Protein AF-A0A8H5F341-F1 (afdb_monomer)

Mean predicted aligned error: 20.74 Å

Sequence (769 aa):
MNVVKEINKINQAELDLGLSGASWHDEYKDSAYIFIGGLHFDLTEGDVITIFSQYGEVLDLNMPRHKDTGARKGFAFLMYEDQRSTILAVDNLNGAKVLEKTLRVDHVKNYTQPKVKTEDGELVDPEEQSFNAKPLMIDDEGADSDTSASTGASIDPEDPMRDYLIAQRREKKASEKGKKKSKSKGKHKDETPEERKARKARRKEKKEKKAKSSALKDVEDLLNSLGRPPSPPPFDDARRSEGFHSTNCTLSLPTFVLYLHDVSAGHTLNYRNTIQHYHYSMKDEAAIRRAHKRMAARDSSSCEPPDPANTVTNRLNQLLQNGGDGYVLNLCANARYLIQAPILFAHNNQEISTVGYPTDDSRATLVVSGPVNNGQGHTTAVDGTCANCSGIKLRHIQIDGTRNGAPSTKGGGNIEFGNANTNQLIEYVKSFDPRGWTCLHVAEGPLKCQTVTIQNNDIGPCGSDAFQEWADGISISCRNSIVRNNMIQGATDGGIVIFGSPGTQVFNNTIWVLNQTLLGGINMVDYDPWSGDYTGVVVRDNAIMGGFATDNDNATMSKGSNFENAIIKIGIAVGPRTWFGDKFGNNVNTNGVIQNNVFSGAFSYGIAATSSRNFTISGNVMQGNTSFIGARGSLCKDTDVVPSPAPFIVDPATTKSMVLQSDFQSIQDGDSLTCVLPPNGGDFWPYGLNPSNTSAPFVTQTSGPNATNKSSAASSSSNIGGAVAGVIVGILAAAVLTYLVRRWHLSRKEKTLLYNSTKQGHYTQKLSQ

pLDDT: mean 75.98, std 24.58, range [22.72, 98.94]

Foldseek 3Di:
DLVLVVLQVLVVVCVVVVDDPDHPLVLQQVFQKKKKAFADQPDDQVNVLVVLCVLAQWQAKAFDADPPPRGTPRMIMTGHPDSSSLVVCQNPQRQDADPNTGMHMGGDRDDADFFDQDPVRDTHGDPDDHGPRDDDDPDPDDDDDDDDDDDDDDDDPPPPCVVVVVVVVVVVVVVVVVVVPPPDDDDDPPQDPVNVVVVVVVVVVVVVVVVVVVVVVVVVVVVVVPDDDDDDDDDDDDDDDDDDDDDDDDDDDDDDDDDDDDDDDDDDDDDDVVVVVVVVVVVVVVVVLVVVVVVLVPDDDDADALPPLVCQQVVQQVCQQVVEALAEREHEFPAERAHQAAREHHAEQYEYFYRSQDLDNRAYEYEDNHDADPLEIHFEHYAQQDPHNANYEYGRHEYHQPLVPPAARPDDHNEEAFALYENYEYESYEFEDTSHAESEEHDCHVVNGEEYEYEHYEFYLAFAQPPNGFHERYEDQGELYEAEHYEQENGAEEPYEYQQHHQYEHEHYEHFYAAAEHAEDYELEHCPDVNQHHHNAEHAHYEQEFYAFPDDDDPVDQWGFGRLHGAYLEHYEAYNLLPANCPVPLRAHEEYEYAHYEYEWHYQEDHEYFRYEHYEYYHYDYDDFYAHEWDQAPPDDLPDDEDGRDYAEYAPVNYYHYHYDPRYDYDPGNNCSSRTGRDPDRIRTGNHYYDDDPDPDDDDDDDDDDDDDDDDDDDDDDDDDDDDPPVVVVVVVVVVVVVVVVVVVVVVVVVVVVVVVVVVVPPPPPDDD

Solvent-accessible surface area (backbone atoms only — not comparable to full-atom values): 42219 Å² total; per-residue (Å²): 132,65,62,51,64,51,52,54,48,50,54,50,51,48,63,76,66,65,65,89,86,76,57,84,66,61,80,34,69,89,28,35,33,29,39,40,35,42,47,45,74,83,63,46,72,67,55,52,48,62,66,54,45,81,44,39,57,50,29,27,69,49,65,55,54,41,90,90,75,65,45,62,69,27,40,37,39,39,25,36,77,46,46,67,24,42,53,52,39,31,71,70,41,35,58,37,74,48,90,91,27,53,26,38,37,42,84,35,68,82,81,77,82,78,61,42,70,46,98,88,69,50,76,39,76,64,96,62,90,79,53,84,47,48,78,80,79,85,70,94,64,85,85,86,82,88,84,86,84,86,84,82,82,79,78,64,90,83,47,94,55,46,69,57,55,51,48,52,53,51,51,50,57,54,55,53,64,61,64,68,73,80,79,78,86,91,83,77,92,81,69,51,74,66,56,55,49,51,54,52,48,54,55,49,53,53,52,53,54,53,54,53,55,51,57,54,49,58,53,54,56,54,60,66,70,76,69,84,84,87,80,84,82,84,88,83,88,84,79,85,88,81,86,91,80,90,81,89,82,81,92,77,86,83,88,86,84,91,80,92,78,92,79,93,78,93,75,93,80,73,99,63,62,76,64,53,60,58,57,60,55,49,56,57,49,54,52,50,51,54,54,49,54,61,57,59,72,74,63,90,88,76,50,58,68,42,69,64,50,94,49,31,41,62,50,56,31,48,48,37,59,70,50,39,66,54,30,69,51,37,28,34,56,69,37,66,32,55,21,58,51,59,42,45,54,58,23,31,40,20,32,43,33,15,58,86,59,40,82,59,88,50,19,16,29,44,31,45,60,24,67,70,56,96,51,36,48,57,19,34,43,36,35,36,48,37,89,43,22,30,42,22,34,45,31,14,31,29,37,40,20,66,27,84,88,52,78,54,27,56,63,47,17,24,28,36,31,32,14,70,16,37,51,30,37,41,30,39,31,36,25,22,35,17,19,12,51,16,24,27,35,28,39,24,61,87,75,50,13,33,35,39,38,41,33,50,26,43,29,38,45,8,47,41,73,54,89,90,27,40,4,20,22,34,36,38,27,28,23,51,16,38,40,29,49,28,40,30,38,35,23,17,33,20,35,33,31,36,30,17,20,36,42,18,39,38,32,50,27,39,34,37,32,71,65,38,35,18,52,19,38,34,29,45,30,42,36,58,87,45,75,7,34,18,48,65,20,35,43,29,50,27,41,40,31,22,13,55,42,78,52,80,96,45,99,87,48,54,47,26,50,40,52,52,44,14,29,20,37,21,37,32,31,30,8,28,20,34,70,58,19,67,79,64,70,84,55,48,23,32,38,30,36,39,33,45,30,39,36,30,20,23,22,21,21,42,34,37,39,18,19,26,30,48,32,39,38,40,73,60,43,82,45,84,59,51,27,40,45,57,30,86,31,93,85,50,58,92,85,61,57,68,70,80,46,38,62,31,38,31,20,68,90,49,36,42,73,65,45,71,47,90,75,56,40,80,47,94,54,43,46,35,56,66,36,51,31,64,48,90,80,33,64,59,27,40,60,40,78,63,82,74,89,76,82,77,82,83,87,79,87,83,87,84,79,90,82,88,84,81,89,81,89,82,88,86,89,81,89,81,90,91,74,74,72,64,56,59,55,51,53,54,52,50,52,52,50,52,51,52,53,51,54,54,52,51,55,50,51,53,53,50,51,53,57,54,62,64,61,68,76,74,78,85,81,83,89,87,128

Nearest PDB structures (foldseek):
  7dvq-assembly1_Y  TM=9.626E-01  e=1.235E-11  Homo sapiens
  8i0r-assembly1_Y  TM=9.726E-01  e=4.240E-11  Homo sapiens
  4ed5-assembly1_A  TM=9.197E-01  e=7.597E-06  Homo sapiens
  7q8a-assembly1_A  TM=9.128E-01  e=1.010E-05  Homo sapiens
  4qqb-assembly2_B  TM=8.665E-01  e=1.280E-05  Drosophila melanogaster

Radius of gyration: 34.74 Å; Cα contacts (8 Å, |Δi|>4): 1534; chains: 1; bounding box: 88×108×95 Å

Secondary structure (DSSP, 8-state):
--HHHHHHHHHHHHHHHT-SS--GGGGGTT--EEEEE---TT--HHHHHHHHGGGS-EEEEE--B-TTT--B-SEEEEEESSHHHHHHHHHHHTT-EETTEEPEEEE-SS--PPPEEPTTS-EE--SS---TTPPP-----------S---PPPPPTT-TTHHHHHHHHHHHHHHHHHHTTSS---S-SS--HHHHHHHHHHHHHHHHHHHHHHHHHHHHHHHHTTS-PPPPPPP-----------------------------------TTTHHHHHHHHHHHHHHHHHHHHHHHTTS-S-PBP--STTTHHHHHHHHHHHH-TT-EEEEPTT-EEEESSPEEP-STT-EEEETT--SSTTSEEEEE-S-EETTEE---SEE--STT-TT-EEESEEEE---TTPPPPBS--SEEEETT-BS-EEES-EEE--SSSEEEEEE-TTTT-B--EEES-EE--BB-SSTT-B-EEEEE--BT-EEES-EEE-BSSEEEEESS-TT-EEES-EEE-SSS-EEEEEEE---TTTTTB-TT-EEES-EEE----SSPP-TT-S-B---TT--EEEEEEESTHHHHGGGGTT--EE--EEES-EEEEEEEEEEEE-SEES-EEES-EEEEEEEE--EEPTTS-TT---PPPEEEEE-TTTEES-EE-TTPEE-S--TTGGGEEPPTTS--BSSS-------PPP-----------------------S-SHHHHHHHHHHHHHHHHHHHHHHHHHHHHHHHHHHHGGGSSSSS--

Structure (mmCIF, N/CA/C/O backbone):
data_AF-A0A8H5F341-F1
#
_entry.id   AF-A0A8H5F341-F1
#
loop_
_atom_site.group_PDB
_atom_site.id
_atom_site.type_symbol
_atom_site.label_atom_id
_atom_site.label_alt_id
_atom_site.label_comp_id
_atom_site.label_asym_id
_atom_site.label_entity_id
_atom_site.label_seq_id
_atom_site.pdbx_PDB_ins_code
_atom_site.Cartn_x
_atom_site.Cartn_y
_atom_site.Cartn_z
_atom_site.occupancy
_atom_site.B_iso_or_equiv
_atom_site.auth_seq_id
_atom_site.auth_comp_id
_atom_site.auth_asym_id
_atom_site.auth_atom_id
_atom_site.pdbx_PDB_model_num
ATOM 1 N N . MET A 1 1 ? 39.158 -29.317 13.646 1.00 48.75 1 MET A N 1
ATOM 2 C CA . MET A 1 1 ? 37.858 -29.062 12.988 1.00 48.75 1 MET A CA 1
ATOM 3 C C . MET A 1 1 ? 37.585 -27.568 13.023 1.00 48.75 1 MET A C 1
ATOM 5 O O . MET A 1 1 ? 37.909 -26.937 14.021 1.00 48.75 1 MET A O 1
ATOM 9 N N . ASN A 1 2 ? 37.111 -26.979 11.924 1.00 78.50 2 ASN A N 1
ATOM 10 C CA . ASN A 1 2 ? 36.804 -25.548 11.869 1.00 78.50 2 ASN A CA 1
ATOM 11 C C . ASN A 1 2 ? 35.373 -25.346 12.384 1.00 78.50 2 ASN A C 1
ATOM 13 O O . ASN A 1 2 ? 34.436 -25.495 11.609 1.00 78.50 2 ASN A O 1
ATOM 17 N N . VAL A 1 3 ? 35.236 -25.047 13.678 1.00 79.00 3 VAL A N 1
ATOM 18 C CA . VAL A 1 3 ? 33.947 -24.928 14.388 1.00 79.00 3 VAL A CA 1
ATOM 19 C C . VAL A 1 3 ? 32.982 -23.963 13.686 1.00 79.00 3 VAL A C 1
ATOM 21 O O . VAL A 1 3 ? 31.795 -24.238 13.597 1.00 79.00 3 VAL A O 1
ATOM 24 N N . VAL A 1 4 ? 33.499 -22.890 13.078 1.00 83.38 4 VAL A N 1
ATOM 25 C CA . VAL A 1 4 ? 32.695 -21.937 12.292 1.00 83.38 4 VAL A CA 1
ATOM 26 C C . VAL A 1 4 ? 32.021 -22.619 11.097 1.00 83.38 4 VAL A C 1
ATOM 28 O O . VAL A 1 4 ? 30.841 -22.421 10.843 1.00 83.38 4 VAL A O 1
ATOM 31 N N . LYS A 1 5 ? 32.757 -23.467 10.367 1.00 83.25 5 LYS A N 1
ATOM 32 C CA . LYS A 1 5 ? 32.203 -24.201 9.216 1.00 83.25 5 LYS A CA 1
ATOM 33 C C . LYS A 1 5 ? 31.173 -25.246 9.632 1.00 83.25 5 LYS A C 1
ATOM 35 O O . LYS A 1 5 ? 30.323 -25.593 8.824 1.00 83.25 5 LYS A O 1
ATOM 40 N N . GLU A 1 6 ? 31.299 -25.785 10.837 1.00 84.69 6 GLU A N 1
ATOM 41 C CA . GLU A 1 6 ? 30.402 -26.811 11.361 1.00 84.69 6 GLU A CA 1
ATOM 42 C C . GLU A 1 6 ? 29.071 -26.201 11.798 1.00 84.69 6 GLU A C 1
ATOM 44 O O . GLU A 1 6 ? 28.037 -26.645 11.314 1.00 84.69 6 GLU A O 1
ATOM 49 N N . ILE A 1 7 ? 29.106 -25.109 12.569 1.00 84.44 7 ILE A N 1
ATOM 50 C CA . ILE A 1 7 ? 27.912 -24.334 12.937 1.00 84.44 7 ILE A CA 1
ATOM 51 C C . ILE A 1 7 ? 27.176 -23.851 11.680 1.00 84.44 7 ILE A C 1
ATOM 53 O O . ILE A 1 7 ? 25.993 -24.120 11.520 1.00 84.44 7 ILE A O 1
ATOM 57 N N . ASN A 1 8 ? 27.886 -23.264 10.709 1.00 84.00 8 ASN A N 1
ATOM 58 C CA . ASN A 1 8 ? 27.241 -22.787 9.479 1.00 84.00 8 ASN A CA 1
ATOM 59 C C . ASN A 1 8 ? 26.649 -23.936 8.643 1.00 84.00 8 ASN A C 1
ATOM 61 O O . ASN A 1 8 ? 25.672 -23.736 7.928 1.00 84.00 8 ASN A O 1
ATOM 65 N N . LYS A 1 9 ? 27.219 -25.146 8.726 1.00 86.44 9 LYS A N 1
ATOM 66 C CA . LYS A 1 9 ? 26.665 -26.334 8.067 1.00 86.44 9 LYS A CA 1
ATOM 67 C C . LYS A 1 9 ? 25.399 -26.831 8.768 1.00 86.44 9 LYS A C 1
ATOM 69 O O . LYS A 1 9 ? 24.492 -27.280 8.077 1.00 86.44 9 LYS A O 1
ATOM 74 N N . ILE A 1 10 ? 25.347 -26.763 10.099 1.00 85.81 10 ILE A N 1
ATOM 75 C CA . ILE A 1 10 ? 24.154 -27.105 10.883 1.00 85.81 10 ILE A CA 1
ATOM 76 C C . ILE A 1 10 ? 23.038 -26.102 10.570 1.00 85.81 10 ILE A C 1
ATOM 78 O O . ILE A 1 10 ? 21.956 -26.528 10.183 1.00 85.81 10 ILE A O 1
ATOM 82 N N . ASN A 1 11 ? 23.335 -24.800 10.591 1.00 83.56 11 ASN A N 1
ATOM 83 C CA . ASN A 1 11 ? 22.379 -23.746 10.238 1.00 83.56 11 ASN A CA 1
ATOM 84 C C . ASN A 1 11 ? 21.829 -23.923 8.816 1.00 83.56 11 ASN A C 1
ATOM 86 O O . ASN A 1 11 ? 20.622 -23.874 8.603 1.00 83.56 11 ASN A O 1
ATOM 90 N N . GLN A 1 12 ? 22.700 -24.189 7.834 1.00 82.75 12 GLN A N 1
ATOM 91 C CA . GLN A 1 12 ? 22.262 -24.425 6.457 1.00 82.75 12 GLN A CA 1
ATOM 92 C C . GLN A 1 12 ? 21.382 -25.677 6.340 1.00 82.75 12 GLN A C 1
ATOM 94 O O . GLN A 1 12 ? 20.392 -25.659 5.619 1.00 82.75 12 GLN A O 1
ATOM 99 N N . ALA A 1 13 ? 21.716 -26.752 7.059 1.00 82.00 13 ALA A N 1
ATOM 100 C CA . ALA A 1 13 ? 20.911 -27.968 7.058 1.00 82.00 13 ALA A CA 1
ATOM 101 C C . ALA A 1 13 ? 19.531 -27.756 7.707 1.00 82.00 13 ALA A C 1
ATOM 103 O O . ALA A 1 13 ? 18.553 -28.316 7.222 1.00 82.00 13 ALA A O 1
ATOM 104 N N . GLU A 1 14 ? 19.429 -26.941 8.762 1.00 83.12 14 GLU A N 1
ATOM 105 C CA . GLU A 1 14 ? 18.135 -26.564 9.351 1.00 83.12 14 GLU A CA 1
ATOM 106 C C . GLU A 1 14 ? 17.289 -25.725 8.388 1.00 83.12 14 GLU A C 1
ATOM 108 O O . GLU A 1 14 ? 16.099 -26.007 8.224 1.00 83.12 14 GLU A O 1
ATOM 113 N N . LEU A 1 15 ? 17.908 -24.761 7.694 1.00 79.31 15 LEU A N 1
ATOM 114 C CA . LEU A 1 15 ? 17.247 -23.965 6.655 1.00 79.31 15 LEU A CA 1
ATOM 115 C C . LEU A 1 15 ? 16.730 -24.842 5.504 1.00 79.31 15 LEU A C 1
ATOM 117 O O . LEU A 1 15 ? 15.590 -24.674 5.077 1.00 79.31 15 LEU A O 1
ATOM 121 N N . ASP A 1 16 ? 17.534 -25.801 5.036 1.00 79.38 16 ASP A N 1
ATOM 122 C CA . ASP A 1 16 ? 17.171 -26.697 3.930 1.00 79.38 16 ASP A CA 1
ATOM 123 C C . ASP A 1 16 ? 16.039 -27.676 4.313 1.00 79.38 16 ASP A C 1
ATOM 125 O O . ASP A 1 16 ? 15.251 -28.085 3.458 1.00 79.38 16 ASP A O 1
ATOM 129 N N . LEU A 1 17 ? 15.949 -28.065 5.592 1.00 79.50 17 LEU A N 1
ATOM 130 C CA . LEU A 1 17 ? 14.933 -28.993 6.104 1.00 79.50 17 LEU A CA 1
ATOM 131 C C . LEU A 1 17 ? 13.627 -28.304 6.531 1.00 79.50 17 LEU A C 1
ATOM 133 O O . LEU A 1 17 ? 12.631 -28.997 6.740 1.00 79.50 17 LEU A O 1
ATOM 137 N N . GLY A 1 18 ? 13.612 -26.972 6.660 1.00 67.12 18 GLY A N 1
ATOM 138 C CA . GLY A 1 18 ? 12.408 -26.198 6.987 1.00 67.12 18 GLY A CA 1
ATOM 139 C C . GLY A 1 18 ? 11.762 -26.592 8.321 1.00 67.12 18 GLY A C 1
ATOM 140 O O . GLY A 1 18 ? 10.536 -26.593 8.439 1.00 67.12 18 GLY A O 1
ATOM 141 N N . LEU A 1 19 ? 12.566 -26.986 9.313 1.00 67.94 19 LEU A N 1
ATOM 142 C CA . LEU A 1 19 ? 12.072 -27.479 10.600 1.00 67.94 19 LEU A CA 1
ATOM 143 C C . LEU A 1 19 ? 11.528 -26.327 11.456 1.00 67.94 19 LEU A C 1
ATOM 145 O O . LEU A 1 19 ? 12.278 -25.562 12.052 1.00 67.94 19 LEU A O 1
ATOM 149 N N . SER A 1 20 ? 10.206 -26.233 11.573 1.00 52.09 20 SER A N 1
ATOM 150 C CA . SER A 1 20 ? 9.534 -25.328 12.507 1.00 52.09 20 SER A CA 1
ATOM 151 C C . SER A 1 20 ? 9.312 -26.032 13.856 1.00 52.09 20 SER A C 1
ATOM 153 O O . SER A 1 20 ? 8.257 -26.633 14.065 1.00 52.09 20 SER A O 1
ATOM 155 N N . GLY A 1 21 ? 10.302 -26.007 14.759 1.00 55.84 21 GLY A N 1
ATOM 156 C CA . GLY A 1 21 ? 10.081 -26.380 16.172 1.00 55.84 21 GLY A CA 1
ATOM 157 C C . GLY A 1 21 ? 11.115 -27.272 16.870 1.00 55.84 21 GLY A C 1
ATOM 158 O O . GLY A 1 21 ? 10.817 -27.767 17.954 1.00 55.84 21 GLY A O 1
ATOM 159 N N . ALA A 1 22 ? 12.290 -27.503 16.283 1.00 63.94 22 ALA A N 1
ATOM 160 C CA . ALA A 1 22 ? 13.418 -28.128 16.979 1.00 63.94 22 ALA A CA 1
ATOM 161 C C . ALA A 1 22 ? 14.733 -27.645 16.354 1.00 63.94 22 ALA A C 1
ATOM 163 O O . ALA A 1 22 ? 15.293 -28.329 15.497 1.00 63.94 22 ALA A O 1
ATOM 164 N N . SER A 1 23 ? 15.179 -26.447 16.739 1.00 82.12 23 SER A N 1
ATOM 165 C CA . SER A 1 23 ? 16.485 -25.927 16.325 1.00 82.12 23 SER A CA 1
ATOM 166 C C . SER A 1 23 ? 17.541 -26.289 17.364 1.00 82.12 23 SER A C 1
ATOM 168 O O . SER A 1 23 ? 17.267 -26.319 18.565 1.00 82.12 23 SER A O 1
ATOM 170 N N . TRP A 1 24 ? 18.783 -26.519 16.940 1.00 86.88 24 TRP A N 1
ATOM 171 C CA . TRP A 1 24 ? 19.909 -26.708 17.861 1.00 86.88 24 TRP A CA 1
ATOM 172 C C . TRP A 1 24 ? 20.111 -25.508 18.806 1.00 86.88 24 TRP A C 1
ATOM 174 O O . TRP A 1 24 ? 20.659 -25.667 19.901 1.00 86.88 24 TRP A O 1
ATOM 184 N N . HIS A 1 25 ? 19.627 -24.319 18.429 1.00 87.69 25 HIS A N 1
ATOM 185 C CA . HIS A 1 25 ? 19.613 -23.134 19.285 1.00 87.69 25 HIS A CA 1
ATOM 186 C C . HIS A 1 25 ? 18.758 -23.306 20.552 1.00 87.69 25 HIS A C 1
ATOM 188 O O . HIS A 1 25 ? 19.058 -22.681 21.573 1.00 87.69 25 HIS A O 1
ATOM 194 N N . ASP A 1 26 ? 17.744 -24.180 20.530 1.00 85.56 26 ASP A N 1
ATOM 195 C CA . ASP A 1 26 ? 16.816 -24.397 21.650 1.00 85.56 26 ASP A CA 1
ATOM 196 C C . ASP A 1 26 ? 17.521 -24.939 22.905 1.00 85.56 26 ASP A C 1
ATOM 198 O O . ASP A 1 26 ? 17.045 -24.743 24.028 1.00 85.56 26 ASP A O 1
ATOM 202 N N . GLU A 1 27 ? 18.693 -25.572 22.753 1.00 84.62 27 GLU A N 1
ATOM 203 C CA . GLU A 1 27 ? 19.518 -26.015 23.884 1.00 84.62 27 GLU A CA 1
ATOM 204 C C . GLU A 1 27 ? 20.007 -24.835 24.753 1.00 84.62 27 GLU A C 1
ATOM 206 O O . GLU A 1 27 ? 20.287 -24.997 25.948 1.00 84.62 27 GLU A O 1
ATOM 211 N N . TYR A 1 28 ? 20.083 -23.639 24.169 1.00 88.62 28 TYR A N 1
ATOM 212 C CA . TYR A 1 28 ? 20.606 -22.428 24.795 1.00 88.62 28 TYR A CA 1
ATOM 213 C C . TYR A 1 28 ? 19.508 -21.453 25.224 1.00 88.62 28 TYR A C 1
ATOM 215 O O . TYR A 1 28 ? 19.815 -20.322 25.593 1.00 88.62 28 TYR A O 1
ATOM 223 N N . LYS A 1 29 ? 18.242 -21.896 25.251 1.00 82.94 29 LYS A N 1
ATOM 224 C CA . LYS A 1 29 ? 17.093 -21.038 25.574 1.00 82.94 29 LYS A CA 1
ATOM 225 C C . LYS A 1 29 ? 17.142 -20.312 26.912 1.00 82.94 29 LYS A C 1
ATOM 227 O O . LYS A 1 29 ? 16.635 -19.208 27.053 1.00 82.94 29 LYS A O 1
ATOM 232 N N . ASP A 1 30 ? 17.826 -20.914 27.875 1.00 84.06 30 ASP A N 1
ATOM 233 C CA . ASP A 1 30 ? 17.973 -20.364 29.218 1.00 84.06 30 ASP A CA 1
ATOM 234 C C . ASP A 1 30 ? 19.224 -19.470 29.366 1.00 84.06 30 ASP A C 1
ATOM 236 O O . ASP A 1 30 ? 19.609 -19.133 30.488 1.00 84.06 30 ASP A O 1
ATOM 240 N N . SER A 1 31 ? 19.889 -19.096 28.262 1.00 87.31 31 SER A N 1
ATOM 241 C CA . SER A 1 31 ? 21.065 -18.222 28.275 1.00 87.31 31 SER A CA 1
ATOM 242 C C . SER A 1 31 ? 21.042 -17.146 27.191 1.00 87.31 31 SER A C 1
ATOM 244 O O . SER A 1 31 ? 20.997 -17.428 25.997 1.00 87.31 31 SER A O 1
ATOM 246 N N . ALA A 1 32 ? 21.195 -15.896 27.625 1.00 90.75 32 ALA A N 1
ATOM 247 C CA . ALA A 1 32 ? 21.320 -14.733 26.752 1.00 90.75 32 ALA A CA 1
ATOM 248 C C . ALA A 1 32 ? 22.782 -14.368 26.416 1.00 90.75 32 ALA A C 1
ATOM 250 O O . ALA A 1 32 ? 23.043 -13.281 25.902 1.00 90.75 32 ALA A O 1
ATOM 251 N N . TYR A 1 33 ? 23.749 -15.247 26.715 1.00 93.38 33 TYR A N 1
ATOM 252 C CA . TYR A 1 33 ? 25.169 -14.997 26.451 1.00 93.38 33 TYR A CA 1
ATOM 253 C C . TYR A 1 33 ? 25.664 -15.651 25.161 1.00 93.38 33 TYR A C 1
ATOM 255 O O . TYR A 1 33 ? 25.464 -16.845 24.927 1.00 93.38 33 TYR A O 1
ATOM 263 N N . ILE A 1 34 ? 26.450 -14.887 24.406 1.00 96.12 34 ILE A N 1
ATOM 264 C CA . ILE A 1 34 ? 27.259 -15.367 23.287 1.00 96.12 34 ILE A CA 1
ATOM 265 C C . ILE A 1 34 ? 28.754 -15.217 23.572 1.00 96.12 34 ILE A C 1
ATOM 267 O O . ILE A 1 34 ? 29.208 -14.327 24.296 1.00 96.12 34 ILE A O 1
ATOM 271 N N . PHE A 1 35 ? 29.538 -16.099 22.966 1.00 95.62 35 PHE A N 1
ATOM 272 C CA . PHE A 1 35 ? 30.986 -16.022 22.887 1.00 95.62 35 PHE A CA 1
ATOM 273 C C . PHE A 1 35 ? 31.377 -15.427 21.541 1.00 95.62 35 PHE A C 1
ATOM 275 O O . PHE A 1 35 ? 30.925 -15.891 20.499 1.00 95.62 35 PHE A O 1
ATOM 282 N N . ILE A 1 36 ? 32.273 -14.444 21.564 1.00 96.25 36 ILE A N 1
ATOM 283 C CA . ILE A 1 36 ? 32.800 -13.777 20.378 1.00 96.25 36 ILE A CA 1
ATOM 284 C C . ILE A 1 36 ? 34.309 -13.996 20.348 1.00 96.25 36 ILE A C 1
ATOM 286 O O . ILE A 1 36 ? 35.052 -13.381 21.105 1.00 96.25 36 ILE A O 1
ATOM 290 N N . GLY A 1 37 ? 34.788 -14.872 19.475 1.00 93.00 37 GLY A N 1
ATOM 291 C CA . GLY A 1 37 ? 36.204 -15.121 19.224 1.00 93.00 37 GLY A CA 1
ATOM 292 C C . GLY A 1 37 ? 36.690 -14.469 17.933 1.00 93.00 37 GLY A C 1
ATOM 293 O O . GLY A 1 37 ? 35.908 -14.164 17.038 1.00 93.00 37 GLY A O 1
ATOM 294 N N . GLY A 1 38 ? 38.006 -14.294 17.806 1.00 90.94 38 GLY A N 1
ATOM 295 C CA . GLY A 1 38 ? 38.611 -13.776 16.574 1.00 90.94 38 GLY A CA 1
ATOM 296 C C . GLY A 1 38 ? 38.577 -12.253 16.453 1.00 90.94 38 GLY A C 1
ATOM 297 O O . GLY A 1 38 ? 38.812 -11.728 15.367 1.00 90.94 38 GLY A O 1
ATOM 298 N N . LEU A 1 39 ? 38.345 -11.535 17.556 1.00 91.88 39 LEU A N 1
ATOM 299 C CA . LEU A 1 39 ? 38.383 -10.076 17.574 1.00 91.88 39 LEU A CA 1
ATOM 300 C C . LEU A 1 39 ? 39.791 -9.563 17.233 1.00 91.88 39 LEU A C 1
ATOM 302 O O . LEU A 1 39 ? 40.820 -10.103 17.669 1.00 91.88 39 LEU A O 1
ATOM 306 N N . HIS A 1 40 ? 39.846 -8.502 16.429 1.00 91.44 40 HIS A N 1
ATOM 307 C CA . HIS A 1 40 ? 41.087 -7.776 16.184 1.00 91.44 40 HIS A CA 1
ATOM 308 C C . HIS A 1 40 ? 41.528 -7.057 17.465 1.00 91.44 40 HIS A C 1
ATOM 310 O O . HIS A 1 40 ? 40.692 -6.562 18.216 1.00 91.44 40 HIS A O 1
ATOM 316 N N . PHE A 1 41 ? 42.836 -7.002 17.731 1.00 87.00 41 PHE A N 1
ATOM 317 C CA . PHE A 1 41 ? 43.356 -6.445 18.989 1.00 87.00 41 PHE A CA 1
ATOM 318 C C . PHE A 1 41 ? 43.055 -4.949 19.147 1.00 87.00 41 PHE A C 1
ATOM 320 O O . PHE A 1 41 ? 42.950 -4.463 20.271 1.00 87.00 41 PHE A O 1
ATOM 327 N N . ASP A 1 42 ? 42.835 -4.252 18.035 1.00 85.50 42 ASP A N 1
ATOM 328 C CA . ASP A 1 42 ? 42.523 -2.821 18.022 1.00 85.50 42 ASP A CA 1
ATOM 329 C C . ASP A 1 42 ? 41.056 -2.513 18.357 1.00 85.50 42 ASP A C 1
ATOM 331 O O . ASP A 1 42 ? 40.774 -1.404 18.806 1.00 85.50 42 ASP A O 1
ATOM 335 N N . LEU A 1 43 ? 40.139 -3.489 18.251 1.00 88.25 43 LEU A N 1
ATOM 336 C CA . LEU A 1 43 ? 38.714 -3.274 18.535 1.00 88.25 43 LEU A CA 1
ATOM 337 C C . LEU A 1 43 ? 38.480 -2.946 20.008 1.00 88.25 43 LEU A C 1
ATOM 339 O O . LEU A 1 43 ? 38.852 -3.716 20.900 1.00 88.25 43 LEU A O 1
ATOM 343 N N . THR A 1 44 ? 37.861 -1.796 20.253 1.00 90.44 44 THR A N 1
ATOM 344 C CA . THR A 1 44 ? 37.426 -1.372 21.581 1.00 90.44 44 THR A CA 1
ATOM 345 C C . THR A 1 44 ? 36.133 -2.075 21.990 1.00 90.44 44 THR A C 1
ATOM 347 O O . THR A 1 44 ? 35.437 -2.668 21.169 1.00 90.44 44 THR A O 1
ATOM 350 N N . GLU A 1 45 ? 35.803 -2.015 23.282 1.00 88.38 45 GLU A N 1
ATOM 351 C CA . GLU A 1 45 ? 34.518 -2.512 23.789 1.00 88.38 45 GLU A CA 1
ATOM 352 C C . GLU A 1 45 ? 33.343 -1.804 23.089 1.00 88.38 45 GLU A C 1
ATOM 354 O O . GLU A 1 45 ? 32.419 -2.476 22.646 1.00 88.38 45 GLU A O 1
ATOM 359 N N . GLY A 1 46 ? 33.437 -0.487 22.857 1.00 85.31 46 GLY A N 1
ATOM 360 C CA . GLY A 1 46 ? 32.433 0.276 22.107 1.00 85.31 46 GLY A CA 1
ATOM 361 C C . GLY A 1 46 ? 32.281 -0.162 20.646 1.00 85.31 46 GLY A C 1
ATOM 362 O O . GLY A 1 46 ? 31.159 -0.246 20.151 1.00 85.31 46 GLY A O 1
ATOM 363 N N . ASP A 1 47 ? 33.377 -0.518 19.966 1.00 90.50 47 ASP A N 1
ATOM 364 C CA . ASP A 1 47 ? 33.313 -1.033 18.589 1.00 90.50 47 ASP A CA 1
ATOM 365 C C . ASP A 1 47 ? 32.592 -2.384 18.533 1.00 90.50 47 ASP A C 1
ATOM 367 O O . ASP A 1 47 ? 31.792 -2.633 17.632 1.00 90.50 47 ASP A O 1
ATOM 371 N N . VAL A 1 48 ? 32.856 -3.261 19.508 1.00 91.38 48 VAL A N 1
ATOM 372 C CA . VAL A 1 48 ? 32.180 -4.561 19.602 1.00 91.38 48 VAL A CA 1
ATOM 373 C C . VAL A 1 48 ? 30.698 -4.372 19.918 1.00 91.38 48 VAL A C 1
ATOM 375 O O . VAL A 1 48 ? 29.878 -4.985 19.243 1.00 91.38 48 VAL A O 1
ATOM 378 N N . ILE A 1 49 ? 30.338 -3.479 20.846 1.00 91.88 49 ILE A N 1
ATOM 379 C CA . ILE A 1 49 ? 28.929 -3.128 21.103 1.00 91.88 49 ILE A CA 1
ATOM 380 C C . ILE A 1 49 ? 28.268 -2.624 19.817 1.00 91.88 49 ILE A C 1
ATOM 382 O O . ILE A 1 49 ? 27.203 -3.107 19.463 1.00 91.88 49 ILE A O 1
ATOM 386 N N . THR A 1 50 ? 28.921 -1.729 19.073 1.00 89.56 50 THR A N 1
ATOM 387 C CA . THR A 1 50 ? 28.377 -1.152 17.829 1.00 89.56 50 THR A CA 1
ATOM 388 C C . THR A 1 50 ? 28.139 -2.207 16.744 1.00 89.56 50 THR A C 1
ATOM 390 O O . THR A 1 50 ? 27.152 -2.145 16.017 1.00 89.56 50 THR A O 1
ATOM 393 N N . ILE A 1 51 ? 29.034 -3.190 16.607 1.00 90.75 51 ILE A N 1
ATOM 394 C CA . ILE A 1 51 ? 28.861 -4.274 15.628 1.00 90.75 51 ILE A CA 1
ATOM 395 C C . ILE A 1 51 ? 27.693 -5.178 16.033 1.00 90.75 51 ILE A C 1
ATOM 397 O O . ILE A 1 51 ? 26.888 -5.551 15.180 1.00 90.75 51 ILE A O 1
ATOM 401 N N . PHE A 1 52 ? 27.613 -5.537 17.313 1.00 93.69 52 PHE A N 1
ATOM 402 C CA . PHE A 1 52 ? 26.670 -6.532 17.818 1.00 93.69 52 PHE A CA 1
ATOM 403 C C . PHE A 1 52 ? 25.290 -5.951 18.170 1.00 93.69 52 PHE A C 1
ATOM 405 O O . PHE A 1 52 ? 24.321 -6.708 18.187 1.00 93.69 52 PHE A O 1
ATOM 412 N N . SER A 1 53 ? 25.154 -4.633 18.352 1.00 91.75 53 SER A N 1
ATOM 413 C CA . SER A 1 53 ? 23.869 -3.968 18.621 1.00 91.75 53 SER A CA 1
ATOM 414 C C . SER A 1 53 ? 22.882 -4.029 17.451 1.00 91.75 53 SER A C 1
ATOM 416 O O . SER A 1 53 ? 21.682 -3.879 17.651 1.00 91.75 53 SER A O 1
ATOM 418 N N . GLN A 1 54 ? 23.359 -4.322 16.237 1.00 89.56 54 GLN A N 1
ATOM 419 C CA . GLN A 1 54 ? 22.518 -4.556 15.053 1.00 89.56 54 GLN A CA 1
ATOM 420 C C . GLN A 1 54 ? 21.574 -5.763 15.203 1.00 89.56 54 GLN A C 1
ATOM 422 O O . GLN A 1 54 ? 20.628 -5.886 14.431 1.00 89.56 54 GLN A O 1
ATOM 427 N N . TYR A 1 55 ? 21.840 -6.651 16.168 1.00 89.88 55 TYR A N 1
ATOM 428 C CA . TYR A 1 55 ? 21.081 -7.885 16.388 1.00 89.88 55 TYR A CA 1
ATOM 429 C C . TYR A 1 55 ? 20.285 -7.887 17.701 1.00 89.88 55 TYR A C 1
ATOM 431 O O . TYR A 1 55 ? 19.560 -8.846 17.939 1.00 89.88 55 TYR A O 1
ATOM 439 N N . GLY A 1 56 ? 20.410 -6.844 18.536 1.00 88.88 56 GLY A N 1
ATOM 440 C CA . GLY A 1 56 ? 19.685 -6.703 19.804 1.00 88.88 56 GLY A CA 1
ATOM 441 C C . GLY A 1 56 ? 20.350 -5.745 20.799 1.00 88.88 56 GLY A C 1
ATOM 442 O O . GLY A 1 56 ? 21.500 -5.339 20.613 1.00 88.88 56 GLY A O 1
ATOM 443 N N . GLU A 1 57 ? 19.650 -5.401 21.884 1.00 90.75 57 GLU A N 1
ATOM 444 C CA . GLU A 1 57 ? 20.194 -4.551 22.951 1.00 90.75 57 GLU A CA 1
ATOM 445 C C . GLU A 1 57 ? 21.257 -5.294 23.773 1.00 90.75 57 GLU A C 1
ATOM 447 O O . GLU A 1 57 ? 21.006 -6.371 24.318 1.00 90.75 57 GLU A O 1
ATOM 452 N N . VAL A 1 58 ? 22.456 -4.712 23.866 1.00 91.88 58 VAL A N 1
ATOM 453 C CA . VAL A 1 58 ? 23.594 -5.287 24.594 1.00 91.88 58 VAL A CA 1
ATOM 454 C C . VAL A 1 58 ? 23.569 -4.810 26.043 1.00 91.88 58 VAL A C 1
ATOM 456 O O . VAL A 1 58 ? 23.818 -3.641 26.317 1.00 91.88 58 VAL A O 1
ATOM 459 N N . LEU A 1 59 ? 23.327 -5.721 26.982 1.00 88.69 59 LEU A N 1
ATOM 460 C CA . LEU A 1 59 ? 23.256 -5.401 28.410 1.00 88.69 59 LEU A CA 1
ATOM 461 C C . LEU A 1 59 ? 24.612 -5.542 29.120 1.00 88.69 59 LEU A C 1
ATOM 463 O O . LEU A 1 59 ? 24.941 -4.759 30.013 1.00 88.69 59 LEU A O 1
ATOM 467 N N . ASP A 1 60 ? 25.420 -6.530 28.732 1.00 89.69 60 ASP A N 1
ATOM 468 C CA . ASP A 1 60 ? 26.745 -6.777 29.318 1.00 89.69 60 ASP A CA 1
ATOM 469 C C . ASP A 1 60 ? 27.754 -7.154 28.230 1.00 89.69 60 ASP A C 1
ATOM 471 O O . ASP A 1 60 ? 27.453 -7.925 27.316 1.00 89.69 60 ASP A O 1
ATOM 475 N N . LEU A 1 61 ? 28.973 -6.633 28.341 1.00 93.06 61 LEU A N 1
ATOM 476 C CA . LEU A 1 61 ? 30.105 -6.999 27.500 1.00 93.06 61 LEU A CA 1
ATOM 477 C C . LEU A 1 61 ? 31.352 -7.183 28.363 1.00 93.06 61 LEU A C 1
ATOM 479 O O . LEU A 1 61 ? 31.943 -6.226 28.860 1.00 93.06 61 LEU A O 1
ATOM 483 N N . ASN A 1 62 ? 31.842 -8.415 28.455 1.00 91.31 62 ASN A N 1
ATOM 484 C CA . ASN A 1 62 ? 33.123 -8.716 29.078 1.00 91.31 62 ASN A CA 1
ATOM 485 C C . ASN A 1 62 ? 34.185 -9.020 28.020 1.00 91.31 62 ASN A C 1
ATOM 487 O O . ASN A 1 62 ? 34.076 -10.001 27.282 1.00 91.31 62 ASN A O 1
ATOM 491 N N . MET A 1 63 ? 35.267 -8.239 28.004 1.00 91.25 63 MET A N 1
ATOM 492 C CA . MET A 1 63 ? 36.414 -8.449 27.117 1.00 91.25 63 MET A CA 1
ATOM 493 C C . MET A 1 63 ? 37.696 -8.734 27.920 1.00 91.25 63 MET A C 1
ATOM 495 O O . MET A 1 63 ? 38.410 -7.806 28.315 1.00 91.25 63 MET A O 1
ATOM 499 N N . PRO A 1 64 ? 38.037 -10.015 28.171 1.00 88.06 64 PRO A N 1
ATOM 500 C CA . PRO A 1 64 ? 39.188 -10.366 28.995 1.00 88.06 64 PRO A CA 1
ATOM 501 C C . PRO A 1 64 ? 40.534 -9.859 28.454 1.00 88.06 64 PRO A C 1
ATOM 503 O O . PRO A 1 64 ? 40.840 -9.945 27.260 1.00 88.06 64 PRO A O 1
ATOM 506 N N . ARG A 1 65 ? 41.392 -9.403 29.374 1.00 88.50 65 ARG A N 1
ATOM 507 C CA . ARG A 1 65 ? 42.747 -8.891 29.100 1.00 88.50 65 ARG A CA 1
ATOM 508 C C . ARG A 1 65 ? 43.824 -9.750 29.773 1.00 88.50 65 ARG A C 1
ATOM 510 O O . ARG A 1 65 ? 43.552 -10.492 30.721 1.00 88.50 65 ARG A O 1
ATOM 517 N N . HIS A 1 66 ? 45.047 -9.715 29.254 1.00 81.12 66 HIS A N 1
ATOM 518 C CA . HIS A 1 66 ? 46.215 -10.340 29.875 1.00 81.12 66 HIS A CA 1
ATOM 519 C C . HIS A 1 66 ? 46.591 -9.593 31.159 1.00 81.12 66 HIS A C 1
ATOM 521 O O . HIS A 1 66 ? 46.659 -8.368 31.158 1.00 81.12 66 HIS A O 1
ATOM 527 N N . LYS A 1 67 ? 46.842 -10.332 32.247 1.00 75.94 67 LYS A N 1
ATOM 528 C CA . LYS A 1 67 ? 47.125 -9.745 33.568 1.00 75.94 67 LYS A CA 1
ATOM 529 C C . LYS A 1 67 ? 48.457 -8.990 33.609 1.00 75.94 67 LYS A C 1
ATOM 531 O O . LYS A 1 67 ? 48.548 -8.000 34.319 1.00 75.94 67 LYS A O 1
ATOM 536 N N . ASP A 1 68 ? 49.436 -9.432 32.822 1.00 75.94 68 ASP A N 1
ATOM 537 C CA . ASP A 1 68 ? 50.800 -8.891 32.863 1.00 75.94 68 ASP A CA 1
ATOM 538 C C . ASP A 1 68 ? 50.986 -7.678 31.940 1.00 75.94 68 ASP A C 1
ATOM 540 O O . ASP A 1 68 ? 51.745 -6.768 32.251 1.00 75.94 68 ASP A O 1
ATOM 544 N N . THR A 1 69 ? 50.286 -7.649 30.800 1.00 80.62 69 THR A N 1
ATOM 545 C CA . THR A 1 69 ? 50.477 -6.631 29.748 1.00 80.62 69 THR A CA 1
ATOM 546 C C . THR A 1 69 ? 49.271 -5.719 29.538 1.00 80.62 69 THR A C 1
ATOM 548 O O . THR A 1 69 ? 49.362 -4.752 28.788 1.00 80.62 69 THR A O 1
ATOM 551 N N . GLY A 1 70 ? 48.111 -6.039 30.122 1.00 76.31 70 GLY A N 1
ATOM 552 C CA . GLY A 1 70 ? 46.852 -5.324 29.879 1.00 76.31 70 GLY A CA 1
ATOM 553 C C . GLY A 1 70 ? 46.296 -5.475 28.454 1.00 76.31 70 GLY A C 1
ATOM 554 O O . GLY A 1 70 ? 45.234 -4.928 28.152 1.00 76.31 70 GLY A O 1
ATOM 555 N N . ALA A 1 71 ? 46.972 -6.228 27.579 1.00 78.62 71 ALA A N 1
ATOM 556 C CA . ALA A 1 71 ? 46.561 -6.434 26.195 1.00 78.62 71 ALA A CA 1
ATOM 557 C C . ALA A 1 71 ? 45.295 -7.304 26.105 1.00 78.62 71 ALA A C 1
ATOM 559 O O . ALA A 1 71 ? 45.101 -8.235 26.891 1.00 78.62 71 ALA A O 1
ATOM 560 N N . ARG A 1 72 ? 44.426 -7.020 25.130 1.00 83.94 72 ARG A N 1
ATOM 561 C CA . ARG A 1 72 ? 43.172 -7.759 24.898 1.00 83.94 72 ARG A CA 1
ATOM 562 C C . ARG A 1 72 ? 43.464 -9.185 24.430 1.00 83.94 72 ARG A C 1
ATOM 564 O O . ARG A 1 72 ? 44.356 -9.395 23.614 1.00 83.94 72 ARG A O 1
ATOM 571 N N . LYS A 1 73 ? 42.685 -10.166 24.898 1.00 85.50 73 LYS A N 1
ATOM 572 C CA . LYS A 1 73 ? 42.866 -11.581 24.520 1.00 85.50 73 LYS A CA 1
ATOM 573 C C . LYS A 1 73 ? 42.262 -11.960 23.160 1.00 85.50 73 LYS A C 1
ATOM 575 O O . LYS A 1 73 ? 42.425 -13.096 22.723 1.00 85.50 73 LYS A O 1
ATOM 580 N N . GLY A 1 74 ? 41.577 -11.031 22.487 1.00 88.12 74 GLY A N 1
ATOM 581 C CA . GLY A 1 74 ? 40.976 -11.264 21.165 1.00 88.12 74 GLY A CA 1
ATOM 582 C C . GLY A 1 74 ? 39.673 -12.072 21.194 1.00 88.12 74 GLY A C 1
ATOM 583 O O . GLY A 1 74 ? 39.291 -12.654 20.177 1.00 88.12 74 GLY A O 1
ATOM 584 N N . PHE A 1 75 ? 38.999 -12.117 22.344 1.00 93.69 75 PHE A N 1
ATOM 585 C CA . PHE A 1 75 ? 37.650 -12.658 22.486 1.00 93.69 75 PHE A CA 1
ATOM 586 C C . PHE A 1 75 ? 36.850 -11.867 23.529 1.00 93.69 75 PHE A C 1
ATOM 588 O O . PHE A 1 75 ? 37.439 -11.185 24.372 1.00 93.69 75 PHE A O 1
ATOM 595 N N . ALA A 1 76 ? 35.528 -11.972 23.470 1.00 94.25 76 ALA A N 1
ATOM 596 C CA . ALA A 1 76 ? 34.595 -11.341 24.390 1.00 94.25 76 ALA A CA 1
ATOM 597 C C . ALA A 1 76 ? 33.402 -12.261 24.689 1.00 94.25 76 ALA A C 1
ATOM 599 O O . ALA A 1 76 ? 33.127 -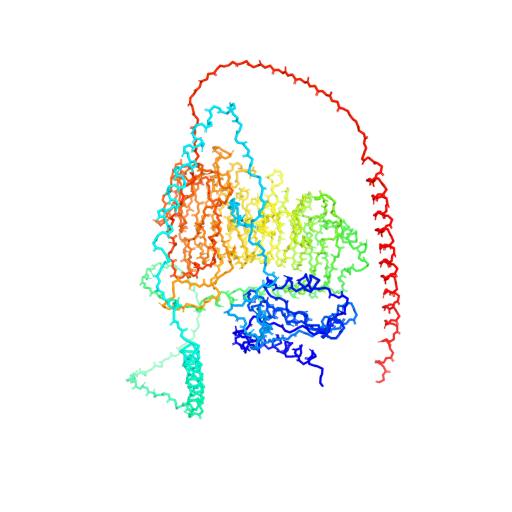13.202 23.946 1.00 94.25 76 ALA A O 1
ATOM 600 N N . PHE A 1 77 ? 32.709 -11.972 25.783 1.00 95.19 77 PHE A N 1
ATOM 601 C CA . PHE A 1 77 ? 31.400 -12.521 26.107 1.00 95.19 77 PHE A CA 1
ATOM 602 C C . PHE A 1 77 ? 30.409 -11.375 26.130 1.00 95.19 77 PHE A C 1
ATOM 604 O O . PHE A 1 77 ? 30.664 -10.373 26.795 1.00 95.19 77 PHE A O 1
ATOM 611 N N . LEU A 1 78 ? 29.320 -11.524 25.394 1.00 95.62 78 LEU A N 1
ATOM 612 C CA . LEU A 1 78 ? 28.306 -10.492 25.250 1.00 95.62 78 LEU A CA 1
ATOM 613 C C . LEU A 1 78 ? 26.963 -11.070 25.665 1.00 95.62 78 LEU A C 1
ATOM 615 O O . LEU A 1 78 ? 26.651 -12.203 25.303 1.00 95.62 78 LEU A O 1
ATOM 619 N N . MET A 1 79 ? 26.190 -10.295 26.414 1.00 92.94 79 MET A N 1
ATOM 620 C CA . MET A 1 79 ? 24.824 -10.629 26.779 1.00 92.94 79 MET A CA 1
ATOM 621 C C . MET A 1 79 ? 23.850 -9.663 26.131 1.00 92.94 79 MET A C 1
ATOM 623 O O . MET A 1 79 ? 24.021 -8.445 26.228 1.00 92.94 79 MET A O 1
ATOM 627 N N . TYR A 1 80 ? 22.817 -10.229 25.526 1.00 94.62 80 TYR A N 1
ATOM 628 C CA . TYR A 1 80 ? 21.677 -9.475 25.030 1.00 94.62 80 TYR A CA 1
ATOM 629 C C . TYR A 1 80 ? 20.554 -9.407 26.064 1.00 94.62 80 TYR A C 1
ATOM 631 O O . TYR A 1 80 ? 20.500 -10.219 26.986 1.00 94.62 80 TYR A O 1
ATOM 639 N N . GLU A 1 81 ? 19.645 -8.452 25.896 1.00 90.50 81 GLU A N 1
ATOM 640 C CA . GLU A 1 81 ? 18.383 -8.435 26.641 1.00 90.50 81 GLU A CA 1
ATOM 641 C C . GLU A 1 81 ? 17.487 -9.627 26.273 1.00 90.50 81 GLU A C 1
ATOM 643 O O . GLU A 1 81 ? 16.948 -10.292 27.157 1.00 90.50 81 GLU A O 1
ATOM 648 N N . ASP A 1 82 ? 17.395 -9.941 24.978 1.00 85.69 82 ASP A N 1
ATOM 649 C CA . ASP A 1 82 ? 16.593 -11.048 24.452 1.00 85.69 82 ASP A CA 1
ATOM 650 C C . ASP A 1 82 ? 17.476 -12.180 23.906 1.00 85.69 82 ASP A C 1
ATOM 652 O O . ASP A 1 82 ? 18.437 -11.960 23.163 1.00 85.69 82 ASP A O 1
ATOM 656 N N . GLN A 1 83 ? 17.097 -13.417 24.215 1.00 85.50 83 GLN A N 1
ATOM 657 C CA . GLN A 1 83 ? 17.724 -14.634 23.721 1.00 85.50 83 GLN A CA 1
ATOM 658 C C . GLN A 1 83 ? 17.589 -14.789 22.196 1.00 85.50 83 GLN A C 1
ATOM 660 O O . GLN A 1 83 ? 18.469 -15.357 21.561 1.00 85.50 83 GLN A O 1
ATOM 665 N N . ARG A 1 84 ? 16.563 -14.230 21.545 1.00 88.06 84 ARG A N 1
ATOM 666 C CA . ARG A 1 84 ? 16.493 -14.253 20.065 1.00 88.06 84 ARG A CA 1
ATOM 667 C C . ARG A 1 84 ? 17.663 -13.507 19.419 1.00 88.06 84 ARG A C 1
ATOM 669 O O . ARG A 1 84 ? 18.151 -13.908 18.363 1.00 88.06 84 ARG A O 1
ATOM 676 N N . SER A 1 85 ? 18.166 -12.475 20.091 1.00 93.31 85 SER A N 1
ATOM 677 C CA . SER A 1 85 ? 19.336 -11.710 19.653 1.00 93.31 85 SER A CA 1
ATOM 678 C C . SER A 1 85 ? 20.605 -12.566 19.634 1.00 93.31 85 SER A C 1
ATOM 680 O O . SER A 1 85 ? 21.461 -12.382 18.769 1.00 93.31 85 SER A O 1
ATOM 682 N N . THR A 1 86 ? 20.723 -13.552 20.538 1.00 91.69 86 THR A N 1
ATOM 683 C CA . THR A 1 86 ? 21.857 -14.491 20.526 1.00 91.69 86 THR A CA 1
ATOM 684 C C . THR A 1 86 ? 21.807 -15.396 19.299 1.00 91.69 86 THR A C 1
ATOM 686 O O . THR A 1 86 ? 22.843 -15.624 18.680 1.00 91.69 86 THR A O 1
ATOM 689 N N . ILE A 1 87 ? 20.613 -15.853 18.907 1.00 91.50 87 ILE A N 1
ATOM 690 C CA . ILE A 1 87 ? 20.390 -16.672 17.706 1.00 91.50 87 ILE A CA 1
ATOM 691 C C . ILE A 1 87 ? 20.787 -15.879 16.460 1.00 91.50 87 ILE A C 1
ATOM 693 O O . ILE A 1 87 ? 21.666 -16.300 15.712 1.00 91.50 87 ILE A O 1
ATOM 697 N N . LEU A 1 88 ? 20.241 -14.669 16.304 1.00 92.00 88 LEU A N 1
ATOM 698 C CA . LEU A 1 88 ? 20.546 -13.800 15.166 1.00 92.00 88 LEU A CA 1
ATOM 699 C C . LEU A 1 88 ? 22.041 -13.469 15.067 1.00 92.00 88 LEU A C 1
ATOM 701 O O . LEU A 1 88 ? 22.608 -13.504 13.973 1.00 92.00 88 LEU A O 1
ATOM 705 N N . ALA A 1 89 ? 22.695 -13.171 16.191 1.00 93.31 89 ALA A N 1
ATOM 706 C CA . ALA A 1 89 ? 24.123 -12.882 16.210 1.00 93.31 89 ALA A CA 1
ATOM 707 C C . ALA A 1 89 ? 24.968 -14.113 15.841 1.00 93.31 89 ALA A C 1
ATOM 709 O O . ALA A 1 89 ? 25.937 -13.984 15.089 1.00 93.31 89 ALA A O 1
ATOM 710 N N . VAL A 1 90 ? 24.615 -15.303 16.336 1.00 93.69 90 VAL A N 1
ATOM 711 C CA . VAL A 1 90 ? 25.304 -16.556 15.991 1.00 93.69 90 VAL A CA 1
ATOM 712 C C . VAL A 1 90 ? 25.133 -16.873 14.506 1.00 93.69 90 VAL A C 1
ATOM 714 O O . VAL A 1 90 ? 26.123 -17.170 13.842 1.00 93.69 90 VAL A O 1
ATOM 717 N N . ASP A 1 91 ? 23.937 -16.714 13.950 1.00 90.31 91 ASP A N 1
ATOM 718 C CA . ASP A 1 91 ? 23.665 -17.082 12.558 1.00 90.31 91 ASP A CA 1
ATOM 719 C C . ASP A 1 91 ? 24.307 -16.137 11.545 1.00 90.31 91 ASP A C 1
ATOM 721 O O . ASP A 1 91 ? 24.817 -16.578 10.513 1.00 90.31 91 ASP A O 1
ATOM 725 N N . ASN A 1 92 ? 24.317 -14.836 11.844 1.00 90.56 92 ASN A N 1
ATOM 726 C CA . ASN A 1 92 ? 24.741 -13.816 10.886 1.00 90.56 92 ASN A CA 1
ATOM 727 C C . ASN A 1 92 ? 26.209 -13.395 11.044 1.00 90.56 92 ASN A C 1
ATOM 729 O O . ASN A 1 92 ? 26.849 -13.017 10.059 1.00 90.56 92 ASN A O 1
ATOM 733 N N . LEU A 1 93 ? 26.775 -13.446 12.258 1.00 92.25 93 LEU A N 1
ATOM 734 C CA . LEU A 1 93 ? 28.153 -12.996 12.507 1.00 92.25 93 LEU A CA 1
ATOM 735 C C . LEU A 1 93 ? 29.170 -14.136 12.622 1.00 92.25 93 LEU A C 1
ATOM 737 O O . LEU A 1 93 ? 30.379 -13.875 12.553 1.00 92.25 93 LEU A O 1
ATOM 741 N N . ASN A 1 94 ? 28.740 -15.394 12.751 1.00 91.81 94 ASN A N 1
ATOM 742 C CA . ASN A 1 94 ? 29.674 -16.512 12.783 1.00 91.81 94 ASN A CA 1
ATOM 743 C C . ASN A 1 94 ? 30.322 -16.742 11.405 1.00 91.81 94 ASN A C 1
ATOM 745 O O . ASN A 1 94 ? 29.697 -17.151 10.427 1.00 91.81 94 ASN A O 1
ATOM 749 N N . GLY A 1 95 ? 31.625 -16.474 11.319 1.00 87.25 95 GLY A N 1
ATOM 750 C CA . GLY A 1 95 ? 32.378 -16.502 10.065 1.00 87.25 95 GLY A CA 1
ATOM 751 C C . GLY A 1 95 ? 32.471 -15.159 9.337 1.00 87.25 95 GLY A C 1
ATOM 752 O O . GLY A 1 95 ? 33.133 -15.091 8.296 1.00 87.25 95 GLY A O 1
ATOM 753 N N . ALA A 1 96 ? 31.893 -14.084 9.882 1.00 89.38 96 ALA A N 1
ATOM 754 C CA . ALA A 1 96 ? 32.054 -12.735 9.345 1.00 89.38 96 ALA A CA 1
ATOM 755 C C . ALA A 1 96 ? 33.508 -12.247 9.484 1.00 89.38 96 ALA A C 1
ATOM 757 O O . ALA A 1 96 ? 34.205 -12.583 10.442 1.00 89.38 96 ALA A O 1
ATOM 758 N N . LYS A 1 97 ? 33.995 -11.437 8.534 1.00 89.88 97 LYS A N 1
ATOM 759 C CA . LYS A 1 97 ? 35.349 -10.859 8.589 1.00 89.88 97 LYS A CA 1
ATOM 760 C C . LYS A 1 97 ? 35.319 -9.420 9.098 1.00 89.88 97 LYS A C 1
ATOM 762 O O . LYS A 1 97 ? 34.784 -8.550 8.421 1.00 89.88 97 LYS A O 1
ATOM 767 N N . VAL A 1 98 ? 35.984 -9.159 10.222 1.00 89.38 98 VAL A N 1
ATOM 768 C CA . VAL A 1 98 ? 36.167 -7.822 10.803 1.00 89.38 98 VAL A CA 1
ATOM 769 C C . VAL A 1 98 ? 37.659 -7.531 10.931 1.00 89.38 98 VAL A C 1
ATOM 771 O O . VAL A 1 98 ? 38.393 -8.296 11.553 1.00 89.38 98 VAL A O 1
ATOM 774 N N . LEU A 1 99 ? 38.116 -6.435 10.308 1.00 85.94 99 LEU A N 1
ATOM 775 C CA . LEU A 1 99 ? 39.536 -6.045 10.247 1.00 85.94 99 LEU A CA 1
ATOM 776 C C . LEU A 1 99 ? 40.451 -7.228 9.875 1.00 85.94 99 LEU A C 1
ATOM 778 O O . LEU A 1 99 ? 41.424 -7.531 10.557 1.00 85.94 99 LEU A O 1
ATOM 782 N N . GLU A 1 100 ? 40.076 -7.938 8.805 1.00 84.19 100 GLU A N 1
ATOM 783 C CA . GLU A 1 100 ? 40.805 -9.088 8.241 1.00 84.19 100 GLU A CA 1
ATOM 784 C C . GLU A 1 100 ? 40.857 -10.349 9.128 1.00 84.19 100 GLU A C 1
ATOM 786 O O . GLU A 1 100 ? 41.330 -11.394 8.673 1.00 84.19 100 GLU A O 1
ATOM 791 N N . LYS A 1 101 ? 40.279 -10.322 10.337 1.00 86.38 101 LYS A N 1
ATOM 792 C CA . LYS A 1 101 ? 40.059 -11.517 11.161 1.00 86.38 101 LYS A CA 1
ATOM 793 C C . LYS A 1 101 ? 38.645 -12.057 11.000 1.00 86.38 101 LYS A C 1
ATOM 795 O O . LYS A 1 101 ? 37.688 -11.309 10.853 1.00 86.38 101 LYS A O 1
ATOM 800 N N . THR A 1 102 ? 38.521 -13.380 11.002 1.00 89.69 102 THR A N 1
ATOM 801 C CA . THR A 1 102 ? 37.221 -14.064 10.957 1.00 89.69 102 THR A CA 1
ATOM 802 C C . THR A 1 102 ? 36.694 -14.224 12.377 1.00 89.69 102 THR A C 1
ATOM 804 O O . THR A 1 102 ? 37.392 -14.791 13.220 1.00 89.69 102 THR A O 1
ATOM 807 N N . LEU A 1 103 ? 35.488 -13.726 12.631 1.00 94.06 103 LEU A N 1
ATOM 808 C CA . LEU A 1 103 ? 34.803 -13.876 13.902 1.00 94.06 103 LEU A CA 1
ATOM 809 C C . LEU A 1 103 ? 34.284 -15.305 14.061 1.00 94.06 103 LEU A C 1
ATOM 811 O O . LEU A 1 103 ? 33.817 -15.927 13.106 1.00 94.06 103 LEU A O 1
ATOM 815 N N . ARG A 1 104 ? 34.358 -15.810 15.288 1.00 93.50 104 ARG A N 1
ATOM 816 C CA . ARG A 1 104 ? 33.650 -17.010 15.731 1.00 93.50 104 ARG A CA 1
ATOM 817 C C . ARG A 1 104 ? 32.597 -16.560 16.728 1.00 93.50 104 ARG A C 1
ATOM 819 O O . ARG A 1 104 ? 32.979 -16.045 17.774 1.00 93.50 104 ARG A O 1
ATOM 826 N N . VAL A 1 105 ? 31.327 -16.774 16.424 1.00 95.19 105 VAL A N 1
ATOM 827 C CA . VAL A 1 105 ? 30.223 -16.437 17.327 1.00 95.19 105 VAL A CA 1
ATOM 828 C C . VAL A 1 105 ? 29.510 -17.726 17.706 1.00 95.19 105 VAL A C 1
ATOM 830 O O . VAL A 1 105 ? 29.268 -18.563 16.842 1.00 95.19 105 VAL A O 1
ATOM 833 N N . ASP A 1 106 ? 29.287 -17.935 18.999 1.00 94.00 106 ASP A N 1
ATOM 834 C CA . ASP A 1 106 ? 28.801 -19.209 19.539 1.00 94.00 106 ASP A CA 1
ATOM 835 C C . ASP A 1 106 ? 27.925 -18.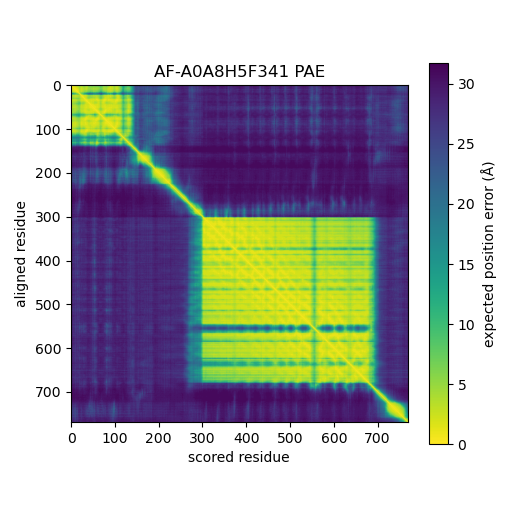968 20.775 1.00 94.00 106 ASP A C 1
ATOM 837 O O . ASP A 1 106 ? 28.138 -17.991 21.498 1.00 94.00 106 ASP A O 1
ATOM 841 N N . HIS A 1 107 ? 26.972 -19.857 21.049 1.00 92.69 107 HIS A N 1
ATOM 842 C CA . HIS A 1 107 ? 26.121 -19.750 22.239 1.00 92.69 107 HIS A CA 1
ATOM 843 C C . HIS A 1 107 ? 26.879 -20.163 23.508 1.00 92.69 107 HIS A C 1
ATOM 845 O O . HIS A 1 107 ? 27.743 -21.044 23.490 1.00 92.69 107 HIS A O 1
ATOM 851 N N . VAL A 1 108 ? 26.546 -19.560 24.654 1.00 91.81 108 VAL A N 1
ATOM 852 C CA . VAL A 1 108 ? 27.178 -19.883 25.945 1.00 91.81 108 VAL A CA 1
ATOM 853 C C . VAL A 1 108 ? 26.126 -20.304 26.954 1.00 91.81 108 VAL A C 1
ATOM 855 O O . VAL A 1 108 ? 25.441 -19.467 27.516 1.00 91.81 108 VAL A O 1
ATOM 858 N N . LYS A 1 109 ? 26.035 -21.601 27.261 1.00 84.75 109 LYS A N 1
ATOM 859 C CA . LYS A 1 109 ? 24.978 -22.153 28.131 1.00 84.75 109 LYS A CA 1
ATOM 860 C C . LYS A 1 109 ? 25.039 -21.689 29.592 1.00 84.75 109 LYS A C 1
ATOM 862 O O . LYS A 1 109 ? 24.011 -21.443 30.199 1.00 84.75 109 LYS A O 1
ATOM 867 N N . ASN A 1 110 ? 26.240 -21.597 30.171 1.00 83.56 110 ASN A N 1
ATOM 868 C CA . ASN A 1 110 ? 26.445 -21.270 31.589 1.00 83.56 110 ASN A CA 1
ATOM 869 C C . ASN A 1 110 ? 27.589 -20.262 31.748 1.00 83.56 110 ASN A C 1
ATOM 871 O O . ASN A 1 110 ? 28.711 -20.635 32.103 1.00 83.56 110 ASN A O 1
ATOM 875 N N . TYR A 1 111 ? 27.327 -18.991 31.451 1.00 85.88 111 TYR A N 1
ATOM 876 C CA . TYR A 1 111 ? 28.318 -17.941 31.660 1.00 85.88 111 TYR A CA 1
ATOM 877 C C . TYR A 1 111 ? 28.363 -17.490 33.130 1.00 85.88 111 TYR A C 1
ATOM 879 O O . TYR A 1 111 ? 27.328 -17.268 33.757 1.00 85.88 111 TYR A O 1
ATOM 887 N N . THR A 1 112 ? 29.574 -17.323 33.670 1.00 80.00 112 THR A N 1
ATOM 888 C CA . THR A 1 112 ? 29.807 -16.791 35.022 1.00 80.00 112 THR A CA 1
ATOM 889 C C . THR A 1 112 ? 30.596 -15.492 34.910 1.00 80.00 112 THR A C 1
ATOM 891 O O . THR A 1 112 ? 31.714 -15.496 34.387 1.00 80.00 112 THR A O 1
ATOM 894 N N . GLN A 1 113 ? 30.034 -14.394 35.423 1.00 80.50 113 GLN A N 1
ATOM 895 C CA . GLN A 1 113 ? 30.701 -13.092 35.428 1.00 80.50 113 GLN A CA 1
ATOM 896 C C . GLN A 1 113 ? 32.003 -13.121 36.256 1.00 80.50 113 GLN A C 1
ATOM 898 O O . GLN A 1 113 ? 32.111 -13.884 37.223 1.00 80.50 113 GLN A O 1
ATOM 903 N N . PRO A 1 114 ? 33.017 -12.312 35.895 1.00 78.00 114 PRO A N 1
ATOM 904 C CA . PRO A 1 114 ? 34.260 -12.220 36.653 1.00 78.00 114 PRO A CA 1
ATOM 905 C C . PRO A 1 114 ? 34.027 -11.837 38.121 1.00 78.00 114 PRO A C 1
ATOM 907 O O . PRO A 1 114 ? 33.177 -11.008 38.435 1.00 78.00 114 PRO A O 1
ATOM 910 N N . LYS A 1 115 ? 34.832 -12.412 39.022 1.00 78.62 115 LYS A N 1
ATOM 911 C CA . LYS A 1 115 ? 34.809 -12.076 40.453 1.00 78.62 115 LYS A CA 1
ATOM 912 C C . LYS A 1 115 ? 35.200 -10.620 40.688 1.00 78.62 115 LYS A C 1
ATOM 914 O O . LYS A 1 115 ? 36.172 -10.142 40.099 1.00 78.62 115 LYS A O 1
ATOM 919 N N . VAL A 1 116 ? 34.498 -9.964 41.605 1.00 72.44 116 VAL A N 1
ATOM 920 C CA . VAL A 1 116 ? 34.782 -8.591 42.034 1.00 72.44 116 VAL A CA 1
ATOM 921 C C . VAL A 1 116 ? 35.730 -8.637 43.233 1.00 72.44 116 VAL A C 1
ATOM 923 O O . VAL A 1 116 ? 35.640 -9.525 44.083 1.00 72.44 116 VAL A O 1
ATOM 926 N N . LYS A 1 117 ? 36.681 -7.702 43.287 1.00 73.00 117 LYS A N 1
ATOM 927 C CA . LYS A 1 117 ? 37.621 -7.569 44.405 1.00 73.00 117 LYS A CA 1
ATOM 928 C C . LYS A 1 117 ? 36.992 -6.675 45.478 1.00 73.00 117 LYS A C 1
ATOM 930 O O . LYS A 1 117 ? 36.656 -5.535 45.172 1.00 73.00 117 LYS A O 1
ATOM 935 N N . THR A 1 118 ? 36.809 -7.180 46.696 1.00 67.12 118 THR A N 1
ATOM 936 C CA . THR A 1 118 ? 36.296 -6.390 47.833 1.00 67.12 118 THR A CA 1
ATOM 937 C C . THR A 1 118 ? 37.365 -5.468 48.420 1.00 67.12 118 THR A C 1
ATOM 939 O O . THR A 1 118 ? 38.550 -5.616 48.110 1.00 67.12 118 THR A O 1
ATOM 942 N N . GLU A 1 119 ? 36.956 -4.524 49.278 1.00 64.19 119 GLU A N 1
ATOM 943 C CA . GLU A 1 119 ? 37.861 -3.600 49.992 1.00 64.19 119 GLU A CA 1
ATOM 944 C C . GLU A 1 119 ? 38.969 -4.331 50.775 1.00 64.19 119 GLU A C 1
ATOM 946 O O . GLU A 1 119 ? 40.096 -3.845 50.830 1.00 64.19 119 GLU A O 1
ATOM 951 N N . ASP A 1 120 ? 38.702 -5.547 51.261 1.00 65.12 120 ASP A N 1
ATOM 952 C CA . ASP A 1 120 ? 39.676 -6.399 51.965 1.00 65.12 120 ASP A CA 1
ATOM 953 C C . ASP A 1 120 ? 40.629 -7.174 51.025 1.00 65.12 120 ASP A C 1
ATOM 955 O O . ASP A 1 120 ? 41.471 -7.957 51.463 1.00 65.12 120 ASP A O 1
ATOM 959 N N . GLY A 1 121 ? 40.510 -6.984 49.708 1.00 61.88 121 GLY A N 1
ATOM 960 C CA . GLY A 1 121 ? 41.381 -7.590 48.702 1.00 61.88 121 GLY A CA 1
ATOM 961 C C . GLY A 1 121 ? 41.033 -9.026 48.289 1.00 61.88 121 GLY A C 1
ATOM 962 O O . GLY A 1 121 ? 41.709 -9.566 47.406 1.00 61.88 121 GLY A O 1
ATOM 963 N N . GLU A 1 122 ? 39.981 -9.626 48.853 1.00 60.69 122 GLU A N 1
ATOM 964 C CA . GLU A 1 122 ? 39.479 -10.949 48.464 1.00 60.69 122 GLU A CA 1
ATOM 965 C C . GLU A 1 122 ? 38.640 -10.904 47.171 1.00 60.69 122 GLU A C 1
ATOM 967 O O . GLU A 1 122 ? 37.908 -9.955 46.896 1.00 60.69 122 GLU A O 1
ATOM 972 N N . LEU A 1 123 ? 38.750 -11.953 46.346 1.00 70.62 123 LEU A N 1
ATOM 973 C CA . LEU A 1 123 ? 37.958 -12.120 45.122 1.00 70.62 123 LEU A CA 1
ATOM 974 C C . LEU A 1 123 ? 36.674 -12.894 45.435 1.00 70.62 123 LEU A C 1
ATOM 976 O O . LEU A 1 123 ? 36.709 -14.119 45.598 1.00 70.62 123 LEU A O 1
ATOM 980 N N . VAL A 1 124 ? 35.541 -12.198 45.458 1.00 71.25 124 VAL A N 1
ATOM 981 C CA . VAL A 1 124 ? 34.213 -12.777 45.710 1.00 71.25 124 VAL A CA 1
ATOM 982 C C . VAL A 1 124 ? 33.323 -12.706 44.472 1.00 71.25 124 VAL A C 1
ATOM 984 O O . VAL A 1 124 ? 33.488 -11.852 43.602 1.00 71.25 124 VAL A O 1
ATOM 987 N N . ASP A 1 125 ? 32.391 -13.654 44.376 1.00 68.12 125 ASP A N 1
ATOM 988 C CA . ASP A 1 125 ? 31.378 -13.645 43.321 1.00 68.12 125 ASP A CA 1
ATOM 989 C C . ASP A 1 125 ? 30.435 -12.441 43.527 1.00 68.12 125 ASP A C 1
ATOM 991 O O . ASP A 1 125 ? 30.031 -12.199 44.671 1.00 68.12 125 ASP A O 1
ATOM 995 N N . PRO A 1 126 ? 30.086 -11.692 42.462 1.00 65.00 126 PRO A N 1
ATOM 996 C CA . PRO A 1 126 ? 29.163 -10.565 42.565 1.00 65.00 126 PRO A CA 1
ATOM 997 C C . PRO A 1 126 ? 27.813 -11.006 43.163 1.00 65.00 126 PRO A C 1
ATOM 999 O O . PRO A 1 126 ? 27.267 -12.039 42.769 1.00 65.00 126 PRO A O 1
ATOM 1002 N N . GLU A 1 127 ? 27.273 -10.248 44.129 1.00 59.22 127 GLU A N 1
ATOM 1003 C CA . GLU A 1 127 ? 25.958 -10.553 44.728 1.00 59.22 127 GLU A CA 1
ATOM 1004 C C . GLU A 1 127 ? 24.789 -10.258 43.755 1.00 59.22 127 GLU A C 1
ATOM 1006 O O . GLU A 1 127 ? 23.746 -10.906 43.864 1.00 59.22 127 GLU A O 1
ATOM 1011 N N . GLU A 1 128 ? 24.993 -9.373 42.767 1.00 62.44 128 GLU A N 1
ATOM 1012 C CA . GLU A 1 128 ? 24.059 -9.005 41.686 1.00 62.44 128 GLU A CA 1
ATOM 1013 C C . GLU A 1 128 ? 24.776 -9.005 40.320 1.00 62.44 128 GLU A C 1
ATOM 1015 O O . GLU A 1 128 ? 25.982 -8.764 40.257 1.00 62.44 128 GLU A O 1
ATOM 1020 N N . GLN A 1 129 ? 24.056 -9.298 39.226 1.00 65.19 129 GLN A N 1
ATOM 1021 C CA . GLN A 1 129 ? 24.627 -9.277 37.871 1.00 65.19 129 GLN A CA 1
ATOM 1022 C C . GLN A 1 129 ? 24.963 -7.837 37.468 1.00 65.19 129 GLN A C 1
ATOM 1024 O O . GLN A 1 129 ? 24.105 -6.959 37.500 1.00 65.19 129 GLN A O 1
ATOM 1029 N N . SER A 1 130 ? 26.216 -7.598 37.091 1.00 67.81 130 SER A N 1
ATOM 1030 C CA . SER A 1 130 ? 26.664 -6.302 36.582 1.00 67.81 130 SER A CA 1
ATOM 1031 C C . SER A 1 130 ? 26.310 -6.191 35.099 1.00 67.81 130 SER A C 1
ATOM 1033 O O . SER A 1 130 ? 26.615 -7.109 34.346 1.00 67.81 130 SER A O 1
ATOM 1035 N N . PHE A 1 131 ? 25.715 -5.076 34.672 1.00 79.62 131 PHE A N 1
ATOM 1036 C CA . PHE A 1 131 ? 25.378 -4.801 33.270 1.00 79.62 131 PHE A CA 1
ATOM 1037 C C . PHE A 1 131 ? 26.150 -3.566 32.804 1.00 79.62 131 PHE A C 1
ATOM 1039 O O . PHE A 1 131 ? 25.676 -2.439 32.932 1.00 79.62 131 PHE A O 1
ATOM 1046 N N . ASN A 1 132 ? 27.393 -3.756 32.357 1.00 78.56 132 ASN A N 1
ATOM 1047 C CA . ASN A 1 132 ? 28.296 -2.636 32.062 1.00 78.56 132 ASN A CA 1
ATOM 1048 C C . ASN A 1 132 ? 28.005 -1.920 30.730 1.00 78.56 132 ASN A C 1
ATOM 1050 O O . ASN A 1 132 ? 28.573 -0.858 30.485 1.00 78.56 132 ASN A O 1
ATOM 1054 N N . ALA A 1 133 ? 27.154 -2.503 29.885 1.00 78.88 133 ALA A N 1
ATOM 1055 C CA . ALA A 1 133 ? 26.766 -1.963 28.587 1.00 78.88 133 ALA A CA 1
ATOM 1056 C C . ALA A 1 133 ? 25.307 -1.479 28.563 1.00 78.88 133 ALA A C 1
ATOM 1058 O O . ALA A 1 133 ? 24.858 -0.964 27.542 1.00 78.88 133 ALA A O 1
ATOM 1059 N N . LYS A 1 134 ? 24.589 -1.594 29.691 1.00 74.88 134 LYS A N 1
ATOM 1060 C CA . LYS A 1 134 ? 23.197 -1.164 29.806 1.00 74.88 134 LYS A CA 1
ATOM 1061 C C . LYS A 1 134 ? 23.073 0.348 29.547 1.00 74.88 134 LYS A C 1
ATOM 1063 O O . LYS A 1 134 ? 23.759 1.124 30.222 1.00 74.88 134 LYS A O 1
ATOM 1068 N N . PRO A 1 135 ? 22.195 0.785 28.630 1.00 61.41 135 PRO A N 1
ATOM 1069 C CA . PRO A 1 135 ? 21.914 2.197 28.413 1.00 61.41 135 PRO A CA 1
ATOM 1070 C C . PRO A 1 135 ? 21.450 2.883 29.704 1.00 61.41 135 PRO A C 1
ATOM 1072 O O . PRO A 1 135 ? 20.664 2.331 30.479 1.00 61.41 135 PRO A O 1
ATOM 1075 N N . LEU A 1 136 ? 21.937 4.103 29.944 1.00 49.88 136 LEU A N 1
ATOM 1076 C CA . LEU A 1 136 ? 21.437 4.934 31.036 1.00 49.88 136 LEU A CA 1
ATOM 1077 C C . LEU A 1 136 ? 20.005 5.353 30.704 1.00 49.88 136 LEU A C 1
ATOM 1079 O O . LEU A 1 136 ? 19.774 6.066 29.729 1.00 49.88 136 LEU A O 1
ATOM 1083 N N . MET A 1 137 ? 19.059 4.920 31.533 1.00 39.91 137 MET A N 1
ATOM 1084 C CA . MET A 1 137 ? 17.708 5.469 31.542 1.00 39.91 137 MET A CA 1
ATOM 1085 C C . MET A 1 137 ? 17.837 6.951 31.902 1.00 39.91 137 MET A C 1
ATOM 1087 O O . MET A 1 137 ? 18.333 7.289 32.979 1.00 39.91 137 MET A O 1
ATOM 1091 N N . ILE A 1 138 ? 17.470 7.842 30.982 1.00 41.16 138 ILE A N 1
ATOM 1092 C CA . ILE A 1 138 ? 17.301 9.258 31.306 1.00 41.16 138 ILE A CA 1
ATOM 1093 C C . ILE A 1 138 ? 15.968 9.345 32.044 1.00 41.16 138 ILE A C 1
ATOM 1095 O O . ILE A 1 138 ? 14.915 9.496 31.430 1.00 41.16 138 ILE A O 1
ATOM 1099 N N . ASP A 1 139 ? 16.024 9.180 33.360 1.00 33.72 139 ASP A N 1
ATOM 1100 C CA . ASP A 1 139 ? 14.915 9.529 34.234 1.00 33.72 139 ASP A CA 1
ATOM 1101 C C . ASP A 1 139 ? 14.860 11.062 34.297 1.00 33.72 139 ASP A C 1
ATOM 1103 O O . ASP A 1 139 ? 15.783 11.704 34.801 1.00 33.72 139 ASP A O 1
ATOM 1107 N N . ASP A 1 140 ? 13.793 11.667 33.776 1.00 36.66 140 ASP A N 1
ATOM 1108 C CA . ASP A 1 140 ? 13.530 13.107 33.905 1.00 36.66 140 ASP A CA 1
ATOM 1109 C C . ASP A 1 140 ? 12.967 13.425 35.310 1.00 36.66 140 ASP A C 1
ATOM 1111 O O . ASP A 1 140 ? 11.888 13.989 35.484 1.00 36.66 140 ASP A O 1
ATOM 1115 N N . GLU A 1 141 ? 13.698 13.002 36.345 1.00 34.03 141 GLU A N 1
ATOM 1116 C CA . GLU A 1 141 ? 13.463 13.329 37.750 1.00 34.03 141 GLU A CA 1
ATOM 1117 C C . GLU A 1 141 ? 14.665 14.140 38.248 1.00 34.03 141 GLU A C 1
ATOM 1119 O O . GLU A 1 141 ? 15.808 13.678 38.296 1.00 34.03 141 GLU A O 1
ATOM 1124 N N . GLY A 1 142 ? 14.402 15.403 38.580 1.00 36.75 142 GLY A N 1
ATOM 1125 C CA . GLY A 1 142 ? 15.408 16.359 39.015 1.00 36.75 142 GLY A CA 1
ATOM 1126 C C . GLY A 1 142 ? 16.256 15.857 40.186 1.00 36.75 142 GLY A C 1
ATOM 1127 O O . GLY A 1 142 ? 15.745 15.596 41.267 1.00 36.75 142 GLY A O 1
ATOM 1128 N N . ALA A 1 143 ? 17.565 15.822 39.937 1.00 38.12 143 ALA A N 1
ATOM 1129 C CA . ALA A 1 143 ? 18.671 16.027 40.869 1.00 38.12 143 ALA A CA 1
ATOM 1130 C C . ALA A 1 143 ? 18.437 15.618 42.336 1.00 38.12 143 ALA A C 1
ATOM 1132 O O . ALA A 1 143 ? 18.130 16.459 43.175 1.00 38.12 143 ALA A O 1
ATOM 1133 N N . ASP A 1 144 ? 18.779 14.370 42.654 1.00 30.70 144 ASP A N 1
ATOM 1134 C CA . ASP A 1 144 ? 19.292 14.001 43.974 1.00 30.70 144 ASP A CA 1
ATOM 1135 C C . ASP A 1 144 ? 20.547 13.128 43.804 1.00 30.70 144 ASP A C 1
ATOM 1137 O O . ASP A 1 144 ? 20.506 11.899 43.798 1.00 30.70 144 ASP A O 1
ATOM 1141 N N . SER A 1 145 ? 21.704 13.783 43.697 1.00 30.48 145 SER A N 1
ATOM 1142 C CA . SER A 1 145 ? 22.966 13.200 44.150 1.00 30.48 145 SER A CA 1
ATOM 1143 C C . SER A 1 145 ? 23.531 14.111 45.226 1.00 30.48 145 SER A C 1
ATOM 1145 O O . SER A 1 145 ? 24.002 15.208 44.930 1.00 30.48 145 SER A O 1
ATOM 1147 N N . ASP A 1 146 ? 23.499 13.656 46.471 1.00 27.44 146 ASP A N 1
ATOM 1148 C CA . ASP A 1 146 ? 24.221 14.305 47.554 1.00 27.44 146 ASP A CA 1
ATOM 1149 C C . ASP A 1 146 ? 25.257 13.313 48.083 1.00 27.44 146 ASP A C 1
ATOM 1151 O O . ASP A 1 146 ? 24.952 12.474 48.925 1.00 27.44 146 ASP A O 1
ATOM 1155 N N . THR A 1 147 ? 26.495 13.426 47.592 1.00 25.53 147 THR A N 1
ATOM 1156 C CA . THR A 1 147 ? 27.657 13.404 48.488 1.00 25.53 147 THR A CA 1
ATOM 1157 C C . THR A 1 147 ? 28.809 14.251 47.950 1.00 25.53 147 THR A C 1
ATOM 1159 O O . THR A 1 147 ? 29.616 13.818 47.132 1.00 25.53 147 THR A O 1
ATOM 1162 N N . SER A 1 148 ? 28.936 15.401 48.611 1.00 28.61 148 SER A N 1
ATOM 1163 C CA . SER A 1 148 ? 30.163 16.029 49.110 1.00 28.61 148 SER A CA 1
ATOM 1164 C C . SER A 1 148 ? 30.726 17.233 48.340 1.00 28.61 148 SER A C 1
ATOM 1166 O O . SER A 1 148 ? 31.159 17.150 47.200 1.00 28.61 148 SER A O 1
ATOM 1168 N N . ALA A 1 149 ? 30.793 18.330 49.105 1.00 28.61 149 ALA A N 1
ATOM 1169 C CA . ALA A 1 149 ? 31.550 19.566 48.908 1.00 28.61 149 ALA A CA 1
ATOM 1170 C C . ALA A 1 149 ? 30.886 20.735 48.140 1.00 28.61 149 ALA A C 1
ATOM 1172 O O . ALA A 1 149 ? 31.191 21.040 46.997 1.00 28.61 149 ALA A O 1
ATOM 1173 N N . SER A 1 150 ? 30.174 21.540 48.940 1.00 32.31 150 SER A N 1
ATOM 1174 C CA . SER A 1 150 ? 30.246 23.013 48.995 1.00 32.31 150 SER A CA 1
ATOM 1175 C C . SER A 1 150 ? 29.437 23.878 48.009 1.00 32.31 150 SER A C 1
ATOM 1177 O O . SER A 1 150 ? 29.539 23.776 46.795 1.00 32.31 150 SER A O 1
ATOM 1179 N N . THR A 1 151 ? 28.745 24.851 48.623 1.00 33.25 151 THR A N 1
ATOM 1180 C CA . THR A 1 151 ? 28.120 26.082 48.089 1.00 33.25 151 THR A CA 1
ATOM 1181 C C . THR A 1 151 ? 26.727 25.966 47.453 1.00 33.25 151 THR A C 1
ATOM 1183 O O . THR A 1 151 ? 26.551 25.945 46.244 1.00 33.25 151 THR A O 1
ATOM 1186 N N . GLY A 1 152 ? 25.693 25.973 48.306 1.00 36.28 152 GLY A N 1
ATOM 1187 C CA . GLY A 1 152 ? 24.311 26.201 47.878 1.00 36.28 152 GLY A CA 1
ATOM 1188 C C . GLY A 1 152 ? 24.059 27.677 47.552 1.00 36.28 152 GLY A C 1
ATOM 1189 O O . GLY A 1 152 ? 24.390 28.554 48.351 1.00 36.28 152 GLY A O 1
ATOM 1190 N N . ALA A 1 153 ? 23.457 27.932 46.390 1.00 41.69 153 ALA A N 1
ATOM 1191 C CA . ALA A 1 153 ? 23.083 29.262 45.920 1.00 41.69 153 ALA A CA 1
ATOM 1192 C C . ALA A 1 153 ? 22.096 29.957 46.880 1.00 41.69 153 ALA A C 1
ATOM 1194 O O . ALA A 1 153 ? 21.097 29.375 47.320 1.00 41.69 153 ALA A O 1
ATOM 1195 N N . SER A 1 154 ? 22.383 31.216 47.211 1.00 45.59 154 SER A N 1
ATOM 1196 C CA . SER A 1 154 ? 21.514 32.094 47.995 1.00 45.59 154 SER A CA 1
ATOM 1197 C C . SER A 1 154 ? 20.234 32.422 47.222 1.00 45.59 154 SER A C 1
ATOM 1199 O O . SER A 1 154 ? 20.310 32.813 46.061 1.00 45.59 154 SER A O 1
ATOM 1201 N N . ILE A 1 155 ? 19.070 32.289 47.869 1.00 58.78 155 ILE A N 1
ATOM 1202 C CA . ILE A 1 155 ? 17.792 32.790 47.334 1.00 58.78 155 ILE A CA 1
ATOM 1203 C C . ILE A 1 155 ? 17.871 34.318 47.274 1.00 58.78 155 ILE A C 1
ATOM 1205 O O . ILE A 1 155 ? 18.235 34.938 48.279 1.00 58.78 155 ILE A O 1
ATOM 1209 N N . ASP A 1 156 ? 17.530 34.887 46.118 1.00 54.12 156 ASP A N 1
ATOM 1210 C CA . ASP A 1 156 ? 17.513 36.329 45.871 1.00 54.12 156 ASP A CA 1
ATOM 1211 C C . ASP A 1 156 ? 16.643 37.053 46.924 1.00 54.12 156 ASP A C 1
ATOM 1213 O O . ASP A 1 156 ? 15.474 36.693 47.108 1.00 54.12 156 ASP A O 1
ATOM 1217 N N . PRO A 1 157 ? 17.200 38.015 47.683 1.00 57.50 157 PRO A N 1
ATOM 1218 C CA . PRO A 1 157 ? 16.467 38.730 48.721 1.00 57.50 157 PRO A CA 1
ATOM 1219 C C . PRO A 1 157 ? 15.285 39.580 48.223 1.00 57.50 157 PRO A C 1
ATOM 1221 O O . PRO A 1 157 ? 14.430 39.886 49.051 1.00 57.50 157 PRO A O 1
ATOM 1224 N N . GLU A 1 158 ? 15.204 39.915 46.930 1.00 50.16 158 GLU A N 1
ATOM 1225 C CA . GLU A 1 158 ? 14.122 40.730 46.339 1.00 50.16 158 GLU A CA 1
ATOM 1226 C C . GLU A 1 158 ? 12.982 39.892 45.717 1.00 50.16 158 GLU A C 1
ATOM 1228 O O . GLU A 1 158 ? 12.028 40.451 45.178 1.00 50.16 158 GLU A O 1
ATOM 1233 N N . ASP A 1 159 ? 13.035 38.554 45.789 1.00 62.06 159 ASP A N 1
ATOM 1234 C CA . ASP A 1 159 ? 11.976 37.696 45.239 1.00 62.06 159 ASP A CA 1
ATOM 1235 C C . ASP A 1 159 ? 10.665 37.846 46.054 1.00 62.06 159 ASP A C 1
ATOM 1237 O O . ASP A 1 159 ? 10.632 37.477 47.236 1.00 62.06 159 ASP A O 1
ATOM 1241 N N . PRO A 1 160 ? 9.554 38.332 45.458 1.00 59.50 160 PRO A N 1
ATOM 1242 C CA . PRO A 1 160 ? 8.272 38.496 46.150 1.00 59.50 160 PRO A CA 1
ATOM 1243 C C . PRO A 1 160 ? 7.657 37.170 46.639 1.00 59.50 160 PRO A C 1
ATOM 1245 O O . PRO A 1 160 ? 6.738 37.185 47.456 1.00 59.50 160 PRO A O 1
ATOM 1248 N N . MET A 1 161 ? 8.178 36.021 46.195 1.00 60.41 161 MET A N 1
ATOM 1249 C CA . MET A 1 161 ? 7.807 34.677 46.649 1.00 60.41 161 MET A CA 1
ATOM 1250 C C . MET A 1 161 ? 8.824 34.049 47.615 1.00 60.41 161 MET A C 1
ATOM 1252 O O . MET A 1 161 ? 8.672 32.888 48.010 1.00 60.41 161 MET A O 1
ATOM 1256 N N . ARG A 1 162 ? 9.838 34.796 48.064 1.00 64.44 162 ARG A N 1
ATOM 1257 C CA . ARG A 1 162 ? 10.890 34.320 48.977 1.00 64.44 162 ARG A CA 1
ATOM 1258 C C . ARG A 1 162 ? 10.345 33.654 50.240 1.00 64.44 162 ARG A C 1
ATOM 1260 O O . ARG A 1 162 ? 10.813 32.577 50.616 1.00 64.44 162 ARG A O 1
ATOM 1267 N N . ASP A 1 163 ? 9.340 34.250 50.873 1.00 61.75 163 ASP A N 1
ATOM 1268 C CA . ASP A 1 163 ? 8.756 33.713 52.108 1.00 61.75 163 ASP A CA 1
ATOM 1269 C C . ASP A 1 163 ? 7.990 32.407 51.864 1.00 61.75 163 ASP A C 1
ATOM 1271 O O . ASP A 1 163 ? 8.083 31.470 52.663 1.00 61.75 163 ASP A O 1
ATOM 1275 N N . TYR A 1 164 ? 7.326 32.294 50.711 1.00 64.38 164 TYR A N 1
ATOM 1276 C CA . TYR A 1 164 ? 6.671 31.063 50.275 1.00 64.38 164 TYR A CA 1
ATOM 1277 C C . TYR A 1 164 ? 7.691 29.950 49.992 1.00 64.38 164 TYR A C 1
ATOM 1279 O O . TYR A 1 164 ? 7.520 28.821 50.449 1.00 64.38 164 TYR A O 1
ATOM 1287 N N . LEU A 1 165 ? 8.806 30.263 49.326 1.00 61.66 165 LEU A N 1
ATOM 1288 C CA . LEU A 1 165 ? 9.876 29.300 49.038 1.00 61.66 165 LEU A CA 1
ATOM 1289 C C . LEU A 1 165 ? 10.589 28.820 50.314 1.00 61.66 165 LEU A C 1
ATOM 1291 O O . LEU A 1 165 ? 10.952 27.644 50.433 1.00 61.66 165 LEU A O 1
ATOM 1295 N N . ILE A 1 166 ? 10.757 29.700 51.306 1.00 70.12 166 ILE A N 1
ATOM 1296 C CA . ILE A 1 166 ? 11.294 29.339 52.626 1.00 70.12 166 ILE A CA 1
ATOM 1297 C C . ILE A 1 166 ? 10.304 28.448 53.391 1.00 70.12 166 ILE A C 1
ATOM 1299 O O . ILE A 1 166 ? 10.728 27.461 54.004 1.00 70.12 166 ILE A O 1
ATOM 1303 N N . ALA A 1 167 ? 9.004 28.751 53.343 1.00 66.94 167 ALA A N 1
ATOM 1304 C CA . ALA A 1 167 ? 7.959 27.942 53.970 1.00 66.94 167 ALA A CA 1
ATOM 1305 C C . ALA A 1 167 ? 7.863 26.544 53.335 1.00 66.94 167 ALA A C 1
ATOM 1307 O O . ALA A 1 167 ? 7.918 25.543 54.051 1.00 66.94 167 ALA A O 1
ATOM 1308 N N . GLN A 1 168 ? 7.875 26.459 52.004 1.00 67.00 168 GLN A N 1
ATOM 1309 C CA . GLN A 1 168 ? 7.828 25.198 51.264 1.00 67.00 168 GLN A CA 1
ATOM 1310 C C . GLN A 1 168 ? 9.064 24.322 51.536 1.00 67.00 168 GLN A C 1
ATOM 1312 O O . GLN A 1 168 ? 8.956 23.104 51.699 1.00 67.00 168 GLN A O 1
ATOM 1317 N N . ARG A 1 169 ? 10.254 24.930 51.683 1.00 63.66 169 ARG A N 1
ATOM 1318 C CA . ARG A 1 169 ? 11.471 24.214 52.112 1.00 63.66 169 ARG A CA 1
ATOM 1319 C C . ARG A 1 169 ? 11.379 23.711 53.556 1.00 63.66 169 ARG A C 1
ATOM 1321 O O . ARG A 1 169 ? 11.938 22.657 53.865 1.00 63.66 169 ARG A O 1
ATOM 1328 N N . ARG A 1 170 ? 10.700 24.435 54.454 1.00 60.41 170 ARG A N 1
ATOM 1329 C CA . ARG A 1 170 ? 10.478 24.004 55.848 1.00 60.41 170 ARG A CA 1
ATOM 1330 C C . ARG A 1 170 ? 9.453 22.870 55.936 1.00 60.41 170 ARG A C 1
ATOM 1332 O O . ARG A 1 170 ? 9.698 21.911 56.667 1.00 60.41 170 ARG A O 1
ATOM 1339 N N . GLU A 1 171 ? 8.378 22.925 55.154 1.00 60.28 171 GLU A N 1
ATOM 1340 C CA . GLU A 1 171 ? 7.371 21.859 55.065 1.00 60.28 171 GLU A CA 1
ATOM 1341 C C . GLU A 1 171 ? 7.926 20.583 54.425 1.00 60.28 171 GLU A C 1
ATOM 1343 O O . GLU A 1 171 ? 7.743 19.496 54.981 1.00 60.28 171 GLU A O 1
ATOM 1348 N N . LYS A 1 172 ? 8.710 20.694 53.340 1.00 54.81 172 LYS A N 1
ATOM 1349 C CA . LYS A 1 172 ? 9.421 19.544 52.750 1.00 54.81 172 LYS A CA 1
ATOM 1350 C C . LYS A 1 172 ? 10.328 18.860 53.776 1.00 54.81 172 LYS A C 1
ATOM 1352 O O . LYS A 1 172 ? 10.190 17.655 53.996 1.00 54.81 172 LYS A O 1
ATOM 1357 N N . LYS A 1 173 ? 11.137 19.628 54.521 1.00 51.91 173 LYS A N 1
ATOM 1358 C CA . LYS A 1 173 ? 12.002 19.100 55.598 1.00 51.91 173 LYS A CA 1
ATOM 1359 C C . LYS A 1 173 ? 11.227 18.442 56.748 1.00 51.91 173 LYS A C 1
ATOM 1361 O O . LYS A 1 173 ? 11.736 17.502 57.365 1.00 51.91 173 LYS A O 1
ATOM 1366 N N . ALA A 1 174 ? 10.019 18.914 57.062 1.00 56.38 174 ALA A N 1
ATOM 1367 C CA . ALA A 1 174 ? 9.157 18.292 58.068 1.00 56.38 174 ALA A CA 1
ATOM 1368 C C . ALA A 1 174 ? 8.548 16.969 57.561 1.00 56.38 174 ALA A C 1
ATOM 1370 O O . ALA A 1 174 ? 8.520 15.983 58.301 1.00 56.38 174 ALA A O 1
ATOM 1371 N N . SER A 1 175 ? 8.145 16.916 56.287 1.00 52.66 175 SER A N 1
ATOM 1372 C CA . SER A 1 175 ? 7.559 15.725 55.655 1.00 52.66 175 SER A CA 1
ATOM 1373 C C . SER A 1 175 ? 8.573 14.585 55.441 1.00 52.66 175 SER A C 1
ATOM 1375 O O . SER A 1 175 ? 8.251 13.410 55.643 1.00 52.66 175 SER A O 1
ATOM 1377 N N . GLU A 1 176 ? 9.835 14.914 55.146 1.00 46.34 176 GLU A N 1
ATOM 1378 C CA . GLU A 1 176 ? 10.921 13.941 54.952 1.00 46.34 176 GLU A CA 1
ATOM 1379 C C . GLU A 1 176 ? 11.370 13.276 56.261 1.00 46.34 176 GLU A C 1
ATOM 1381 O O . GLU A 1 176 ? 11.658 12.074 56.292 1.00 46.34 176 GLU A O 1
ATOM 1386 N N . LYS A 1 177 ? 11.359 14.014 57.384 1.00 41.47 177 LYS A N 1
ATOM 1387 C CA . LYS A 1 177 ? 11.632 13.443 58.717 1.00 41.47 177 LYS A CA 1
ATOM 1388 C C . LYS A 1 177 ? 10.560 12.441 59.164 1.00 41.47 177 LYS A C 1
ATOM 1390 O O . LYS A 1 177 ? 10.877 11.535 59.936 1.00 41.47 177 LYS A O 1
ATOM 1395 N N . GLY A 1 178 ? 9.326 12.565 58.668 1.00 44.88 178 GLY A N 1
ATOM 1396 C CA . GLY A 1 178 ? 8.235 11.620 58.933 1.00 44.88 178 GLY A CA 1
ATOM 1397 C C . GLY A 1 178 ? 8.389 10.285 58.194 1.00 44.88 178 GLY A C 1
ATOM 1398 O O . GLY A 1 178 ? 8.133 9.229 58.772 1.00 44.88 178 GLY A O 1
ATOM 1399 N N . LYS A 1 179 ? 8.880 10.305 56.946 1.00 43.56 179 LYS A N 1
ATOM 1400 C CA . LYS A 1 179 ? 8.990 9.109 56.087 1.00 43.56 179 LYS A CA 1
ATOM 1401 C C . LYS A 1 179 ? 10.228 8.238 56.362 1.00 43.56 179 LYS A C 1
ATOM 1403 O O . LYS A 1 179 ? 10.171 7.029 56.149 1.00 43.56 179 LYS A O 1
ATOM 1408 N N . LYS A 1 180 ? 11.319 8.787 56.919 1.00 34.31 180 LYS A N 1
ATOM 1409 C CA . LYS A 1 180 ? 12.524 8.000 57.288 1.00 34.31 180 LYS A CA 1
ATOM 1410 C C . LYS A 1 180 ? 12.366 7.125 58.546 1.00 34.31 180 LYS A C 1
ATOM 1412 O O . LYS A 1 180 ? 13.204 6.259 58.782 1.00 34.31 180 LYS A O 1
ATOM 1417 N N . LYS A 1 181 ? 11.304 7.290 59.349 1.00 31.48 181 LYS A N 1
ATOM 1418 C CA . LYS A 1 181 ? 11.105 6.518 60.595 1.00 31.48 181 LYS A CA 1
ATOM 1419 C C . LYS A 1 181 ? 10.403 5.159 60.429 1.00 31.48 181 LYS A C 1
ATOM 1421 O O . LYS A 1 181 ? 10.457 4.375 61.371 1.00 31.48 181 LYS A O 1
ATOM 1426 N N . SER A 1 182 ? 9.793 4.841 59.280 1.00 41.28 182 SER A N 1
ATOM 1427 C CA . SER A 1 182 ? 8.941 3.638 59.137 1.00 41.28 182 SER A CA 1
ATOM 1428 C C . SER A 1 182 ? 9.493 2.496 58.267 1.00 41.28 182 SER A C 1
ATOM 1430 O O . SER A 1 182 ? 8.867 1.441 58.226 1.00 41.28 182 SER A O 1
ATOM 1432 N N . LYS A 1 183 ? 10.660 2.630 57.611 1.00 37.53 183 LYS A N 1
ATOM 1433 C CA . LYS A 1 183 ? 11.183 1.588 56.689 1.00 37.53 183 LYS A CA 1
ATOM 1434 C C . LYS A 1 183 ? 12.583 1.031 56.975 1.00 37.53 183 LYS A C 1
ATOM 1436 O O . LYS A 1 183 ? 13.108 0.270 56.174 1.00 37.53 183 LYS A O 1
ATOM 1441 N N . SER A 1 184 ? 13.175 1.323 58.132 1.00 36.62 184 SER A N 1
ATOM 1442 C CA . SER A 1 184 ? 14.464 0.737 58.526 1.00 36.62 184 SER A CA 1
ATOM 1443 C C . SER A 1 184 ? 14.457 0.314 59.993 1.00 36.62 184 SER A C 1
ATOM 1445 O O . SER A 1 184 ? 14.898 1.064 60.865 1.00 36.62 184 SER A O 1
ATOM 1447 N N . LYS A 1 185 ? 13.989 -0.909 60.263 1.00 34.09 185 LYS A N 1
ATOM 1448 C CA . LYS A 1 185 ? 14.499 -1.750 61.358 1.00 34.09 185 LYS A CA 1
ATOM 1449 C C . LYS A 1 185 ? 13.979 -3.186 61.227 1.00 34.09 185 LYS A C 1
ATOM 1451 O O . LYS A 1 185 ? 12.793 -3.429 61.403 1.00 34.09 185 LYS A O 1
ATOM 1456 N N . GLY A 1 186 ? 14.901 -4.124 61.002 1.00 43.19 186 GLY A N 1
ATOM 1457 C CA . GLY A 1 186 ? 14.766 -5.495 61.502 1.00 43.19 186 GLY A CA 1
ATOM 1458 C C . GLY A 1 186 ? 14.716 -6.619 60.469 1.00 43.19 186 GLY A C 1
ATOM 1459 O O . GLY A 1 186 ? 13.678 -7.252 60.319 1.00 43.19 186 GLY A O 1
ATOM 1460 N N . LYS A 1 187 ? 15.856 -6.969 59.860 1.00 43.66 187 LYS A N 1
ATOM 1461 C CA . LYS A 1 187 ? 16.253 -8.383 59.728 1.00 43.66 187 LYS A CA 1
ATOM 1462 C C . LYS A 1 187 ? 17.734 -8.487 59.362 1.00 43.66 187 LYS A C 1
ATOM 1464 O O . LYS A 1 187 ? 18.140 -7.978 58.330 1.00 43.66 187 LYS A O 1
ATOM 1469 N N . HIS A 1 188 ? 18.502 -9.158 60.217 1.00 54.97 188 HIS A N 1
ATOM 1470 C CA . HIS A 1 188 ? 19.931 -9.474 60.060 1.00 54.97 188 HIS A CA 1
ATOM 1471 C C . HIS A 1 188 ? 20.913 -8.314 60.237 1.00 54.97 188 HIS A C 1
ATOM 1473 O O . HIS A 1 188 ? 21.751 -8.071 59.377 1.00 54.97 188 HIS A O 1
ATOM 1479 N N . LYS A 1 189 ? 20.852 -7.627 61.385 1.00 46.72 189 LYS A N 1
ATOM 1480 C CA . LYS A 1 189 ? 21.985 -6.792 61.813 1.00 46.72 189 LYS A CA 1
ATOM 1481 C C . LYS A 1 189 ? 23.061 -7.584 62.576 1.00 46.72 189 LYS A C 1
ATOM 1483 O O . LYS A 1 189 ? 24.201 -7.150 62.589 1.00 46.72 189 LYS A O 1
ATOM 1488 N N . ASP A 1 190 ? 22.717 -8.776 63.077 1.00 49.94 190 ASP A N 1
ATOM 1489 C CA . ASP A 1 190 ? 23.585 -9.601 63.930 1.00 49.94 190 ASP A CA 1
ATOM 1490 C C . ASP A 1 190 ? 23.617 -11.085 63.474 1.00 49.94 190 ASP A C 1
ATOM 1492 O O . ASP A 1 190 ? 23.411 -11.986 64.278 1.00 49.94 190 ASP A O 1
ATOM 1496 N N . GLU A 1 191 ? 23.789 -11.371 62.172 1.00 60.78 191 GLU A N 1
ATOM 1497 C CA . GLU A 1 191 ? 24.014 -12.755 61.682 1.00 60.78 191 GLU A CA 1
ATOM 1498 C C . GLU A 1 191 ? 25.523 -13.057 61.738 1.00 60.78 191 GLU A C 1
ATOM 1500 O O . GLU A 1 191 ? 26.322 -12.347 61.121 1.00 60.78 191 GLU A O 1
ATOM 1505 N N . THR A 1 192 ? 25.931 -14.091 62.478 1.00 75.38 192 THR A N 1
ATOM 1506 C CA . THR A 1 192 ? 27.355 -14.450 62.608 1.00 75.38 192 THR A CA 1
ATOM 1507 C C . THR A 1 192 ? 27.914 -15.052 61.304 1.00 75.38 192 THR A C 1
ATOM 1509 O O . THR A 1 192 ? 27.162 -15.596 60.485 1.00 75.38 192 THR A O 1
ATOM 1512 N N . PRO A 1 193 ? 29.243 -15.002 61.066 1.00 67.50 193 PRO A N 1
ATOM 1513 C CA . PRO A 1 193 ? 29.848 -15.551 59.847 1.00 67.50 193 PRO A CA 1
ATOM 1514 C C . PRO A 1 193 ? 29.537 -17.039 59.605 1.00 67.50 193 PRO A C 1
ATOM 1516 O O . PRO A 1 193 ? 29.364 -17.455 58.455 1.00 67.50 193 PRO A O 1
ATOM 1519 N N . GLU A 1 194 ? 29.408 -17.839 60.669 1.00 66.38 194 GLU A N 1
ATOM 1520 C CA . GLU A 1 194 ? 29.030 -19.255 60.573 1.00 66.38 194 GLU A CA 1
ATOM 1521 C C . GLU A 1 194 ? 27.562 -19.449 60.168 1.00 66.38 194 GLU A C 1
ATOM 1523 O O . GLU A 1 194 ? 27.272 -20.277 59.299 1.00 66.38 194 GLU A O 1
ATOM 1528 N N . GLU A 1 195 ? 26.640 -18.640 60.694 1.00 65.50 195 GLU A N 1
ATOM 1529 C CA . GLU A 1 195 ? 25.217 -18.679 60.327 1.00 65.50 195 GLU A CA 1
ATOM 1530 C C . GLU A 1 195 ? 25.001 -18.284 58.859 1.00 65.50 195 GLU A C 1
ATOM 1532 O O . GLU A 1 195 ? 24.268 -18.960 58.125 1.00 65.50 195 GLU A O 1
ATOM 1537 N N . ARG A 1 196 ? 25.739 -17.274 58.374 1.00 66.75 196 ARG A N 1
ATOM 1538 C CA . ARG A 1 196 ? 25.726 -16.879 56.956 1.00 66.75 196 ARG A CA 1
ATOM 1539 C C . ARG A 1 196 ? 26.254 -18.005 56.056 1.00 66.75 196 ARG A C 1
ATOM 1541 O O . ARG A 1 196 ? 25.709 -18.232 54.969 1.00 66.75 196 ARG A O 1
ATOM 1548 N N . LYS A 1 197 ? 27.275 -18.751 56.501 1.00 72.62 197 LYS A N 1
ATOM 1549 C CA . LYS A 1 197 ? 27.840 -19.901 55.768 1.00 72.62 197 LYS A CA 1
ATOM 1550 C C . LYS A 1 197 ? 26.869 -21.086 55.737 1.00 72.62 197 LYS A C 1
ATOM 1552 O O . LYS A 1 197 ? 26.649 -21.661 54.669 1.00 72.62 197 LYS A O 1
ATOM 1557 N N . ALA A 1 198 ? 26.206 -21.387 56.854 1.00 71.12 198 ALA A N 1
ATOM 1558 C CA . ALA A 1 198 ? 25.184 -22.431 56.943 1.00 71.12 198 ALA A CA 1
ATOM 1559 C C . ALA A 1 198 ? 23.951 -22.119 56.073 1.00 71.12 198 ALA A C 1
ATOM 1561 O O . ALA A 1 198 ? 23.427 -22.999 55.379 1.00 71.12 198 ALA A O 1
ATOM 1562 N N . ARG A 1 199 ? 23.523 -20.850 56.022 1.00 80.31 199 ARG A N 1
ATOM 1563 C CA . ARG A 1 199 ? 22.431 -20.393 55.147 1.00 80.31 199 ARG A CA 1
ATOM 1564 C C . ARG A 1 199 ? 22.775 -20.556 53.666 1.00 80.31 199 ARG A C 1
ATOM 1566 O O . ARG A 1 199 ? 21.945 -21.049 52.896 1.00 80.31 199 ARG A O 1
ATOM 1573 N N . LYS A 1 200 ? 24.000 -20.193 53.265 1.00 68.94 200 LYS A N 1
ATOM 1574 C CA . LYS A 1 200 ? 24.493 -20.387 51.889 1.00 68.94 200 LYS A CA 1
ATOM 1575 C C . LYS A 1 200 ? 24.589 -21.878 51.526 1.00 68.94 200 LYS A C 1
ATOM 1577 O O . LYS A 1 200 ? 24.136 -22.256 50.444 1.00 68.94 200 LYS A O 1
ATOM 1582 N N . ALA A 1 201 ? 25.062 -22.733 52.438 1.00 73.75 201 ALA A N 1
ATOM 1583 C CA . ALA A 1 201 ? 25.133 -24.184 52.233 1.00 73.75 201 ALA A CA 1
ATOM 1584 C C . ALA A 1 201 ? 23.745 -24.820 52.032 1.00 73.75 201 ALA A C 1
ATOM 1586 O O . ALA A 1 201 ? 23.531 -25.529 51.048 1.00 73.75 201 ALA A O 1
ATOM 1587 N N . ARG A 1 202 ? 22.756 -24.471 52.870 1.00 72.31 202 ARG A N 1
ATOM 1588 C CA . ARG A 1 202 ? 21.361 -24.935 52.715 1.00 72.31 202 ARG A CA 1
ATOM 1589 C C . ARG A 1 202 ? 20.735 -24.521 51.384 1.00 72.31 202 ARG A C 1
ATOM 1591 O O . ARG A 1 202 ? 19.942 -25.265 50.807 1.00 72.31 202 ARG A O 1
ATOM 1598 N N . ARG A 1 203 ? 21.067 -23.326 50.887 1.00 68.25 203 ARG A N 1
ATOM 1599 C CA . ARG A 1 203 ? 20.552 -22.826 49.603 1.00 68.25 203 ARG A CA 1
ATOM 1600 C C . ARG A 1 203 ? 21.174 -23.576 48.419 1.00 68.25 203 ARG A C 1
ATOM 1602 O O . ARG A 1 203 ? 20.464 -23.854 47.454 1.00 68.25 203 ARG A O 1
ATOM 1609 N N . LYS A 1 204 ? 22.456 -23.947 48.517 1.00 69.62 204 LYS A N 1
ATOM 1610 C CA . LYS A 1 204 ? 23.156 -24.765 47.514 1.00 69.62 204 LYS A CA 1
ATOM 1611 C C . LYS A 1 204 ? 22.614 -26.197 47.474 1.00 69.62 204 LYS A C 1
ATOM 1613 O O . LYS A 1 204 ? 22.263 -26.676 46.402 1.00 69.62 204 LYS A O 1
ATOM 1618 N N . GLU A 1 205 ? 22.405 -26.815 48.635 1.00 71.31 205 GLU A N 1
ATOM 1619 C CA . GLU A 1 205 ? 21.836 -28.166 48.736 1.00 71.31 205 GLU A CA 1
ATOM 1620 C C . GLU A 1 205 ? 20.402 -28.237 48.172 1.00 71.31 205 GLU A C 1
ATOM 1622 O O . GLU A 1 205 ? 20.044 -29.183 47.469 1.00 71.31 205 GLU A O 1
ATOM 1627 N N . LYS A 1 206 ? 19.579 -27.198 48.399 1.00 68.50 206 LYS A N 1
ATOM 1628 C CA . LYS A 1 206 ? 18.246 -27.084 47.777 1.00 68.50 206 LYS A CA 1
ATOM 1629 C C . LYS A 1 206 ? 18.310 -26.985 46.250 1.00 68.50 206 LYS A C 1
ATOM 1631 O O . LYS A 1 206 ? 17.458 -27.571 45.584 1.00 68.50 206 LYS A O 1
ATOM 1636 N N . LYS A 1 207 ? 19.290 -26.263 45.693 1.00 65.31 207 LYS A N 1
ATOM 1637 C CA . LYS A 1 207 ? 19.486 -26.172 44.235 1.00 65.31 207 LYS A CA 1
ATOM 1638 C C . LYS A 1 207 ? 19.932 -27.514 43.645 1.00 65.31 207 LYS A C 1
ATOM 1640 O O . LYS A 1 207 ? 19.367 -27.937 42.643 1.00 65.31 207 LYS A O 1
ATOM 1645 N N . GLU A 1 208 ? 20.857 -28.217 44.295 1.00 67.81 208 GLU A N 1
ATOM 1646 C CA . GLU A 1 208 ? 21.338 -29.532 43.840 1.00 67.81 208 GLU A CA 1
ATOM 1647 C C . GLU A 1 208 ? 20.248 -30.615 43.910 1.00 67.81 208 GLU A C 1
ATOM 1649 O O . GLU A 1 208 ? 20.116 -31.419 42.987 1.00 67.81 208 GLU A O 1
ATOM 1654 N N . LYS A 1 209 ? 19.401 -30.600 44.951 1.00 70.44 209 LYS A N 1
ATOM 1655 C CA . LYS A 1 209 ? 18.230 -31.491 45.049 1.00 70.44 209 LYS A CA 1
ATOM 1656 C C . LYS A 1 209 ? 17.198 -31.216 43.952 1.00 70.44 209 LYS A C 1
ATOM 1658 O O . LYS A 1 209 ? 16.653 -32.160 43.387 1.00 70.44 209 LYS A O 1
ATOM 1663 N N . LYS A 1 210 ? 16.964 -29.943 43.609 1.00 62.41 210 LYS A N 1
ATOM 1664 C CA . LYS A 1 210 ? 16.044 -29.559 42.526 1.00 62.41 210 LYS A CA 1
ATOM 1665 C C . LYS A 1 210 ? 16.571 -29.992 41.149 1.00 62.41 210 LYS A C 1
ATOM 1667 O O . LYS A 1 210 ? 15.792 -30.496 40.351 1.00 62.41 210 LYS A O 1
ATOM 1672 N N . ALA A 1 211 ? 17.881 -29.878 40.915 1.00 62.00 211 ALA A N 1
ATOM 1673 C CA . ALA A 1 211 ? 18.525 -30.313 39.671 1.00 62.00 211 ALA A CA 1
ATOM 1674 C C . ALA A 1 211 ? 18.526 -31.844 39.497 1.00 62.00 211 ALA A C 1
ATOM 1676 O O . ALA A 1 211 ? 18.235 -32.343 38.416 1.00 62.00 211 ALA A O 1
ATOM 1677 N N . LYS A 1 212 ? 18.776 -32.612 40.570 1.00 60.47 212 LYS A N 1
ATOM 1678 C CA . LYS A 1 212 ? 18.665 -34.083 40.525 1.00 60.47 212 LYS A CA 1
ATOM 1679 C C . LYS A 1 212 ? 17.228 -34.556 40.308 1.00 60.47 212 LYS A C 1
ATOM 1681 O O . LYS A 1 212 ? 17.019 -35.566 39.648 1.00 60.47 212 LYS A O 1
ATOM 1686 N N . SER A 1 213 ? 16.249 -33.831 40.851 1.00 58.91 213 SER A N 1
ATOM 1687 C CA . SER A 1 213 ? 14.837 -34.176 40.686 1.00 58.91 213 SER A CA 1
ATOM 1688 C C . SER A 1 213 ? 14.331 -33.965 39.258 1.00 58.91 213 SER A C 1
ATOM 1690 O O . SER A 1 213 ? 13.484 -34.748 38.842 1.00 58.91 213 SER A O 1
ATOM 1692 N N . SER A 1 214 ? 14.812 -32.954 38.519 1.00 59.59 214 SER A N 1
ATOM 1693 C CA . SER A 1 214 ? 14.432 -32.800 37.105 1.00 59.59 214 SER A CA 1
ATOM 1694 C C . SER A 1 214 ? 15.120 -33.847 36.228 1.00 59.59 214 SER A C 1
ATOM 1696 O O . SER A 1 214 ? 14.450 -34.495 35.440 1.00 59.59 214 SER A O 1
ATOM 1698 N N . ALA A 1 215 ? 16.409 -34.119 36.465 1.00 58.19 215 ALA A N 1
ATOM 1699 C CA . ALA A 1 215 ? 17.163 -35.098 35.681 1.00 58.19 215 ALA A CA 1
ATOM 1700 C C . ALA A 1 215 ? 16.625 -36.539 35.802 1.00 58.19 215 ALA A C 1
ATOM 1702 O O . ALA A 1 215 ? 16.691 -37.293 34.838 1.00 58.19 215 ALA A O 1
ATOM 1703 N N . LEU A 1 216 ? 16.082 -36.938 36.962 1.00 62.56 216 LEU A N 1
ATOM 1704 C CA . LEU A 1 216 ? 15.411 -38.241 37.095 1.00 62.56 216 LEU A CA 1
ATOM 1705 C C . LEU A 1 216 ? 14.081 -38.296 36.332 1.00 62.56 216 LEU A C 1
ATOM 1707 O O . LEU A 1 216 ? 13.738 -39.344 35.797 1.00 62.56 216 LEU A O 1
ATOM 1711 N N . LYS A 1 217 ? 13.355 -37.175 36.273 1.00 58.56 217 LYS A N 1
ATOM 1712 C CA . LYS A 1 217 ? 12.061 -37.082 35.591 1.00 58.56 217 LYS A CA 1
ATOM 1713 C C . LYS A 1 217 ? 12.225 -37.233 34.075 1.00 58.56 217 LYS A C 1
ATOM 1715 O O . LYS A 1 217 ? 11.490 -37.994 33.459 1.00 58.56 217 LYS A O 1
ATOM 1720 N N . ASP A 1 218 ? 13.277 -36.630 33.524 1.00 57.03 218 ASP A N 1
ATOM 1721 C CA . ASP A 1 218 ? 13.602 -36.706 32.095 1.00 57.03 218 ASP A CA 1
ATOM 1722 C C . ASP A 1 218 ? 14.022 -38.127 31.653 1.00 57.03 218 ASP A C 1
ATOM 1724 O O . ASP A 1 218 ? 13.752 -38.541 30.526 1.00 57.03 218 ASP A O 1
ATOM 1728 N N . VAL A 1 219 ? 14.651 -38.913 32.540 1.00 60.97 219 VAL A N 1
ATOM 1729 C CA . VAL A 1 219 ? 15.018 -40.319 32.265 1.00 60.97 219 VAL A CA 1
ATOM 1730 C C . VAL A 1 219 ? 13.799 -41.248 32.336 1.00 60.97 219 VAL A C 1
ATOM 1732 O O . VAL A 1 219 ? 13.695 -42.187 31.545 1.00 60.97 219 VAL A O 1
ATOM 1735 N N . GLU A 1 220 ? 12.865 -40.983 33.251 1.00 60.22 220 GLU A N 1
ATOM 1736 C CA . GLU A 1 220 ? 11.609 -41.733 33.391 1.00 60.22 220 GLU A CA 1
ATOM 1737 C C . GLU A 1 220 ? 10.690 -41.524 32.172 1.00 60.22 220 GLU A C 1
ATOM 1739 O O . GLU A 1 220 ? 10.130 -42.482 31.635 1.00 60.22 220 GLU A O 1
ATOM 1744 N N . ASP A 1 221 ? 10.619 -40.291 31.664 1.00 58.59 221 ASP A N 1
ATOM 1745 C CA . ASP A 1 221 ? 9.849 -39.948 30.464 1.00 58.59 221 ASP A CA 1
ATOM 1746 C C . ASP A 1 221 ? 10.456 -40.571 29.189 1.00 58.59 221 ASP A C 1
ATOM 1748 O O . ASP A 1 221 ? 9.725 -41.030 28.305 1.00 58.59 221 ASP A O 1
ATOM 1752 N N . LEU A 1 222 ? 11.788 -40.703 29.118 1.00 52.66 222 LEU A N 1
ATOM 1753 C CA . LEU A 1 222 ? 12.472 -41.374 28.007 1.00 52.66 222 LEU A CA 1
ATOM 1754 C C . LEU A 1 222 ? 12.203 -42.891 27.987 1.00 52.66 222 LEU A C 1
ATOM 1756 O O . LEU A 1 222 ? 11.969 -43.463 26.919 1.00 52.66 222 LEU A O 1
ATOM 1760 N N . LEU A 1 223 ? 12.184 -43.546 29.153 1.00 55.12 223 LEU A N 1
ATOM 1761 C CA . LEU A 1 223 ? 11.901 -44.984 29.277 1.00 55.12 223 LEU A CA 1
ATOM 1762 C C . LEU A 1 223 ? 10.447 -45.331 28.923 1.00 55.12 223 LEU A C 1
ATOM 1764 O O . LEU A 1 223 ? 10.198 -46.385 28.336 1.00 55.12 223 LEU A O 1
ATOM 1768 N N . ASN A 1 224 ? 9.504 -44.424 29.193 1.00 55.56 224 ASN A N 1
ATOM 1769 C CA . ASN A 1 224 ? 8.099 -44.581 28.811 1.00 55.56 224 ASN A CA 1
ATOM 1770 C C . ASN A 1 224 ? 7.857 -44.419 27.297 1.00 55.56 224 ASN A C 1
ATOM 1772 O O . ASN A 1 224 ? 6.853 -44.912 26.784 1.00 55.56 224 ASN A O 1
ATOM 1776 N N . SER A 1 225 ? 8.786 -43.794 26.564 1.00 55.31 225 SER A N 1
ATOM 1777 C CA . SER A 1 225 ? 8.671 -43.578 25.112 1.00 55.31 225 SER A CA 1
ATOM 1778 C C . SER A 1 225 ? 9.123 -44.766 24.242 1.00 55.31 225 SER A C 1
ATOM 1780 O O . SER A 1 225 ? 8.797 -44.820 23.058 1.00 55.31 225 SER A O 1
ATOM 1782 N N . LEU A 1 226 ? 9.836 -45.751 24.810 1.00 50.66 226 LEU A N 1
ATOM 1783 C CA . LEU A 1 226 ? 10.424 -46.880 24.066 1.00 50.66 226 LEU A CA 1
ATOM 1784 C C . LEU A 1 226 ? 9.643 -48.208 24.198 1.00 50.66 226 LEU A C 1
ATOM 1786 O O . LEU A 1 226 ? 10.149 -49.270 23.829 1.00 50.66 226 LEU A O 1
ATOM 1790 N N . GLY A 1 227 ? 8.396 -48.180 24.684 1.00 40.53 227 GLY A N 1
ATOM 1791 C CA . GLY A 1 227 ? 7.600 -49.379 24.973 1.00 40.53 227 GLY A CA 1
ATOM 1792 C C . GLY A 1 227 ? 6.275 -49.516 24.207 1.00 40.53 227 GLY A C 1
ATOM 1793 O O . GLY A 1 227 ? 5.239 -49.117 24.720 1.00 40.53 227 GLY A O 1
ATOM 1794 N N . ARG A 1 228 ? 6.318 -50.268 23.093 1.00 36.41 228 ARG A N 1
ATOM 1795 C CA . ARG A 1 228 ? 5.233 -50.982 22.358 1.00 36.41 228 ARG A CA 1
ATOM 1796 C C . ARG A 1 228 ? 4.436 -50.262 21.242 1.00 36.41 228 ARG A C 1
ATOM 1798 O O . ARG A 1 228 ? 4.017 -49.123 21.406 1.00 36.41 228 ARG A O 1
ATOM 1805 N N . PRO A 1 229 ? 4.159 -50.977 20.122 1.00 40.34 229 PRO A N 1
ATOM 1806 C CA . PRO A 1 229 ? 3.389 -50.474 18.981 1.00 40.34 229 PRO A CA 1
ATOM 1807 C C . PRO A 1 229 ? 1.866 -50.624 19.189 1.00 40.34 229 PRO A C 1
ATOM 1809 O O . PRO A 1 229 ? 1.439 -51.537 19.904 1.00 40.34 229 PRO A O 1
ATOM 1812 N N . PRO A 1 230 ? 1.029 -49.786 18.546 1.00 39.06 230 PRO A N 1
ATOM 1813 C CA . PRO A 1 230 ? -0.419 -49.848 18.708 1.00 39.06 230 PRO A CA 1
ATOM 1814 C C . PRO A 1 230 ? -1.055 -50.951 17.846 1.00 39.06 230 PRO A C 1
ATOM 1816 O O . PRO A 1 230 ? -0.761 -51.099 16.661 1.00 39.06 230 PRO A O 1
ATOM 1819 N N . SER A 1 231 ? -1.968 -51.706 18.458 1.00 36.75 231 SER A N 1
ATOM 1820 C CA . SER A 1 231 ? -2.930 -52.597 17.800 1.00 36.75 231 SER A CA 1
ATOM 1821 C C . SER A 1 231 ? -4.090 -51.806 17.166 1.00 36.75 231 SER A C 1
ATOM 1823 O O . SER A 1 231 ? -4.454 -50.755 17.698 1.00 36.75 231 SER A O 1
ATOM 1825 N N . PRO A 1 232 ? -4.713 -52.299 16.079 1.00 37.94 232 PRO A N 1
ATOM 1826 C CA . PRO A 1 232 ? -5.807 -51.605 15.398 1.00 37.94 232 PRO A CA 1
ATOM 1827 C C . PRO A 1 232 ? -7.139 -51.698 16.175 1.00 37.94 232 PRO A C 1
ATOM 1829 O O . PRO A 1 232 ? -7.337 -52.658 16.925 1.00 37.94 232 PRO A O 1
ATOM 1832 N N . PRO A 1 233 ? -8.057 -50.724 16.007 1.00 39.50 233 PRO A N 1
ATOM 1833 C CA . PRO A 1 233 ? -9.328 -50.692 16.725 1.00 39.50 233 PRO A CA 1
ATOM 1834 C C . PRO A 1 233 ? -10.360 -51.687 16.152 1.00 39.50 233 PRO A C 1
ATOM 1836 O O . PRO A 1 233 ? -10.230 -52.111 14.999 1.00 39.50 233 PRO A O 1
ATOM 1839 N N . PRO A 1 234 ? -11.387 -52.065 16.940 1.00 33.03 234 PRO A N 1
ATOM 1840 C CA . PRO A 1 234 ? -12.360 -53.080 16.561 1.00 33.03 234 PRO A CA 1
ATOM 1841 C C . PRO A 1 234 ? -13.416 -52.547 15.585 1.00 33.03 234 PRO A C 1
ATOM 1843 O O . PRO A 1 234 ? -13.857 -51.403 15.673 1.00 33.03 234 PRO A O 1
ATOM 1846 N N . PHE A 1 235 ? -13.828 -53.430 14.676 1.00 31.73 235 PHE A N 1
ATOM 1847 C CA . PHE A 1 235 ? -15.010 -53.290 13.834 1.00 31.73 235 PHE A CA 1
ATOM 1848 C C . PHE A 1 235 ? -16.271 -53.494 14.677 1.00 31.73 235 PHE A C 1
ATOM 1850 O O . PHE A 1 235 ? -16.400 -54.536 15.317 1.00 31.73 235 PHE A O 1
ATOM 1857 N N . ASP A 1 236 ? -17.198 -52.537 14.621 1.00 33.34 236 ASP A N 1
ATOM 1858 C CA . ASP A 1 236 ? -18.569 -52.723 15.094 1.00 33.34 236 ASP A CA 1
ATOM 1859 C C . ASP A 1 236 ? -19.498 -52.897 13.890 1.00 33.34 236 ASP A C 1
ATOM 1861 O O . ASP A 1 236 ? -19.623 -52.032 13.018 1.00 33.34 236 ASP A O 1
ATOM 1865 N N . ASP A 1 237 ? -20.103 -54.077 13.852 1.00 30.17 237 ASP A N 1
ATOM 1866 C CA . ASP A 1 237 ? -20.946 -54.603 12.795 1.00 30.17 237 ASP A CA 1
ATOM 1867 C C . ASP A 1 237 ? -22.406 -54.479 13.245 1.00 30.17 237 ASP A C 1
ATOM 1869 O O . ASP A 1 237 ? -22.870 -55.194 14.135 1.00 30.17 237 ASP A O 1
ATOM 1873 N N . ALA A 1 238 ? -23.140 -53.528 12.668 1.00 32.66 238 ALA A N 1
ATOM 1874 C CA . ALA A 1 238 ? -24.582 -53.432 12.857 1.00 32.66 238 ALA A CA 1
ATOM 1875 C C . ALA A 1 238 ? -25.251 -52.730 11.671 1.00 32.66 238 ALA A C 1
ATOM 1877 O O . ALA A 1 238 ? -25.644 -51.561 11.745 1.00 32.66 238 ALA A O 1
ATOM 1878 N N . ARG A 1 239 ? -25.486 -53.470 10.581 1.00 29.19 239 ARG A N 1
ATOM 1879 C CA . ARG A 1 239 ? -26.736 -53.275 9.837 1.00 29.19 239 ARG A CA 1
ATOM 1880 C C . ARG A 1 239 ? -27.203 -54.532 9.108 1.00 29.19 239 ARG A C 1
ATOM 1882 O O . ARG A 1 239 ? -26.572 -55.033 8.187 1.00 29.19 239 ARG A O 1
ATOM 1889 N N . ARG A 1 240 ? -28.366 -54.992 9.573 1.00 29.77 240 ARG A N 1
ATOM 1890 C CA . ARG A 1 240 ? -29.236 -56.020 9.006 1.00 29.77 240 ARG A CA 1
ATOM 1891 C C . ARG A 1 240 ? -29.507 -55.796 7.517 1.00 29.77 240 ARG A C 1
ATOM 1893 O O . ARG A 1 240 ? -29.793 -54.686 7.077 1.00 29.77 240 ARG A O 1
ATOM 1900 N N . SER A 1 241 ? -29.489 -56.922 6.821 1.00 28.45 241 SER A N 1
ATOM 1901 C CA . SER A 1 241 ? -30.005 -57.214 5.490 1.00 28.45 241 SER A CA 1
ATOM 1902 C C . SER A 1 241 ? -31.489 -56.880 5.307 1.00 28.45 241 SER A C 1
ATOM 1904 O O . SER A 1 241 ? -32.275 -57.348 6.123 1.00 28.45 241 SER A O 1
ATOM 1906 N N . GLU A 1 242 ? -31.848 -56.235 4.192 1.00 32.19 242 GLU A N 1
ATOM 1907 C CA . GLU A 1 242 ? -32.987 -56.559 3.299 1.00 32.19 242 GLU A CA 1
ATOM 1908 C C . GLU A 1 242 ? -32.600 -56.048 1.887 1.00 32.19 242 GLU A C 1
ATOM 1910 O O . GLU A 1 242 ? -32.149 -54.916 1.749 1.00 32.19 242 GLU A O 1
ATOM 1915 N N . GLY A 1 243 ? -32.435 -56.914 0.877 1.00 28.20 243 GLY A N 1
ATOM 1916 C CA . GLY A 1 243 ? -33.459 -57.219 -0.143 1.00 28.20 243 GLY A CA 1
ATOM 1917 C C . GLY A 1 243 ? -33.280 -56.339 -1.402 1.00 28.20 243 GLY A C 1
ATOM 1918 O O . GLY A 1 243 ? -33.711 -55.200 -1.420 1.00 28.20 243 GLY A O 1
ATOM 1919 N N . PHE A 1 244 ? -32.431 -56.695 -2.374 1.00 26.03 244 PHE A N 1
ATOM 1920 C CA . PHE A 1 244 ? -32.717 -57.496 -3.585 1.00 26.03 244 PHE A CA 1
ATOM 1921 C C . PHE A 1 244 ? -33.712 -56.868 -4.599 1.00 26.03 244 PHE A C 1
ATOM 1923 O O . PHE A 1 244 ? -34.915 -57.032 -4.436 1.00 26.03 244 PHE A O 1
ATOM 1930 N N . HIS A 1 245 ? -33.183 -56.222 -5.660 1.00 29.64 245 HIS A N 1
ATOM 1931 C CA . HIS A 1 245 ? -33.589 -56.199 -7.100 1.00 29.64 245 HIS A CA 1
ATOM 1932 C C . HIS A 1 245 ? -33.075 -54.896 -7.757 1.00 29.64 245 HIS A C 1
ATOM 1934 O O . HIS A 1 245 ? -33.453 -53.804 -7.359 1.00 29.64 245 HIS A O 1
ATOM 1940 N N . SER A 1 246 ? -32.051 -54.926 -8.618 1.00 26.00 246 SER A N 1
ATOM 1941 C CA . SER A 1 246 ? -32.132 -55.143 -10.078 1.00 26.00 246 SER A CA 1
ATOM 1942 C C . SER A 1 246 ? -33.148 -54.239 -10.793 1.00 26.00 246 SER A C 1
ATOM 1944 O O . SER A 1 246 ? -34.318 -54.593 -10.827 1.00 26.00 246 SER A O 1
ATOM 1946 N N . THR A 1 247 ? -32.687 -53.162 -11.450 1.00 31.31 247 THR A N 1
ATOM 1947 C CA . THR A 1 247 ? -32.627 -53.078 -12.931 1.00 31.31 247 THR A CA 1
ATOM 1948 C C . THR A 1 247 ? -31.959 -51.790 -13.437 1.00 31.31 247 THR A C 1
ATOM 1950 O O . THR A 1 247 ? -32.049 -50.730 -12.828 1.00 31.31 247 THR A O 1
ATOM 1953 N N . ASN A 1 248 ? -31.299 -51.947 -14.588 1.00 26.91 248 ASN A N 1
ATOM 1954 C CA . ASN A 1 248 ? -30.667 -50.967 -15.476 1.00 26.91 248 ASN A CA 1
ATOM 1955 C C . ASN A 1 248 ? -31.531 -49.733 -15.813 1.00 26.91 248 ASN A C 1
ATOM 1957 O O . ASN A 1 248 ? -32.730 -49.887 -16.013 1.00 26.91 248 ASN A O 1
ATOM 1961 N N . CYS A 1 249 ? -30.916 -48.567 -16.059 1.00 26.03 249 CYS A N 1
ATOM 1962 C CA . CYS A 1 249 ? -30.633 -48.040 -17.414 1.00 26.03 249 CYS A CA 1
ATOM 1963 C C . CYS A 1 249 ? -30.373 -46.515 -17.435 1.00 26.03 249 CYS A C 1
ATOM 1965 O O . CYS A 1 249 ? -31.153 -45.725 -16.921 1.00 26.03 249 CYS A O 1
ATOM 1967 N N . THR A 1 250 ? -29.271 -46.153 -18.102 1.00 29.19 250 THR A N 1
ATOM 1968 C CA . THR A 1 250 ? -29.077 -45.026 -19.043 1.00 29.19 250 THR A CA 1
ATOM 1969 C C . THR A 1 250 ? -29.592 -43.613 -18.719 1.00 29.19 250 THR A C 1
ATOM 1971 O O . THR A 1 250 ? -30.775 -43.316 -18.820 1.00 29.19 250 THR A O 1
ATOM 1974 N N . LEU A 1 251 ? -28.616 -42.717 -18.511 1.00 29.69 251 LEU A N 1
ATOM 1975 C CA . LEU A 1 251 ? -28.399 -41.447 -19.231 1.00 29.69 251 LEU A CA 1
ATOM 1976 C C . LEU A 1 251 ? -29.574 -40.861 -20.039 1.00 29.69 251 LEU A C 1
ATOM 1978 O O . LEU A 1 251 ? -29.886 -41.357 -21.116 1.00 29.69 251 LEU A O 1
ATOM 1982 N N . SER A 1 252 ? -30.050 -39.685 -19.615 1.00 26.36 252 SER A N 1
ATOM 1983 C CA . SER A 1 252 ? -30.115 -38.470 -20.447 1.00 26.36 252 SER A CA 1
ATOM 1984 C C . SER A 1 252 ? -30.579 -37.269 -19.610 1.00 26.36 252 SER A C 1
ATOM 1986 O O . SER A 1 252 ? -31.545 -37.356 -18.862 1.00 26.36 252 SER A O 1
ATOM 1988 N N . LEU A 1 253 ? -29.889 -36.138 -19.785 1.00 31.23 253 LEU A N 1
ATOM 1989 C CA . LEU A 1 253 ? -30.314 -34.758 -19.468 1.00 31.23 253 LEU A CA 1
ATOM 1990 C C . LEU A 1 253 ? -31.669 -34.432 -20.174 1.00 31.23 253 LEU A C 1
ATOM 1992 O O . LEU A 1 253 ? -32.029 -35.225 -21.051 1.00 31.23 253 LEU A O 1
ATOM 1996 N N . PRO A 1 254 ? -32.391 -33.297 -19.952 1.00 42.31 254 PRO A N 1
ATOM 1997 C CA . PRO A 1 254 ? -31.919 -32.012 -19.403 1.00 42.31 254 PRO A CA 1
ATOM 1998 C C . PRO A 1 254 ? -32.940 -31.153 -18.583 1.00 42.31 254 PRO A C 1
ATOM 2000 O O . PRO A 1 254 ? -34.143 -31.367 -18.590 1.00 42.31 254 PRO A O 1
ATOM 2003 N N . THR A 1 255 ? -32.425 -30.047 -18.029 1.00 25.33 255 THR A N 1
ATOM 2004 C CA . THR A 1 255 ? -33.092 -28.740 -17.791 1.00 25.33 255 THR A CA 1
ATOM 2005 C C . THR A 1 255 ? -34.187 -28.538 -16.723 1.00 25.33 255 THR A C 1
ATOM 2007 O O . THR A 1 255 ? -35.237 -29.165 -16.730 1.00 25.33 255 THR A O 1
ATOM 2010 N N . PHE A 1 256 ? -33.979 -27.418 -16.012 1.00 25.31 256 PHE A N 1
ATOM 2011 C CA . PHE A 1 256 ? -34.937 -26.368 -15.623 1.00 25.31 256 PHE A CA 1
ATOM 2012 C C . PHE A 1 256 ? -35.516 -26.328 -14.188 1.00 25.31 256 PHE A C 1
ATOM 2014 O O . PHE A 1 256 ? -36.130 -27.261 -13.694 1.00 25.31 256 PHE A O 1
ATOM 2021 N N . VAL A 1 257 ? -35.411 -25.107 -13.639 1.00 24.97 257 VAL A N 1
ATOM 2022 C CA . VAL A 1 257 ? -36.249 -24.434 -12.626 1.00 24.97 257 VAL A CA 1
ATOM 2023 C C . VAL A 1 257 ? -35.868 -24.550 -11.138 1.00 24.97 257 VAL A C 1
ATOM 2025 O O . VAL A 1 257 ? -35.893 -25.597 -10.506 1.00 24.97 257 VAL A O 1
ATOM 2028 N N . LEU A 1 258 ? -35.576 -23.351 -10.619 1.00 29.56 258 LEU A N 1
ATOM 2029 C CA . LEU A 1 258 ? -35.584 -22.851 -9.244 1.00 29.56 258 LEU A CA 1
ATOM 2030 C C . LEU A 1 258 ? -36.666 -23.454 -8.335 1.00 29.56 258 LEU A C 1
ATOM 2032 O O . LEU A 1 258 ? -37.842 -23.383 -8.670 1.00 29.56 258 LEU A O 1
ATOM 2036 N N . TYR A 1 259 ? -36.285 -23.838 -7.115 1.00 24.08 259 TYR A N 1
ATOM 2037 C CA . TYR A 1 259 ? -37.135 -23.677 -5.932 1.00 24.08 259 TYR A CA 1
ATOM 2038 C C . TYR A 1 259 ? -36.274 -23.390 -4.696 1.00 24.08 259 TYR A C 1
ATOM 2040 O O . TYR A 1 259 ? -35.337 -24.122 -4.381 1.00 24.08 259 TYR A O 1
ATOM 2048 N N . LEU A 1 260 ? -36.607 -22.288 -4.023 1.00 32.06 260 LEU A N 1
ATOM 2049 C CA . LEU A 1 260 ? -36.218 -21.967 -2.652 1.00 32.06 260 LEU A CA 1
ATOM 2050 C C . LEU A 1 260 ? -36.836 -22.994 -1.698 1.00 32.06 260 LEU A C 1
ATOM 2052 O O . LEU A 1 260 ? -38.039 -23.222 -1.783 1.00 32.06 260 LEU A O 1
ATOM 2056 N N . HIS A 1 261 ? -36.049 -23.526 -0.762 1.00 26.00 261 HIS A N 1
ATOM 2057 C CA . HIS A 1 261 ? -36.512 -23.859 0.587 1.00 26.00 261 HIS A CA 1
ATOM 2058 C C . HIS A 1 261 ? -35.325 -23.922 1.564 1.00 26.00 261 HIS A C 1
ATOM 2060 O O . HIS A 1 261 ? -34.424 -24.744 1.439 1.00 26.00 261 HIS A O 1
ATOM 2066 N N . ASP A 1 262 ? -35.348 -22.960 2.482 1.00 30.05 262 ASP A N 1
ATOM 2067 C CA . ASP A 1 262 ? -35.027 -23.021 3.910 1.00 30.05 262 ASP A CA 1
ATOM 2068 C C . ASP A 1 262 ? -34.406 -24.325 4.460 1.00 30.05 262 ASP A C 1
ATOM 2070 O O . ASP A 1 262 ? -35.073 -25.359 4.491 1.00 30.05 262 ASP A O 1
ATOM 2074 N N . VAL A 1 263 ? -33.177 -24.247 4.994 1.00 25.58 263 VAL A N 1
ATOM 2075 C CA . VAL A 1 263 ? -32.683 -25.150 6.051 1.00 25.58 263 VAL A CA 1
ATOM 2076 C C . VAL A 1 263 ? -31.770 -24.373 7.006 1.00 25.58 263 VAL A C 1
ATOM 2078 O O . VAL A 1 263 ? -30.605 -24.096 6.725 1.00 25.58 263 VAL A O 1
ATOM 2081 N N . SER A 1 264 ? -32.329 -24.073 8.175 1.00 27.98 264 SER A N 1
ATOM 2082 C CA . SER A 1 264 ? -31.623 -23.892 9.443 1.00 27.98 264 SER A CA 1
ATOM 2083 C C . SER A 1 264 ? -30.928 -25.193 9.862 1.00 27.98 264 SER A C 1
ATOM 2085 O O . SER A 1 264 ? -31.595 -26.219 9.981 1.00 27.98 264 SER A O 1
ATOM 2087 N N . ALA A 1 265 ? -29.616 -25.151 10.116 1.00 26.58 265 ALA A N 1
ATOM 2088 C CA . ALA A 1 265 ? -28.938 -25.950 11.146 1.00 26.58 265 ALA A CA 1
ATOM 2089 C C . ALA A 1 265 ? -27.462 -25.532 11.256 1.00 26.58 265 ALA A C 1
ATOM 2091 O O . ALA A 1 265 ? -26.735 -25.475 10.267 1.00 26.58 265 ALA A O 1
ATOM 2092 N N . GLY A 1 266 ? -27.032 -25.232 12.482 1.00 36.62 266 GLY A N 1
ATOM 2093 C CA . GLY A 1 266 ? -25.676 -24.800 12.794 1.00 36.62 266 GLY A CA 1
ATOM 2094 C C . GLY A 1 266 ? -24.614 -25.866 12.526 1.00 36.62 266 GLY A C 1
ATOM 2095 O O . GLY A 1 266 ? -24.789 -27.044 12.836 1.00 36.62 266 GLY A O 1
ATOM 2096 N N . HIS A 1 267 ? -23.469 -25.409 12.025 1.00 26.16 267 HIS A N 1
ATOM 2097 C CA . HIS A 1 267 ? -22.233 -26.175 12.015 1.00 26.16 267 HIS A CA 1
ATOM 2098 C C . HIS A 1 267 ? -21.084 -25.331 12.567 1.00 26.16 267 HIS A C 1
ATOM 2100 O O . HIS A 1 267 ? -20.637 -24.358 11.965 1.00 26.16 267 HIS A O 1
ATOM 2106 N N . THR A 1 268 ? -20.609 -25.743 13.739 1.00 33.59 268 THR A N 1
ATOM 2107 C CA . THR A 1 268 ? -19.288 -25.446 14.287 1.00 33.59 268 THR A CA 1
ATOM 2108 C C . THR A 1 268 ? -18.219 -25.921 13.302 1.00 33.59 268 THR A C 1
ATOM 2110 O O . THR A 1 268 ? -18.150 -27.107 12.980 1.00 33.59 268 THR A O 1
ATOM 2113 N N . LEU A 1 269 ? -17.382 -25.006 12.810 1.00 31.89 269 LEU A N 1
ATOM 2114 C CA . LEU A 1 269 ? -16.358 -25.309 11.811 1.00 31.89 269 LEU A CA 1
ATOM 2115 C C . LEU A 1 269 ? -14.962 -24.966 12.340 1.00 31.89 269 LEU A C 1
ATOM 2117 O O . LEU A 1 269 ? -14.591 -23.808 12.500 1.00 31.89 269 LEU A O 1
ATOM 2121 N N . ASN A 1 270 ? -14.217 -26.035 12.627 1.00 29.95 270 ASN A N 1
ATOM 2122 C CA . ASN A 1 270 ? -12.818 -26.043 13.038 1.00 29.95 270 ASN A CA 1
ATOM 2123 C C . ASN A 1 270 ? -11.868 -25.663 11.886 1.00 29.95 270 ASN A C 1
ATOM 2125 O O . ASN A 1 270 ? -12.174 -25.870 10.713 1.00 29.95 270 ASN A O 1
ATOM 2129 N N . TYR A 1 271 ? -10.687 -25.194 12.293 1.00 30.31 271 TYR A N 1
ATOM 2130 C CA . TYR A 1 271 ? -9.461 -24.689 11.638 1.00 30.31 271 TYR A CA 1
ATOM 2131 C C . TYR A 1 271 ? -8.939 -25.327 10.312 1.00 30.31 271 TYR A C 1
ATOM 2133 O O . TYR A 1 271 ? -7.761 -25.213 9.994 1.00 30.31 271 TYR A O 1
ATOM 2141 N N . ARG A 1 272 ? -9.755 -26.007 9.493 1.00 32.22 272 ARG A N 1
ATOM 2142 C CA . ARG A 1 272 ? -9.331 -26.659 8.229 1.00 32.22 272 ARG A CA 1
ATOM 2143 C C . ARG A 1 272 ? -9.824 -25.988 6.937 1.00 32.22 272 ARG A C 1
ATOM 2145 O O . ARG A 1 272 ? -9.308 -26.316 5.871 1.00 32.22 272 ARG A O 1
ATOM 2152 N N . ASN A 1 273 ? -10.752 -25.030 6.997 1.00 30.03 273 ASN A N 1
ATOM 2153 C CA . ASN A 1 273 ? -11.353 -24.446 5.784 1.00 30.03 273 ASN A CA 1
ATOM 2154 C C . ASN A 1 273 ? -10.519 -23.352 5.095 1.00 30.03 273 ASN A C 1
ATOM 2156 O O . ASN A 1 273 ? -10.707 -23.117 3.902 1.00 30.03 273 ASN A O 1
ATOM 2160 N N . THR A 1 274 ? -9.537 -22.751 5.768 1.00 38.75 274 THR A N 1
ATOM 2161 C CA . THR A 1 274 ? -8.634 -21.763 5.147 1.00 38.75 274 THR A CA 1
ATOM 2162 C C . THR A 1 274 ? -7.739 -22.399 4.069 1.00 38.75 274 THR A C 1
ATOM 2164 O O . THR A 1 274 ? -7.383 -21.756 3.086 1.00 38.75 274 THR A O 1
ATOM 2167 N N . ILE A 1 275 ? -7.460 -23.705 4.174 1.00 37.50 275 ILE A N 1
ATOM 2168 C CA . ILE A 1 275 ? -6.674 -24.467 3.187 1.00 37.50 275 ILE A CA 1
ATOM 2169 C C . ILE A 1 275 ? -7.517 -24.834 1.947 1.00 37.50 275 ILE A C 1
ATOM 2171 O O . ILE A 1 275 ? -6.985 -24.986 0.849 1.00 37.50 275 ILE A O 1
ATOM 2175 N N . GLN A 1 276 ? -8.848 -24.916 2.059 1.00 31.00 276 GLN A N 1
ATOM 2176 C CA . GLN A 1 276 ? -9.715 -25.202 0.907 1.00 31.00 276 GLN A CA 1
ATOM 2177 C C . GLN A 1 276 ? -9.919 -23.986 -0.013 1.00 31.00 276 GLN A C 1
ATOM 2179 O O . GLN A 1 276 ? -10.086 -24.166 -1.222 1.00 31.00 276 GLN A O 1
ATOM 2184 N N . HIS A 1 277 ? -9.799 -22.762 0.513 1.00 34.41 277 HIS A N 1
ATOM 2185 C CA . HIS A 1 277 ? -9.760 -21.537 -0.297 1.00 34.41 277 HIS A CA 1
ATOM 2186 C C . HIS A 1 277 ? -8.515 -21.459 -1.199 1.00 34.41 277 HIS A C 1
ATOM 2188 O O . HIS A 1 277 ? -8.603 -20.961 -2.322 1.00 34.41 277 HIS A O 1
ATOM 2194 N N . TYR A 1 278 ? -7.399 -22.070 -0.783 1.00 34.75 278 TYR A N 1
ATOM 2195 C CA . TYR A 1 278 ? -6.211 -22.259 -1.625 1.00 34.75 278 TYR A CA 1
ATOM 2196 C C . TYR A 1 278 ? -6.491 -23.149 -2.851 1.00 34.75 278 TYR A C 1
ATOM 2198 O O . TYR A 1 278 ? -5.940 -22.928 -3.927 1.00 34.75 278 TYR A O 1
ATOM 2206 N N . HIS A 1 279 ? -7.379 -24.142 -2.734 1.00 31.30 279 HIS A N 1
ATOM 2207 C CA . HIS A 1 279 ? -7.647 -25.094 -3.818 1.00 31.30 279 HIS A CA 1
ATOM 2208 C C . HIS A 1 279 ? -8.645 -24.607 -4.873 1.00 31.30 279 HIS A C 1
ATOM 2210 O O . HIS A 1 279 ? -8.593 -25.080 -6.011 1.00 31.30 279 HIS A O 1
ATOM 2216 N N . TYR A 1 280 ? -9.532 -23.667 -4.539 1.00 30.64 280 TYR A N 1
ATOM 2217 C CA . TYR A 1 280 ? -10.459 -23.104 -5.524 1.00 30.64 280 TYR A CA 1
ATOM 2218 C C . TYR A 1 280 ? -9.755 -22.096 -6.452 1.00 30.64 280 TYR A C 1
ATOM 2220 O O . TYR A 1 280 ? -9.984 -22.125 -7.659 1.00 30.64 280 TYR A O 1
ATOM 2228 N N . SER A 1 281 ? -8.796 -21.323 -5.918 1.00 41.47 281 SER A N 1
ATOM 2229 C CA . SER A 1 281 ? -7.914 -20.423 -6.685 1.00 41.47 281 SER A CA 1
ATOM 2230 C C . SER A 1 281 ? -7.055 -21.169 -7.726 1.00 41.47 281 SER A C 1
ATOM 2232 O O . SER A 1 281 ? -6.943 -20.746 -8.877 1.00 41.47 281 SER A O 1
ATOM 2234 N N . MET A 1 282 ? -6.548 -22.365 -7.390 1.00 37.88 282 MET A N 1
ATOM 2235 C CA . MET A 1 282 ? -5.718 -23.167 -8.307 1.00 37.88 282 MET A CA 1
ATOM 2236 C C . MET A 1 282 ? -6.446 -23.664 -9.569 1.00 37.88 282 MET A C 1
ATOM 2238 O O . MET A 1 282 ? -5.799 -23.940 -10.583 1.00 37.88 282 MET A O 1
ATOM 2242 N N . LYS A 1 283 ? -7.776 -23.838 -9.538 1.00 37.59 283 LYS A N 1
ATOM 2243 C CA . LYS A 1 283 ? -8.525 -24.340 -10.707 1.00 37.59 283 LYS A CA 1
ATOM 2244 C C . LYS A 1 283 ? -8.645 -23.281 -11.804 1.00 37.59 283 LYS A C 1
ATOM 2246 O O . LYS A 1 283 ? -8.492 -23.625 -12.979 1.00 37.59 283 LYS A O 1
ATOM 2251 N N . ASP A 1 284 ? -8.820 -22.020 -11.421 1.00 49.25 284 ASP A N 1
ATOM 2252 C CA . ASP A 1 284 ? -8.780 -20.884 -12.346 1.00 49.25 284 ASP A CA 1
ATOM 2253 C C . ASP A 1 284 ? -7.347 -20.619 -12.826 1.00 49.25 284 ASP A C 1
ATOM 2255 O O . ASP A 1 284 ? -7.115 -20.415 -14.020 1.00 49.25 284 ASP A O 1
ATOM 2259 N N . GLU A 1 285 ? -6.357 -20.772 -11.942 1.00 48.56 285 GLU A N 1
ATOM 2260 C CA . GLU A 1 285 ? -4.937 -20.684 -12.288 1.00 48.56 285 GLU A CA 1
ATOM 2261 C C . GLU A 1 285 ? -4.528 -21.733 -13.339 1.00 48.56 285 GLU A C 1
ATOM 2263 O O . GLU A 1 285 ? -3.803 -21.435 -14.285 1.00 48.56 285 GLU A O 1
ATOM 2268 N N . ALA A 1 286 ? -5.035 -22.967 -13.242 1.00 45.81 286 ALA A N 1
ATOM 2269 C CA . ALA A 1 286 ? -4.755 -24.030 -14.207 1.00 45.81 286 ALA A CA 1
ATOM 2270 C C . ALA A 1 286 ? -5.379 -23.772 -15.592 1.00 45.81 286 ALA A C 1
ATOM 2272 O O . ALA A 1 286 ? -4.793 -24.147 -16.614 1.00 45.81 286 ALA A O 1
ATOM 2273 N N . ALA A 1 287 ? -6.553 -23.138 -15.647 1.00 48.28 287 ALA A N 1
ATOM 2274 C CA . ALA A 1 287 ? -7.207 -22.751 -16.896 1.00 48.28 287 ALA A CA 1
ATOM 2275 C C . ALA A 1 287 ? -6.485 -21.568 -17.566 1.00 48.28 287 ALA A C 1
ATOM 2277 O O . ALA A 1 287 ? -6.222 -21.616 -18.772 1.00 48.28 287 ALA A O 1
ATOM 2278 N N . ILE A 1 288 ? -6.065 -20.577 -16.775 1.00 54.19 288 ILE A N 1
ATOM 2279 C CA . ILE A 1 288 ? -5.253 -19.433 -17.216 1.00 54.19 288 ILE A CA 1
ATOM 2280 C C . ILE A 1 288 ? -3.872 -19.902 -17.688 1.00 54.19 288 ILE A C 1
ATOM 2282 O O . ILE A 1 288 ? -3.467 -19.576 -18.801 1.00 54.19 288 ILE A O 1
ATOM 2286 N N . ARG A 1 289 ? -3.192 -20.783 -16.938 1.00 52.84 289 ARG A N 1
ATOM 2287 C CA . ARG A 1 289 ? -1.928 -21.422 -17.356 1.00 52.84 289 ARG A CA 1
ATOM 2288 C C . ARG A 1 289 ? -2.068 -22.121 -18.709 1.00 52.84 289 ARG A C 1
ATOM 2290 O O . ARG A 1 289 ? -1.161 -22.042 -19.532 1.00 52.84 289 ARG A O 1
ATOM 2297 N N . ARG A 1 290 ? -3.195 -22.793 -18.985 1.00 52.72 290 ARG A N 1
ATOM 2298 C CA . ARG A 1 290 ? -3.447 -23.440 -20.290 1.00 52.72 290 ARG A CA 1
ATOM 2299 C C . ARG A 1 290 ? -3.701 -22.433 -21.414 1.00 52.72 290 ARG A C 1
ATOM 2301 O O . ARG A 1 290 ? -3.258 -22.684 -22.534 1.00 52.72 290 ARG A O 1
ATOM 2308 N N . ALA A 1 291 ? -4.382 -21.323 -21.138 1.00 53.28 291 ALA A N 1
ATOM 2309 C CA . ALA A 1 291 ? -4.603 -20.249 -22.106 1.00 53.28 291 ALA A CA 1
ATOM 2310 C C . ALA A 1 291 ? -3.300 -19.486 -22.420 1.00 53.28 291 ALA A C 1
ATOM 2312 O O . ALA A 1 291 ? -2.952 -19.321 -23.589 1.00 53.28 291 ALA A O 1
ATOM 2313 N N . HIS A 1 292 ? -2.517 -19.134 -21.398 1.00 55.28 292 HIS A N 1
ATOM 2314 C CA . HIS A 1 292 ? -1.236 -18.432 -21.530 1.00 55.28 292 HIS A CA 1
ATOM 2315 C C . HIS A 1 292 ? -0.156 -19.309 -22.169 1.00 55.28 292 HIS A C 1
ATOM 2317 O O . HIS A 1 292 ? 0.579 -18.841 -23.031 1.00 55.28 292 HIS A O 1
ATOM 2323 N N . LYS A 1 293 ? -0.119 -20.617 -21.872 1.00 48.03 293 LYS A N 1
ATOM 2324 C CA . LYS A 1 293 ? 0.791 -21.563 -22.544 1.00 48.03 293 LYS A CA 1
ATOM 2325 C C . LYS A 1 293 ? 0.492 -21.712 -24.042 1.00 48.03 293 LYS A C 1
ATOM 2327 O O . LYS A 1 293 ? 1.399 -22.001 -24.815 1.00 48.03 293 LYS A O 1
ATOM 2332 N N . ARG A 1 294 ? -0.760 -21.491 -24.469 1.00 45.16 294 ARG A N 1
ATOM 2333 C CA . ARG A 1 294 ? -1.149 -21.457 -25.892 1.00 45.16 294 ARG A CA 1
ATOM 2334 C C . ARG A 1 294 ? -0.771 -20.142 -26.585 1.00 45.16 294 ARG A C 1
ATOM 2336 O O . ARG A 1 294 ? -0.521 -20.174 -27.785 1.00 45.16 294 ARG A O 1
ATOM 2343 N N . MET A 1 295 ? -0.695 -19.026 -25.856 1.00 48.66 295 MET A N 1
ATOM 2344 C CA . MET A 1 295 ? -0.195 -17.741 -26.371 1.00 48.66 295 MET A CA 1
ATOM 2345 C C . MET A 1 295 ? 1.343 -17.697 -26.415 1.00 48.66 295 MET A C 1
ATOM 2347 O O . MET A 1 295 ? 1.908 -17.315 -27.433 1.00 48.66 295 MET A O 1
ATOM 2351 N N . ALA A 1 296 ? 2.019 -18.204 -25.378 1.00 46.22 296 ALA A N 1
ATOM 2352 C CA . ALA A 1 296 ? 3.482 -18.279 -25.282 1.00 46.22 296 ALA A 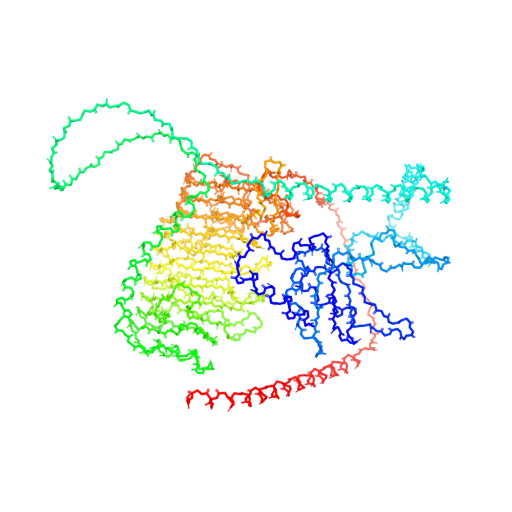CA 1
ATOM 2353 C C . ALA A 1 296 ? 4.131 -19.231 -26.306 1.00 46.22 296 ALA A C 1
ATOM 2355 O O . ALA A 1 296 ? 5.300 -19.086 -26.639 1.00 46.22 296 ALA A O 1
ATOM 2356 N N . ALA A 1 297 ? 3.383 -20.202 -26.839 1.00 39.44 297 ALA A N 1
ATOM 2357 C CA . ALA A 1 297 ? 3.881 -21.116 -27.868 1.00 39.44 297 ALA A CA 1
ATOM 2358 C C . ALA A 1 297 ? 3.966 -20.486 -29.275 1.00 39.44 297 ALA A C 1
ATOM 2360 O O . ALA A 1 297 ? 4.367 -21.172 -30.215 1.00 39.44 297 ALA A O 1
ATOM 2361 N N . ARG A 1 298 ? 3.560 -19.217 -29.444 1.00 43.00 298 ARG A N 1
ATOM 2362 C CA . ARG A 1 298 ? 3.476 -18.553 -30.753 1.00 43.00 298 ARG A CA 1
ATOM 2363 C C . ARG A 1 298 ? 4.525 -17.464 -30.999 1.00 43.00 298 ARG A C 1
ATOM 2365 O O . ARG A 1 298 ? 4.574 -16.986 -32.126 1.00 43.00 298 ARG A O 1
ATOM 2372 N N . ASP A 1 299 ? 5.366 -17.133 -30.017 1.00 42.44 299 ASP A N 1
ATOM 2373 C CA . ASP A 1 299 ? 6.445 -16.151 -30.179 1.00 42.44 299 ASP A CA 1
ATOM 2374 C C . ASP A 1 299 ? 7.745 -16.658 -29.535 1.00 42.44 299 ASP A C 1
ATOM 2376 O O . ASP A 1 299 ? 7.888 -16.758 -28.315 1.00 42.44 299 ASP A O 1
ATOM 2380 N N . SER A 1 300 ? 8.674 -17.106 -30.372 1.00 44.19 300 SER A N 1
ATOM 2381 C CA . SER A 1 300 ? 9.943 -17.686 -29.949 1.00 44.19 300 SER A CA 1
ATOM 2382 C C . SER A 1 300 ? 10.998 -16.601 -29.686 1.00 44.19 300 SER A C 1
ATOM 2384 O O . SER A 1 300 ? 11.424 -15.915 -30.608 1.00 44.19 300 SER A O 1
ATOM 2386 N N . SER A 1 301 ? 11.506 -16.582 -28.448 1.00 55.53 301 SER A N 1
ATOM 2387 C CA . SER A 1 301 ? 12.939 -16.473 -28.105 1.00 55.53 301 SER A CA 1
ATOM 2388 C C . SER A 1 301 ? 13.693 -15.128 -28.125 1.00 55.53 301 SER A C 1
ATOM 2390 O O . SER A 1 301 ? 14.893 -15.142 -28.396 1.00 55.53 301 SER A O 1
ATOM 2392 N N . SER A 1 302 ? 13.113 -13.996 -27.720 1.00 79.31 302 SER A N 1
ATOM 2393 C CA . SER A 1 302 ? 13.955 -12.904 -27.186 1.00 79.31 302 SER A CA 1
ATOM 2394 C C . SER A 1 302 ? 13.233 -12.045 -26.152 1.00 79.31 302 SER A C 1
ATOM 2396 O O . SER A 1 302 ? 12.258 -11.371 -26.468 1.00 79.31 302 SER A O 1
ATOM 2398 N N . CYS A 1 303 ? 13.734 -12.057 -24.919 1.00 94.50 303 CYS A N 1
ATOM 2399 C CA . CYS A 1 303 ? 13.459 -11.010 -23.943 1.00 94.50 303 CYS A CA 1
ATOM 2400 C C . CYS A 1 303 ? 14.506 -9.897 -24.076 1.00 94.50 303 CYS A C 1
ATOM 2402 O O . CYS A 1 303 ? 15.635 -10.156 -24.497 1.00 94.50 303 CYS A O 1
ATOM 2404 N N . GLU A 1 304 ? 14.152 -8.673 -23.697 1.00 96.62 304 GLU A N 1
ATOM 2405 C CA . GLU A 1 304 ? 15.083 -7.546 -23.714 1.00 96.62 304 GLU A CA 1
ATOM 2406 C C . GLU A 1 304 ? 16.073 -7.664 -22.545 1.00 96.62 304 GLU A C 1
ATOM 2408 O O . GLU A 1 304 ? 15.634 -7.686 -21.394 1.00 96.62 304 GLU A O 1
ATOM 2413 N N . PRO A 1 305 ? 17.397 -7.740 -22.765 1.00 96.00 305 PRO A N 1
ATOM 2414 C CA . PRO A 1 305 ? 18.350 -7.969 -21.682 1.00 96.00 305 PRO A CA 1
ATOM 2415 C C . PRO A 1 305 ? 18.476 -6.742 -20.760 1.00 96.00 305 PRO A C 1
ATOM 2417 O O . PRO A 1 305 ? 18.417 -5.603 -21.241 1.00 96.00 305 PRO A O 1
ATOM 2420 N N . PRO A 1 306 ? 18.728 -6.932 -19.449 1.00 96.56 306 PRO A N 1
ATOM 2421 C CA . PRO A 1 306 ? 18.946 -5.823 -18.515 1.00 96.56 306 PRO A CA 1
ATOM 2422 C C . PRO A 1 306 ? 20.254 -5.065 -18.794 1.00 96.56 306 PRO A C 1
ATOM 2424 O O . PRO A 1 306 ? 20.359 -3.879 -18.487 1.00 96.56 306 PRO A O 1
ATOM 2427 N N . ASP A 1 307 ? 21.225 -5.720 -19.433 1.00 94.06 307 ASP A N 1
ATOM 2428 C CA . ASP A 1 307 ? 22.533 -5.153 -19.736 1.00 94.06 307 ASP A CA 1
ATOM 2429 C C . ASP A 1 307 ? 22.645 -4.618 -21.174 1.00 94.06 307 ASP A C 1
ATOM 2431 O O . ASP A 1 307 ? 22.073 -5.207 -22.094 1.00 94.06 307 ASP A O 1
ATOM 2435 N N . PRO A 1 308 ? 23.420 -3.537 -21.395 1.00 95.75 308 PRO A N 1
ATOM 2436 C CA . PRO A 1 308 ? 24.095 -2.722 -20.380 1.00 95.75 308 PRO A CA 1
ATOM 2437 C C . PRO A 1 308 ? 23.119 -1.909 -19.514 1.00 95.75 308 PRO A C 1
ATOM 2439 O O . PRO A 1 308 ? 22.212 -1.246 -20.027 1.00 95.75 308 PRO A O 1
ATOM 2442 N N . ALA A 1 309 ? 23.331 -1.920 -18.195 1.00 92.00 309 ALA A N 1
ATOM 2443 C CA . ALA A 1 309 ? 22.439 -1.263 -17.237 1.00 92.00 309 ALA A CA 1
ATOM 2444 C C . ALA A 1 309 ? 22.314 0.259 -17.449 1.00 92.00 309 ALA A C 1
ATOM 2446 O O . ALA A 1 309 ? 21.259 0.838 -17.223 1.00 92.00 309 ALA A O 1
ATOM 2447 N N . ASN A 1 310 ? 23.363 0.931 -17.930 1.00 93.00 310 ASN A N 1
ATOM 2448 C CA . ASN A 1 310 ? 23.354 2.384 -18.135 1.00 93.00 310 ASN A CA 1
ATOM 2449 C C . ASN A 1 310 ? 22.456 2.851 -19.296 1.00 93.00 310 ASN A C 1
ATOM 2451 O O . ASN A 1 310 ? 22.163 4.041 -19.388 1.00 93.00 310 ASN A O 1
ATOM 2455 N N . THR A 1 311 ? 22.032 1.950 -20.186 1.00 95.50 311 THR A N 1
ATOM 2456 C CA . THR A 1 311 ? 21.135 2.275 -21.307 1.00 95.50 311 THR A CA 1
ATOM 2457 C C . THR A 1 311 ? 19.753 1.654 -21.162 1.00 95.50 311 THR A C 1
ATOM 2459 O O . THR A 1 311 ? 18.864 1.994 -21.940 1.00 95.50 311 THR A O 1
ATOM 2462 N N . VAL A 1 312 ? 19.550 0.767 -20.181 1.00 97.88 312 VAL A N 1
ATOM 2463 C CA . VAL A 1 312 ? 18.352 -0.074 -20.076 1.00 97.88 312 VAL A CA 1
ATOM 2464 C C . VAL A 1 312 ? 17.060 0.737 -20.072 1.00 97.88 312 VAL A C 1
ATOM 2466 O O . VAL A 1 312 ? 16.186 0.472 -20.884 1.00 97.88 312 VAL A O 1
ATOM 2469 N N . THR A 1 313 ? 16.967 1.800 -19.271 1.00 98.44 313 THR A N 1
ATOM 2470 C CA . THR A 1 313 ? 15.772 2.658 -19.223 1.00 98.44 313 THR A CA 1
ATOM 2471 C C . THR A 1 313 ? 15.429 3.252 -20.582 1.00 98.44 313 THR A C 1
ATOM 2473 O O . THR A 1 313 ? 14.287 3.169 -21.023 1.00 98.44 313 THR A O 1
ATOM 2476 N N . ASN A 1 314 ? 16.426 3.814 -21.271 1.00 98.25 314 ASN A N 1
ATOM 2477 C CA . ASN A 1 314 ? 16.217 4.422 -22.580 1.00 98.25 314 ASN A CA 1
ATOM 2478 C C . ASN A 1 314 ? 15.824 3.372 -23.618 1.00 98.25 314 ASN A C 1
ATOM 2480 O O . ASN A 1 314 ? 14.946 3.642 -24.428 1.00 98.25 314 ASN A O 1
ATOM 2484 N N . ARG A 1 315 ? 16.425 2.177 -23.572 1.00 97.94 315 ARG A N 1
ATOM 2485 C CA . ARG A 1 315 ? 16.066 1.069 -24.468 1.00 97.94 315 ARG A CA 1
ATOM 2486 C C . ARG A 1 315 ? 14.617 0.635 -24.267 1.00 97.94 315 ARG A C 1
ATOM 2488 O O . ARG A 1 315 ? 13.863 0.624 -25.233 1.00 97.94 315 ARG A O 1
ATOM 2495 N N . LEU A 1 316 ? 14.208 0.355 -23.027 1.00 98.69 316 LEU A N 1
ATOM 2496 C CA . LEU A 1 316 ? 12.835 -0.059 -22.716 1.00 98.69 316 LEU A CA 1
ATOM 2497 C C . LEU A 1 316 ? 11.811 0.995 -23.170 1.00 98.69 316 LEU A C 1
ATOM 2499 O O . LEU A 1 316 ? 10.839 0.659 -23.845 1.00 98.69 316 LEU A O 1
ATOM 2503 N N . ASN A 1 317 ? 12.069 2.274 -22.882 1.00 98.69 317 ASN A N 1
ATOM 2504 C CA . ASN A 1 317 ? 11.196 3.368 -23.310 1.00 98.69 317 ASN A CA 1
ATOM 2505 C C . ASN A 1 317 ? 11.178 3.554 -24.832 1.00 98.69 317 ASN A C 1
ATOM 2507 O O . ASN A 1 317 ? 10.118 3.795 -25.398 1.00 98.69 317 ASN A O 1
ATOM 2511 N N . GLN A 1 318 ? 12.311 3.406 -25.524 1.00 98.50 318 GLN A N 1
ATOM 2512 C CA . GLN A 1 318 ? 12.353 3.463 -26.989 1.00 98.50 318 GLN A CA 1
ATOM 2513 C C . GLN A 1 318 ? 11.568 2.317 -27.631 1.00 98.50 318 GLN A C 1
ATOM 2515 O O . GLN A 1 318 ? 10.893 2.537 -28.633 1.00 98.50 318 GLN A O 1
ATOM 2520 N N . LEU A 1 319 ? 11.623 1.114 -27.056 1.00 98.44 319 LEU A N 1
ATOM 2521 C CA . LEU A 1 319 ? 10.838 -0.026 -27.527 1.00 98.44 319 LEU A CA 1
ATOM 2522 C C . LEU A 1 319 ? 9.336 0.234 -27.382 1.00 98.44 319 LEU A C 1
ATOM 2524 O O . LEU A 1 319 ? 8.598 0.034 -28.341 1.00 98.44 319 LEU A O 1
ATOM 2528 N N . LEU A 1 320 ? 8.888 0.750 -26.234 1.00 98.38 320 LEU A N 1
ATOM 2529 C CA . LEU A 1 320 ? 7.485 1.133 -26.042 1.00 98.38 320 LEU A CA 1
ATOM 2530 C C . LEU A 1 320 ? 7.082 2.281 -26.976 1.00 98.38 320 LEU A C 1
ATOM 2532 O O . LEU A 1 320 ? 6.045 2.205 -27.626 1.00 98.38 320 LEU A O 1
ATOM 2536 N N . GLN A 1 321 ? 7.916 3.309 -27.122 1.00 98.06 321 GLN A N 1
ATOM 2537 C CA . GLN A 1 321 ? 7.629 4.450 -27.991 1.00 98.06 321 GLN A CA 1
ATOM 2538 C C . GLN A 1 321 ? 7.513 4.052 -29.471 1.00 98.06 321 GLN A C 1
ATOM 2540 O O . GLN A 1 321 ? 6.650 4.578 -30.177 1.00 98.06 321 GLN A O 1
ATOM 2545 N N . ASN A 1 322 ? 8.363 3.135 -29.940 1.00 97.88 322 ASN A N 1
ATOM 2546 C CA . ASN A 1 322 ? 8.434 2.732 -31.347 1.00 97.88 322 ASN A CA 1
ATOM 2547 C C . ASN A 1 322 ? 7.543 1.528 -31.682 1.00 97.88 322 ASN A C 1
ATOM 2549 O O . ASN A 1 322 ? 7.213 1.331 -32.848 1.00 97.88 322 ASN A O 1
ATOM 2553 N N . GLY A 1 323 ? 7.169 0.722 -30.686 1.00 96.31 323 GLY A N 1
ATOM 2554 C CA . GLY A 1 323 ? 6.407 -0.511 -30.876 1.00 96.31 323 GLY A CA 1
ATOM 2555 C C . GLY A 1 323 ? 4.961 -0.294 -31.327 1.00 96.31 323 GLY A C 1
ATOM 2556 O O . GLY A 1 323 ? 4.395 -1.165 -31.983 1.00 96.31 323 GLY A O 1
ATOM 2557 N N . GLY A 1 324 ? 4.376 0.869 -31.024 1.00 97.25 324 GLY A N 1
ATOM 2558 C CA . GLY A 1 324 ? 2.996 1.199 -31.387 1.00 97.25 324 GLY A CA 1
ATOM 2559 C C . GLY A 1 324 ? 1.944 0.475 -30.540 1.00 97.25 324 GLY A C 1
ATOM 2560 O O . GLY A 1 324 ? 2.250 -0.108 -29.493 1.00 97.25 324 GLY A O 1
ATOM 2561 N N . ASP A 1 325 ? 0.691 0.543 -30.996 1.00 98.12 325 ASP A N 1
ATOM 2562 C CA . ASP A 1 325 ? -0.457 -0.083 -30.335 1.00 98.12 325 ASP A CA 1
ATOM 2563 C C . ASP A 1 325 ? -0.283 -1.606 -30.227 1.00 98.12 325 ASP A C 1
ATOM 2565 O O . ASP A 1 325 ? 0.082 -2.282 -31.189 1.00 98.12 325 ASP A O 1
ATOM 2569 N N . GLY A 1 326 ? -0.591 -2.170 -29.059 1.00 97.38 326 GLY A N 1
ATOM 2570 C CA . GLY A 1 326 ? -0.558 -3.619 -28.837 1.00 97.38 326 GLY A CA 1
ATOM 2571 C C . GLY A 1 326 ? 0.837 -4.225 -28.671 1.00 97.38 326 GLY A C 1
ATOM 2572 O O . GLY A 1 326 ? 0.943 -5.438 -28.493 1.00 97.38 326 GLY A O 1
ATOM 2573 N N . TYR A 1 327 ? 1.900 -3.417 -28.723 1.00 98.38 327 TYR A N 1
ATOM 2574 C CA . TYR A 1 327 ? 3.265 -3.900 -28.540 1.00 98.38 327 TYR A CA 1
ATOM 2575 C C . TYR A 1 327 ? 3.486 -4.501 -27.147 1.00 98.38 327 TYR A C 1
ATOM 2577 O O . TYR A 1 327 ? 3.068 -3.930 -26.138 1.00 98.38 327 TYR A O 1
ATOM 2585 N N . VAL A 1 328 ? 4.192 -5.633 -27.102 1.00 98.31 328 VAL A N 1
ATOM 2586 C CA . VAL A 1 328 ? 4.544 -6.336 -25.866 1.00 98.31 328 VAL A CA 1
ATOM 2587 C C . VAL A 1 328 ? 6.035 -6.162 -25.589 1.00 98.31 328 VAL A C 1
ATOM 2589 O O . VAL A 1 328 ? 6.884 -6.686 -26.309 1.00 98.31 328 VAL A O 1
ATOM 2592 N N . LEU A 1 329 ? 6.364 -5.451 -24.513 1.00 98.44 329 LEU A N 1
ATOM 2593 C CA . LEU A 1 329 ? 7.712 -5.386 -23.972 1.00 98.44 329 LEU A CA 1
ATOM 2594 C C . LEU A 1 329 ? 7.981 -6.632 -23.118 1.00 98.44 329 LEU A C 1
ATOM 2596 O O . LEU A 1 329 ? 7.546 -6.734 -21.968 1.00 98.44 329 LEU A O 1
ATOM 2600 N N . ASN A 1 330 ? 8.725 -7.569 -23.702 1.00 97.94 330 ASN A N 1
ATOM 2601 C CA . ASN A 1 330 ? 9.111 -8.837 -23.091 1.00 97.94 330 ASN A CA 1
ATOM 2602 C C . ASN A 1 330 ? 10.370 -8.694 -22.218 1.00 97.94 330 ASN A C 1
ATOM 2604 O O . ASN A 1 330 ? 11.471 -8.497 -22.732 1.00 97.94 330 ASN A O 1
ATOM 2608 N N . LEU A 1 331 ? 10.230 -8.854 -20.902 1.00 98.50 331 LEU A N 1
ATOM 2609 C CA . LEU A 1 331 ? 11.330 -8.849 -19.934 1.00 98.50 331 LEU A CA 1
ATOM 2610 C C . LEU A 1 331 ? 11.828 -10.271 -19.633 1.00 98.50 331 LEU A C 1
ATOM 2612 O O . LEU A 1 331 ? 11.081 -11.247 -19.705 1.00 98.50 331 LEU A O 1
ATOM 2616 N N . CYS A 1 332 ? 13.106 -10.406 -19.295 1.00 97.94 332 CYS A N 1
ATOM 2617 C CA . CYS A 1 332 ? 13.748 -11.680 -19.000 1.00 97.94 332 CYS A CA 1
ATOM 2618 C C . CYS A 1 332 ? 13.409 -12.151 -17.580 1.00 97.94 332 CYS A C 1
ATOM 2620 O O . CYS A 1 332 ? 13.550 -11.397 -16.618 1.00 97.94 332 CYS A O 1
ATOM 2622 N N . ALA A 1 333 ? 13.018 -13.418 -17.434 1.00 96.50 333 ALA A N 1
ATOM 2623 C CA . ALA A 1 333 ? 12.818 -14.026 -16.121 1.00 96.50 333 ALA A CA 1
ATOM 2624 C C . ALA A 1 333 ? 14.112 -13.986 -15.290 1.00 96.50 333 ALA A C 1
ATOM 2626 O O . ALA A 1 333 ? 15.209 -14.143 -15.828 1.00 96.50 333 ALA A O 1
ATOM 2627 N N . ASN A 1 334 ? 13.979 -13.787 -13.978 1.00 96.25 334 ASN A N 1
ATOM 2628 C CA . ASN A 1 334 ? 15.069 -13.632 -13.009 1.00 96.25 334 ASN A CA 1
ATOM 2629 C C . ASN A 1 334 ? 16.036 -12.462 -13.293 1.00 96.25 334 ASN A C 1
ATOM 2631 O O . ASN A 1 334 ? 17.103 -12.384 -12.680 1.00 96.25 334 ASN A O 1
ATOM 2635 N N . ALA A 1 335 ? 15.703 -11.551 -14.212 1.00 97.81 335 ALA A N 1
ATOM 2636 C CA . ALA A 1 335 ? 16.531 -10.388 -14.506 1.00 97.81 335 ALA A CA 1
ATOM 2637 C C . ALA A 1 335 ? 16.113 -9.171 -13.673 1.00 97.81 335 ALA A C 1
ATOM 2639 O O . ALA A 1 335 ? 14.928 -8.926 -13.445 1.00 97.81 335 ALA A O 1
ATOM 2640 N N . ARG A 1 336 ? 17.105 -8.372 -13.263 1.00 98.44 336 ARG A N 1
ATOM 2641 C CA . ARG A 1 336 ? 16.910 -7.097 -12.563 1.00 98.44 336 ARG A CA 1
ATOM 2642 C C . ARG A 1 336 ? 17.261 -5.938 -13.492 1.00 98.44 336 ARG A C 1
ATOM 2644 O O . ARG A 1 336 ? 18.393 -5.837 -13.953 1.00 98.44 336 ARG A O 1
ATOM 2651 N N . TYR A 1 337 ? 16.307 -5.048 -13.730 1.00 98.69 337 TYR A N 1
ATOM 2652 C CA . TYR A 1 337 ? 16.441 -3.878 -14.593 1.00 98.69 337 TYR A CA 1
ATOM 2653 C C . TYR A 1 337 ? 16.633 -2.642 -13.717 1.00 98.69 337 TYR A C 1
ATOM 2655 O O . TYR A 1 337 ? 15.684 -2.161 -13.100 1.00 98.69 337 TYR A O 1
ATOM 2663 N N . LEU A 1 338 ? 17.866 -2.136 -13.641 1.00 98.31 338 LEU A N 1
ATOM 2664 C CA . LEU A 1 338 ? 18.192 -0.936 -12.865 1.00 98.31 338 LEU A CA 1
ATOM 2665 C C . LEU A 1 338 ? 17.742 0.315 -13.624 1.00 98.31 338 LEU A C 1
ATOM 2667 O O . LEU A 1 338 ? 18.496 0.879 -14.418 1.00 98.31 338 LEU A O 1
ATOM 2671 N N . ILE A 1 339 ? 16.503 0.744 -13.398 1.00 98.50 339 ILE A N 1
ATOM 2672 C CA . ILE A 1 339 ? 15.910 1.847 -14.148 1.00 98.50 339 ILE A CA 1
ATOM 2673 C C . ILE A 1 339 ? 16.259 3.205 -13.525 1.00 98.50 339 ILE A C 1
ATOM 2675 O O . ILE A 1 339 ? 16.107 3.432 -12.327 1.00 98.50 339 ILE A O 1
ATOM 2679 N N . GLN A 1 340 ? 16.741 4.137 -14.343 1.00 97.44 340 GLN A N 1
ATOM 2680 C CA . GLN A 1 340 ? 17.173 5.474 -13.920 1.00 97.44 340 GLN A CA 1
ATOM 2681 C C . GLN A 1 340 ? 16.068 6.539 -14.039 1.00 97.44 340 GLN A C 1
ATOM 2683 O O . GLN A 1 340 ? 16.210 7.623 -13.479 1.00 97.44 340 GLN A O 1
ATOM 2688 N N . ALA A 1 341 ? 14.967 6.216 -14.718 1.00 97.38 341 ALA A N 1
ATOM 2689 C CA . ALA A 1 341 ? 13.746 7.010 -14.851 1.00 97.38 341 ALA A CA 1
ATOM 2690 C C . ALA A 1 341 ? 12.540 6.063 -15.064 1.00 97.38 341 ALA A C 1
ATOM 2692 O O . ALA A 1 341 ? 12.779 4.874 -15.324 1.00 97.38 341 ALA A O 1
ATOM 2693 N N . PRO A 1 342 ? 11.289 6.558 -14.984 1.00 98.44 342 PRO A N 1
ATOM 2694 C CA . PRO A 1 342 ? 10.105 5.724 -15.165 1.00 98.44 342 PRO A CA 1
ATOM 2695 C C . PRO A 1 342 ? 10.061 5.050 -16.542 1.00 98.44 342 PRO A C 1
ATOM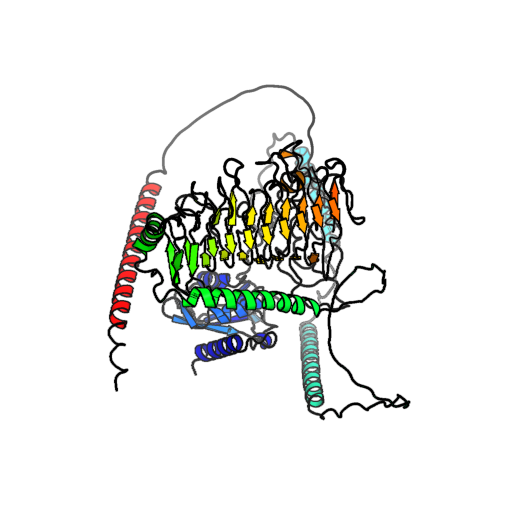 2697 O O . PRO A 1 342 ? 10.500 5.621 -17.549 1.00 98.44 342 PRO A O 1
ATOM 2700 N N . ILE A 1 343 ? 9.511 3.836 -16.585 1.00 98.81 343 ILE A N 1
ATOM 2701 C CA . ILE A 1 343 ? 9.156 3.150 -17.826 1.00 98.81 343 ILE A CA 1
ATOM 2702 C C . ILE A 1 343 ? 7.762 3.604 -18.251 1.00 98.81 343 ILE A C 1
ATOM 2704 O O . ILE A 1 343 ? 6.789 3.388 -17.532 1.00 98.81 343 ILE A O 1
ATOM 2708 N N . LEU A 1 344 ? 7.683 4.262 -19.403 1.00 98.56 344 LEU A N 1
ATOM 2709 C CA . LEU A 1 344 ? 6.488 4.948 -19.878 1.00 98.56 344 LEU A CA 1
ATOM 2710 C C . LEU A 1 344 ? 5.783 4.093 -20.927 1.00 98.56 344 LEU A C 1
ATOM 2712 O O . LEU A 1 344 ? 6.346 3.819 -21.990 1.00 98.56 344 LEU A O 1
ATOM 2716 N N . PHE A 1 345 ? 4.532 3.728 -20.665 1.00 98.75 345 PHE A N 1
ATOM 2717 C CA . PHE A 1 345 ? 3.649 3.316 -21.749 1.00 98.75 345 PHE A CA 1
ATOM 2718 C C . PHE A 1 345 ? 3.440 4.490 -22.714 1.00 98.75 345 PHE A C 1
ATOM 2720 O O . PHE A 1 345 ? 3.389 5.651 -22.302 1.00 98.75 345 PHE A O 1
ATOM 2727 N N . ALA A 1 346 ? 3.324 4.186 -24.005 1.00 98.12 346 ALA A N 1
ATOM 2728 C CA . ALA A 1 346 ? 3.260 5.206 -25.052 1.00 98.12 346 ALA A CA 1
ATOM 2729 C C . ALA A 1 346 ? 2.029 5.079 -25.959 1.00 98.12 346 ALA A C 1
ATOM 2731 O O . ALA A 1 346 ? 1.608 6.076 -26.548 1.00 98.12 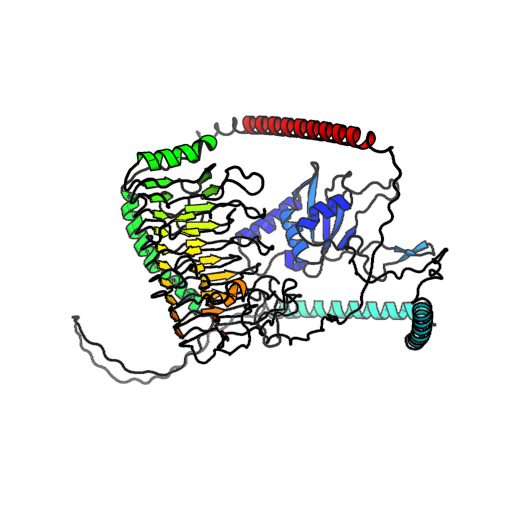346 ALA A O 1
ATOM 2732 N N . HIS A 1 347 ? 1.461 3.876 -26.075 1.00 98.50 347 HIS A N 1
ATOM 2733 C CA . HIS A 1 347 ? 0.390 3.559 -27.023 1.00 98.50 347 HIS A CA 1
ATOM 2734 C C . HIS A 1 347 ? -0.670 2.644 -26.411 1.00 98.50 347 HIS A C 1
ATOM 2736 O O . HIS A 1 347 ? -0.463 2.028 -25.360 1.00 98.50 347 HIS A O 1
ATOM 2742 N N . ASN A 1 348 ? -1.814 2.528 -27.088 1.00 98.62 348 ASN A N 1
ATOM 2743 C CA . ASN A 1 348 ? -2.940 1.772 -26.566 1.00 98.62 348 ASN A CA 1
ATOM 2744 C C . ASN A 1 348 ? -2.626 0.277 -26.591 1.00 98.62 348 ASN A C 1
ATOM 2746 O O . ASN A 1 348 ? -1.895 -0.218 -27.448 1.00 98.62 348 ASN A O 1
ATOM 2750 N N . ASN A 1 349 ? -3.241 -0.481 -25.690 1.00 98.56 349 ASN A N 1
ATOM 2751 C CA . ASN A 1 349 ? -3.166 -1.943 -25.650 1.00 98.56 349 ASN A CA 1
ATOM 2752 C C . ASN A 1 349 ? -1.755 -2.528 -25.465 1.00 98.56 349 ASN A C 1
ATOM 2754 O O . ASN A 1 349 ? -1.588 -3.739 -25.604 1.00 98.56 349 ASN A O 1
ATOM 2758 N N . GLN A 1 350 ? -0.753 -1.700 -25.163 1.00 98.69 350 GLN A N 1
ATOM 2759 C CA . GLN A 1 350 ? 0.606 -2.156 -24.897 1.00 98.69 350 GLN A CA 1
ATOM 2760 C C . GLN A 1 350 ? 0.678 -3.021 -23.642 1.00 98.69 350 GLN A C 1
ATOM 2762 O O . GLN A 1 350 ? -0.117 -2.877 -22.714 1.00 98.69 350 GLN A O 1
ATOM 2767 N N . GLU A 1 351 ? 1.671 -3.897 -23.593 1.00 98.75 351 GLU A N 1
ATOM 2768 C CA . GLU A 1 351 ? 1.901 -4.782 -22.461 1.00 98.75 351 GLU A CA 1
ATOM 2769 C C . GLU A 1 351 ? 3.364 -4.737 -22.026 1.00 98.75 351 GLU A C 1
ATOM 2771 O O . GLU A 1 351 ? 4.265 -4.758 -22.858 1.00 98.75 351 GLU A O 1
ATOM 2776 N N . ILE A 1 352 ? 3.607 -4.701 -20.718 1.00 98.81 352 ILE A N 1
ATOM 2777 C CA . ILE A 1 352 ? 4.922 -4.967 -20.130 1.00 98.81 352 ILE A CA 1
ATOM 2778 C C . ILE A 1 352 ? 4.790 -6.254 -19.325 1.00 98.81 352 ILE A C 1
ATOM 2780 O O . ILE A 1 352 ? 3.976 -6.325 -18.397 1.00 98.81 352 ILE A O 1
ATOM 2784 N N . SER A 1 353 ? 5.576 -7.272 -19.684 1.00 98.69 353 SER A N 1
ATOM 2785 C CA . SER A 1 353 ? 5.496 -8.579 -19.032 1.00 98.69 353 SER A CA 1
ATOM 2786 C C . SER A 1 353 ? 6.793 -9.370 -19.063 1.00 98.69 353 SER A C 1
ATOM 2788 O O . SER A 1 353 ? 7.614 -9.204 -19.962 1.00 98.69 353 SER A O 1
ATOM 2790 N N . THR A 1 354 ? 6.965 -10.274 -18.100 1.00 98.56 354 THR A N 1
ATOM 2791 C CA . THR A 1 354 ? 8.057 -11.255 -18.135 1.00 98.56 354 THR A CA 1
ATOM 2792 C C . THR A 1 354 ? 7.731 -12.400 -19.091 1.00 98.56 354 THR A C 1
ATOM 2794 O O . THR A 1 354 ? 6.645 -12.981 -19.028 1.00 98.56 354 THR A O 1
ATOM 2797 N N . VAL A 1 355 ? 8.701 -12.790 -19.920 1.00 96.00 355 VAL A N 1
ATOM 2798 C CA . VAL A 1 355 ? 8.590 -13.961 -20.799 1.00 96.00 355 VAL A CA 1
ATOM 2799 C C . VAL A 1 355 ? 8.233 -15.205 -19.987 1.00 96.00 355 VAL A C 1
ATOM 2801 O O . VAL A 1 355 ? 8.862 -15.518 -18.979 1.00 96.00 355 VAL A O 1
ATOM 2804 N N . GLY A 1 356 ? 7.219 -15.930 -20.456 1.00 94.56 356 GLY A N 1
ATOM 2805 C CA . GLY A 1 356 ? 6.710 -17.133 -19.797 1.00 94.56 356 GLY A CA 1
ATOM 2806 C C . GLY A 1 356 ? 5.656 -16.870 -18.720 1.00 94.56 356 GLY A C 1
ATOM 2807 O O . GLY A 1 356 ? 5.085 -17.839 -18.224 1.00 94.56 356 GLY A O 1
ATOM 2808 N N . TYR A 1 357 ? 5.356 -15.604 -18.403 1.00 96.94 357 TYR A N 1
ATOM 2809 C CA . TYR A 1 357 ? 4.332 -15.206 -17.433 1.00 96.94 357 TYR A CA 1
ATOM 2810 C C . TYR A 1 357 ? 4.440 -15.928 -16.072 1.00 96.94 357 TYR A C 1
ATOM 2812 O O . TYR A 1 357 ? 3.454 -16.506 -15.600 1.00 96.94 357 TYR A O 1
ATOM 2820 N N . PRO A 1 358 ? 5.624 -15.936 -15.426 1.00 96.75 358 PRO A N 1
ATOM 2821 C CA . PRO A 1 358 ? 5.767 -16.510 -14.093 1.00 96.75 358 PRO A CA 1
ATOM 2822 C C . PRO A 1 358 ? 4.883 -15.779 -13.074 1.00 96.75 358 PRO A C 1
ATOM 2824 O O . PRO A 1 358 ? 4.635 -14.577 -13.188 1.00 96.75 358 PRO A O 1
ATOM 2827 N N . THR A 1 359 ? 4.398 -16.509 -12.075 1.00 93.50 359 THR A N 1
ATOM 2828 C CA . THR A 1 359 ? 3.617 -15.966 -10.948 1.00 93.50 359 THR A CA 1
ATOM 2829 C C . THR A 1 359 ? 4.405 -15.954 -9.637 1.00 93.50 359 THR A C 1
ATOM 2831 O O . THR A 1 359 ? 3.934 -15.404 -8.650 1.00 93.50 359 THR A O 1
ATOM 2834 N N . ASP A 1 360 ? 5.612 -16.522 -9.635 1.00 93.19 360 ASP A N 1
ATOM 2835 C CA . ASP A 1 360 ? 6.526 -16.588 -8.496 1.00 93.19 360 ASP A CA 1
ATOM 2836 C C . ASP A 1 360 ? 7.623 -15.506 -8.580 1.00 93.19 360 ASP A C 1
ATOM 2838 O O . ASP A 1 360 ? 7.560 -14.566 -9.380 1.00 93.19 360 ASP A O 1
ATOM 2842 N N . ASP A 1 361 ? 8.654 -15.618 -7.748 1.00 95.19 361 ASP A N 1
ATOM 2843 C CA . ASP A 1 361 ? 9.762 -14.660 -7.702 1.00 95.19 361 ASP A CA 1
ATOM 2844 C C . ASP A 1 361 ? 10.722 -14.753 -8.907 1.00 95.19 361 ASP A C 1
ATOM 2846 O O . ASP A 1 361 ? 11.678 -13.982 -8.984 1.00 95.19 361 ASP A O 1
ATOM 2850 N N . SER A 1 362 ? 10.456 -15.621 -9.895 1.00 96.75 362 SER A N 1
ATOM 2851 C CA . SER A 1 362 ? 11.194 -15.632 -11.168 1.00 96.75 362 SER A CA 1
ATOM 2852 C C . SER A 1 362 ? 10.741 -14.551 -12.157 1.00 96.75 362 SER A C 1
ATOM 2854 O O . SER A 1 362 ? 11.356 -14.367 -13.212 1.00 96.75 362 SER A O 1
ATOM 2856 N N . ARG A 1 363 ? 9.689 -13.793 -11.825 1.00 98.31 363 ARG A N 1
ATOM 2857 C CA . ARG A 1 363 ? 9.290 -12.559 -12.522 1.00 98.31 363 ARG A CA 1
ATOM 2858 C C . ARG A 1 363 ? 10.478 -11.591 -12.660 1.00 98.31 363 ARG A C 1
ATOM 2860 O O . ARG A 1 363 ? 11.262 -11.432 -11.727 1.00 98.31 363 ARG A O 1
ATOM 2867 N N . ALA A 1 364 ? 10.592 -10.905 -13.797 1.00 98.62 364 ALA A N 1
ATOM 2868 C CA . ALA A 1 364 ? 11.551 -9.819 -13.986 1.00 98.62 364 ALA A CA 1
ATOM 2869 C C . ALA A 1 364 ? 11.321 -8.706 -12.954 1.00 98.62 364 ALA A C 1
ATOM 2871 O O . ALA A 1 364 ? 10.174 -8.357 -12.682 1.00 98.62 364 ALA A O 1
ATOM 2872 N N . THR A 1 365 ? 12.390 -8.119 -12.418 1.00 98.88 365 THR A N 1
ATOM 2873 C CA . THR A 1 365 ? 12.308 -7.037 -11.428 1.00 98.88 365 THR A CA 1
ATOM 2874 C C . THR A 1 365 ? 12.717 -5.704 -12.042 1.00 98.88 365 THR A C 1
ATOM 2876 O O . THR A 1 365 ? 13.867 -5.540 -12.452 1.00 98.88 365 THR A O 1
ATOM 2879 N N . LEU A 1 366 ? 11.817 -4.723 -12.052 1.00 98.88 366 LEU A N 1
ATOM 2880 C CA . LEU A 1 366 ? 12.164 -3.323 -12.282 1.00 98.88 366 LEU A CA 1
ATOM 2881 C C . LEU A 1 366 ? 12.612 -2.712 -10.951 1.00 98.88 366 LEU A C 1
ATOM 2883 O O . LEU A 1 366 ? 11.857 -2.693 -9.983 1.00 98.88 366 LEU A O 1
ATOM 2887 N N . VAL A 1 367 ? 13.855 -2.244 -10.893 1.00 98.75 367 VAL A N 1
ATOM 2888 C CA . VAL A 1 367 ? 14.454 -1.674 -9.683 1.00 98.75 367 VAL A CA 1
ATOM 2889 C C . VAL A 1 367 ? 14.596 -0.175 -9.885 1.00 98.75 367 VAL A C 1
ATOM 2891 O O . VAL A 1 367 ? 15.389 0.261 -10.727 1.00 98.75 367 VAL A O 1
ATOM 2894 N N . VAL A 1 368 ? 13.856 0.617 -9.114 1.00 98.44 368 VAL A N 1
ATOM 2895 C CA . VAL A 1 368 ? 13.949 2.080 -9.149 1.00 98.44 368 VAL A CA 1
ATOM 2896 C C . VAL A 1 368 ? 15.347 2.472 -8.675 1.00 98.44 368 VAL A C 1
ATOM 2898 O O . VAL A 1 368 ? 15.695 2.315 -7.517 1.00 98.44 368 VAL A O 1
ATOM 2901 N N . SER A 1 369 ? 16.204 2.945 -9.576 1.00 97.06 369 SER A N 1
ATOM 2902 C CA . SER A 1 369 ? 17.633 3.190 -9.311 1.00 97.06 369 SER A CA 1
ATOM 2903 C C . SER A 1 369 ? 18.068 4.614 -9.677 1.00 97.06 369 SER A C 1
ATOM 2905 O O . SER A 1 369 ? 19.240 4.964 -9.550 1.00 97.06 369 SER A O 1
ATOM 2907 N N . GLY A 1 370 ? 17.116 5.453 -10.091 1.00 95.00 370 GLY A N 1
ATOM 2908 C CA . GLY A 1 370 ? 17.379 6.854 -10.419 1.00 95.00 370 GLY A CA 1
ATOM 2909 C C . GLY A 1 370 ? 17.772 7.684 -9.193 1.00 95.00 370 GLY A C 1
ATOM 2910 O O . GLY A 1 370 ? 17.508 7.276 -8.056 1.00 95.00 370 GLY A O 1
ATOM 2911 N N . PRO A 1 371 ? 18.396 8.852 -9.403 1.00 93.25 371 PRO A N 1
ATOM 2912 C CA . PRO A 1 371 ? 18.892 9.689 -8.320 1.00 93.25 371 PRO A CA 1
ATOM 2913 C C . PRO A 1 371 ? 17.755 10.292 -7.485 1.00 93.25 371 PRO A C 1
ATOM 2915 O O . PRO A 1 371 ? 16.691 10.636 -8.005 1.00 93.25 371 PRO A O 1
ATOM 2918 N N . VAL A 1 372 ? 18.030 10.474 -6.191 1.00 91.06 372 VAL A N 1
ATOM 2919 C CA . VAL A 1 372 ? 17.212 11.242 -5.245 1.00 91.06 372 VAL A CA 1
ATOM 2920 C C . VAL A 1 372 ? 18.112 12.281 -4.589 1.00 91.06 372 VAL A C 1
ATOM 2922 O O . VAL A 1 372 ? 19.164 11.943 -4.052 1.00 91.06 372 VAL A O 1
ATOM 2925 N N . ASN A 1 373 ? 17.707 13.547 -4.642 1.00 87.25 373 ASN A N 1
ATOM 2926 C CA . ASN A 1 373 ? 18.411 14.669 -4.035 1.00 87.25 373 ASN A CA 1
ATOM 2927 C C . ASN A 1 373 ? 17.423 15.465 -3.179 1.00 87.25 373 ASN A C 1
ATOM 2929 O O . ASN A 1 373 ? 16.391 15.905 -3.679 1.00 87.25 373 ASN A O 1
ATOM 2933 N N . ASN A 1 374 ? 17.741 15.669 -1.897 1.00 84.94 374 ASN A N 1
ATOM 2934 C CA . ASN A 1 374 ? 16.921 16.448 -0.958 1.00 84.94 374 ASN A CA 1
ATOM 2935 C C . ASN A 1 374 ? 15.434 16.027 -0.938 1.00 84.94 374 ASN A C 1
ATOM 2937 O O . ASN A 1 374 ? 14.541 16.871 -0.987 1.00 84.94 374 ASN A O 1
ATOM 2941 N N . GLY A 1 375 ? 15.166 14.715 -0.927 1.00 82.81 375 GLY A N 1
ATOM 2942 C CA . GLY A 1 375 ? 13.801 14.173 -0.907 1.00 82.81 375 GLY A CA 1
ATOM 2943 C C . GLY A 1 375 ? 13.013 14.364 -2.209 1.00 82.81 375 GLY A C 1
ATOM 2944 O O . GLY A 1 375 ? 11.793 14.233 -2.203 1.00 82.81 375 GLY A O 1
ATOM 2945 N N . GLN A 1 376 ? 13.679 14.690 -3.321 1.00 87.94 376 GLN A N 1
ATOM 2946 C CA . GLN A 1 376 ? 13.093 14.792 -4.661 1.00 87.94 376 GLN A CA 1
ATOM 2947 C C . GLN A 1 376 ? 13.852 13.879 -5.623 1.00 87.94 376 GLN A C 1
ATOM 2949 O O . GLN A 1 376 ? 15.085 13.869 -5.618 1.00 87.94 376 GLN A O 1
ATOM 2954 N N . GLY A 1 377 ? 13.154 13.143 -6.484 1.00 91.19 377 GLY A N 1
ATOM 2955 C CA . GLY A 1 377 ? 13.827 12.329 -7.490 1.00 91.19 377 GLY A CA 1
ATOM 2956 C C . GLY A 1 377 ? 12.965 11.234 -8.088 1.00 91.19 377 GLY A C 1
ATOM 2957 O O . GLY A 1 377 ? 11.740 11.319 -8.116 1.00 91.19 377 GLY A O 1
ATOM 2958 N N . HIS A 1 378 ? 13.636 10.200 -8.587 1.00 96.44 378 HIS A N 1
ATOM 2959 C CA . HIS A 1 378 ? 12.980 9.061 -9.216 1.00 96.44 378 HIS A CA 1
ATOM 2960 C C . HIS A 1 378 ? 12.262 8.193 -8.171 1.00 96.44 378 HIS A C 1
ATOM 2962 O O . HIS A 1 378 ? 12.900 7.656 -7.261 1.00 96.44 378 HIS A O 1
ATOM 2968 N N . THR A 1 379 ? 10.946 8.063 -8.333 1.00 97.62 379 THR A N 1
ATOM 2969 C CA . THR A 1 379 ? 10.028 7.301 -7.469 1.00 97.62 379 THR A CA 1
ATOM 2970 C C . THR A 1 379 ? 9.244 6.252 -8.259 1.00 97.62 379 THR A C 1
ATOM 2972 O O . THR A 1 379 ? 9.213 5.095 -7.860 1.00 97.62 379 THR A O 1
ATOM 2975 N N . THR A 1 380 ? 8.675 6.636 -9.403 1.00 98.50 380 THR A N 1
ATOM 2976 C CA . THR A 1 380 ? 7.825 5.770 -10.231 1.00 98.50 380 THR A CA 1
ATOM 2977 C C . THR A 1 380 ? 8.604 4.817 -11.119 1.00 98.50 380 THR A C 1
ATOM 2979 O O . THR A 1 380 ? 9.392 5.253 -11.947 1.00 98.50 380 THR A O 1
ATOM 2982 N N . ALA A 1 381 ? 8.330 3.517 -11.013 1.00 98.75 381 ALA A N 1
ATOM 2983 C CA . ALA A 1 381 ? 8.923 2.514 -11.887 1.00 98.75 381 ALA A CA 1
ATOM 2984 C C . ALA A 1 381 ? 8.204 2.421 -13.236 1.00 98.75 381 ALA A C 1
ATOM 2986 O O . ALA A 1 381 ? 8.861 2.333 -14.272 1.00 98.75 381 ALA A O 1
ATOM 2987 N N . VAL A 1 382 ? 6.868 2.428 -13.223 1.00 98.81 382 VAL A N 1
ATOM 2988 C CA . VAL A 1 382 ? 6.031 2.274 -14.421 1.00 98.81 382 VAL A CA 1
ATOM 2989 C C . VAL A 1 382 ? 4.915 3.308 -14.419 1.00 98.81 382 VAL A C 1
ATOM 2991 O O . VAL A 1 382 ? 4.172 3.411 -13.445 1.00 98.81 382 VAL A O 1
ATOM 2994 N N . ASP A 1 383 ? 4.782 4.027 -15.530 1.00 98.62 383 ASP A N 1
ATOM 2995 C CA . ASP A 1 383 ? 3.769 5.059 -15.735 1.00 98.62 383 ASP A CA 1
ATOM 2996 C C . ASP A 1 383 ? 2.898 4.717 -16.955 1.00 98.62 383 ASP A C 1
ATOM 2998 O O . ASP A 1 383 ? 3.368 4.595 -18.091 1.00 98.62 383 ASP A O 1
ATOM 3002 N N . GLY A 1 384 ? 1.613 4.525 -16.684 1.00 98.12 384 GLY A N 1
ATOM 3003 C CA . GLY A 1 384 ? 0.530 4.242 -17.614 1.00 98.12 384 GLY A CA 1
ATOM 3004 C C . GLY A 1 384 ? -0.465 5.395 -17.757 1.00 98.12 384 GLY A C 1
ATOM 3005 O O . GLY A 1 384 ? -1.579 5.186 -18.234 1.00 98.12 384 GLY A O 1
ATOM 3006 N N . THR A 1 385 ? -0.111 6.607 -17.330 1.00 97.56 385 THR A N 1
ATOM 3007 C CA . THR A 1 385 ? -1.000 7.780 -17.335 1.00 97.56 385 THR A CA 1
ATOM 3008 C C . THR A 1 385 ? -0.977 8.562 -18.652 1.00 97.56 385 THR A C 1
ATOM 3010 O O . THR A 1 385 ? -1.618 9.610 -18.758 1.00 97.56 385 THR A O 1
ATOM 3013 N N . CYS A 1 386 ? -0.278 8.078 -19.685 1.00 95.56 386 CYS A N 1
ATOM 3014 C CA . CYS A 1 386 ? -0.179 8.762 -20.976 1.00 95.56 386 CYS A CA 1
ATOM 3015 C C . CYS A 1 386 ? -1.552 8.973 -21.646 1.00 95.56 386 CYS A C 1
ATOM 3017 O O . CYS A 1 386 ? -2.518 8.279 -21.343 1.00 95.56 386 CYS A O 1
ATOM 3019 N N . ALA A 1 387 ? -1.662 9.921 -22.583 1.00 93.56 387 ALA A N 1
ATOM 3020 C CA . ALA A 1 387 ? -2.945 10.255 -23.217 1.00 93.56 387 ALA A CA 1
ATOM 3021 C C . ALA A 1 387 ? -3.559 9.109 -24.050 1.00 93.56 387 ALA A C 1
ATOM 3023 O O . ALA A 1 387 ? -4.777 9.030 -24.172 1.00 93.56 387 ALA A O 1
ATOM 3024 N N . ASN A 1 388 ? -2.717 8.234 -24.609 1.00 93.38 388 ASN A N 1
ATOM 3025 C CA . ASN A 1 388 ? -3.113 7.103 -25.451 1.00 93.38 388 ASN A CA 1
ATOM 3026 C C . ASN A 1 388 ? -2.736 5.779 -24.778 1.00 93.38 388 ASN A C 1
ATOM 3028 O O . ASN A 1 388 ? -2.112 4.926 -25.393 1.00 93.38 388 ASN A O 1
ATOM 3032 N N . CYS A 1 389 ? -3.061 5.631 -23.497 1.00 97.69 389 CYS A N 1
ATOM 3033 C CA . CYS A 1 389 ? -2.718 4.457 -22.699 1.00 97.69 389 CYS A CA 1
ATOM 3034 C C . CYS A 1 389 ? -3.966 3.634 -22.348 1.00 97.69 389 CYS A C 1
ATOM 3036 O O . CYS A 1 389 ? -4.014 2.965 -21.318 1.00 97.69 389 CYS A O 1
ATOM 3038 N N . SER A 1 390 ? -5.013 3.659 -23.175 1.00 98.44 390 SER A N 1
ATOM 3039 C CA . SER A 1 390 ? -6.174 2.795 -22.945 1.00 98.44 390 SER A CA 1
ATOM 3040 C C . SER A 1 390 ? -5.838 1.347 -23.302 1.00 98.44 390 SER A C 1
ATOM 3042 O O . SER A 1 390 ? -5.108 1.085 -24.254 1.00 98.44 390 SER A O 1
ATOM 3044 N N . GLY A 1 391 ? -6.349 0.382 -22.539 1.00 98.62 391 GLY A N 1
ATOM 3045 C CA . GLY A 1 391 ? -6.113 -1.042 -22.796 1.00 98.62 391 GLY A CA 1
ATOM 3046 C C . GLY A 1 391 ? -4.747 -1.583 -22.356 1.00 98.62 391 GLY A C 1
ATOM 3047 O O . GLY A 1 391 ? -4.487 -2.768 -22.576 1.00 98.62 391 GLY A O 1
ATOM 3048 N N . ILE A 1 392 ? -3.862 -0.749 -21.790 1.00 98.88 392 ILE A N 1
ATOM 3049 C CA . ILE A 1 392 ? -2.504 -1.176 -21.422 1.00 98.88 392 ILE A CA 1
ATOM 3050 C C . ILE A 1 392 ? -2.505 -2.201 -20.284 1.00 98.88 392 ILE A C 1
ATOM 3052 O O . ILE A 1 392 ? -3.413 -2.237 -19.448 1.00 98.88 392 ILE A O 1
ATOM 3056 N N . LYS A 1 393 ? -1.463 -3.030 -20.246 1.00 98.88 393 LYS A N 1
ATOM 3057 C CA . LYS A 1 393 ? -1.337 -4.159 -19.325 1.00 98.88 393 LYS A CA 1
ATOM 3058 C C . LYS A 1 393 ? 0.032 -4.171 -18.662 1.00 98.88 393 LYS A C 1
ATOM 3060 O O . LYS A 1 393 ? 1.051 -4.296 -19.336 1.00 98.88 393 LYS A O 1
ATOM 3065 N N . LEU A 1 394 ? 0.055 -4.119 -17.337 1.00 98.94 394 LEU A N 1
ATOM 3066 C CA . LEU A 1 394 ? 1.239 -4.420 -16.541 1.00 98.94 394 LEU A CA 1
ATOM 3067 C C . LEU A 1 394 ? 1.045 -5.779 -15.888 1.00 98.94 394 LEU A C 1
ATOM 3069 O O . LEU A 1 394 ? 0.111 -5.947 -15.101 1.00 98.94 394 LEU A O 1
ATOM 3073 N N . ARG A 1 395 ? 1.882 -6.765 -16.218 1.00 98.50 395 ARG A N 1
ATOM 3074 C CA . ARG A 1 395 ? 1.652 -8.107 -15.682 1.00 98.50 395 ARG A CA 1
ATOM 3075 C C . ARG A 1 395 ? 2.880 -8.967 -15.499 1.00 98.50 395 ARG A C 1
ATOM 3077 O O . ARG A 1 395 ? 3.821 -8.878 -16.273 1.00 98.50 395 ARG A O 1
ATOM 3084 N N . HIS A 1 396 ? 2.832 -9.864 -14.516 1.00 98.62 396 HIS A N 1
ATOM 3085 C CA . HIS A 1 396 ? 3.889 -10.852 -14.270 1.00 98.62 396 HIS A CA 1
ATOM 3086 C C . HIS A 1 396 ? 5.281 -10.218 -14.129 1.00 98.62 396 HIS A C 1
ATOM 3088 O O . HIS A 1 396 ? 6.246 -10.675 -14.739 1.00 98.62 396 HIS A O 1
ATOM 3094 N N . ILE A 1 397 ? 5.393 -9.148 -13.345 1.00 98.69 397 ILE A N 1
ATOM 3095 C CA . ILE A 1 397 ? 6.664 -8.480 -13.036 1.00 98.69 397 ILE A CA 1
ATOM 3096 C C . ILE A 1 397 ? 6.778 -8.207 -11.535 1.00 98.69 397 ILE A C 1
ATOM 3098 O O . ILE A 1 397 ? 5.798 -8.297 -10.798 1.00 98.69 397 ILE A O 1
ATOM 3102 N N . GLN A 1 398 ? 7.974 -7.846 -11.090 1.00 98.88 398 GLN A N 1
ATOM 3103 C CA . GLN A 1 398 ? 8.238 -7.323 -9.756 1.00 98.88 398 GLN A CA 1
ATOM 3104 C C . GLN A 1 398 ? 8.719 -5.876 -9.869 1.00 98.88 398 GLN A C 1
ATOM 3106 O O . GLN A 1 398 ? 9.391 -5.515 -10.837 1.00 98.88 398 GLN A O 1
ATOM 3111 N N . ILE A 1 399 ? 8.405 -5.061 -8.873 1.00 98.88 399 ILE A N 1
ATOM 3112 C CA . ILE A 1 399 ? 8.849 -3.681 -8.741 1.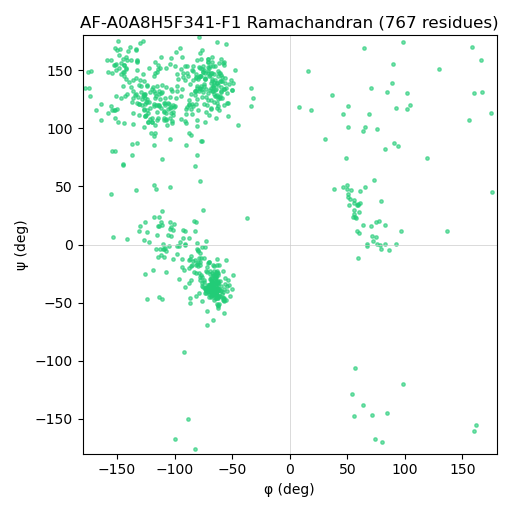00 98.88 399 ILE A CA 1
ATOM 3113 C C . ILE A 1 399 ? 9.402 -3.492 -7.335 1.00 98.88 399 ILE A C 1
ATOM 3115 O O . ILE A 1 399 ? 8.699 -3.685 -6.345 1.00 98.88 399 ILE A O 1
ATOM 3119 N N . ASP A 1 400 ? 10.667 -3.098 -7.293 1.00 98.75 400 ASP A N 1
ATOM 3120 C CA . ASP A 1 400 ? 11.408 -2.746 -6.089 1.00 98.75 400 ASP A CA 1
ATOM 3121 C C . ASP A 1 400 ? 11.626 -1.229 -6.104 1.00 98.75 400 ASP A C 1
ATOM 3123 O O . ASP A 1 400 ? 12.375 -0.704 -6.941 1.00 98.75 400 ASP A O 1
ATOM 3127 N N . GLY A 1 401 ? 10.922 -0.521 -5.221 1.00 98.19 401 GLY A N 1
ATOM 3128 C CA . GLY A 1 401 ? 11.008 0.932 -5.123 1.00 98.19 401 GLY A CA 1
ATOM 3129 C C . GLY A 1 401 ? 12.318 1.411 -4.499 1.00 98.19 401 GLY A C 1
ATOM 3130 O O . GLY A 1 401 ? 12.763 2.514 -4.812 1.00 98.19 401 GLY A O 1
ATOM 3131 N N . THR A 1 402 ? 13.010 0.575 -3.717 1.00 97.12 402 THR A N 1
ATOM 3132 C CA . THR A 1 402 ? 14.299 0.847 -3.055 1.00 97.12 402 THR A CA 1
ATOM 3133 C C . THR A 1 402 ? 14.309 2.039 -2.087 1.00 97.12 402 THR A C 1
ATOM 3135 O O . THR A 1 402 ? 15.321 2.746 -1.979 1.00 97.12 402 THR A O 1
ATOM 3138 N N . ARG A 1 403 ? 13.211 2.297 -1.370 1.00 94.19 403 ARG A N 1
ATOM 3139 C CA . ARG A 1 403 ? 13.217 3.287 -0.283 1.00 94.19 403 ARG A CA 1
ATOM 3140 C C . ARG A 1 403 ? 14.195 2.907 0.826 1.00 94.19 403 ARG A C 1
ATOM 3142 O O . ARG A 1 403 ? 14.879 3.793 1.334 1.00 94.19 403 ARG A O 1
ATOM 3149 N N . ASN A 1 404 ? 14.314 1.619 1.156 1.00 92.69 404 ASN A N 1
ATOM 3150 C CA . ASN A 1 404 ? 15.287 1.075 2.111 1.00 92.69 404 ASN A CA 1
ATOM 3151 C C . ASN A 1 404 ? 15.305 1.813 3.466 1.00 92.69 404 ASN A C 1
ATOM 3153 O O . ASN A 1 404 ? 16.371 2.106 4.010 1.00 92.69 404 ASN A O 1
ATOM 3157 N N . GLY A 1 405 ? 14.126 2.171 3.985 1.00 89.88 405 GLY A N 1
ATOM 3158 C CA . GLY A 1 405 ? 13.984 2.889 5.259 1.00 89.88 405 GLY A CA 1
ATOM 3159 C C . GLY A 1 405 ? 14.415 4.363 5.244 1.00 89.88 405 GLY A C 1
ATOM 3160 O O . GLY A 1 405 ? 14.461 4.988 6.298 1.00 89.88 405 GLY A O 1
ATOM 3161 N N . ALA A 1 406 ? 14.743 4.940 4.083 1.00 90.44 406 ALA A N 1
ATOM 3162 C CA . ALA A 1 406 ? 14.940 6.383 3.958 1.00 90.44 406 ALA A CA 1
ATOM 3163 C C . ALA A 1 406 ? 13.597 7.138 4.079 1.00 90.44 406 ALA A C 1
ATOM 3165 O O . ALA A 1 406 ? 12.550 6.552 3.795 1.00 90.44 406 ALA A O 1
ATOM 3166 N N . PRO A 1 407 ? 13.598 8.447 4.396 1.00 90.50 407 PRO A N 1
ATOM 3167 C CA . PRO A 1 407 ? 12.381 9.255 4.375 1.00 90.50 407 PRO A CA 1
ATOM 3168 C C . PRO A 1 407 ? 11.680 9.238 3.012 1.00 90.50 407 PRO A C 1
ATOM 3170 O O . PRO A 1 407 ? 12.317 9.055 1.968 1.00 90.50 407 PRO A O 1
ATOM 3173 N N . SER A 1 408 ? 10.367 9.477 3.018 1.00 92.19 408 SER A N 1
ATOM 3174 C CA . SER A 1 408 ? 9.565 9.516 1.792 1.00 92.19 408 SER A CA 1
ATOM 3175 C C . SER A 1 408 ? 10.109 10.548 0.798 1.00 92.19 408 SER A C 1
ATOM 3177 O O . SER A 1 408 ? 10.437 11.687 1.143 1.00 92.19 408 SER A O 1
ATOM 3179 N N . THR A 1 409 ? 10.221 10.134 -0.460 1.00 93.94 409 THR A N 1
ATOM 3180 C CA . THR A 1 409 ? 10.626 10.980 -1.581 1.00 93.94 409 THR A CA 1
ATOM 3181 C C . THR A 1 409 ? 9.379 11.528 -2.254 1.00 93.94 409 THR A C 1
ATOM 3183 O O . THR A 1 409 ? 8.498 10.777 -2.666 1.00 93.94 409 THR A O 1
ATOM 3186 N N . LYS A 1 410 ? 9.313 12.848 -2.434 1.00 92.25 410 LYS A N 1
ATOM 3187 C CA . LYS A 1 410 ? 8.207 13.479 -3.154 1.00 92.25 410 LYS A CA 1
ATOM 3188 C C . LYS A 1 410 ? 8.206 13.010 -4.609 1.00 92.25 410 LYS A C 1
ATOM 3190 O O . LYS A 1 410 ? 9.213 13.117 -5.312 1.00 92.25 410 LYS A O 1
ATOM 3195 N N . GLY A 1 411 ? 7.054 12.532 -5.056 1.00 91.25 411 GLY A N 1
ATOM 3196 C CA . GLY A 1 411 ? 6.849 11.976 -6.384 1.00 91.25 411 GLY A CA 1
ATOM 3197 C C . GLY A 1 411 ? 5.609 11.087 -6.406 1.00 91.25 411 GLY A C 1
ATOM 3198 O O . GLY A 1 411 ? 4.753 11.212 -5.529 1.00 91.25 411 GLY A O 1
ATOM 3199 N N . GLY A 1 412 ? 5.527 10.216 -7.408 1.00 94.06 412 GLY A N 1
ATOM 3200 C CA . GLY A 1 412 ? 4.469 9.215 -7.516 1.00 94.06 412 GLY A CA 1
ATOM 3201 C C . GLY A 1 412 ? 4.748 7.963 -6.684 1.00 94.06 412 GLY A C 1
ATOM 3202 O O . GLY A 1 412 ? 5.744 7.871 -5.960 1.00 94.06 412 GLY A O 1
ATOM 3203 N N . GLY A 1 413 ? 3.865 6.983 -6.809 1.00 97.00 413 GLY A N 1
ATOM 3204 C CA . GLY A 1 413 ? 4.086 5.619 -6.358 1.00 97.00 413 GLY A CA 1
ATOM 3205 C C . GLY A 1 413 ? 4.950 4.813 -7.319 1.00 97.00 413 GLY A C 1
ATOM 3206 O O . GLY A 1 413 ? 5.336 5.287 -8.386 1.00 97.00 413 GLY A O 1
ATOM 3207 N N . ASN A 1 414 ? 5.219 3.561 -6.954 1.00 98.69 414 ASN A N 1
ATOM 3208 C CA . ASN A 1 414 ? 5.936 2.607 -7.810 1.00 98.69 414 ASN A CA 1
ATOM 3209 C C . ASN A 1 414 ? 5.238 2.398 -9.168 1.00 98.69 414 ASN A C 1
ATOM 3211 O O . ASN A 1 414 ? 5.908 2.263 -10.194 1.00 98.69 414 ASN A O 1
ATOM 3215 N N . ILE A 1 415 ? 3.903 2.365 -9.166 1.00 98.88 415 ILE A N 1
ATOM 3216 C CA . ILE A 1 415 ? 3.051 2.178 -10.343 1.00 98.88 415 ILE A CA 1
ATOM 3217 C C . ILE A 1 415 ? 2.059 3.336 -10.393 1.00 98.88 415 ILE A C 1
ATOM 3219 O O . ILE A 1 415 ? 1.373 3.578 -9.403 1.00 98.88 415 ILE A O 1
ATOM 3223 N N . GLU A 1 416 ? 1.960 3.993 -11.544 1.00 98.62 416 GLU A N 1
ATOM 3224 C CA . GLU A 1 416 ? 1.048 5.114 -11.788 1.00 98.62 416 GLU A CA 1
ATOM 3225 C C . GLU A 1 416 ? 0.174 4.819 -13.004 1.00 98.62 416 GLU A C 1
ATOM 3227 O O . GLU A 1 416 ? 0.671 4.730 -14.123 1.00 98.62 416 GLU A O 1
ATOM 3232 N N . PHE A 1 417 ? -1.123 4.607 -12.805 1.00 98.69 417 PHE A N 1
ATOM 3233 C CA . PHE A 1 417 ? -2.092 4.265 -13.853 1.00 98.69 417 PHE A CA 1
ATOM 3234 C C . PHE A 1 417 ? -3.301 5.213 -13.807 1.00 98.69 417 PHE A C 1
ATOM 3236 O O . PHE A 1 417 ? -3.426 6.056 -12.925 1.00 98.69 417 PHE A O 1
ATOM 3243 N N . GLY A 1 418 ? -4.216 5.089 -14.765 1.00 97.38 418 GLY A N 1
ATOM 3244 C CA . GLY A 1 418 ? -5.461 5.848 -14.831 1.00 97.38 418 GLY A CA 1
ATOM 3245 C C . GLY A 1 418 ? -5.380 7.055 -15.763 1.00 97.38 418 GLY A C 1
ATOM 3246 O O . GLY A 1 418 ? -5.146 6.899 -16.962 1.00 97.38 418 GLY A O 1
ATOM 3247 N N . ASN A 1 419 ? -5.603 8.260 -15.239 1.00 95.50 419 ASN A N 1
ATOM 3248 C CA . ASN A 1 419 ? -5.747 9.502 -16.008 1.00 95.50 419 ASN A CA 1
ATOM 3249 C C . ASN A 1 419 ? -6.979 9.489 -16.947 1.00 95.50 419 ASN A C 1
ATOM 3251 O O . ASN A 1 419 ? -8.052 9.049 -16.556 1.00 95.50 419 ASN A O 1
ATOM 3255 N N . ALA A 1 420 ? -6.891 9.971 -18.189 1.00 95.50 420 ALA A N 1
ATOM 3256 C CA . ALA A 1 420 ? -8.018 9.987 -19.130 1.00 95.50 420 ALA A CA 1
ATOM 3257 C C . ALA A 1 420 ? -8.223 8.651 -19.879 1.00 95.50 420 ALA A C 1
ATOM 3259 O O . ALA A 1 420 ? -8.835 8.642 -20.947 1.00 95.50 420 ALA A O 1
ATOM 3260 N N . ASN A 1 421 ? -7.693 7.542 -19.351 1.00 97.56 421 ASN A N 1
ATOM 3261 C CA . ASN A 1 421 ? -7.666 6.242 -20.022 1.00 97.56 421 ASN A CA 1
ATOM 3262 C C . ASN A 1 421 ? -8.785 5.304 -19.569 1.00 97.56 421 ASN A C 1
ATOM 3264 O O . ASN A 1 421 ? -9.415 5.489 -18.524 1.00 97.56 421 ASN A O 1
ATOM 3268 N N . THR A 1 422 ? -8.992 4.242 -20.353 1.00 97.94 422 THR A N 1
ATOM 3269 C CA . THR A 1 422 ? -9.906 3.161 -19.993 1.00 97.94 422 THR A CA 1
ATOM 3270 C C . THR A 1 422 ? -9.321 1.767 -20.182 1.00 97.94 422 THR A C 1
ATOM 3272 O O . THR A 1 422 ? -8.396 1.575 -20.971 1.00 97.94 422 THR A O 1
ATOM 3275 N N . ASN A 1 423 ? -9.884 0.779 -19.481 1.00 98.19 423 ASN A N 1
ATOM 3276 C CA . ASN A 1 423 ? -9.599 -0.646 -19.668 1.00 98.19 423 ASN A CA 1
ATOM 3277 C C . ASN A 1 423 ? -8.132 -1.031 -19.406 1.00 98.19 423 ASN A C 1
ATOM 3279 O O . ASN A 1 423 ? -7.570 -1.870 -20.106 1.00 98.19 423 ASN A O 1
ATOM 3283 N N . GLN A 1 424 ? -7.488 -0.394 -18.429 1.00 98.75 424 GLN A N 1
ATOM 3284 C CA . GLN A 1 424 ? -6.122 -0.753 -18.047 1.00 98.75 424 GLN A CA 1
ATOM 3285 C C . GLN A 1 424 ? -6.126 -1.922 -17.059 1.00 98.75 424 GLN A C 1
ATOM 3287 O O . GLN A 1 424 ? -7.058 -2.072 -16.264 1.00 98.75 424 GLN A O 1
ATOM 3292 N N . LEU A 1 425 ? -5.080 -2.743 -17.092 1.00 98.88 425 LEU A N 1
ATOM 3293 C CA . LEU A 1 425 ? -4.988 -3.963 -16.295 1.00 98.88 425 LEU A CA 1
ATOM 3294 C C . LEU A 1 425 ? -3.632 -4.081 -15.601 1.00 98.88 425 LEU A C 1
ATOM 3296 O O . LEU A 1 425 ? -2.589 -4.004 -16.249 1.00 98.88 425 LEU A O 1
ATOM 3300 N N . ILE A 1 426 ? -3.666 -4.333 -14.295 1.00 98.94 426 ILE A N 1
ATOM 3301 C CA . ILE A 1 426 ? -2.500 -4.641 -13.467 1.00 98.94 426 ILE A CA 1
ATOM 3302 C C . ILE A 1 426 ? -2.740 -5.999 -12.801 1.00 98.94 426 ILE A C 1
ATOM 3304 O O . ILE A 1 426 ? -3.651 -6.133 -11.977 1.00 98.94 426 ILE A O 1
ATOM 3308 N N . GLU A 1 427 ? -1.959 -7.018 -13.172 1.00 98.75 427 GLU A N 1
ATOM 3309 C CA . GLU A 1 427 ? -2.125 -8.362 -12.605 1.00 98.75 427 GLU A CA 1
ATOM 3310 C C . GLU A 1 427 ? -0.846 -9.180 -12.432 1.00 98.75 427 GLU A C 1
ATOM 3312 O O . GLU A 1 427 ? 0.069 -9.115 -13.249 1.00 98.75 427 GLU A O 1
ATOM 3317 N N . TYR A 1 428 ? -0.788 -10.013 -11.390 1.00 98.69 428 TYR A N 1
ATOM 3318 C CA . TYR A 1 428 ? 0.403 -10.810 -11.064 1.00 98.69 428 TYR A CA 1
ATOM 3319 C C . TYR A 1 428 ? 1.670 -9.957 -10.891 1.00 98.69 428 TYR A C 1
ATOM 3321 O O . TYR A 1 428 ? 2.787 -10.416 -11.157 1.00 98.69 428 TYR A O 1
ATOM 3329 N N . VAL A 1 429 ? 1.510 -8.709 -10.449 1.00 98.88 429 VAL A N 1
ATOM 3330 C CA . VAL A 1 429 ? 2.600 -7.786 -10.139 1.00 98.88 429 VAL A CA 1
ATOM 3331 C C . VAL A 1 429 ? 2.942 -7.880 -8.658 1.00 98.88 429 VAL A C 1
ATOM 3333 O O . VAL A 1 429 ? 2.046 -7.861 -7.818 1.00 98.88 429 VAL A O 1
ATOM 3336 N N . LYS A 1 430 ? 4.237 -7.956 -8.344 1.00 98.81 430 LYS A N 1
ATOM 3337 C CA . LYS A 1 430 ? 4.749 -7.780 -6.982 1.00 98.81 430 LYS A CA 1
ATOM 3338 C C . LYS A 1 430 ? 5.326 -6.376 -6.830 1.00 98.81 430 LYS A C 1
ATOM 3340 O O . LYS A 1 430 ? 6.304 -6.088 -7.504 1.00 98.81 430 LYS A O 1
ATOM 3345 N N . SER A 1 431 ? 4.751 -5.498 -6.011 1.00 98.81 431 SER A N 1
ATOM 3346 C CA . SER A 1 431 ? 5.243 -4.115 -5.824 1.00 98.81 431 SER A CA 1
ATOM 3347 C C . SER A 1 431 ? 5.533 -3.849 -4.355 1.00 98.81 431 SER A C 1
ATOM 3349 O O . SER A 1 431 ? 4.650 -4.050 -3.527 1.00 98.81 431 SER A O 1
ATOM 3351 N N . PHE A 1 432 ? 6.747 -3.406 -4.030 1.00 98.62 432 PHE A N 1
ATOM 3352 C CA . PHE A 1 432 ? 7.178 -3.207 -2.644 1.00 98.62 432 PHE A CA 1
ATOM 3353 C C . PHE A 1 432 ? 8.220 -2.089 -2.502 1.00 98.62 432 PHE A C 1
ATOM 3355 O O . PHE A 1 432 ? 8.788 -1.606 -3.486 1.00 98.62 432 PHE A O 1
ATOM 3362 N N . ASP A 1 433 ? 8.448 -1.681 -1.252 1.00 97.81 433 ASP A N 1
ATOM 3363 C CA . ASP A 1 433 ? 9.438 -0.682 -0.826 1.00 97.81 433 ASP A CA 1
ATOM 3364 C C . ASP A 1 433 ? 9.401 0.642 -1.628 1.00 97.81 433 ASP A C 1
ATOM 3366 O O . ASP A 1 433 ? 10.438 1.114 -2.107 1.00 97.81 433 ASP A O 1
ATOM 3370 N N . PRO A 1 434 ? 8.215 1.254 -1.837 1.00 98.00 434 PRO A N 1
ATOM 3371 C CA . PRO A 1 434 ? 8.078 2.446 -2.657 1.00 98.00 434 PRO A CA 1
ATOM 3372 C C . PRO A 1 434 ? 8.816 3.621 -2.024 1.00 98.00 434 PRO A C 1
ATOM 3374 O O . PRO A 1 434 ? 8.640 3.913 -0.843 1.00 98.00 434 PRO A O 1
ATOM 3377 N N . ARG A 1 435 ? 9.602 4.351 -2.826 1.00 97.19 435 ARG A N 1
ATOM 3378 C CA . ARG A 1 435 ? 10.217 5.624 -2.397 1.00 97.19 435 ARG A CA 1
ATOM 3379 C C . ARG A 1 435 ? 9.185 6.703 -2.106 1.00 97.19 435 ARG A C 1
ATOM 3381 O O . ARG A 1 435 ? 9.459 7.573 -1.288 1.00 97.19 435 ARG A O 1
ATOM 3388 N N . GLY A 1 436 ? 8.066 6.673 -2.826 1.00 95.69 436 GLY A N 1
ATOM 3389 C CA . GLY A 1 436 ? 6.962 7.608 -2.663 1.00 95.69 436 GLY A CA 1
ATOM 3390 C C . GLY A 1 436 ? 5.947 7.151 -1.621 1.00 95.69 436 GLY A C 1
ATOM 3391 O O . GLY A 1 436 ? 6.270 6.466 -0.653 1.00 95.69 436 GLY A O 1
ATOM 3392 N N . TRP A 1 437 ? 4.701 7.549 -1.847 1.00 96.25 437 TRP A N 1
ATOM 3393 C CA . TRP A 1 437 ? 3.595 7.406 -0.901 1.00 96.25 437 TRP A CA 1
ATOM 3394 C C . TRP A 1 437 ? 2.710 6.178 -1.163 1.00 96.25 437 TRP A C 1
ATOM 3396 O O . TRP A 1 437 ? 1.770 5.944 -0.417 1.00 96.25 437 TRP A O 1
ATOM 3406 N N . THR A 1 438 ? 2.979 5.384 -2.205 1.00 98.19 438 THR A N 1
ATOM 3407 C CA . THR A 1 438 ? 2.165 4.202 -2.536 1.00 98.19 438 THR A CA 1
ATOM 3408 C C . THR A 1 438 ? 2.913 3.172 -3.381 1.00 98.19 438 THR A C 1
ATOM 3410 O O . THR A 1 438 ? 3.773 3.508 -4.203 1.00 98.19 438 THR A O 1
ATOM 3413 N N . CYS A 1 439 ? 2.575 1.898 -3.196 1.00 98.75 439 CYS A N 1
ATOM 3414 C CA . CYS A 1 439 ? 3.030 0.810 -4.057 1.00 98.75 439 CYS A CA 1
ATOM 3415 C C . CYS A 1 439 ? 2.291 0.768 -5.408 1.00 98.75 439 CYS A C 1
ATOM 3417 O O . CYS A 1 439 ? 2.860 0.286 -6.394 1.00 98.75 439 CYS A O 1
ATOM 3419 N N . LEU A 1 440 ? 1.047 1.249 -5.476 1.00 98.81 440 LEU A N 1
ATOM 3420 C CA . LEU A 1 440 ? 0.239 1.280 -6.695 1.00 98.81 440 LEU A CA 1
ATOM 3421 C C . LEU A 1 440 ? -0.808 2.389 -6.602 1.00 98.81 440 LEU A C 1
ATOM 3423 O O . LEU A 1 440 ? -1.695 2.329 -5.753 1.00 98.81 440 LEU A O 1
ATOM 3427 N N . HIS A 1 441 ? -0.748 3.348 -7.522 1.00 98.62 441 HIS A N 1
ATOM 3428 C CA . HIS A 1 441 ? -1.753 4.391 -7.670 1.00 98.62 441 HIS A CA 1
ATOM 3429 C C . HIS A 1 441 ? -2.488 4.307 -9.006 1.00 98.62 441 HIS A C 1
ATOM 3431 O O . HIS A 1 441 ? -1.888 4.132 -10.068 1.00 98.62 441 HIS A O 1
ATOM 3437 N N . VAL A 1 442 ? -3.809 4.468 -8.951 1.00 98.44 442 VAL A N 1
ATOM 3438 C CA . VAL A 1 442 ? -4.653 4.743 -10.110 1.00 98.44 442 VAL A CA 1
ATOM 3439 C C . VAL A 1 442 ? -5.306 6.110 -9.946 1.00 98.44 442 VAL A C 1
ATOM 3441 O O . VAL A 1 442 ? -6.311 6.258 -9.239 1.00 98.44 442 VAL A O 1
ATOM 3444 N N . ALA A 1 443 ? -4.750 7.079 -10.662 1.00 94.19 443 ALA A N 1
ATOM 3445 C CA . ALA A 1 443 ? -5.202 8.455 -10.698 1.00 94.19 443 ALA A CA 1
ATOM 3446 C C . ALA A 1 443 ? -6.500 8.612 -11.504 1.00 94.19 443 ALA A C 1
ATOM 3448 O O . ALA A 1 443 ? -6.715 8.007 -12.558 1.00 94.19 443 ALA A O 1
ATOM 3449 N N . GLU A 1 444 ? -7.359 9.504 -11.044 1.00 92.75 444 GLU A N 1
ATOM 3450 C CA . GLU A 1 444 ? -8.581 9.951 -11.705 1.00 92.75 444 GLU A CA 1
ATOM 3451 C C . GLU A 1 444 ? -8.335 10.794 -12.966 1.00 92.75 444 GLU A C 1
ATOM 3453 O O . GLU A 1 444 ? -9.176 10.817 -13.876 1.00 92.75 444 GLU A O 1
ATOM 3458 N N . GLY A 1 445 ? -7.206 11.516 -12.998 1.00 90.69 445 GLY A N 1
ATOM 3459 C CA . GLY A 1 445 ? -6.875 12.531 -14.000 1.00 90.69 445 GLY A CA 1
ATOM 3460 C C . GLY A 1 445 ? -7.958 13.606 -14.148 1.00 90.69 445 GLY A C 1
ATOM 3461 O O . GLY A 1 445 ? -8.412 14.173 -13.161 1.00 90.69 445 GLY A O 1
ATOM 3462 N N . PRO A 1 446 ? -8.442 13.910 -15.366 1.00 91.38 446 PRO A N 1
ATOM 3463 C CA . PRO A 1 446 ? -9.512 14.887 -15.577 1.00 91.38 446 PRO A CA 1
ATOM 3464 C C . PRO A 1 446 ? -10.901 14.341 -15.192 1.00 91.38 446 PRO A C 1
ATOM 3466 O O . PRO A 1 446 ? -11.892 14.715 -15.821 1.00 91.38 446 PRO A O 1
ATOM 3469 N N . LEU A 1 447 ? -10.976 13.418 -14.223 1.00 94.12 447 LEU A N 1
ATOM 3470 C CA . LEU A 1 447 ? -12.183 12.683 -13.832 1.00 94.12 447 LEU A CA 1
ATOM 3471 C C . LEU A 1 447 ? -12.796 11.873 -14.989 1.00 94.12 447 LEU A C 1
ATOM 3473 O O . LEU A 1 447 ? -14.014 11.733 -15.105 1.00 94.12 447 LEU A O 1
ATOM 3477 N N . LYS A 1 448 ? -11.945 11.351 -15.881 1.00 94.06 448 LYS A N 1
ATOM 3478 C CA . LYS A 1 448 ? -12.359 10.546 -17.049 1.00 94.06 448 LYS A CA 1
ATOM 3479 C C . LYS A 1 448 ? -11.859 9.108 -17.011 1.00 94.06 448 LYS A C 1
ATOM 3481 O O . LYS A 1 448 ? -12.234 8.339 -17.893 1.00 94.06 448 LYS A O 1
ATOM 3486 N N . CYS A 1 449 ? -11.062 8.742 -16.010 1.00 96.75 449 CYS A N 1
ATOM 3487 C CA . CYS A 1 449 ? -10.607 7.371 -15.850 1.00 96.75 449 CYS A CA 1
ATOM 3488 C C . CYS A 1 449 ? -11.797 6.415 -15.692 1.00 96.75 449 CYS A C 1
ATOM 3490 O O . CYS A 1 449 ? -12.676 6.660 -14.854 1.00 96.75 449 CYS A O 1
ATOM 3492 N N . GLN A 1 450 ? -11.811 5.314 -16.455 1.00 96.75 450 GLN A N 1
ATOM 3493 C CA . GLN A 1 450 ? -12.841 4.275 -16.339 1.00 96.75 450 GLN A CA 1
ATOM 3494 C C . GLN A 1 450 ? -12.299 2.852 -16.510 1.00 96.75 450 GLN A C 1
ATOM 3496 O O . GLN A 1 450 ? -11.526 2.582 -17.425 1.00 96.75 450 GLN A O 1
ATOM 3501 N N . THR A 1 451 ? -12.826 1.895 -15.749 1.00 96.94 451 THR A N 1
ATOM 3502 C CA . THR A 1 451 ? -12.637 0.455 -16.001 1.00 96.94 451 THR A CA 1
ATOM 3503 C C . THR A 1 451 ? -11.183 0.006 -15.836 1.00 96.94 451 THR A C 1
ATOM 3505 O O . THR A 1 451 ? -10.622 -0.651 -16.709 1.00 96.94 451 THR A O 1
ATOM 3508 N N . VAL A 1 452 ? -10.535 0.363 -14.727 1.00 98.69 452 VAL A N 1
ATOM 3509 C CA . VAL A 1 452 ? -9.220 -0.203 -14.387 1.00 98.69 452 VAL A CA 1
ATOM 3510 C C . VAL A 1 452 ? -9.418 -1.504 -13.612 1.00 98.69 452 VAL A C 1
ATOM 3512 O O . VAL A 1 452 ? -10.294 -1.596 -12.756 1.00 98.69 452 VAL A O 1
ATOM 3515 N N . THR A 1 453 ? -8.628 -2.532 -13.912 1.00 98.88 453 THR A N 1
ATOM 3516 C CA . THR A 1 453 ? -8.654 -3.810 -13.187 1.00 98.88 453 THR A CA 1
ATOM 3517 C C . THR A 1 453 ? -7.319 -4.049 -12.490 1.00 98.88 453 THR A C 1
ATOM 3519 O O . THR A 1 453 ? -6.287 -4.151 -13.146 1.00 98.88 453 THR A O 1
ATOM 3522 N N . ILE A 1 454 ? -7.350 -4.181 -11.166 1.00 98.94 454 ILE A N 1
ATOM 3523 C CA . ILE A 1 454 ? -6.213 -4.537 -10.314 1.00 98.94 454 ILE A CA 1
ATOM 3524 C C . ILE A 1 454 ? -6.511 -5.905 -9.706 1.00 98.94 454 ILE A C 1
ATOM 3526 O O . ILE A 1 454 ? -7.405 -6.024 -8.860 1.00 98.94 454 ILE A O 1
ATOM 3530 N N . GLN A 1 455 ? -5.805 -6.952 -10.137 1.00 98.75 455 GLN A N 1
ATOM 3531 C CA . GLN A 1 455 ? -6.098 -8.304 -9.665 1.00 98.75 455 GLN A CA 1
ATOM 3532 C C . GLN A 1 455 ? -4.896 -9.219 -9.464 1.00 98.75 455 GLN A C 1
ATOM 3534 O O . GLN A 1 455 ? -3.950 -9.180 -10.236 1.00 98.75 455 GLN A O 1
ATOM 3539 N N . ASN A 1 456 ? -4.986 -10.134 -8.497 1.00 98.69 456 ASN A N 1
ATOM 3540 C CA . ASN A 1 456 ? -3.981 -11.183 -8.283 1.00 98.69 456 ASN A CA 1
ATOM 3541 C C . ASN A 1 456 ? -2.554 -10.627 -8.075 1.00 98.69 456 ASN A C 1
ATOM 3543 O O . ASN A 1 456 ? -1.595 -11.204 -8.583 1.00 98.69 456 ASN A O 1
ATOM 3547 N N . ASN A 1 457 ? -2.412 -9.474 -7.415 1.00 98.88 457 ASN A N 1
ATOM 3548 C CA . ASN A 1 457 ? -1.117 -8.839 -7.154 1.00 98.88 457 ASN A CA 1
ATOM 3549 C C . ASN A 1 457 ? -0.616 -9.124 -5.734 1.00 98.88 457 ASN A C 1
ATOM 3551 O O . ASN A 1 457 ? -1.423 -9.299 -4.820 1.00 98.88 457 ASN A O 1
ATOM 3555 N N . ASP A 1 458 ? 0.706 -9.085 -5.565 1.00 98.50 458 ASP A N 1
ATOM 3556 C CA . ASP A 1 458 ? 1.391 -9.129 -4.273 1.00 98.50 458 ASP A CA 1
ATOM 3557 C C . ASP A 1 458 ? 1.874 -7.709 -3.941 1.00 98.50 458 ASP A C 1
ATOM 3559 O O . ASP A 1 458 ? 2.774 -7.172 -4.585 1.00 98.50 458 ASP A O 1
ATOM 3563 N N . ILE A 1 459 ? 1.264 -7.049 -2.968 1.00 98.69 459 ILE A N 1
ATOM 3564 C CA . ILE A 1 459 ? 1.554 -5.654 -2.644 1.00 98.69 459 ILE A CA 1
ATOM 3565 C C . ILE A 1 459 ? 2.185 -5.565 -1.261 1.00 98.69 459 ILE A C 1
ATOM 3567 O O . ILE A 1 459 ? 1.643 -6.071 -0.282 1.00 98.69 459 ILE A O 1
ATOM 3571 N N . GLY A 1 460 ? 3.307 -4.862 -1.197 1.00 96.81 460 GLY A N 1
ATOM 3572 C CA . GLY A 1 460 ? 3.998 -4.488 0.021 1.00 96.81 460 GLY A CA 1
ATOM 3573 C C . GLY A 1 460 ? 5.180 -5.381 0.418 1.00 96.81 460 GLY A C 1
ATOM 3574 O O . GLY A 1 460 ? 5.475 -6.378 -0.249 1.00 96.81 460 GLY A O 1
ATOM 3575 N N . PRO A 1 461 ? 5.910 -4.983 1.476 1.00 96.62 461 PRO A N 1
ATOM 3576 C CA . PRO A 1 461 ? 5.592 -3.866 2.373 1.00 96.62 461 PRO A CA 1
ATOM 3577 C C . PRO A 1 461 ? 5.695 -2.480 1.711 1.00 96.62 461 PRO A C 1
ATOM 3579 O O . PRO A 1 461 ? 6.498 -2.273 0.798 1.00 96.62 461 PRO A O 1
ATOM 3582 N N . CYS A 1 462 ? 4.855 -1.545 2.159 1.00 96.56 462 CYS A N 1
ATOM 3583 C CA . CYS A 1 462 ? 4.773 -0.166 1.682 1.00 96.56 462 CYS A CA 1
ATOM 3584 C C . CYS A 1 462 ? 4.902 0.796 2.874 1.00 96.56 462 CYS A C 1
ATOM 3586 O O . CYS A 1 462 ? 4.028 0.827 3.738 1.00 96.56 462 CYS A O 1
ATOM 3588 N N . GLY A 1 463 ? 5.969 1.603 2.888 1.00 94.25 463 GLY A N 1
ATOM 3589 C CA . GLY A 1 463 ? 6.211 2.621 3.918 1.00 94.25 463 GLY A CA 1
ATOM 3590 C C . GLY A 1 463 ? 6.791 2.066 5.222 1.00 94.25 463 GLY A C 1
ATOM 3591 O O . GLY A 1 463 ? 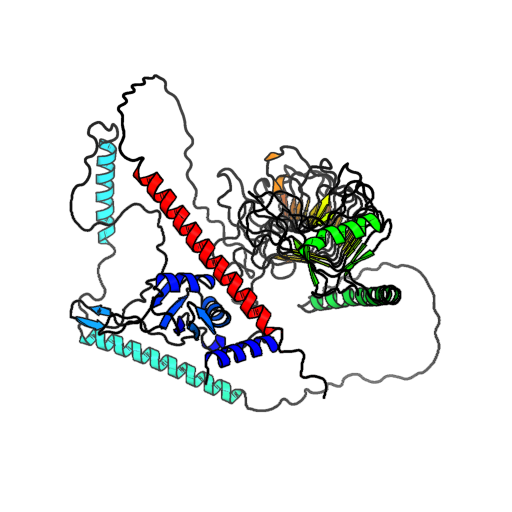7.215 0.915 5.289 1.00 94.25 463 GLY A O 1
ATOM 3592 N N . SER A 1 464 ? 6.837 2.914 6.252 1.00 91.31 464 SER A N 1
ATOM 3593 C CA . SER A 1 464 ? 7.212 2.544 7.625 1.00 91.31 464 SER A CA 1
ATOM 3594 C C . SER A 1 464 ? 6.217 3.136 8.629 1.00 91.31 464 SER A C 1
ATOM 3596 O O . SER A 1 464 ? 5.347 3.924 8.254 1.00 91.31 464 SER A O 1
ATOM 3598 N N . ASP A 1 465 ? 6.287 2.699 9.886 1.00 82.81 465 ASP A N 1
ATOM 3599 C CA . ASP A 1 465 ? 5.467 3.201 10.996 1.00 82.81 465 ASP A CA 1
ATOM 3600 C C . ASP A 1 465 ? 5.985 4.532 11.568 1.00 82.81 465 ASP A C 1
ATOM 3602 O O . ASP A 1 465 ? 5.309 5.160 12.390 1.00 82.81 465 ASP A O 1
ATOM 3606 N N . ALA A 1 466 ? 7.142 5.003 11.089 1.00 85.62 466 ALA A N 1
ATOM 3607 C CA . ALA A 1 466 ? 7.673 6.311 11.421 1.00 85.62 466 ALA A CA 1
ATOM 3608 C C . ALA A 1 466 ? 6.720 7.433 10.974 1.00 85.62 466 ALA A C 1
ATOM 3610 O O . ALA A 1 466 ? 5.990 7.351 9.982 1.00 85.62 466 ALA A O 1
ATOM 3611 N N . PHE A 1 467 ? 6.718 8.520 11.741 1.00 82.94 467 PHE A N 1
ATOM 3612 C CA . PHE A 1 467 ? 5.824 9.645 11.503 1.00 82.94 467 PHE A CA 1
ATOM 3613 C C . PHE A 1 467 ? 6.052 10.264 10.113 1.00 82.94 467 PHE A C 1
ATOM 3615 O O . PHE A 1 467 ? 7.172 10.645 9.786 1.00 82.94 467 PHE A O 1
ATOM 3622 N N . GLN A 1 468 ? 4.978 10.407 9.323 1.00 83.38 468 GLN A N 1
ATOM 3623 C CA . GLN A 1 468 ? 4.987 10.904 7.931 1.00 83.38 468 GLN A CA 1
ATOM 3624 C C . GLN A 1 468 ? 5.760 10.038 6.930 1.00 83.38 468 GLN A C 1
ATOM 3626 O O . GLN A 1 468 ? 6.062 10.471 5.818 1.00 83.38 468 GLN A O 1
ATOM 3631 N N . GLU A 1 469 ? 6.049 8.798 7.300 1.00 90.69 469 GLU A N 1
ATOM 3632 C CA . GLU A 1 469 ? 6.744 7.852 6.442 1.00 90.69 469 GLU A CA 1
ATOM 3633 C C . GLU A 1 469 ? 5.827 6.773 5.866 1.00 90.69 469 GLU A C 1
ATOM 3635 O O . GLU A 1 469 ? 6.306 5.844 5.204 1.00 90.69 469 GLU A O 1
ATOM 3640 N N . TRP A 1 470 ? 4.521 6.930 6.068 1.00 94.75 470 TRP A N 1
ATOM 3641 C CA . TRP A 1 470 ? 3.526 5.962 5.658 1.00 94.75 470 TRP A CA 1
ATOM 3642 C C . TRP A 1 470 ? 3.366 5.873 4.140 1.00 94.75 470 TRP A C 1
ATOM 3644 O O . TRP A 1 470 ? 3.671 6.820 3.409 1.00 94.75 470 TRP A O 1
ATOM 3654 N N . ALA A 1 471 ? 2.924 4.709 3.669 1.00 97.44 471 ALA A N 1
ATOM 3655 C CA . ALA A 1 471 ? 2.552 4.529 2.276 1.00 97.44 471 ALA A CA 1
ATOM 3656 C C . ALA A 1 471 ? 1.375 3.567 2.115 1.00 97.44 471 ALA A C 1
ATOM 3658 O O . ALA A 1 471 ? 1.227 2.595 2.868 1.00 97.44 471 ALA A O 1
ATOM 3659 N N . ASP A 1 472 ? 0.579 3.833 1.085 1.00 98.38 472 ASP A N 1
ATOM 3660 C CA . ASP A 1 472 ? -0.533 2.989 0.679 1.00 98.38 472 ASP A CA 1
ATOM 3661 C C . ASP A 1 472 ? -0.044 1.715 -0.017 1.00 98.38 472 ASP A C 1
ATOM 3663 O O . ASP A 1 472 ? 0.972 1.697 -0.723 1.00 98.38 472 ASP A O 1
ATOM 3667 N N . GLY A 1 473 ? -0.821 0.645 0.125 1.00 98.62 473 GLY A N 1
ATOM 3668 C CA . GLY A 1 473 ? -0.712 -0.521 -0.741 1.00 98.62 473 GLY A CA 1
ATOM 3669 C C . GLY A 1 473 ? -1.249 -0.203 -2.136 1.00 98.62 473 GLY A C 1
ATOM 3670 O O . GLY A 1 473 ? -0.499 -0.141 -3.111 1.00 98.62 473 GLY A O 1
ATOM 3671 N N . ILE A 1 474 ? -2.565 -0.015 -2.224 1.00 98.88 474 ILE A N 1
ATOM 3672 C CA . ILE A 1 474 ? -3.283 0.303 -3.462 1.00 98.88 474 ILE A CA 1
ATOM 3673 C C . ILE A 1 474 ? -4.1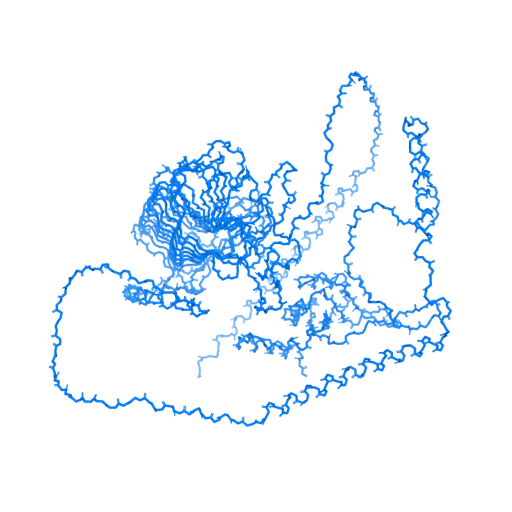16 1.562 -3.238 1.00 98.88 474 ILE A C 1
ATOM 3675 O O . ILE A 1 474 ? -4.942 1.591 -2.334 1.00 98.88 474 ILE A O 1
ATOM 3679 N N . SER A 1 475 ? -3.997 2.555 -4.111 1.00 98.50 475 SER A N 1
ATOM 3680 C CA . SER A 1 475 ? -4.887 3.715 -4.151 1.00 98.50 475 SER A CA 1
ATOM 3681 C C . SER A 1 475 ? -5.629 3.797 -5.483 1.00 98.50 475 SER A C 1
ATOM 3683 O O . SER A 1 475 ? -5.038 3.618 -6.548 1.00 98.50 475 SER A O 1
ATOM 3685 N N . ILE A 1 476 ? -6.937 4.069 -5.445 1.00 98.44 476 ILE A N 1
ATOM 3686 C CA . ILE A 1 476 ? -7.776 4.120 -6.648 1.00 98.44 476 ILE A CA 1
ATOM 3687 C C . ILE A 1 476 ? -8.816 5.240 -6.610 1.00 98.44 476 ILE A C 1
ATOM 3689 O O . ILE A 1 476 ? -9.612 5.338 -5.680 1.00 98.44 476 ILE A O 1
ATOM 3693 N N . SER A 1 477 ? -8.863 6.038 -7.679 1.00 96.88 477 SER A N 1
ATOM 3694 C CA . SER A 1 477 ? -9.898 7.063 -7.903 1.00 96.88 477 SER A CA 1
ATOM 3695 C C . SER A 1 477 ? -10.678 6.875 -9.222 1.00 96.88 477 SER A C 1
ATOM 3697 O O . SER A 1 477 ? -11.573 7.639 -9.575 1.00 96.88 477 SER A O 1
ATOM 3699 N N . CYS A 1 478 ? -10.385 5.816 -9.978 1.00 96.75 478 CYS A N 1
ATOM 3700 C CA . CYS A 1 478 ? -10.942 5.570 -11.312 1.00 96.75 478 CYS A CA 1
ATOM 3701 C C . CYS A 1 478 ? -12.332 4.917 -11.290 1.00 96.75 478 CYS A C 1
ATOM 3703 O O . CYS A 1 478 ? -12.501 3.902 -10.623 1.00 96.75 478 CYS A O 1
ATOM 3705 N N . ARG A 1 479 ? -13.317 5.409 -12.052 1.00 97.56 479 ARG A N 1
ATOM 3706 C CA . ARG A 1 479 ? -14.697 4.876 -12.015 1.00 97.56 479 ARG A CA 1
ATOM 3707 C C . ARG A 1 479 ? -14.824 3.460 -12.570 1.00 97.56 479 ARG A C 1
ATOM 3709 O O . ARG A 1 479 ? -14.062 3.062 -13.447 1.00 97.56 479 ARG A O 1
ATOM 3716 N N . ASN A 1 480 ? -15.874 2.754 -12.146 1.00 98.25 480 ASN A N 1
ATOM 3717 C CA . ASN A 1 480 ? -16.278 1.442 -12.670 1.00 98.25 480 ASN A CA 1
ATOM 3718 C C . ASN A 1 480 ? -15.126 0.425 -12.693 1.00 98.25 480 ASN A C 1
ATOM 3720 O O . ASN A 1 480 ? -15.010 -0.377 -13.619 1.00 98.25 480 ASN A O 1
ATOM 3724 N N . SER A 1 481 ? -14.238 0.511 -11.708 1.00 98.75 481 SER A N 1
ATOM 3725 C CA . SER A 1 481 ? -13.019 -0.286 -11.654 1.00 98.75 481 SER A CA 1
ATOM 3726 C C . SER A 1 481 ? -13.209 -1.541 -10.807 1.00 98.75 481 SER A C 1
ATOM 3728 O O . SER A 1 481 ? -14.211 -1.710 -10.109 1.00 98.75 481 SER A O 1
ATOM 3730 N N . ILE A 1 482 ? -12.239 -2.446 -10.868 1.00 98.88 482 ILE A N 1
ATOM 3731 C CA . ILE A 1 482 ? -12.231 -3.692 -10.105 1.00 98.88 482 ILE A CA 1
ATOM 3732 C C . ILE A 1 482 ? -10.906 -3.801 -9.357 1.00 98.88 482 ILE A C 1
ATOM 3734 O O . ILE A 1 482 ? -9.845 -3.736 -9.971 1.00 98.88 482 ILE A O 1
ATOM 3738 N N . VAL A 1 483 ? -10.968 -4.038 -8.048 1.00 98.94 483 VAL A N 1
ATOM 3739 C CA . VAL A 1 483 ? -9.816 -4.375 -7.202 1.00 98.94 483 VAL A CA 1
ATOM 3740 C C . VAL A 1 483 ? -10.106 -5.706 -6.522 1.00 98.94 483 VAL A C 1
ATOM 3742 O O . VAL A 1 483 ? -10.947 -5.767 -5.622 1.00 98.94 483 VAL A O 1
ATOM 3745 N N . ARG A 1 484 ? -9.470 -6.795 -6.965 1.00 98.88 484 ARG A N 1
ATOM 3746 C CA . ARG A 1 484 ? -9.808 -8.131 -6.456 1.00 98.88 484 ARG A CA 1
ATOM 3747 C C . ARG A 1 484 ? -8.659 -9.106 -6.305 1.00 98.88 484 ARG A C 1
ATOM 3749 O O . ARG A 1 484 ? -7.717 -9.070 -7.081 1.00 98.88 484 ARG A O 1
ATOM 3756 N N . ASN A 1 485 ? -8.801 -10.071 -5.400 1.00 98.75 485 ASN A N 1
ATOM 3757 C CA . ASN A 1 485 ? -7.844 -11.172 -5.239 1.00 98.75 485 ASN A CA 1
ATOM 3758 C C . ASN A 1 485 ? -6.393 -10.702 -5.007 1.00 98.75 485 ASN A C 1
ATOM 3760 O O . ASN A 1 485 ? -5.459 -11.420 -5.351 1.00 98.75 485 ASN A O 1
ATOM 3764 N N . ASN A 1 486 ? -6.183 -9.485 -4.502 1.00 98.88 486 ASN A N 1
ATOM 3765 C CA . ASN A 1 486 ? -4.845 -8.986 -4.206 1.00 98.88 486 ASN A CA 1
ATOM 3766 C C . ASN A 1 486 ? -4.447 -9.387 -2.784 1.00 98.88 486 ASN A C 1
ATOM 3768 O O . ASN A 1 486 ? -5.287 -9.417 -1.880 1.00 98.88 486 ASN A O 1
ATOM 3772 N N . MET A 1 487 ? -3.163 -9.664 -2.604 1.00 98.69 487 MET A N 1
ATOM 3773 C CA . MET A 1 487 ? -2.532 -9.919 -1.319 1.00 98.69 487 MET A CA 1
ATOM 3774 C C . MET A 1 487 ? -1.763 -8.657 -0.928 1.00 98.69 487 MET A C 1
ATOM 3776 O O . MET A 1 487 ? -0.812 -8.295 -1.610 1.00 98.69 487 MET A O 1
ATOM 3780 N N . ILE A 1 488 ? -2.185 -7.962 0.127 1.00 98.69 488 ILE A N 1
ATOM 3781 C CA . ILE A 1 488 ? -1.562 -6.722 0.598 1.00 98.69 488 ILE A CA 1
ATOM 3782 C C . ILE A 1 488 ? -0.966 -6.959 1.983 1.00 98.69 488 ILE A C 1
ATOM 3784 O O . ILE A 1 488 ? -1.688 -7.053 2.975 1.00 98.69 488 ILE A O 1
ATOM 3788 N N . GLN A 1 489 ? 0.358 -7.038 2.049 1.00 96.06 489 GLN A N 1
ATOM 3789 C CA . GLN A 1 489 ? 1.102 -7.230 3.283 1.00 96.06 489 GLN A CA 1
ATOM 3790 C C . GLN A 1 489 ? 1.826 -5.949 3.664 1.00 96.06 489 GLN A C 1
ATOM 3792 O O . GLN A 1 489 ? 2.660 -5.462 2.907 1.00 96.06 489 GLN A O 1
ATOM 3797 N N . GLY A 1 490 ? 1.611 -5.467 4.885 1.00 93.19 490 GLY A N 1
ATOM 3798 C CA . GLY A 1 490 ? 2.475 -4.437 5.453 1.00 93.19 490 GLY A CA 1
ATOM 3799 C C . GLY A 1 490 ? 2.477 -3.138 4.643 1.00 93.19 490 GLY A C 1
ATOM 3800 O O . GLY A 1 490 ? 3.535 -2.563 4.398 1.00 93.19 490 GLY A O 1
ATOM 3801 N N . ALA A 1 491 ? 1.307 -2.653 4.237 1.00 96.69 491 ALA A N 1
ATOM 3802 C CA . ALA A 1 491 ? 1.135 -1.214 4.050 1.00 96.69 491 ALA A CA 1
ATOM 3803 C C . ALA A 1 491 ? 1.132 -0.527 5.427 1.00 96.69 491 ALA A C 1
ATOM 3805 O O . ALA A 1 491 ? 0.886 -1.192 6.443 1.00 96.69 491 ALA A O 1
ATOM 3806 N N . THR A 1 492 ? 1.400 0.775 5.482 1.00 95.94 492 THR A N 1
ATOM 3807 C CA . THR A 1 492 ? 1.345 1.525 6.748 1.00 95.94 492 THR A CA 1
ATOM 3808 C C . THR A 1 492 ? 0.328 2.656 6.759 1.00 95.94 492 THR A C 1
ATOM 3810 O O . THR A 1 492 ? -0.137 3.004 7.840 1.00 95.94 492 THR A O 1
ATOM 3813 N N . ASP A 1 493 ? -0.089 3.166 5.596 1.00 96.38 493 ASP A N 1
ATOM 3814 C CA . ASP A 1 493 ? -1.152 4.173 5.487 1.00 96.38 493 ASP A CA 1
ATOM 3815 C C . ASP A 1 493 ? -2.526 3.496 5.292 1.00 96.38 493 ASP A C 1
ATOM 3817 O O . ASP A 1 493 ? -3.150 3.061 6.268 1.00 96.38 493 ASP A O 1
ATOM 3821 N N . GLY A 1 494 ? -2.968 3.299 4.047 1.00 97.56 494 GLY A N 1
ATOM 3822 C CA . GLY A 1 494 ? -4.085 2.424 3.696 1.00 97.56 494 GLY A CA 1
ATOM 3823 C C . GLY A 1 494 ? -3.645 1.137 2.995 1.00 97.56 494 GLY A C 1
ATOM 3824 O O . GLY A 1 494 ? -2.853 1.164 2.055 1.00 97.56 494 GLY A O 1
ATOM 3825 N N . GLY A 1 495 ? -4.199 -0.016 3.378 1.00 98.44 495 GLY A N 1
ATOM 3826 C CA . GLY A 1 495 ? -4.036 -1.245 2.594 1.00 98.44 495 GLY A CA 1
ATOM 3827 C C . GLY A 1 495 ? -4.630 -1.065 1.193 1.00 98.44 495 GLY A C 1
ATOM 3828 O O . GLY A 1 495 ? -3.955 -1.282 0.184 1.00 98.44 495 GLY A O 1
ATOM 3829 N N . ILE A 1 496 ? -5.879 -0.594 1.149 1.00 98.88 496 ILE A N 1
ATOM 3830 C CA . ILE A 1 496 ? -6.548 -0.090 -0.054 1.00 98.88 496 ILE A CA 1
ATOM 3831 C C . ILE A 1 496 ? -7.203 1.259 0.266 1.00 98.88 496 ILE A C 1
ATOM 3833 O O . ILE A 1 496 ? -8.016 1.343 1.183 1.00 98.88 496 ILE A O 1
ATOM 3837 N N . VAL A 1 497 ? -6.924 2.298 -0.517 1.00 98.75 497 VAL A N 1
ATOM 3838 C CA . VAL A 1 497 ? -7.555 3.620 -0.401 1.00 98.75 497 VAL A CA 1
ATOM 3839 C C . VAL A 1 497 ? -8.423 3.897 -1.620 1.00 98.75 497 VAL A C 1
ATOM 3841 O O . VAL A 1 497 ? -7.969 3.823 -2.764 1.00 98.75 497 VAL A O 1
ATOM 3844 N N . ILE A 1 498 ? -9.693 4.209 -1.378 1.00 98.69 498 ILE A N 1
ATOM 3845 C CA . ILE A 1 498 ? -10.680 4.520 -2.408 1.00 98.69 498 ILE A CA 1
ATOM 3846 C C . ILE A 1 498 ? -10.935 6.024 -2.375 1.00 98.69 498 ILE A C 1
ATOM 3848 O O . ILE A 1 498 ? -11.693 6.507 -1.543 1.00 98.69 498 ILE A O 1
ATOM 3852 N N . PHE A 1 499 ? -10.358 6.752 -3.325 1.00 96.88 499 PHE A N 1
ATOM 3853 C CA . PHE A 1 499 ? -10.514 8.198 -3.472 1.00 96.88 499 PHE A CA 1
ATOM 3854 C C . PHE A 1 499 ? -11.815 8.523 -4.206 1.00 96.88 499 PHE A C 1
ATOM 3856 O O . PHE A 1 499 ? -11.772 8.925 -5.368 1.00 96.88 499 PHE A O 1
ATOM 3863 N N . GLY A 1 500 ? -12.964 8.250 -3.573 1.00 92.88 500 GLY A N 1
ATOM 3864 C CA . GLY A 1 500 ? -14.301 8.460 -4.142 1.00 92.88 500 GLY A CA 1
ATOM 3865 C C . GLY A 1 500 ? -14.436 7.874 -5.544 1.00 92.88 500 GLY A C 1
ATOM 3866 O O . GLY A 1 500 ? -14.410 8.597 -6.513 1.00 92.88 500 GLY A O 1
ATOM 3867 N N . SER A 1 501 ? -14.532 6.559 -5.711 1.00 97.19 501 SER A N 1
ATOM 3868 C CA . SER A 1 501 ? -14.363 5.907 -7.022 1.00 97.19 501 SER A CA 1
ATOM 3869 C C . SER A 1 501 ? -15.685 5.322 -7.567 1.00 97.19 501 SER A C 1
ATOM 3871 O O . SER A 1 501 ? -15.860 4.106 -7.525 1.00 97.19 501 SER A O 1
ATOM 3873 N N . PRO A 1 502 ? -16.657 6.123 -8.062 1.00 98.31 502 PRO A N 1
ATOM 3874 C CA . PRO A 1 502 ? -18.003 5.643 -8.378 1.00 98.31 502 PRO A CA 1
ATOM 3875 C C . PRO A 1 502 ? -18.048 4.387 -9.249 1.00 98.31 502 PRO A C 1
ATOM 3877 O O . PRO A 1 502 ? -17.384 4.301 -10.283 1.00 98.31 502 PRO A O 1
ATOM 3880 N N . GLY A 1 503 ? -18.873 3.424 -8.837 1.00 98.44 503 GLY A N 1
ATOM 3881 C CA . GLY A 1 503 ? -19.074 2.139 -9.511 1.00 98.44 503 GLY A CA 1
ATOM 3882 C C . GLY A 1 503 ? -17.994 1.084 -9.250 1.00 98.44 503 GLY A C 1
ATOM 3883 O O . GLY A 1 503 ? -18.128 -0.040 -9.736 1.00 98.44 503 GLY A O 1
ATOM 3884 N N . THR A 1 504 ? -16.932 1.411 -8.511 1.00 98.75 504 THR A N 1
ATOM 3885 C CA . THR A 1 504 ? -15.803 0.499 -8.292 1.00 98.75 504 THR A CA 1
ATOM 3886 C C . THR A 1 504 ? -16.128 -0.635 -7.321 1.00 98.75 504 THR A C 1
ATOM 3888 O O . THR A 1 504 ? -16.752 -0.449 -6.279 1.00 98.75 504 THR A O 1
ATOM 3891 N N . GLN A 1 505 ? -15.674 -1.838 -7.661 1.00 98.81 505 GLN A N 1
ATOM 3892 C CA . GLN A 1 505 ? -15.885 -3.065 -6.897 1.00 98.81 505 GLN A CA 1
ATOM 3893 C C . GLN A 1 505 ? -14.565 -3.506 -6.255 1.00 98.81 505 GLN A C 1
ATOM 3895 O O . GLN A 1 505 ? -13.597 -3.776 -6.965 1.00 98.81 505 GLN A O 1
ATOM 3900 N N . VAL A 1 506 ? -14.533 -3.630 -4.928 1.00 98.94 506 VAL A N 1
ATOM 3901 C CA . VAL A 1 506 ? -13.354 -4.048 -4.153 1.00 98.94 506 VAL A CA 1
ATOM 3902 C C . VAL A 1 506 ? -13.679 -5.327 -3.391 1.00 98.94 506 VAL A C 1
ATOM 3904 O O . VAL A 1 506 ? -14.433 -5.290 -2.416 1.00 98.94 506 VAL A O 1
ATOM 3907 N N . PHE A 1 507 ? -13.161 -6.473 -3.840 1.00 98.88 507 PHE A N 1
ATOM 3908 C CA . PHE A 1 507 ? -13.561 -7.756 -3.257 1.00 98.88 507 PHE A CA 1
ATOM 3909 C C . PHE A 1 507 ? -12.526 -8.872 -3.290 1.00 98.88 507 PHE A C 1
ATOM 3911 O O . PHE A 1 507 ? -11.675 -8.909 -4.170 1.00 98.88 507 PHE A O 1
ATOM 3918 N N . ASN A 1 508 ? -12.635 -9.834 -2.371 1.00 98.62 508 ASN A N 1
ATOM 3919 C CA . ASN A 1 508 ? -11.721 -10.977 -2.254 1.00 98.62 508 ASN A CA 1
ATOM 3920 C C . ASN A 1 508 ? -10.242 -10.586 -2.077 1.00 98.62 508 ASN A C 1
ATOM 3922 O O . ASN A 1 508 ? -9.355 -11.360 -2.430 1.00 98.62 508 ASN A O 1
ATOM 3926 N N . ASN A 1 509 ? -9.942 -9.388 -1.578 1.00 98.88 509 ASN A N 1
ATOM 3927 C CA . ASN A 1 509 ? -8.571 -9.014 -1.240 1.00 98.88 509 ASN A CA 1
ATOM 3928 C C . ASN A 1 509 ? -8.236 -9.506 0.172 1.00 98.88 509 ASN A C 1
ATOM 3930 O O . ASN A 1 509 ? -9.118 -9.583 1.028 1.00 98.88 509 ASN A O 1
ATOM 3934 N N . THR A 1 510 ? -6.965 -9.817 0.412 1.00 98.75 510 THR A N 1
ATOM 3935 C CA . THR A 1 510 ? -6.447 -10.150 1.744 1.00 98.75 510 THR A CA 1
ATOM 3936 C C . THR A 1 510 ? -5.454 -9.079 2.163 1.00 98.75 510 THR A C 1
ATOM 3938 O O . THR A 1 510 ? -4.458 -8.876 1.475 1.00 98.75 510 THR A O 1
ATOM 3941 N N . ILE A 1 511 ? -5.720 -8.395 3.273 1.00 98.75 511 ILE A N 1
ATOM 3942 C CA . ILE A 1 511 ? -4.875 -7.329 3.824 1.00 98.75 511 ILE A CA 1
ATOM 3943 C C . ILE A 1 511 ? -4.376 -7.785 5.183 1.00 98.75 511 ILE A C 1
ATOM 3945 O O . ILE A 1 511 ? -5.204 -8.122 6.026 1.00 98.75 511 ILE A O 1
ATOM 3949 N N . TRP A 1 512 ? -3.065 -7.783 5.419 1.00 96.00 512 TRP A N 1
ATOM 3950 C CA . TRP A 1 512 ? -2.533 -8.142 6.731 1.00 96.00 512 TRP A CA 1
ATOM 3951 C C . TRP A 1 512 ? -1.265 -7.397 7.132 1.00 96.00 512 TRP A C 1
ATOM 3953 O O . TRP A 1 512 ? -0.491 -6.924 6.296 1.00 96.00 512 TRP A O 1
ATOM 3963 N N . VAL A 1 513 ? -1.045 -7.316 8.443 1.00 92.44 513 VAL A N 1
ATOM 3964 C CA . VAL A 1 513 ? 0.179 -6.772 9.042 1.00 92.44 513 VAL A CA 1
ATOM 3965 C C . VAL A 1 513 ? 0.911 -7.848 9.836 1.00 92.44 513 VAL A C 1
ATOM 3967 O O . VAL A 1 513 ? 0.287 -8.740 10.406 1.00 92.44 513 VAL A O 1
ATOM 3970 N N . LEU A 1 514 ? 2.243 -7.769 9.863 1.00 86.81 514 LEU A N 1
ATOM 3971 C CA . LEU A 1 514 ? 3.086 -8.707 10.614 1.00 86.81 514 LEU A CA 1
ATOM 3972 C C . LEU A 1 514 ? 3.822 -8.033 11.772 1.00 86.81 514 LEU A C 1
ATOM 3974 O O . LEU A 1 514 ? 3.854 -8.577 12.866 1.00 86.81 514 LEU A O 1
ATOM 3978 N N . ASN A 1 515 ? 4.418 -6.865 11.535 1.00 86.69 515 ASN A N 1
ATOM 3979 C CA . ASN A 1 515 ? 5.368 -6.237 12.460 1.00 86.69 515 ASN A CA 1
ATOM 3980 C C . ASN A 1 515 ? 5.235 -4.708 12.558 1.00 86.69 515 ASN A C 1
ATOM 3982 O O . ASN A 1 515 ? 6.044 -4.072 13.221 1.00 86.69 515 ASN A O 1
ATOM 3986 N N . GLN A 1 516 ? 4.239 -4.117 11.904 1.00 88.19 516 GLN A N 1
ATOM 3987 C CA . GLN A 1 516 ? 4.085 -2.669 11.781 1.00 88.19 516 GLN A CA 1
ATOM 3988 C C . GLN A 1 516 ? 2.618 -2.273 11.892 1.00 88.19 516 GLN A C 1
ATOM 3990 O O . GLN A 1 516 ? 1.722 -3.086 11.641 1.00 88.19 516 GLN A O 1
ATOM 3995 N N . THR A 1 517 ? 2.380 -1.011 12.238 1.00 91.62 517 THR A N 1
ATOM 3996 C CA . THR A 1 517 ? 1.024 -0.475 12.315 1.00 91.62 517 THR A CA 1
ATOM 3997 C C . THR A 1 517 ? 0.544 -0.099 10.923 1.00 91.62 517 THR A C 1
ATOM 3999 O O . THR A 1 517 ? 1.235 0.607 10.191 1.00 91.62 517 THR A O 1
ATOM 4002 N N . LEU A 1 518 ? -0.669 -0.527 10.593 1.00 95.12 518 LEU A N 1
ATOM 4003 C CA . LEU A 1 518 ? -1.428 -0.012 9.463 1.00 95.12 518 LEU A CA 1
ATOM 4004 C C . LEU A 1 518 ? -2.514 0.927 9.990 1.00 95.12 518 LEU A C 1
ATOM 4006 O O . LEU A 1 518 ? -3.294 0.549 10.868 1.00 95.12 518 LEU A O 1
ATOM 4010 N N . LEU A 1 519 ? -2.575 2.156 9.476 1.00 95.81 519 LEU A N 1
ATOM 4011 C CA . LEU A 1 519 ? -3.603 3.108 9.899 1.00 95.81 519 LEU A CA 1
ATOM 4012 C C . LEU A 1 519 ? -5.002 2.634 9.469 1.00 95.81 519 LEU A C 1
ATOM 4014 O O . LEU A 1 519 ? -5.944 2.692 10.262 1.00 95.81 519 LEU A O 1
ATOM 4018 N N . GLY A 1 520 ? -5.128 2.113 8.247 1.00 97.38 520 GLY A N 1
ATOM 4019 C CA . GLY A 1 520 ? -6.406 1.730 7.658 1.00 97.38 520 GLY A CA 1
ATOM 4020 C C . GLY A 1 520 ? -6.317 0.476 6.798 1.00 97.38 520 GLY A C 1
ATOM 4021 O O . GLY A 1 520 ? -5.494 0.405 5.893 1.00 97.38 520 GLY A O 1
ATOM 4022 N N . GLY A 1 521 ? -7.168 -0.523 7.028 1.00 98.38 521 GLY A N 1
ATOM 4023 C CA . GLY A 1 521 ? -7.258 -1.679 6.129 1.00 98.38 521 GLY A CA 1
ATOM 4024 C C . GLY A 1 521 ? -7.800 -1.256 4.762 1.00 98.38 521 GLY A C 1
ATOM 4025 O O . GLY A 1 521 ? -7.081 -1.297 3.764 1.00 98.38 521 GLY A O 1
ATOM 4026 N N . ILE A 1 522 ? -9.056 -0.802 4.729 1.00 98.88 522 ILE A N 1
ATOM 4027 C CA . ILE A 1 522 ? -9.688 -0.190 3.554 1.00 98.88 522 ILE A CA 1
ATOM 4028 C C . ILE A 1 522 ? -10.232 1.191 3.922 1.00 98.88 522 ILE A C 1
ATOM 4030 O O . ILE A 1 522 ? -11.087 1.316 4.799 1.00 98.88 522 ILE A O 1
ATOM 4034 N N . ASN A 1 523 ? -9.785 2.223 3.214 1.00 98.69 523 ASN A N 1
ATOM 4035 C CA . ASN A 1 523 ? -10.154 3.607 3.483 1.00 98.69 523 ASN A CA 1
ATOM 4036 C C . ASN A 1 523 ? -11.141 4.126 2.433 1.00 98.69 523 ASN A C 1
ATOM 4038 O O . ASN A 1 523 ? -10.848 4.151 1.240 1.00 98.69 523 ASN A O 1
ATOM 4042 N N . MET A 1 524 ? -12.309 4.568 2.899 1.00 98.56 524 MET A N 1
ATOM 4043 C CA . MET A 1 524 ? -13.347 5.276 2.140 1.00 98.56 524 MET A CA 1
ATOM 4044 C C . MET A 1 524 ? -13.546 6.674 2.741 1.00 98.56 524 MET A C 1
ATOM 4046 O O . MET A 1 524 ? -14.653 7.065 3.135 1.00 98.56 524 MET A O 1
ATOM 4050 N N . VAL A 1 525 ? -12.434 7.390 2.908 1.00 97.56 525 VAL A N 1
ATOM 4051 C CA . VAL A 1 525 ? -12.334 8.593 3.749 1.00 97.56 525 VAL A CA 1
ATOM 4052 C C . VAL A 1 525 ? -12.214 9.870 2.929 1.00 97.56 525 VAL A C 1
ATOM 4054 O O . VAL A 1 525 ? -12.614 10.933 3.389 1.00 97.56 525 VAL A O 1
ATOM 4057 N N . ASP A 1 526 ? -11.739 9.787 1.692 1.00 96.69 526 ASP A N 1
ATOM 4058 C CA . ASP A 1 526 ? -11.484 10.963 0.873 1.00 96.69 526 ASP A CA 1
ATOM 4059 C C . ASP A 1 526 ? -12.771 11.539 0.285 1.00 96.69 526 ASP A C 1
ATOM 4061 O O . ASP A 1 526 ? -13.627 10.813 -0.231 1.00 96.69 526 ASP A O 1
ATOM 4065 N N . TYR A 1 527 ? -12.900 12.862 0.390 1.00 96.69 527 TYR A N 1
ATOM 4066 C CA . TYR A 1 527 ? -13.965 13.635 -0.245 1.00 96.69 527 TYR A CA 1
ATOM 4067 C C . TYR A 1 527 ? -13.562 14.012 -1.673 1.00 96.69 527 TYR A C 1
ATOM 4069 O O . TYR A 1 527 ? -14.298 13.770 -2.627 1.00 96.69 527 TYR A O 1
ATOM 4077 N N . ASP A 1 528 ? -12.367 14.568 -1.842 1.00 95.00 528 ASP A N 1
ATOM 4078 C CA . ASP A 1 528 ? -11.807 14.833 -3.161 1.00 95.00 528 ASP A CA 1
ATOM 4079 C C . ASP A 1 528 ? -11.235 13.543 -3.772 1.00 95.00 528 ASP A C 1
ATOM 4081 O O . ASP A 1 528 ? -10.853 12.630 -3.040 1.00 95.00 528 ASP A O 1
ATOM 4085 N N . PRO A 1 529 ? -11.189 13.425 -5.107 1.00 95.50 529 PRO A N 1
ATOM 4086 C CA . PRO A 1 529 ? -11.545 14.436 -6.108 1.00 95.50 529 PRO A CA 1
ATOM 4087 C C . PRO A 1 529 ? -13.018 14.380 -6.559 1.00 95.50 529 PRO A C 1
ATOM 4089 O O . PRO A 1 529 ? -13.458 15.197 -7.367 1.00 95.50 529 PRO A O 1
ATOM 4092 N N . TRP A 1 530 ? -13.810 13.446 -6.026 1.00 96.56 530 TRP A N 1
ATOM 4093 C CA . TRP A 1 530 ? -15.188 13.190 -6.469 1.00 96.56 530 TRP A CA 1
ATOM 4094 C C . TRP A 1 530 ? -16.271 13.809 -5.587 1.00 96.56 530 TRP A C 1
ATOM 4096 O O . TRP A 1 530 ? -17.434 13.421 -5.670 1.00 96.56 530 TRP A O 1
ATOM 4106 N N . SER A 1 531 ? -15.912 14.785 -4.755 1.00 96.56 531 SER A N 1
ATOM 4107 C CA . SER A 1 531 ? -16.845 15.465 -3.848 1.00 96.56 531 SER A CA 1
ATOM 4108 C C . SER A 1 531 ? -17.659 14.502 -2.966 1.00 96.56 531 SER A C 1
ATOM 4110 O O . SER A 1 531 ? -18.856 14.690 -2.753 1.00 96.56 531 SER A O 1
ATOM 4112 N N . GLY A 1 532 ? -17.015 13.435 -2.492 1.00 96.75 532 GLY A N 1
ATOM 4113 C CA . GLY A 1 532 ? -17.605 12.418 -1.632 1.00 96.75 532 GLY A CA 1
ATOM 4114 C C . GLY A 1 532 ? -18.545 11.454 -2.357 1.00 96.75 532 GLY A C 1
ATOM 4115 O O . GLY A 1 532 ? -19.368 10.821 -1.699 1.00 96.75 532 GLY A O 1
ATOM 4116 N N . ASP A 1 533 ? -18.482 11.331 -3.685 1.00 98.06 533 ASP A N 1
ATOM 4117 C CA . ASP A 1 533 ? -19.305 10.379 -4.440 1.00 98.06 533 ASP A CA 1
ATOM 4118 C C . ASP A 1 533 ? -18.721 8.956 -4.387 1.00 98.06 533 ASP A C 1
ATOM 4120 O O . ASP A 1 533 ? -17.727 8.640 -5.040 1.00 98.06 533 ASP A O 1
ATOM 4124 N N . TYR A 1 534 ? -19.377 8.074 -3.631 1.00 98.62 534 TYR A N 1
ATOM 4125 C CA . TYR A 1 534 ? -19.095 6.635 -3.578 1.00 98.62 534 TYR A CA 1
ATOM 4126 C C . TYR A 1 534 ? -20.263 5.823 -4.158 1.00 98.62 534 TYR A C 1
ATOM 4128 O O . TYR A 1 534 ? -20.454 4.643 -3.851 1.00 98.62 534 TYR A O 1
ATOM 4136 N N . THR A 1 535 ? -21.079 6.434 -5.020 1.00 98.62 535 THR A N 1
ATOM 4137 C CA . THR A 1 535 ? -22.234 5.770 -5.631 1.00 98.62 535 THR A CA 1
ATOM 4138 C C . THR A 1 535 ? -21.802 4.533 -6.407 1.00 98.62 535 THR A C 1
ATOM 4140 O O . THR A 1 535 ? -20.932 4.589 -7.274 1.00 98.62 535 THR A O 1
ATOM 4143 N N . GLY A 1 536 ? -22.419 3.392 -6.099 1.00 98.44 536 GLY A N 1
ATOM 4144 C CA . GLY A 1 536 ? -22.092 2.113 -6.729 1.00 98.44 536 GLY A CA 1
ATOM 4145 C C . GLY A 1 536 ? -20.755 1.507 -6.291 1.00 98.44 536 GLY A C 1
ATOM 4146 O O . GLY A 1 536 ? -20.402 0.450 -6.809 1.00 98.44 536 GLY A O 1
ATOM 4147 N N . VAL A 1 537 ? -20.031 2.130 -5.350 1.00 98.88 537 VAL A N 1
ATOM 4148 C CA . VAL A 1 537 ? -18.857 1.509 -4.730 1.00 98.88 537 VAL A CA 1
ATOM 4149 C C . VAL A 1 537 ? -19.308 0.377 -3.820 1.00 98.88 537 VAL A C 1
ATOM 4151 O O . VAL A 1 537 ? -20.187 0.563 -2.975 1.00 98.88 537 VAL A O 1
ATOM 4154 N N . VAL A 1 538 ? -18.694 -0.793 -3.980 1.00 98.88 538 VAL A N 1
ATOM 4155 C CA . VAL A 1 538 ? -18.976 -1.965 -3.146 1.00 98.88 538 VAL A CA 1
ATOM 4156 C C . VAL A 1 538 ? -17.670 -2.562 -2.641 1.00 98.88 538 VAL A C 1
ATOM 4158 O O . VAL A 1 538 ? -16.837 -2.996 -3.434 1.00 98.88 538 VAL A O 1
ATOM 4161 N N . VAL A 1 539 ? -17.521 -2.629 -1.321 1.00 98.94 539 VAL A N 1
ATOM 4162 C CA . VAL A 1 539 ? -16.411 -3.278 -0.619 1.00 98.94 539 VAL A CA 1
ATOM 4163 C C . VAL A 1 539 ? -16.934 -4.558 0.019 1.00 98.94 539 VAL A C 1
ATOM 4165 O O . VAL A 1 539 ? -17.706 -4.504 0.979 1.00 98.94 539 VAL A O 1
ATOM 4168 N N . ARG A 1 540 ? -16.564 -5.723 -0.517 1.00 98.75 540 ARG A N 1
ATOM 4169 C CA . ARG A 1 540 ? -17.135 -6.988 -0.046 1.00 98.75 540 ARG A CA 1
ATOM 4170 C C . ARG A 1 540 ? -16.200 -8.172 -0.026 1.00 98.75 540 ARG A C 1
ATOM 4172 O O . ARG A 1 540 ? -15.289 -8.238 -0.833 1.00 98.75 540 ARG A O 1
ATOM 4179 N N . ASP A 1 541 ? -16.486 -9.143 0.831 1.00 98.62 541 ASP A N 1
ATOM 4180 C CA . ASP A 1 541 ? -15.798 -10.439 0.829 1.00 98.62 541 ASP A CA 1
ATOM 4181 C C . ASP A 1 541 ? -14.260 -10.311 0.952 1.00 98.62 541 ASP A C 1
ATOM 4183 O O . ASP A 1 541 ? -13.515 -11.156 0.461 1.00 98.62 541 ASP A O 1
ATOM 4187 N N . ASN A 1 542 ? -13.756 -9.226 1.556 1.00 98.88 542 ASN A N 1
ATOM 4188 C CA . ASN A 1 542 ? -12.328 -9.047 1.822 1.00 98.88 542 ASN A CA 1
ATOM 4189 C C . ASN A 1 542 ? -11.969 -9.648 3.186 1.00 98.88 542 ASN A C 1
ATOM 4191 O O . ASN A 1 542 ? -12.768 -9.593 4.123 1.00 98.88 542 ASN A O 1
ATOM 4195 N N . ALA A 1 543 ? -10.753 -10.175 3.304 1.00 98.38 543 ALA A N 1
ATOM 4196 C CA . ALA A 1 543 ? -10.166 -10.608 4.564 1.00 98.38 543 ALA A CA 1
ATOM 4197 C C . ALA A 1 543 ? -9.196 -9.530 5.065 1.00 98.38 543 ALA A C 1
ATOM 4199 O O . ALA A 1 543 ? -8.219 -9.206 4.392 1.00 98.38 543 ALA A O 1
ATOM 4200 N N . ILE A 1 544 ? -9.468 -8.963 6.237 1.00 98.38 544 ILE A N 1
ATOM 4201 C CA . ILE A 1 544 ? -8.650 -7.915 6.852 1.00 98.38 544 ILE A CA 1
ATOM 4202 C C . ILE A 1 544 ? -8.110 -8.462 8.168 1.00 98.38 544 ILE A C 1
ATOM 4204 O O . ILE A 1 544 ? -8.855 -8.863 9.058 1.00 98.38 544 ILE A O 1
ATOM 4208 N N . MET A 1 545 ? -6.793 -8.530 8.269 1.00 94.56 545 MET A N 1
ATOM 4209 C CA . MET A 1 545 ? -6.091 -9.315 9.270 1.00 94.56 545 MET A CA 1
ATOM 4210 C C . MET A 1 545 ? -5.107 -8.420 10.022 1.00 94.56 545 MET A C 1
ATOM 4212 O O . MET A 1 545 ? -4.031 -8.092 9.527 1.00 94.56 545 MET A O 1
ATOM 4216 N N . GLY A 1 546 ? -5.490 -7.998 11.224 1.00 90.25 546 GLY A N 1
ATOM 4217 C CA . GLY A 1 546 ? -4.575 -7.326 12.139 1.00 90.25 546 GLY A CA 1
ATOM 4218 C C . GLY A 1 546 ? -3.424 -8.240 12.552 1.00 90.25 546 GLY A C 1
ATOM 4219 O O . GLY A 1 546 ? -3.421 -9.424 12.227 1.00 90.25 546 GLY A O 1
ATOM 4220 N N . GLY A 1 547 ? -2.452 -7.723 13.300 1.00 82.69 547 GLY A N 1
ATOM 4221 C CA . GLY A 1 547 ? -1.422 -8.578 13.887 1.00 82.69 547 GLY A CA 1
ATOM 4222 C C . GLY A 1 547 ? -1.994 -9.685 14.774 1.00 82.69 547 GLY A C 1
ATOM 4223 O O . GLY A 1 547 ? -3.121 -9.623 15.276 1.00 82.69 547 GLY A O 1
ATOM 4224 N N . PHE A 1 548 ? -1.197 -10.733 14.929 1.00 76.31 548 PHE A N 1
ATOM 4225 C CA . PHE A 1 548 ? -1.590 -11.987 15.558 1.00 76.31 548 PHE A CA 1
ATOM 4226 C C . PHE A 1 548 ? -0.687 -12.291 16.739 1.00 76.31 548 PHE A C 1
ATOM 4228 O O . PHE A 1 548 ? 0.491 -11.954 16.720 1.00 76.31 548 PHE A O 1
ATOM 4235 N N . ALA A 1 549 ? -1.209 -13.011 17.729 1.00 64.62 549 ALA A N 1
ATOM 4236 C CA . ALA A 1 549 ? -0.316 -13.637 18.689 1.00 64.62 549 ALA A CA 1
ATOM 4237 C C . ALA A 1 549 ? 0.509 -14.734 18.006 1.00 64.62 549 ALA A C 1
ATOM 4239 O O . ALA A 1 549 ? -0.019 -15.526 17.224 1.00 64.62 549 ALA A O 1
ATOM 4240 N N . THR A 1 550 ? 1.799 -14.778 18.316 1.00 64.75 550 THR A N 1
ATOM 4241 C CA . THR A 1 550 ? 2.724 -15.822 17.872 1.00 64.75 550 THR A CA 1
ATOM 4242 C C . THR A 1 550 ? 2.580 -17.105 18.684 1.00 64.75 550 THR A C 1
ATOM 4244 O O . THR A 1 550 ? 3.035 -18.160 18.247 1.00 64.75 550 THR A O 1
ATOM 4247 N N . ASP A 1 551 ? 1.954 -17.021 19.859 1.00 62.81 551 ASP A N 1
ATOM 4248 C CA . ASP A 1 551 ? 1.776 -18.148 20.768 1.00 62.81 551 ASP A CA 1
ATOM 4249 C C . ASP A 1 551 ? 0.457 -18.888 20.504 1.00 62.81 551 ASP A C 1
ATOM 4251 O O . ASP A 1 551 ? -0.522 -18.321 20.015 1.00 62.81 551 ASP A O 1
ATOM 4255 N N . ASN A 1 552 ? 0.426 -20.179 20.845 1.00 63.34 552 ASN A N 1
ATOM 4256 C CA . ASN A 1 552 ? -0.764 -21.016 20.696 1.00 63.34 552 ASN A CA 1
ATOM 4257 C C . ASN A 1 552 ? -1.795 -20.767 21.802 1.00 63.34 552 ASN A C 1
ATOM 4259 O O . ASN A 1 552 ? -1.440 -20.477 22.945 1.00 63.34 552 ASN A O 1
ATOM 4263 N N . ASP A 1 553 ? -3.071 -20.994 21.467 1.00 58.28 553 ASP A N 1
ATOM 4264 C CA . ASP A 1 553 ? -4.177 -20.890 22.423 1.00 58.28 553 ASP A CA 1
ATOM 4265 C C . ASP A 1 553 ? -4.033 -21.908 23.549 1.00 58.28 553 ASP A C 1
ATOM 4267 O O . ASP A 1 553 ? -3.996 -23.119 23.320 1.00 58.28 553 ASP A O 1
ATOM 4271 N N . ASN A 1 554 ? -3.929 -21.398 24.774 1.00 62.50 554 ASN A N 1
ATOM 4272 C CA . ASN A 1 554 ? -3.915 -22.190 25.985 1.00 62.50 554 ASN A CA 1
ATOM 4273 C C . ASN A 1 554 ? -5.037 -21.693 26.893 1.00 62.50 554 ASN A C 1
ATOM 4275 O O . ASN A 1 554 ? -5.027 -20.543 27.322 1.00 62.50 554 ASN A O 1
ATOM 4279 N N . ALA A 1 555 ? -5.949 -22.595 27.265 1.00 58.97 555 ALA A N 1
ATOM 4280 C CA . ALA A 1 555 ? -7.139 -22.309 28.068 1.00 58.97 555 ALA A CA 1
ATOM 4281 C C . ALA A 1 555 ? -6.860 -21.633 29.429 1.00 58.97 555 ALA A C 1
ATOM 4283 O O . ALA A 1 555 ? -7.787 -21.150 30.077 1.00 58.97 555 ALA A O 1
ATOM 4284 N N . THR A 1 556 ? -5.606 -21.611 29.893 1.00 61.56 556 THR A N 1
ATOM 4285 C CA . THR A 1 556 ? -5.191 -20.930 31.130 1.00 61.56 556 THR A CA 1
ATOM 4286 C C . THR A 1 556 ? -4.576 -19.544 30.918 1.00 61.56 556 THR A C 1
ATOM 4288 O O . THR A 1 556 ? -4.289 -18.864 31.902 1.00 61.56 556 THR A O 1
ATOM 4291 N N . MET A 1 557 ? -4.311 -19.134 29.676 1.00 57.69 557 MET A N 1
ATOM 4292 C CA . MET A 1 557 ? -3.655 -17.869 29.339 1.00 57.69 557 MET A CA 1
ATOM 4293 C C . MET A 1 557 ? -4.684 -16.851 28.847 1.00 57.69 557 MET A C 1
ATOM 4295 O O . MET A 1 557 ? -5.537 -17.159 28.028 1.00 57.69 557 MET A O 1
ATOM 4299 N N . SER A 1 558 ? -4.598 -15.619 29.350 1.00 55.78 558 SER A N 1
ATOM 4300 C CA . SER A 1 558 ? -5.442 -14.495 28.916 1.00 55.78 558 SER A CA 1
ATOM 4301 C C . SER A 1 558 ? -4.768 -13.612 27.857 1.00 55.78 558 SER A C 1
ATOM 4303 O O . SER A 1 558 ? -5.357 -12.629 27.411 1.00 55.78 558 SER A O 1
ATOM 4305 N N . LYS A 1 559 ? -3.522 -13.938 27.486 1.00 58.41 559 LYS A N 1
ATOM 4306 C CA . LYS A 1 559 ? -2.611 -13.150 26.645 1.00 58.41 559 LYS A CA 1
ATOM 4307 C C . LYS A 1 559 ? -1.591 -14.072 25.963 1.00 58.41 559 LYS A C 1
ATOM 4309 O O . LYS A 1 559 ? -1.313 -15.148 26.480 1.00 58.41 559 LYS A O 1
ATOM 4314 N N . GLY A 1 560 ? -1.009 -13.611 24.872 1.00 61.19 560 GLY A N 1
ATOM 4315 C CA . GLY A 1 560 ? 0.063 -14.200 24.075 1.00 61.19 560 GLY A CA 1
ATOM 4316 C C . GLY A 1 560 ? 0.915 -13.078 23.467 1.00 61.19 560 GLY A C 1
ATOM 4317 O O . GLY A 1 560 ? 0.511 -11.909 23.462 1.00 61.19 560 GLY A O 1
ATOM 4318 N N . SER A 1 561 ? 2.119 -13.417 23.014 1.00 64.12 561 SER A N 1
ATOM 4319 C CA . SER A 1 561 ? 3.090 -12.450 22.496 1.00 64.12 561 SER A CA 1
ATOM 4320 C C . SER A 1 561 ? 2.813 -12.060 21.041 1.00 64.12 561 SER A C 1
ATOM 4322 O O . SER A 1 561 ? 2.416 -12.893 20.237 1.00 64.12 561 SER A O 1
ATOM 4324 N N . ASN A 1 562 ? 3.046 -10.798 20.680 1.00 68.19 562 ASN A N 1
ATOM 4325 C CA . ASN A 1 562 ? 3.025 -10.275 19.305 1.00 68.19 562 ASN A CA 1
ATOM 4326 C C . ASN A 1 562 ? 4.057 -9.137 19.200 1.00 68.19 562 ASN A C 1
ATOM 4328 O O . ASN A 1 562 ? 4.527 -8.627 20.217 1.00 68.19 562 ASN A O 1
ATOM 4332 N N . PHE A 1 563 ? 4.375 -8.693 17.986 1.00 73.62 563 PHE A N 1
ATOM 4333 C CA . PHE A 1 563 ? 5.057 -7.420 17.778 1.00 73.62 563 PHE A CA 1
ATOM 4334 C C . PHE A 1 563 ? 4.174 -6.273 18.274 1.00 73.62 563 PHE A C 1
ATOM 4336 O O . PHE A 1 563 ? 3.013 -6.166 17.873 1.00 73.62 563 PHE A O 1
ATOM 4343 N N . GLU A 1 564 ? 4.730 -5.397 19.115 1.00 71.31 564 GLU A N 1
ATOM 4344 C CA . GLU A 1 564 ? 3.983 -4.293 19.735 1.00 71.31 564 GLU A CA 1
ATOM 4345 C C . GLU A 1 564 ? 3.282 -3.416 18.691 1.00 71.31 564 GLU A C 1
ATOM 4347 O O . GLU A 1 564 ? 2.143 -3.007 18.894 1.00 71.31 564 GLU A O 1
ATOM 4352 N N . ASN A 1 565 ? 3.913 -3.217 17.530 1.00 78.44 565 ASN A N 1
ATOM 4353 C CA . ASN A 1 565 ? 3.401 -2.340 16.481 1.00 78.44 565 ASN A CA 1
ATOM 4354 C C . ASN A 1 565 ? 2.399 -3.016 15.534 1.00 78.44 565 ASN A C 1
ATOM 4356 O O . ASN A 1 565 ? 1.779 -2.318 14.735 1.00 78.44 565 ASN A O 1
ATOM 4360 N N . ALA A 1 566 ? 2.206 -4.337 15.584 1.00 87.00 566 ALA A N 1
ATOM 4361 C CA . ALA A 1 566 ? 1.408 -5.064 14.595 1.00 87.00 566 ALA A CA 1
ATOM 4362 C C . ALA A 1 566 ? -0.104 -4.956 14.858 1.00 87.00 566 ALA A C 1
ATOM 4364 O O . ALA A 1 566 ? -0.739 -5.896 15.332 1.00 87.00 566 ALA A O 1
ATOM 4365 N N . ILE A 1 567 ? -0.698 -3.809 14.522 1.00 89.75 567 ILE A N 1
ATOM 4366 C CA . ILE A 1 567 ? -2.149 -3.569 14.590 1.00 89.75 567 ILE A CA 1
ATOM 4367 C C . ILE A 1 567 ? -2.658 -2.917 13.314 1.00 89.75 567 ILE A C 1
ATOM 4369 O O . ILE A 1 567 ? -1.916 -2.212 12.630 1.00 89.75 567 ILE A O 1
ATOM 4373 N N . ILE A 1 568 ? -3.953 -3.075 13.047 1.00 94.56 568 ILE A N 1
ATOM 4374 C CA . ILE A 1 568 ? -4.673 -2.193 12.127 1.00 94.56 568 ILE A CA 1
ATOM 4375 C C . ILE A 1 568 ? -5.516 -1.232 12.969 1.00 94.56 568 ILE A C 1
ATOM 4377 O O . ILE A 1 568 ? -6.400 -1.676 13.700 1.00 94.56 568 ILE A O 1
ATOM 4381 N N . LYS A 1 569 ? -5.284 0.084 12.898 1.00 94.88 569 LYS A N 1
ATOM 4382 C CA . LYS A 1 569 ? -6.068 1.023 13.725 1.00 94.88 569 LYS A CA 1
ATOM 4383 C C . LYS A 1 569 ? -7.542 0.975 13.342 1.00 94.88 569 LYS A C 1
ATOM 4385 O O . LYS A 1 569 ? -8.385 0.778 14.211 1.00 94.88 569 LYS A O 1
ATOM 4390 N N . ILE A 1 570 ? -7.853 1.101 12.054 1.00 97.94 570 ILE A N 1
ATOM 4391 C CA . ILE A 1 570 ? -9.223 1.018 11.544 1.00 97.94 570 ILE A CA 1
ATOM 4392 C C . ILE A 1 570 ? -9.275 -0.023 10.424 1.00 97.94 570 ILE A C 1
ATOM 4394 O O . ILE A 1 570 ? -8.641 0.146 9.390 1.00 97.94 570 ILE A O 1
ATOM 4398 N N . GLY A 1 571 ? -10.019 -1.114 10.598 1.00 98.25 571 GLY A N 1
ATOM 4399 C CA . GLY A 1 571 ? -10.140 -2.150 9.571 1.00 98.25 571 GLY A CA 1
ATOM 4400 C C . GLY A 1 571 ? -10.778 -1.611 8.285 1.00 98.25 571 GLY A C 1
ATOM 4401 O O . GLY A 1 571 ? -10.172 -1.700 7.222 1.00 98.25 571 GLY A O 1
ATOM 4402 N N . ILE A 1 572 ? -11.962 -0.999 8.377 1.00 98.81 572 ILE A N 1
ATOM 4403 C CA . ILE A 1 572 ? -12.569 -0.206 7.296 1.00 98.81 572 ILE A CA 1
ATOM 4404 C C . ILE A 1 572 ? -12.983 1.164 7.836 1.00 98.81 572 ILE A C 1
ATOM 4406 O O . ILE A 1 572 ? -13.807 1.255 8.750 1.00 98.81 572 ILE A O 1
ATOM 4410 N N . ALA A 1 573 ? -12.416 2.224 7.268 1.00 98.62 573 ALA A N 1
ATOM 4411 C CA . ALA A 1 573 ? -12.698 3.606 7.640 1.00 98.62 573 ALA A CA 1
ATOM 4412 C C . ALA A 1 573 ? -13.698 4.229 6.656 1.00 98.62 573 ALA A C 1
ATOM 4414 O O . ALA A 1 573 ? -13.476 4.199 5.444 1.00 98.62 573 ALA A O 1
ATOM 4415 N N . VAL A 1 574 ? -14.797 4.790 7.164 1.00 98.62 574 VAL A N 1
ATOM 4416 C CA . VAL A 1 574 ? -15.886 5.346 6.351 1.00 98.62 574 VAL A CA 1
ATOM 4417 C C . VAL A 1 574 ? -16.136 6.803 6.715 1.00 98.62 574 VAL A C 1
ATOM 4419 O O . VAL A 1 574 ? -16.612 7.105 7.809 1.00 98.62 574 VAL A O 1
ATOM 4422 N N . GLY A 1 575 ? -15.896 7.677 5.739 1.00 97.88 575 GLY A N 1
ATOM 4423 C CA . GLY A 1 575 ? -16.138 9.115 5.808 1.00 97.88 575 GLY A CA 1
ATOM 4424 C C . GLY A 1 575 ? -14.948 9.934 6.329 1.00 97.88 575 GLY A C 1
ATOM 4425 O O . GLY A 1 575 ? -14.104 9.415 7.053 1.00 97.88 575 GLY A O 1
ATOM 4426 N N . PRO A 1 576 ? -14.842 11.231 5.977 1.00 96.62 576 PRO A N 1
ATOM 4427 C CA . PRO A 1 576 ? -13.600 11.986 6.185 1.00 96.62 576 PRO A CA 1
ATOM 4428 C C . PRO A 1 576 ? -13.151 12.131 7.640 1.00 96.62 576 PRO A C 1
ATOM 4430 O O . PRO A 1 576 ? -11.953 12.133 7.926 1.00 96.62 576 PRO A O 1
ATOM 4433 N N . ARG A 1 577 ? -14.096 12.239 8.578 1.00 95.56 577 ARG A N 1
ATOM 4434 C CA . ARG A 1 577 ? -13.778 12.502 9.988 1.00 95.56 577 ARG A CA 1
ATOM 4435 C C . ARG A 1 577 ? -13.093 11.325 10.679 1.00 95.56 577 ARG A C 1
ATOM 4437 O O . ARG A 1 577 ? -12.340 11.561 11.613 1.00 95.56 577 ARG A O 1
ATOM 4444 N N . THR A 1 578 ? -13.246 10.087 10.186 1.00 95.25 578 THR A N 1
ATOM 4445 C CA . THR A 1 578 ? -12.510 8.938 10.746 1.00 95.25 578 THR A CA 1
ATOM 4446 C C . THR A 1 578 ? -11.007 9.085 10.578 1.00 95.25 578 THR A C 1
ATOM 4448 O O . THR A 1 578 ? -10.254 8.448 11.306 1.00 95.25 578 THR A O 1
ATOM 4451 N N . TRP A 1 579 ? -10.580 9.874 9.588 1.00 94.81 579 TRP A N 1
ATOM 4452 C CA . TRP A 1 579 ? -9.184 10.015 9.197 1.00 94.81 579 TRP A CA 1
ATOM 4453 C C . TRP A 1 579 ? -8.612 11.386 9.537 1.00 94.81 579 TRP A C 1
ATOM 4455 O O . TRP A 1 579 ? -7.526 11.495 10.103 1.00 94.81 579 TRP A O 1
ATOM 4465 N N . PHE A 1 580 ? -9.359 12.436 9.195 1.00 92.25 580 PHE A N 1
ATOM 4466 C CA . PHE A 1 580 ? -8.893 13.820 9.222 1.00 92.25 580 PHE A CA 1
ATOM 4467 C C . PHE A 1 580 ? -9.441 14.636 10.397 1.00 92.25 580 PHE A C 1
ATOM 4469 O O . PHE A 1 580 ? -9.119 15.823 10.503 1.00 92.25 580 PHE A O 1
ATOM 4476 N N . GLY A 1 581 ? -10.284 14.038 11.241 1.00 91.31 581 GLY A N 1
ATOM 4477 C CA . GLY A 1 581 ? -11.042 14.754 12.259 1.00 91.31 581 GLY A CA 1
ATOM 4478 C C . GLY A 1 581 ? -11.886 15.887 11.676 1.00 91.31 581 GLY A C 1
ATOM 4479 O O . GLY A 1 581 ? -12.328 15.838 10.524 1.00 91.31 581 GLY A O 1
ATOM 4480 N N . ASP A 1 582 ? -12.057 16.955 12.446 1.00 89.69 582 ASP A N 1
ATOM 4481 C CA . ASP A 1 582 ? -12.836 18.136 12.066 1.00 89.69 582 ASP A CA 1
ATOM 4482 C C . ASP A 1 582 ? -12.160 19.046 11.025 1.00 89.69 582 ASP A C 1
ATOM 4484 O O . ASP A 1 582 ? -12.769 20.022 10.577 1.00 89.69 582 ASP A O 1
ATOM 4488 N N . LYS A 1 583 ? -10.933 18.722 10.588 1.00 88.94 583 LYS A N 1
ATOM 4489 C CA . LYS A 1 583 ? -10.105 19.549 9.691 1.00 88.94 583 LYS A CA 1
ATOM 4490 C C . LYS A 1 583 ? -10.847 20.017 8.440 1.00 88.94 583 LYS A C 1
ATOM 4492 O O . LYS A 1 583 ? -10.639 21.141 7.986 1.00 88.94 583 LYS A O 1
ATOM 4497 N N . PHE A 1 584 ? -11.693 19.158 7.874 1.00 88.50 584 PHE A N 1
ATOM 4498 C CA . PHE A 1 584 ? -12.457 19.438 6.655 1.00 88.50 584 PHE A CA 1
ATOM 4499 C C . PHE A 1 584 ? -13.941 19.742 6.920 1.00 88.50 584 PHE A C 1
ATOM 4501 O O . PHE A 1 584 ? -14.772 19.679 6.014 1.00 88.50 584 PHE A O 1
ATOM 4508 N N . GLY A 1 585 ? -14.281 20.104 8.159 1.00 88.06 585 GLY A N 1
ATOM 4509 C CA . GLY A 1 585 ? -15.578 20.645 8.550 1.00 88.06 585 GLY A CA 1
ATOM 4510 C C . GLY A 1 585 ? -16.757 19.739 8.193 1.00 88.06 585 GLY A C 1
ATOM 4511 O O . GLY A 1 585 ? -17.005 18.734 8.860 1.00 88.06 585 GLY A O 1
ATOM 4512 N N . ASN A 1 586 ? -17.509 20.144 7.166 1.00 90.75 586 ASN A N 1
ATOM 4513 C CA . ASN A 1 586 ? -18.779 19.538 6.750 1.00 90.75 586 ASN A CA 1
ATOM 4514 C C . ASN A 1 586 ? -18.648 18.603 5.535 1.00 90.75 586 ASN A C 1
ATOM 4516 O O . ASN A 1 586 ? -19.666 18.258 4.932 1.00 90.75 586 ASN A O 1
ATOM 4520 N N . ASN A 1 587 ? -17.430 18.222 5.139 1.00 96.38 587 ASN A N 1
ATOM 4521 C CA . ASN A 1 587 ? -17.234 17.260 4.056 1.00 96.38 587 ASN A CA 1
ATOM 4522 C C . ASN A 1 587 ? -17.837 15.905 4.439 1.00 96.38 587 ASN A C 1
ATOM 4524 O O . ASN A 1 587 ? -17.454 15.310 5.446 1.00 96.38 587 ASN A O 1
ATOM 4528 N N . VAL A 1 588 ? -18.771 15.416 3.625 1.00 97.31 588 VAL A N 1
ATOM 4529 C CA . VAL A 1 588 ? -19.519 14.179 3.872 1.00 97.31 588 VAL A CA 1
ATOM 4530 C C . VAL A 1 588 ? -19.393 13.263 2.666 1.00 97.31 588 VAL A C 1
ATOM 4532 O O . VAL A 1 588 ? -19.706 13.676 1.550 1.00 97.31 588 VAL A O 1
ATOM 4535 N N . ASN A 1 589 ? -19.010 12.009 2.902 1.00 98.38 589 ASN A N 1
ATOM 4536 C CA . ASN A 1 589 ? -19.027 10.981 1.862 1.00 98.38 589 ASN A CA 1
ATOM 4537 C C . ASN A 1 589 ? -20.442 10.417 1.712 1.00 98.38 589 ASN A C 1
ATOM 4539 O O . ASN A 1 589 ? -21.186 10.282 2.684 1.00 98.38 589 ASN A O 1
ATOM 4543 N N . THR A 1 590 ? -20.841 10.091 0.490 1.00 98.50 590 THR A N 1
ATOM 4544 C CA . THR A 1 590 ? -22.213 9.714 0.155 1.00 98.50 590 THR A CA 1
ATOM 4545 C C . THR A 1 590 ? -22.267 8.415 -0.630 1.00 98.50 590 THR A C 1
ATOM 4547 O O . THR A 1 590 ? -21.539 8.236 -1.606 1.00 98.50 590 THR A O 1
ATOM 4550 N N . ASN A 1 591 ? -23.214 7.561 -0.236 1.00 98.38 591 ASN A N 1
ATOM 4551 C CA . ASN A 1 591 ? -23.486 6.250 -0.818 1.00 98.38 591 ASN A CA 1
ATOM 4552 C C . ASN A 1 591 ? -22.319 5.263 -0.644 1.00 98.38 591 ASN A C 1
ATOM 4554 O O . ASN A 1 591 ? -21.232 5.628 -0.229 1.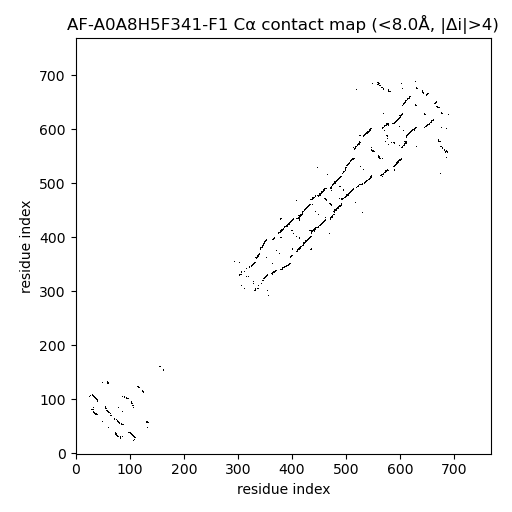00 98.38 591 ASN A O 1
ATOM 4558 N N . GLY A 1 592 ? -22.551 3.990 -0.946 1.00 98.44 592 GLY A N 1
ATOM 4559 C CA . GLY A 1 592 ? -21.538 2.941 -0.838 1.00 98.44 592 GLY A CA 1
ATOM 4560 C C . GLY A 1 592 ? -22.050 1.745 -0.048 1.00 98.44 592 GLY A C 1
ATOM 4561 O O . GLY A 1 592 ? -22.928 1.868 0.811 1.00 98.44 592 GLY A O 1
ATOM 4562 N N . VAL A 1 593 ? -21.525 0.569 -0.374 1.00 98.88 593 VAL A N 1
ATOM 4563 C CA . VAL A 1 593 ? -21.938 -0.699 0.234 1.00 98.88 593 VAL A CA 1
ATOM 4564 C C . VAL A 1 593 ? -20.718 -1.424 0.779 1.00 98.88 593 VAL A C 1
ATOM 4566 O O . VAL A 1 593 ? -19.742 -1.618 0.061 1.00 98.88 593 VAL A O 1
ATOM 4569 N N . ILE A 1 594 ? -20.785 -1.855 2.035 1.00 98.88 594 ILE A N 1
ATOM 4570 C CA . ILE A 1 594 ? -19.728 -2.601 2.719 1.00 98.88 594 ILE A CA 1
ATOM 4571 C C . ILE A 1 594 ? -20.344 -3.884 3.269 1.00 98.88 594 ILE A C 1
ATOM 4573 O O . ILE A 1 594 ? -21.166 -3.834 4.186 1.00 98.88 594 ILE A O 1
ATOM 4577 N N . GLN A 1 595 ? -19.983 -5.040 2.717 1.00 98.44 595 GLN A N 1
ATOM 4578 C CA . GLN A 1 595 ? -20.665 -6.284 3.073 1.00 98.44 595 GLN A CA 1
ATOM 4579 C C . GLN A 1 595 ? -19.775 -7.515 3.138 1.00 98.44 595 GLN A C 1
ATOM 4581 O O . GLN A 1 595 ? -18.876 -7.677 2.327 1.00 98.44 595 GLN A O 1
ATOM 4586 N N . ASN A 1 596 ? -20.074 -8.428 4.058 1.00 98.50 596 ASN A N 1
ATOM 4587 C CA . ASN A 1 596 ? -19.448 -9.754 4.111 1.00 98.50 596 ASN A CA 1
ATOM 4588 C C . ASN A 1 596 ? -17.913 -9.741 4.233 1.00 98.50 596 ASN A C 1
ATOM 4590 O O . ASN A 1 596 ? -17.254 -10.705 3.852 1.00 98.50 596 ASN A O 1
ATOM 4594 N N . ASN A 1 597 ? -17.320 -8.656 4.739 1.00 98.75 597 ASN A N 1
ATOM 4595 C CA . ASN A 1 597 ? -15.888 -8.633 5.017 1.00 98.75 597 ASN A CA 1
ATOM 4596 C C . ASN A 1 597 ? -15.606 -9.380 6.327 1.00 98.75 597 ASN A C 1
ATOM 4598 O O . ASN A 1 597 ? -16.400 -9.337 7.272 1.00 98.75 597 ASN A O 1
ATOM 4602 N N . VAL A 1 598 ? -14.468 -10.062 6.368 1.00 97.94 598 VAL A N 1
ATOM 4603 C CA . VAL A 1 598 ? -14.024 -10.879 7.496 1.00 97.94 598 VAL A CA 1
ATOM 4604 C C . VAL A 1 598 ? -12.826 -10.212 8.150 1.00 97.94 598 VAL A C 1
ATOM 4606 O O . VAL A 1 598 ? -11.861 -9.858 7.475 1.00 97.94 598 VAL A O 1
ATOM 4609 N N . PHE A 1 599 ? -12.873 -10.085 9.470 1.00 97.12 599 PHE A N 1
ATOM 4610 C CA . PHE A 1 599 ? -11.835 -9.444 10.266 1.00 97.12 599 PHE A CA 1
ATOM 4611 C C . PHE A 1 599 ? -11.248 -10.427 11.276 1.00 97.12 599 PHE A C 1
ATOM 4613 O O . PHE A 1 599 ? -11.997 -11.104 11.979 1.00 97.12 599 PHE A O 1
ATOM 4620 N N . SER A 1 600 ? -9.923 -10.485 11.390 1.00 92.31 600 SER A N 1
ATOM 4621 C CA . SER A 1 600 ? -9.232 -11.336 12.370 1.00 92.31 600 SER A CA 1
ATOM 4622 C C . SER A 1 600 ? -8.004 -10.636 12.939 1.00 92.31 600 SER A C 1
ATOM 4624 O O . SER A 1 600 ? -7.379 -9.839 12.248 1.00 92.31 600 SER A O 1
ATOM 4626 N N . GLY A 1 601 ? -7.619 -10.963 14.173 1.00 87.81 601 GLY A N 1
ATOM 4627 C CA . GLY A 1 601 ? -6.415 -10.415 14.796 1.00 87.81 601 GLY A CA 1
ATOM 4628 C C . GLY A 1 601 ? -6.641 -9.054 15.455 1.00 87.81 601 GLY A C 1
ATOM 4629 O O . GLY A 1 601 ? -7.681 -8.790 16.059 1.00 87.81 601 GLY A O 1
ATOM 4630 N N . ALA A 1 602 ? -5.622 -8.214 15.382 1.00 88.31 602 ALA A N 1
ATOM 4631 C CA . ALA A 1 602 ? -5.475 -6.991 16.151 1.00 88.31 602 ALA A CA 1
ATOM 4632 C C . ALA A 1 602 ? -6.060 -5.715 15.532 1.00 88.31 602 ALA A C 1
ATOM 4634 O O . ALA A 1 602 ? -5.530 -5.225 14.529 1.00 88.31 602 ALA A O 1
ATOM 4635 N N . PHE A 1 603 ? -7.039 -5.090 16.193 1.00 92.44 603 PHE A N 1
ATOM 4636 C CA . PHE A 1 603 ? -7.586 -3.798 15.762 1.00 92.44 603 PHE A CA 1
ATOM 4637 C C . PHE A 1 603 ? -7.709 -2.782 16.890 1.00 92.44 603 PHE A C 1
ATOM 4639 O O . PHE A 1 603 ? -7.833 -3.165 18.048 1.00 92.44 603 PHE A O 1
ATOM 4646 N N . SER A 1 604 ? -7.778 -1.491 16.561 1.00 92.62 604 SER A N 1
ATOM 4647 C CA . SER A 1 604 ? -8.456 -0.535 17.452 1.00 92.62 604 SER A CA 1
ATOM 4648 C C . SER A 1 604 ? -9.949 -0.498 17.143 1.00 92.62 604 SER A C 1
ATOM 4650 O O . SER A 1 604 ? -10.774 -0.651 18.040 1.00 92.62 604 SER A O 1
ATOM 4652 N N . TYR A 1 605 ? -10.301 -0.415 15.863 1.00 96.31 605 TYR A N 1
ATOM 4653 C CA . TYR A 1 605 ? -11.677 -0.444 15.390 1.00 96.31 605 TYR A CA 1
ATOM 4654 C C . TYR A 1 605 ? -11.786 -1.348 14.166 1.00 96.31 605 TYR A C 1
ATOM 4656 O O . TYR A 1 605 ? -10.988 -1.232 13.240 1.00 96.31 605 TYR A O 1
ATOM 4664 N N . GLY A 1 606 ? -12.761 -2.253 14.129 1.00 97.00 606 GLY A N 1
ATOM 4665 C CA . GLY A 1 606 ? -12.982 -3.097 12.950 1.00 97.00 606 GLY A CA 1
ATOM 4666 C C . GLY A 1 606 ? -13.575 -2.295 11.792 1.00 97.00 606 GLY A C 1
ATOM 4667 O O . GLY A 1 606 ? -12.969 -2.201 10.731 1.00 97.00 606 GLY A O 1
ATOM 4668 N N . ILE A 1 607 ? -14.723 -1.651 12.006 1.00 98.69 607 ILE A N 1
ATOM 4669 C CA . ILE A 1 607 ? -15.296 -0.662 11.077 1.00 98.69 607 ILE A CA 1
ATOM 4670 C C . ILE A 1 607 ? -15.631 0.597 11.862 1.00 98.69 607 ILE A C 1
ATOM 4672 O O . ILE A 1 607 ? -16.291 0.519 12.899 1.00 98.69 607 ILE A O 1
ATOM 4676 N N . ALA A 1 608 ? -15.213 1.751 11.351 1.00 98.44 608 ALA A N 1
ATOM 4677 C CA . ALA A 1 608 ? -15.602 3.041 11.896 1.00 98.44 608 ALA A CA 1
ATOM 4678 C C . ALA A 1 608 ? -16.304 3.890 10.841 1.00 98.44 608 ALA A C 1
ATOM 4680 O O . ALA A 1 608 ? -15.803 4.029 9.726 1.00 98.44 608 ALA A O 1
ATOM 4681 N N . ALA A 1 609 ? -17.453 4.462 11.203 1.00 98.38 609 ALA A N 1
ATOM 4682 C CA . ALA A 1 609 ? -18.231 5.326 10.326 1.00 98.38 609 ALA A CA 1
ATOM 4683 C C . ALA A 1 609 ? -18.513 6.685 10.972 1.00 98.38 609 ALA A C 1
ATOM 4685 O O . ALA A 1 609 ? -19.153 6.780 12.019 1.00 98.38 609 ALA A O 1
ATOM 4686 N N . THR A 1 610 ? -18.067 7.743 10.308 1.00 97.38 610 THR A N 1
ATOM 4687 C CA . THR A 1 610 ? -18.333 9.145 10.655 1.00 97.38 610 THR A CA 1
ATOM 4688 C C . THR A 1 610 ? -18.605 9.911 9.361 1.00 97.38 610 THR A C 1
ATOM 4690 O O . THR A 1 610 ? -18.435 9.357 8.277 1.00 97.38 610 THR A O 1
ATOM 4693 N N . SER A 1 611 ? -19.075 11.158 9.434 1.00 97.56 611 SER A N 1
ATOM 4694 C CA . SER A 1 611 ? -19.184 12.088 8.289 1.00 97.56 611 SER A CA 1
ATOM 4695 C C . SER A 1 611 ? -19.626 11.449 6.959 1.00 97.56 611 SER A C 1
ATOM 4697 O O . SER A 1 611 ? -18.999 11.617 5.908 1.00 97.56 611 SER A O 1
ATOM 4699 N N . SER A 1 612 ? -20.684 10.642 7.010 1.00 98.00 612 SER A N 1
ATOM 4700 C CA . SER A 1 612 ? -21.119 9.806 5.889 1.00 98.00 612 SER A CA 1
ATOM 4701 C C . SER A 1 612 ? -22.638 9.728 5.790 1.00 98.00 612 SER A C 1
ATOM 4703 O O . SER A 1 612 ? -23.372 9.883 6.769 1.00 98.00 612 SER A O 1
ATOM 4705 N N . ARG A 1 613 ? -23.142 9.540 4.570 1.00 98.50 613 ARG A N 1
ATOM 4706 C CA . ARG A 1 613 ? -24.576 9.497 4.284 1.00 98.50 613 ARG A CA 1
ATOM 4707 C C . ARG A 1 613 ? -24.927 8.364 3.332 1.00 98.50 613 ARG A C 1
ATOM 4709 O O . ARG A 1 613 ? -24.233 8.172 2.343 1.00 98.50 613 ARG A O 1
ATOM 4716 N N . ASN A 1 614 ? -26.062 7.701 3.559 1.00 98.50 614 ASN A N 1
ATOM 4717 C CA . ASN A 1 614 ? -26.614 6.668 2.667 1.00 98.50 614 ASN A CA 1
ATOM 4718 C C . ASN A 1 614 ? -25.692 5.451 2.443 1.00 98.50 614 ASN A C 1
ATOM 4720 O O . ASN A 1 614 ? -25.764 4.808 1.395 1.00 98.50 614 ASN A O 1
ATOM 4724 N N . PHE A 1 615 ? -24.821 5.119 3.394 1.00 98.75 615 PHE A N 1
ATOM 4725 C CA . PHE A 1 615 ? -24.046 3.881 3.317 1.00 98.75 615 PHE A CA 1
ATOM 4726 C C . PHE A 1 615 ? -24.868 2.690 3.809 1.00 98.75 615 PHE A C 1
ATOM 4728 O O . PHE A 1 615 ? -25.669 2.815 4.738 1.00 98.75 615 PHE A O 1
ATOM 4735 N N . THR A 1 616 ? -24.625 1.526 3.211 1.00 98.75 616 THR A N 1
ATOM 4736 C CA . THR A 1 616 ? -25.140 0.234 3.683 1.00 98.75 616 THR A CA 1
ATOM 4737 C C . THR A 1 616 ? -23.984 -0.635 4.160 1.00 98.75 616 THR A C 1
ATOM 4739 O O . THR A 1 616 ? -23.098 -0.952 3.372 1.00 98.75 616 THR A O 1
ATOM 4742 N N . ILE A 1 617 ? -23.988 -1.021 5.435 1.00 98.69 617 ILE A N 1
ATOM 4743 C CA . ILE A 1 617 ? -22.947 -1.827 6.077 1.00 98.69 617 ILE A CA 1
ATOM 4744 C C . ILE A 1 617 ? -23.595 -3.047 6.734 1.00 98.69 617 ILE A C 1
ATOM 4746 O O . ILE A 1 617 ? -24.316 -2.905 7.720 1.00 98.69 617 ILE A O 1
ATOM 4750 N N . SER A 1 618 ? -23.361 -4.246 6.195 1.00 98.50 618 SER A N 1
ATOM 4751 C CA . SER A 1 618 ? -24.060 -5.459 6.648 1.00 98.50 618 SER A CA 1
ATOM 4752 C C . SER A 1 618 ? -23.292 -6.757 6.404 1.00 98.50 618 SER A C 1
ATOM 4754 O O . SER A 1 618 ? -22.630 -6.898 5.386 1.00 98.50 618 SER A O 1
ATOM 4756 N N . GLY A 1 619 ? -23.452 -7.755 7.275 1.00 97.88 619 GLY A N 1
ATOM 4757 C CA . GLY A 1 619 ? -22.869 -9.092 7.086 1.00 97.88 619 GLY A CA 1
ATOM 4758 C C . GLY A 1 619 ? -21.360 -9.174 7.339 1.00 97.88 619 GLY A C 1
ATOM 4759 O O . GLY A 1 619 ? -20.760 -10.211 7.092 1.00 97.88 619 GLY A O 1
ATOM 4760 N N . ASN A 1 620 ? -20.739 -8.102 7.829 1.00 98.44 620 ASN A N 1
ATOM 4761 C CA . ASN A 1 620 ? -19.329 -8.086 8.198 1.00 98.44 620 ASN A CA 1
ATOM 4762 C C . ASN A 1 620 ? -19.142 -8.796 9.541 1.00 98.44 620 ASN A C 1
ATOM 4764 O O . ASN A 1 620 ? -19.924 -8.571 10.467 1.00 98.44 620 ASN A O 1
ATOM 4768 N N . VAL A 1 621 ? -18.118 -9.641 9.656 1.00 95.88 621 VAL A N 1
ATOM 4769 C CA . VAL A 1 621 ? -17.947 -10.522 10.818 1.00 95.88 621 VAL A CA 1
ATOM 4770 C C . VAL A 1 621 ? -16.524 -10.502 11.357 1.00 95.88 621 VAL A C 1
ATOM 4772 O O . VAL A 1 621 ? -15.549 -10.472 10.607 1.00 95.88 621 VAL A O 1
ATOM 4775 N N . MET A 1 622 ? -16.415 -10.577 12.681 1.00 93.25 622 MET A N 1
ATOM 4776 C CA . MET A 1 622 ? -15.166 -10.916 13.357 1.00 93.25 622 MET A CA 1
ATOM 4777 C C . MET A 1 622 ? -15.022 -12.439 13.359 1.00 93.25 622 MET A C 1
ATOM 4779 O O . MET A 1 622 ? -15.951 -13.146 13.752 1.00 93.25 622 MET A O 1
ATOM 4783 N N . GLN A 1 623 ? -13.878 -12.953 12.922 1.00 87.38 623 GLN A N 1
ATOM 4784 C CA . GLN A 1 623 ? -13.596 -14.381 12.858 1.00 87.38 623 GLN A CA 1
ATOM 4785 C C . GLN A 1 623 ? -12.299 -14.708 13.593 1.00 87.38 623 GLN A C 1
ATOM 4787 O O . GLN A 1 623 ? -11.302 -14.009 13.463 1.00 87.38 623 GLN A O 1
ATOM 4792 N N . GLY A 1 624 ? -12.297 -15.840 14.297 1.00 78.44 624 GLY A N 1
ATOM 4793 C CA . GLY A 1 624 ? -11.105 -16.338 14.969 1.00 78.44 624 GLY A CA 1
ATOM 4794 C C . GLY A 1 624 ? -10.733 -15.491 16.181 1.00 78.44 624 GLY A C 1
ATOM 4795 O O . GLY A 1 624 ? -11.603 -15.004 16.902 1.00 78.44 624 GLY A O 1
ATOM 4796 N N . ASN A 1 625 ? -9.430 -15.380 16.426 1.00 73.12 625 ASN A N 1
ATOM 4797 C CA . ASN A 1 625 ? -8.907 -14.686 17.590 1.00 73.12 625 ASN A CA 1
ATOM 4798 C C . ASN A 1 625 ? -8.742 -13.195 17.269 1.00 73.12 625 ASN A C 1
ATOM 4800 O O . ASN A 1 625 ? -7.758 -12.798 16.642 1.00 73.12 625 ASN A O 1
ATOM 4804 N N . THR A 1 626 ? -9.742 -12.394 17.636 1.00 83.38 626 THR A N 1
ATOM 4805 C CA . THR A 1 626 ? -9.805 -10.957 17.336 1.00 83.38 626 THR A CA 1
ATOM 4806 C C . THR A 1 626 ? -9.823 -10.153 18.625 1.00 83.38 626 THR A C 1
ATOM 4808 O O . THR A 1 626 ? -10.624 -10.427 19.519 1.00 83.38 626 THR A O 1
ATOM 4811 N N . SER A 1 627 ? -8.978 -9.127 18.709 1.00 82.88 627 SER A N 1
ATOM 4812 C CA . SER A 1 627 ? -8.865 -8.270 19.891 1.00 82.88 627 SER A CA 1
ATOM 4813 C C . SER A 1 627 ? -8.932 -6.798 19.511 1.00 82.88 627 SER A C 1
ATOM 4815 O O . SER A 1 627 ? -8.356 -6.378 18.507 1.00 82.88 627 SER A O 1
ATOM 4817 N N . PHE A 1 628 ? -9.614 -6.021 20.354 1.00 87.44 628 PHE A N 1
ATOM 4818 C CA . PHE A 1 628 ? -9.757 -4.576 20.202 1.00 87.44 628 PHE A CA 1
ATOM 4819 C C . PHE A 1 628 ? -8.945 -3.868 21.269 1.00 87.44 628 PHE A C 1
ATOM 4821 O O . PHE A 1 628 ? -9.311 -3.889 22.447 1.00 87.44 628 PHE A O 1
ATOM 4828 N N . ILE A 1 629 ? -7.834 -3.265 20.859 1.00 84.00 629 ILE A N 1
ATOM 4829 C CA . ILE A 1 629 ? -6.908 -2.591 21.757 1.00 84.00 629 ILE A CA 1
ATOM 4830 C C . ILE A 1 629 ? -6.430 -1.268 21.169 1.00 84.00 629 ILE A C 1
ATOM 4832 O O . ILE A 1 629 ? -6.469 -1.018 19.964 1.00 84.00 629 ILE A O 1
ATOM 4836 N N . GLY A 1 630 ? -5.959 -0.406 22.054 1.00 82.56 630 GLY A N 1
ATOM 4837 C CA . GLY A 1 630 ? -5.534 0.921 21.673 1.00 82.56 630 GLY A CA 1
ATOM 4838 C C . GLY A 1 630 ? -5.340 1.799 22.890 1.00 82.56 630 GLY A C 1
ATOM 4839 O O . GLY A 1 630 ? -6.214 1.866 23.751 1.00 82.56 630 GLY A O 1
ATOM 4840 N N . ALA A 1 631 ? -4.199 2.468 22.947 1.00 81.81 631 ALA A N 1
ATOM 4841 C CA . ALA A 1 631 ? -3.916 3.535 23.884 1.00 81.81 631 ALA A CA 1
ATOM 4842 C C . ALA A 1 631 ? -4.007 4.884 23.169 1.00 81.81 631 ALA A C 1
ATOM 4844 O O . ALA A 1 631 ? -3.815 4.993 21.957 1.00 81.81 631 ALA A O 1
ATOM 4845 N N . ARG A 1 632 ? -4.282 5.938 23.932 1.00 85.50 632 ARG A N 1
ATOM 4846 C CA . ARG A 1 632 ? -4.214 7.306 23.425 1.00 85.50 632 ARG A CA 1
ATOM 4847 C C . ARG A 1 632 ? -2.787 7.615 22.961 1.00 85.50 632 ARG A C 1
ATOM 4849 O O . ARG A 1 632 ? -1.843 7.451 23.730 1.00 85.50 632 ARG A O 1
ATOM 4856 N N . GLY A 1 633 ? -2.640 8.072 21.722 1.00 83.38 633 GLY A N 1
ATOM 4857 C CA . GLY A 1 633 ? -1.353 8.455 21.162 1.00 83.38 633 GLY A CA 1
ATOM 4858 C C . GLY A 1 633 ? -0.787 9.735 21.772 1.00 83.38 633 GLY A C 1
ATOM 4859 O O . GLY A 1 633 ? -1.520 10.633 22.182 1.00 83.38 633 GLY A O 1
ATOM 4860 N N . SER A 1 634 ? 0.540 9.846 21.781 1.00 79.38 634 SER A N 1
ATOM 4861 C CA . SER A 1 634 ? 1.260 11.032 22.272 1.00 79.38 634 SER A CA 1
ATOM 4862 C C . SER A 1 634 ? 1.027 12.290 21.427 1.00 79.38 634 SER A C 1
ATOM 4864 O O . SER A 1 634 ? 1.265 13.397 21.897 1.00 79.38 634 SER A O 1
ATOM 4866 N N . LEU A 1 635 ? 0.559 12.125 20.187 1.00 78.19 635 LEU A N 1
ATOM 4867 C CA . LEU A 1 635 ? 0.258 13.220 19.264 1.00 78.19 635 LEU A CA 1
ATOM 4868 C C . LEU A 1 635 ? -1.200 13.709 19.345 1.00 78.19 635 LEU A C 1
ATOM 4870 O O . LEU A 1 635 ? -1.564 14.619 18.601 1.00 78.19 635 LEU A O 1
ATOM 4874 N N . CYS A 1 636 ? -2.032 13.135 20.221 1.00 82.31 636 CYS A N 1
ATOM 4875 C CA . CYS A 1 636 ? -3.408 13.604 20.414 1.00 82.31 636 CYS A CA 1
ATOM 4876 C C . CYS A 1 636 ? -3.419 14.908 21.208 1.00 82.31 636 CYS A C 1
ATOM 4878 O O . CYS A 1 636 ? -2.751 15.012 22.237 1.00 82.31 636 CYS A O 1
ATOM 4880 N N . LYS A 1 637 ? -4.235 15.880 20.798 1.00 82.50 637 LYS A N 1
ATOM 4881 C CA . LYS A 1 637 ? -4.445 17.121 21.560 1.00 82.50 637 LYS A CA 1
ATOM 4882 C C . LYS A 1 637 ? -5.188 16.787 22.841 1.00 82.50 637 LYS A C 1
ATOM 4884 O O . LYS A 1 637 ? -6.152 16.043 22.765 1.00 82.50 637 LYS A O 1
ATOM 4889 N N . ASP A 1 638 ? -4.847 17.372 23.987 1.00 79.81 638 ASP A N 1
ATOM 4890 C CA . ASP A 1 638 ? -5.491 17.091 25.291 1.00 79.81 638 ASP A CA 1
ATOM 4891 C C . ASP A 1 638 ? -7.032 17.124 25.288 1.00 79.81 638 ASP A C 1
ATOM 4893 O O . ASP A 1 638 ? -7.670 16.451 26.093 1.00 79.81 638 ASP A O 1
ATOM 4897 N N . THR A 1 639 ? -7.633 17.884 24.372 1.00 82.25 639 THR A N 1
ATOM 4898 C CA . THR A 1 639 ? -9.085 18.000 24.185 1.00 82.25 639 THR A CA 1
ATOM 4899 C C . THR A 1 639 ? -9.720 16.856 23.396 1.00 82.25 639 THR A C 1
ATOM 4901 O O . THR A 1 639 ? -10.938 16.718 23.421 1.00 82.25 639 THR A O 1
ATOM 4904 N N . ASP A 1 640 ? -8.924 16.075 22.669 1.00 84.31 640 ASP A N 1
ATOM 4905 C CA . ASP A 1 640 ? -9.390 15.002 21.794 1.00 84.31 640 ASP A CA 1
ATOM 4906 C C . ASP A 1 640 ? -10.054 13.895 22.615 1.00 84.31 640 ASP A C 1
ATOM 4908 O O . ASP A 1 640 ? -9.448 13.344 23.541 1.00 84.31 640 ASP A O 1
ATOM 4912 N N . VAL A 1 641 ? -11.273 13.513 22.243 1.00 84.88 641 VAL A N 1
ATOM 4913 C CA . VAL A 1 641 ? -11.942 12.338 22.799 1.00 84.88 641 VAL A CA 1
ATOM 4914 C C . VAL A 1 641 ? -11.582 11.140 21.930 1.00 84.88 641 VAL A C 1
ATOM 4916 O O . VAL A 1 641 ? -11.909 11.093 20.749 1.00 84.88 641 VAL A O 1
ATOM 4919 N N . VAL A 1 642 ? -10.892 10.158 22.513 1.00 87.75 642 VAL A N 1
ATOM 4920 C CA . VAL A 1 642 ? -10.561 8.900 21.831 1.00 87.75 642 VAL A CA 1
ATOM 4921 C C . VAL A 1 642 ? -11.537 7.830 22.320 1.00 87.75 642 VAL A C 1
ATOM 4923 O O . VAL A 1 642 ? -11.479 7.471 23.501 1.00 87.75 642 VAL A O 1
ATOM 4926 N N . PRO A 1 643 ? -12.448 7.334 21.463 1.00 89.88 643 PRO A N 1
ATOM 4927 C CA . PRO A 1 643 ? -13.360 6.258 21.825 1.00 89.88 643 PRO A CA 1
ATOM 4928 C C . PRO A 1 643 ? -12.629 4.995 22.283 1.00 89.88 643 PRO A C 1
ATOM 4930 O O . PRO A 1 643 ? -11.483 4.738 21.922 1.00 89.88 643 PRO A O 1
ATOM 4933 N N . SER A 1 644 ? -13.311 4.171 23.073 1.00 89.50 644 SER A N 1
ATOM 4934 C CA . SER A 1 644 ? -12.783 2.851 23.412 1.00 89.50 644 SER A CA 1
ATOM 4935 C C . SER A 1 644 ? -12.712 1.969 22.156 1.00 89.50 644 SER A C 1
ATOM 4937 O O . SER A 1 644 ? -13.688 1.940 21.401 1.00 89.50 644 SER A O 1
ATOM 4939 N N . PRO A 1 645 ? -11.617 1.211 21.955 1.00 91.69 645 PRO A N 1
ATOM 4940 C CA . PRO A 1 645 ? -11.511 0.209 20.899 1.00 91.69 645 PRO A CA 1
ATOM 4941 C C . PRO A 1 645 ? -12.708 -0.750 20.874 1.00 91.69 645 PRO A C 1
ATOM 4943 O O . PRO A 1 645 ? -13.114 -1.262 21.921 1.00 91.69 645 PRO A O 1
ATOM 4946 N N . ALA A 1 646 ? -13.272 -1.000 19.691 1.00 93.38 646 ALA A N 1
ATOM 4947 C CA . ALA A 1 646 ? -14.488 -1.798 19.534 1.00 93.38 646 ALA A CA 1
ATOM 4948 C C . ALA A 1 646 ? -14.649 -2.375 18.112 1.00 93.38 646 ALA A C 1
ATOM 4950 O O . ALA A 1 646 ? -14.095 -1.825 17.161 1.00 93.38 646 ALA A O 1
ATOM 4951 N N . PRO A 1 647 ? -15.447 -3.449 17.931 1.00 94.62 647 PRO A N 1
ATOM 4952 C CA . PRO A 1 647 ? -15.647 -4.078 16.628 1.00 94.62 647 PRO A CA 1
ATOM 4953 C C . PRO A 1 647 ? -16.174 -3.131 15.557 1.00 94.62 647 PRO A C 1
ATOM 4955 O O . PRO A 1 647 ? -15.520 -2.932 14.538 1.00 94.62 647 PRO A O 1
ATOM 4958 N N . PHE A 1 648 ? -17.333 -2.525 15.792 1.00 97.81 648 PHE A N 1
ATOM 4959 C CA . PHE A 1 648 ? -18.000 -1.666 14.826 1.00 97.81 648 PHE A CA 1
ATOM 4960 C C . PHE A 1 648 ? -18.534 -0.436 15.550 1.00 97.81 648 PHE A C 1
ATOM 4962 O O . PHE A 1 648 ? -19.290 -0.566 16.514 1.00 97.81 648 PHE A O 1
ATOM 4969 N N . ILE A 1 649 ? -18.125 0.753 15.111 1.00 98.12 649 ILE A N 1
ATOM 4970 C CA . ILE A 1 649 ? -18.495 2.025 15.735 1.00 98.12 649 ILE A CA 1
ATOM 4971 C C . ILE A 1 649 ? -19.077 2.998 14.716 1.00 98.12 649 ILE A C 1
ATOM 4973 O O . ILE A 1 649 ? -18.681 3.030 13.548 1.00 98.12 649 ILE A O 1
ATOM 4977 N N . VAL A 1 650 ? -20.022 3.813 15.172 1.00 98.44 650 VAL A N 1
ATOM 4978 C CA . VAL A 1 650 ? -20.631 4.879 14.378 1.00 98.44 650 VAL A CA 1
ATOM 4979 C C . VAL A 1 650 ? -20.793 6.140 15.212 1.00 98.44 650 VAL A C 1
ATOM 4981 O O . VAL A 1 650 ? -21.260 6.082 16.348 1.00 98.44 650 VAL A O 1
ATOM 4984 N N . ASP A 1 651 ? -20.445 7.283 14.633 1.00 97.56 651 ASP A N 1
ATOM 4985 C CA . ASP A 1 651 ? -20.820 8.591 15.163 1.00 97.56 651 ASP A CA 1
ATOM 4986 C C . ASP A 1 651 ? -22.175 9.023 14.559 1.00 97.56 651 ASP A C 1
ATOM 4988 O O . ASP A 1 651 ? -22.246 9.408 13.385 1.00 97.56 651 ASP A O 1
ATOM 4992 N N . PRO A 1 652 ? -23.284 8.961 15.318 1.00 97.00 652 PRO A N 1
ATOM 4993 C CA . PRO A 1 652 ? -24.601 9.344 14.822 1.00 97.00 652 PRO A CA 1
ATOM 4994 C C . PRO A 1 652 ? -24.758 10.859 14.621 1.00 97.00 652 PRO A C 1
ATOM 4996 O O . PRO A 1 652 ? -25.696 11.272 13.942 1.00 97.00 652 PRO A O 1
ATOM 4999 N N . ALA A 1 653 ? -23.883 11.699 15.190 1.00 95.44 653 ALA A N 1
ATOM 5000 C CA . ALA A 1 653 ? -23.963 13.150 15.031 1.00 95.44 653 ALA A CA 1
ATOM 5001 C C . ALA A 1 653 ? -23.507 13.598 13.635 1.00 95.44 653 ALA A C 1
ATOM 5003 O O . ALA A 1 653 ? -24.018 14.583 13.098 1.00 95.44 653 ALA A O 1
ATOM 5004 N N . THR A 1 654 ? -22.575 12.858 13.031 1.00 96.25 654 THR A N 1
ATOM 5005 C CA . THR A 1 654 ? -21.999 13.181 11.718 1.00 96.25 654 THR A CA 1
ATOM 5006 C C . THR A 1 654 ? -22.456 12.239 10.604 1.00 96.25 654 THR A C 1
ATOM 5008 O O . THR A 1 654 ? -22.135 12.466 9.436 1.00 96.25 654 THR A O 1
ATOM 5011 N N . THR A 1 655 ? -23.255 11.216 10.919 1.00 97.75 655 THR A N 1
ATOM 5012 C CA . THR A 1 655 ? -23.803 10.282 9.927 1.00 97.75 655 THR A CA 1
ATOM 5013 C C . THR A 1 655 ? -25.300 10.470 9.681 1.00 97.75 655 THR A C 1
ATOM 5015 O O . THR A 1 655 ? -26.048 10.943 10.535 1.00 97.75 655 THR A O 1
ATOM 5018 N N . LYS A 1 656 ? -25.774 10.135 8.472 1.00 97.88 656 LYS A N 1
ATOM 5019 C CA . LYS A 1 656 ? -27.191 10.295 8.101 1.00 97.88 656 LYS A CA 1
ATOM 5020 C C . LYS A 1 656 ? -27.688 9.187 7.178 1.00 97.88 656 LYS A C 1
ATOM 5022 O O . LYS A 1 656 ? -27.048 8.874 6.183 1.00 97.88 656 LYS A O 1
ATOM 5027 N N . SER A 1 657 ? -28.886 8.663 7.444 1.00 97.62 657 SER A N 1
ATOM 5028 C CA . SER A 1 657 ? -29.538 7.657 6.584 1.00 97.62 657 SER A CA 1
ATOM 5029 C C . SER A 1 657 ? -28.676 6.406 6.347 1.00 97.62 657 SER A C 1
ATOM 5031 O O . SER A 1 657 ? -28.619 5.883 5.239 1.00 97.62 657 SER A O 1
ATOM 5033 N N . MET A 1 658 ? -27.964 5.961 7.381 1.00 98.06 658 MET A N 1
ATOM 5034 C CA . MET A 1 658 ? -27.128 4.762 7.330 1.00 98.06 658 MET A CA 1
ATOM 5035 C C . MET A 1 658 ? -27.994 3.508 7.488 1.00 98.06 658 MET A C 1
ATOM 5037 O O . MET A 1 658 ? -28.928 3.501 8.291 1.00 98.06 658 MET A O 1
ATOM 5041 N N . VAL A 1 659 ? -27.659 2.438 6.771 1.00 98.44 659 VAL A N 1
ATOM 5042 C CA . VAL A 1 659 ? -28.189 1.090 7.011 1.00 98.44 659 VAL A CA 1
ATOM 5043 C C . VAL A 1 659 ? -27.063 0.271 7.625 1.00 98.44 659 VAL A C 1
ATOM 5045 O O . VAL A 1 659 ? -26.102 -0.048 6.935 1.00 98.44 659 VAL A O 1
ATOM 5048 N N . LEU A 1 660 ? -27.151 -0.027 8.919 1.00 98.31 660 LEU A N 1
ATOM 5049 C CA . LEU A 1 660 ? -26.090 -0.696 9.677 1.00 98.31 660 LEU A CA 1
ATOM 5050 C C . LEU A 1 660 ? -26.572 -2.049 10.209 1.00 98.31 660 LEU A C 1
ATOM 5052 O O . LEU A 1 660 ? -27.731 -2.194 10.600 1.00 98.31 660 LEU A O 1
ATOM 5056 N N . GLN A 1 661 ? -25.670 -3.027 10.258 1.00 96.88 661 GLN A N 1
ATOM 5057 C CA . GLN A 1 661 ? -25.847 -4.251 11.043 1.00 96.88 661 GLN A CA 1
ATOM 5058 C C . GLN A 1 661 ? -25.969 -3.947 12.547 1.00 96.88 661 GLN A C 1
ATOM 5060 O O . GLN A 1 661 ? -25.545 -2.898 13.032 1.00 96.88 661 GLN A O 1
ATOM 5065 N N . SER A 1 662 ? -26.599 -4.861 13.287 1.00 95.19 662 SER A N 1
ATOM 5066 C CA . SER A 1 662 ? -27.098 -4.620 14.650 1.00 95.19 662 SER A CA 1
ATOM 5067 C C . SER A 1 662 ? -26.027 -4.452 15.732 1.00 95.19 662 SER A C 1
ATOM 5069 O O . SER A 1 662 ? -26.347 -4.025 16.834 1.00 95.19 662 SER A O 1
ATOM 5071 N N . ASP A 1 663 ? -24.786 -4.832 15.456 1.00 94.44 663 ASP A N 1
ATOM 5072 C CA . ASP A 1 663 ? -23.654 -4.843 16.387 1.00 94.44 663 ASP A CA 1
ATOM 5073 C C . ASP A 1 663 ? -22.813 -3.552 16.366 1.00 94.44 663 ASP A C 1
ATOM 5075 O O . ASP A 1 663 ? -21.801 -3.462 17.064 1.00 94.44 663 ASP A O 1
ATOM 5079 N N . PHE A 1 664 ? -23.249 -2.530 15.622 1.00 97.69 664 PHE A N 1
ATOM 5080 C CA . PHE A 1 664 ? -22.661 -1.191 15.675 1.00 97.69 664 PHE A CA 1
ATOM 5081 C C . PHE A 1 664 ? -22.920 -0.498 17.016 1.00 97.69 664 PHE A C 1
ATOM 5083 O O . PHE A 1 664 ? -24.052 -0.409 17.492 1.00 97.69 664 PHE A O 1
ATOM 5090 N N . GLN A 1 665 ? -21.861 0.071 17.588 1.00 96.88 665 GLN A N 1
ATOM 5091 C CA . GLN A 1 665 ? -21.908 0.851 18.819 1.00 96.88 665 GLN A CA 1
ATOM 5092 C C . GLN A 1 665 ? -21.842 2.345 18.504 1.00 96.88 665 GLN A C 1
ATOM 5094 O O . GLN A 1 665 ? -20.992 2.798 17.737 1.00 96.88 665 GLN A O 1
ATOM 5099 N N . SER A 1 666 ? -22.734 3.128 19.108 1.00 97.06 666 SER A N 1
ATOM 5100 C CA . SER A 1 666 ? -22.689 4.582 18.973 1.00 97.06 666 SER A CA 1
ATOM 5101 C C . SER A 1 666 ? -21.584 5.179 19.840 1.00 97.06 666 SER A C 1
ATOM 5103 O O . SER A 1 666 ? -21.479 4.868 21.026 1.00 97.06 666 SER A O 1
ATOM 5105 N N . ILE A 1 667 ? -20.805 6.079 19.253 1.00 95.88 667 ILE A N 1
ATOM 5106 C CA . ILE A 1 667 ? -19.808 6.905 19.941 1.00 95.88 667 ILE A CA 1
ATOM 5107 C C . ILE A 1 667 ? -20.255 8.370 19.937 1.00 95.88 667 ILE A C 1
ATOM 5109 O O . ILE A 1 667 ? -21.133 8.749 19.167 1.00 95.88 667 ILE A O 1
ATOM 5113 N N . GLN A 1 668 ? -19.691 9.187 20.828 1.00 92.06 668 GLN A N 1
ATOM 5114 C CA . GLN A 1 668 ? -20.034 10.615 20.919 1.00 92.06 668 GLN A CA 1
ATOM 5115 C C . GLN A 1 668 ? -19.226 11.492 19.958 1.00 92.06 668 GLN A C 1
ATOM 5117 O O . GLN A 1 668 ? -19.722 12.530 19.535 1.00 92.06 668 GLN A O 1
ATOM 5122 N N . ASP A 1 669 ? -17.994 11.084 19.659 1.00 91.81 669 ASP A N 1
ATOM 5123 C CA . ASP A 1 669 ? -17.043 11.824 18.834 1.00 91.81 669 ASP A CA 1
ATOM 5124 C C . ASP A 1 669 ? -16.117 10.826 18.129 1.00 91.81 669 ASP A C 1
ATOM 5126 O O . ASP A 1 669 ? -15.549 9.941 18.773 1.00 91.81 669 ASP A O 1
ATOM 5130 N N . GLY A 1 670 ? -16.011 10.947 16.806 1.00 91.75 670 GLY A N 1
ATOM 5131 C CA . GLY A 1 670 ? -15.169 10.115 15.952 1.00 91.75 670 GLY A CA 1
ATOM 5132 C C . GLY A 1 670 ? -14.022 10.867 15.272 1.00 91.75 670 GLY A C 1
ATOM 5133 O O . GLY A 1 670 ? -13.462 10.334 14.315 1.00 91.75 670 GLY A O 1
ATOM 5134 N N . ASP A 1 671 ? -13.666 12.072 15.727 1.00 92.50 671 ASP A N 1
ATOM 5135 C CA . ASP A 1 671 ? -12.667 12.919 15.064 1.00 92.50 671 ASP A CA 1
ATOM 5136 C C . ASP A 1 671 ? -11.207 12.489 15.341 1.00 92.50 671 ASP A C 1
ATOM 5138 O O . ASP A 1 671 ? -10.290 12.900 14.631 1.00 92.50 671 ASP A O 1
ATOM 5142 N N . SER A 1 672 ? -10.964 11.641 16.350 1.00 91.31 672 SER A N 1
ATOM 5143 C CA . SER A 1 672 ? -9.609 11.264 16.814 1.00 91.31 672 SER A CA 1
ATOM 5144 C C . SER A 1 672 ? -9.279 9.771 16.671 1.00 91.31 672 SER A C 1
ATOM 5146 O O . SER A 1 672 ? -8.417 9.239 17.375 1.00 91.31 672 SER A O 1
ATOM 5148 N N . LEU A 1 673 ? -9.954 9.065 15.758 1.00 93.06 673 LEU A N 1
ATOM 5149 C CA . LEU A 1 673 ? -9.846 7.604 15.615 1.00 93.06 673 LEU A CA 1
ATOM 5150 C C . LEU A 1 673 ? -8.472 7.122 15.115 1.00 93.06 673 LEU A C 1
ATOM 5152 O O . LEU A 1 673 ? -8.032 6.035 15.486 1.00 93.06 673 LEU A O 1
ATOM 5156 N N . THR A 1 674 ? -7.751 7.932 14.337 1.00 90.56 674 THR A N 1
ATOM 5157 C CA . THR A 1 674 ? -6.370 7.637 13.901 1.00 90.56 674 THR A CA 1
ATOM 5158 C C . THR A 1 674 ? -5.327 7.922 14.980 1.00 90.56 674 THR A C 1
ATOM 5160 O O . THR A 1 674 ? -4.179 7.481 14.861 1.00 90.56 674 THR A O 1
ATOM 5163 N N . CYS A 1 675 ? -5.712 8.604 16.061 1.00 87.75 675 CYS A N 1
ATOM 5164 C CA . CYS A 1 675 ? -4.817 9.000 17.143 1.00 87.75 675 CYS A CA 1
ATOM 5165 C C . CYS A 1 675 ? -4.563 7.888 18.179 1.00 87.75 675 CYS A C 1
ATOM 5167 O O . CYS A 1 675 ? -3.995 8.107 19.244 1.00 87.75 675 CYS A O 1
ATOM 5169 N N . VAL A 1 676 ? -4.969 6.660 17.876 1.00 87.38 676 VAL A N 1
ATOM 5170 C CA . VAL A 1 676 ? -4.722 5.495 18.727 1.00 87.38 676 VAL A CA 1
ATOM 5171 C C . VAL A 1 676 ? -3.336 4.919 18.440 1.00 87.38 676 VAL A C 1
ATOM 5173 O O . VAL A 1 676 ? -2.913 4.879 17.288 1.00 87.38 676 VAL A O 1
ATOM 5176 N N . LEU A 1 677 ? -2.617 4.467 19.460 1.00 84.75 677 LEU A N 1
ATOM 5177 C CA . LEU A 1 677 ? -1.397 3.671 19.326 1.00 84.75 677 LEU A CA 1
ATOM 5178 C C . LEU A 1 677 ? -1.629 2.269 19.894 1.00 84.75 677 LEU A C 1
ATOM 5180 O O . LEU A 1 677 ? -2.479 2.105 20.775 1.00 84.75 677 LEU A O 1
ATOM 5184 N N . PRO A 1 678 ? -0.881 1.255 19.437 1.00 79.44 678 PRO A N 1
ATOM 5185 C CA . PRO A 1 678 ? -0.791 0.014 20.189 1.00 79.44 678 PRO A CA 1
ATOM 5186 C C . PRO A 1 678 ? -0.380 0.309 21.645 1.00 79.44 678 PRO A C 1
ATOM 5188 O O . PRO A 1 678 ? 0.459 1.181 21.876 1.00 79.44 678 PRO A O 1
ATOM 5191 N N . PRO A 1 679 ? -0.982 -0.350 22.648 1.00 73.00 679 PRO A N 1
ATOM 5192 C CA . PRO A 1 679 ? -0.576 -0.177 24.036 1.00 73.00 679 PRO A CA 1
ATOM 5193 C C . PRO A 1 679 ? 0.850 -0.699 24.262 1.00 73.00 679 PRO A C 1
ATOM 5195 O O . PRO A 1 679 ? 1.211 -1.765 23.766 1.00 73.00 679 PRO A O 1
ATOM 5198 N N . ASN A 1 680 ? 1.630 0.034 25.061 1.00 62.81 680 ASN A N 1
ATOM 5199 C CA . ASN A 1 680 ? 2.994 -0.350 25.431 1.00 62.81 680 ASN A CA 1
ATOM 5200 C C . ASN A 1 680 ? 3.022 -1.709 26.153 1.00 62.81 680 ASN A C 1
ATOM 5202 O O . ASN A 1 680 ? 2.177 -1.969 27.017 1.00 62.81 680 ASN A O 1
ATOM 5206 N N . GLY A 1 681 ? 4.035 -2.528 25.856 1.00 57.12 681 GLY A N 1
ATOM 5207 C CA . GLY A 1 681 ? 4.305 -3.787 26.546 1.00 57.12 681 GLY A CA 1
ATOM 5208 C C . GLY A 1 681 ? 3.751 -5.039 25.870 1.00 57.12 681 GLY A C 1
ATOM 5209 O O . GLY A 1 681 ? 3.707 -6.059 26.543 1.00 57.12 681 GLY A O 1
ATOM 5210 N N . GLY A 1 682 ? 3.284 -4.969 24.611 1.00 52.12 682 GLY A N 1
ATOM 5211 C CA . GLY A 1 682 ? 3.077 -6.108 23.688 1.00 52.12 682 GLY A CA 1
ATOM 5212 C C . GLY A 1 682 ? 2.114 -7.244 24.083 1.00 52.12 682 GLY A C 1
ATOM 5213 O O . GLY A 1 682 ? 1.738 -8.052 23.236 1.00 52.12 682 GLY A O 1
ATOM 5214 N N . ASP A 1 683 ? 1.660 -7.301 25.331 1.00 50.09 683 ASP A N 1
ATOM 5215 C CA . ASP A 1 683 ? 1.151 -8.512 25.981 1.00 50.09 683 ASP A CA 1
ATOM 5216 C C . ASP A 1 683 ? -0.378 -8.520 26.086 1.00 50.09 683 ASP A C 1
ATOM 5218 O O . ASP A 1 683 ? -0.944 -8.716 27.169 1.00 50.09 683 ASP A O 1
ATOM 5222 N N . PHE A 1 684 ? -1.086 -8.245 24.992 1.00 55.88 684 PHE A N 1
ATOM 5223 C CA . PHE A 1 684 ? -2.554 -8.141 25.012 1.00 55.88 684 PHE A CA 1
ATOM 5224 C C . PHE A 1 684 ? -3.261 -8.948 23.917 1.00 55.88 684 PHE A C 1
ATOM 5226 O O . PHE A 1 684 ? -4.468 -8.808 23.738 1.00 55.88 684 PHE A O 1
ATOM 5233 N N . TRP A 1 685 ? -2.545 -9.835 23.225 1.00 61.28 685 TRP A N 1
ATOM 5234 C CA . TRP A 1 685 ? -3.059 -10.572 22.068 1.00 61.28 685 TRP A CA 1
ATOM 5235 C C . TRP A 1 685 ? -3.211 -12.065 22.375 1.00 61.28 685 TRP A C 1
ATOM 5237 O O . TRP A 1 685 ? -2.231 -12.653 22.779 1.00 61.28 685 TRP A O 1
ATOM 5247 N N . PRO A 1 686 ? -4.316 -12.780 22.125 1.00 50.72 686 PRO A N 1
ATOM 5248 C CA . PRO A 1 686 ? -5.648 -12.301 21.823 1.00 50.72 686 PRO A CA 1
ATOM 5249 C C . PRO A 1 686 ? -6.719 -12.990 22.717 1.00 50.72 686 PRO A C 1
ATOM 5251 O O . PRO A 1 686 ? -7.914 -12.869 22.481 1.00 50.72 686 PRO A O 1
ATOM 5254 N N . TYR A 1 687 ? -6.323 -13.647 23.818 1.00 50.59 687 TYR A N 1
ATOM 5255 C CA . TYR A 1 687 ? -7.242 -14.368 24.726 1.00 50.59 687 TYR A CA 1
ATOM 5256 C C . TYR A 1 687 ? -7.977 -13.481 25.755 1.00 50.59 687 TYR A C 1
ATOM 5258 O O . TYR A 1 687 ? -8.454 -13.988 26.774 1.00 50.59 687 TYR A O 1
ATOM 5266 N N . GLY A 1 688 ? -8.066 -12.162 25.545 1.00 43.62 688 GLY A N 1
ATOM 5267 C CA . GLY A 1 688 ? -8.530 -11.232 26.579 1.00 43.62 688 GLY A CA 1
ATOM 5268 C C . GLY A 1 688 ? -9.201 -9.952 26.079 1.00 43.62 688 GLY A C 1
ATOM 5269 O O . GLY A 1 688 ? -8.952 -9.467 24.978 1.00 43.62 688 GLY A O 1
ATOM 5270 N N . LEU A 1 689 ? -10.062 -9.399 26.941 1.00 45.53 689 LEU A N 1
ATOM 5271 C CA . LEU A 1 689 ? -10.638 -8.061 26.803 1.00 45.53 689 LEU A CA 1
ATOM 5272 C C . LEU A 1 689 ? -9.601 -6.989 27.172 1.00 45.53 689 LEU A C 1
ATOM 5274 O O . LEU A 1 689 ? -8.765 -7.200 28.051 1.00 45.53 689 LEU A O 1
ATOM 5278 N N . ASN A 1 690 ? -9.726 -5.833 26.513 1.00 48.03 690 ASN A N 1
ATOM 5279 C CA . ASN A 1 690 ? -9.005 -4.584 26.760 1.00 48.03 690 ASN A CA 1
ATOM 5280 C C . ASN A 1 690 ? -8.697 -4.375 28.266 1.00 48.03 690 ASN A C 1
ATOM 5282 O O . ASN A 1 690 ? -9.640 -4.300 29.063 1.00 48.03 690 ASN A O 1
ATOM 5286 N N . PRO A 1 691 ? -7.423 -4.277 28.693 1.00 46.53 691 PRO A N 1
ATOM 5287 C CA . PRO A 1 691 ? -7.104 -3.863 30.052 1.00 46.53 691 PRO A CA 1
ATOM 5288 C C . PRO A 1 691 ? -7.617 -2.440 30.233 1.00 46.53 691 PRO A C 1
ATOM 5290 O O . PRO A 1 691 ? -7.191 -1.519 29.548 1.00 46.53 691 PRO A O 1
ATOM 5293 N N . SER A 1 692 ? -8.562 -2.287 31.152 1.00 41.97 692 SER A N 1
ATOM 5294 C CA . SER A 1 692 ? -9.201 -1.030 31.529 1.00 41.97 692 SER A CA 1
ATOM 5295 C C . SER A 1 692 ? -8.293 0.201 31.424 1.00 41.97 692 SER A C 1
ATOM 5297 O O . SER A 1 692 ? -7.255 0.267 32.084 1.00 41.97 692 SER A O 1
ATOM 5299 N N . ASN A 1 693 ? -8.776 1.205 30.684 1.00 44.00 693 ASN A N 1
ATOM 5300 C CA . ASN A 1 693 ? -8.376 2.607 30.776 1.00 44.00 693 ASN A CA 1
ATOM 5301 C C . ASN A 1 693 ? -8.298 3.045 32.249 1.00 44.00 693 ASN A C 1
ATOM 5303 O O . ASN A 1 693 ? -9.320 3.345 32.868 1.00 44.00 693 ASN A O 1
ATOM 5307 N N . THR A 1 694 ? -7.095 3.141 32.809 1.00 31.66 694 THR A N 1
ATOM 5308 C CA . THR A 1 694 ? -6.842 4.036 33.941 1.00 31.66 694 THR A CA 1
ATOM 5309 C C . THR A 1 694 ? -6.093 5.245 33.419 1.00 31.66 694 THR A C 1
ATOM 5311 O O . THR A 1 694 ? -4.868 5.271 33.351 1.00 31.66 694 THR A O 1
ATOM 5314 N N . SER A 1 695 ? -6.872 6.247 33.032 1.00 33.50 695 SER A N 1
ATOM 5315 C CA . SER A 1 695 ? -6.440 7.628 32.875 1.00 33.50 695 SER A CA 1
ATOM 5316 C C . SER A 1 695 ? -5.769 8.114 34.165 1.00 33.50 695 SER A C 1
ATOM 5318 O O . SER A 1 695 ? -6.449 8.315 35.173 1.00 33.50 695 SER A O 1
ATOM 5320 N N . ALA A 1 696 ? -4.456 8.335 34.140 1.00 24.25 696 ALA A N 1
ATOM 5321 C CA . ALA A 1 696 ? -3.852 9.337 35.010 1.00 24.25 696 ALA A CA 1
ATOM 5322 C C . ALA A 1 696 ? -4.052 10.701 34.320 1.00 24.25 696 ALA A C 1
ATOM 5324 O O . ALA A 1 696 ? -3.659 10.844 33.161 1.00 24.25 696 ALA A O 1
ATOM 5325 N N . PRO A 1 697 ? -4.729 11.673 34.955 1.00 27.81 697 PRO A N 1
ATOM 5326 C CA . PRO A 1 697 ? -5.083 12.927 34.305 1.00 27.81 697 PRO A CA 1
ATOM 5327 C C . PRO A 1 697 ? -3.853 13.820 34.121 1.00 27.81 697 PRO A C 1
ATOM 5329 O O . PRO A 1 697 ? -3.090 14.046 35.060 1.00 27.81 697 PRO A O 1
ATOM 5332 N N . PHE A 1 698 ? -3.713 14.376 32.920 1.00 28.38 698 PHE A N 1
ATOM 5333 C CA . PHE A 1 698 ? -2.870 15.537 32.663 1.00 28.38 698 PHE A CA 1
ATOM 5334 C C . PHE A 1 698 ? -3.598 16.783 33.193 1.00 28.38 698 PHE A C 1
ATOM 5336 O O . PHE A 1 698 ? -4.775 16.994 32.900 1.00 28.38 698 PHE A O 1
ATOM 5343 N N . VAL A 1 699 ? -2.932 17.582 34.031 1.00 25.52 699 VAL A N 1
ATOM 5344 C CA . VAL A 1 699 ? -3.473 18.836 34.576 1.00 25.52 699 VAL A CA 1
ATOM 5345 C C . VAL A 1 699 ? -3.004 19.986 33.691 1.00 25.52 699 VAL A C 1
ATOM 5347 O O . VAL A 1 699 ? -1.843 20.379 33.760 1.00 25.52 699 VAL A O 1
ATOM 5350 N N . THR A 1 700 ? -3.911 20.574 32.915 1.00 24.56 700 THR A N 1
ATOM 5351 C CA . THR A 1 700 ? -3.704 21.870 32.253 1.00 24.56 700 THR A CA 1
ATOM 5352 C C . THR A 1 700 ? -4.576 22.931 32.926 1.00 24.56 700 THR A C 1
ATOM 5354 O O . THR A 1 700 ? -5.803 22.868 32.909 1.00 24.56 700 THR A O 1
ATOM 5357 N N . GLN A 1 701 ? -3.936 23.916 33.565 1.00 27.20 701 GLN A N 1
ATOM 5358 C CA . GLN A 1 701 ? -4.606 25.092 34.125 1.00 27.20 701 GLN A CA 1
ATOM 5359 C C . GLN A 1 701 ? -4.900 26.107 33.013 1.00 27.20 701 GLN A C 1
ATOM 5361 O O . GLN A 1 701 ? -3.986 26.687 32.430 1.00 27.20 701 GLN A O 1
ATOM 5366 N N . THR A 1 702 ? -6.183 26.354 32.755 1.00 23.56 702 THR A N 1
ATOM 5367 C CA . THR A 1 702 ? -6.664 27.530 32.020 1.00 23.56 702 THR A CA 1
ATOM 5368 C C . THR A 1 702 ? -6.652 28.778 32.900 1.00 23.56 702 THR A C 1
ATOM 5370 O O . THR A 1 702 ? -6.931 28.732 34.098 1.00 23.56 702 THR A O 1
ATOM 5373 N N . SER A 1 703 ? -6.347 29.897 32.259 1.00 29.31 703 SER A N 1
ATOM 5374 C CA . SER A 1 703 ? -6.129 31.233 32.799 1.00 29.31 703 SER A CA 1
ATOM 5375 C C . SER A 1 703 ? -7.403 32.037 33.096 1.00 29.31 703 SER A C 1
ATOM 5377 O O . SER A 1 703 ? -8.452 31.848 32.485 1.00 29.31 703 SER A O 1
ATOM 5379 N N . GLY A 1 704 ? -7.245 33.040 33.966 1.00 22.72 704 GLY A N 1
ATOM 5380 C CA . GLY A 1 704 ? -8.016 34.290 33.981 1.00 22.72 704 GLY A CA 1
ATOM 5381 C C . GLY A 1 704 ? -7.830 35.072 35.295 1.00 22.72 704 GLY A C 1
ATOM 5382 O O . GLY A 1 704 ? -7.538 34.443 36.310 1.00 22.72 704 GLY A O 1
ATOM 5383 N N . PRO A 1 705 ? -8.082 36.399 35.364 1.00 34.41 705 PRO A N 1
ATOM 5384 C CA . PRO A 1 705 ? -8.028 37.443 34.330 1.00 34.41 705 PRO A CA 1
ATOM 5385 C C . PRO A 1 705 ? -7.204 38.696 34.765 1.00 34.41 705 PRO A C 1
ATOM 5387 O O . PRO A 1 705 ? -6.840 38.839 35.922 1.00 34.41 705 PRO A O 1
ATOM 5390 N N . ASN A 1 706 ? -7.000 39.638 33.828 1.00 24.30 706 ASN A N 1
ATOM 5391 C CA . ASN A 1 706 ? -6.765 41.089 34.017 1.00 24.30 706 ASN A CA 1
ATOM 5392 C C . ASN A 1 706 ? -5.681 41.596 35.001 1.00 24.30 706 ASN A C 1
ATOM 5394 O O . ASN A 1 706 ? -5.866 41.541 36.208 1.00 24.30 706 ASN A O 1
ATOM 5398 N N . ALA A 1 707 ? -4.688 42.333 34.478 1.00 23.75 707 ALA A N 1
ATOM 5399 C CA . ALA A 1 707 ? -4.498 43.770 34.766 1.00 23.75 707 ALA A CA 1
ATOM 5400 C C . ALA A 1 707 ? -3.209 44.330 34.122 1.00 23.75 707 ALA A C 1
ATOM 5402 O O . ALA A 1 707 ? -2.096 43.998 34.503 1.00 23.75 707 ALA A O 1
ATOM 5403 N N . THR A 1 708 ? -3.411 45.216 33.145 1.00 23.17 708 THR A N 1
ATOM 5404 C CA . THR A 1 708 ? -2.713 46.495 32.912 1.00 23.17 708 THR A CA 1
ATOM 5405 C C . THR A 1 708 ? -1.207 46.671 33.193 1.00 23.17 708 THR A C 1
ATOM 5407 O O . THR A 1 708 ? -0.764 46.662 34.334 1.00 23.17 708 THR A O 1
ATOM 5410 N N . ASN A 1 709 ? -0.559 47.190 32.140 1.00 24.20 709 ASN A N 1
ATOM 5411 C CA . ASN A 1 709 ? 0.403 48.306 32.102 1.00 24.20 709 ASN A CA 1
ATOM 5412 C C . ASN A 1 709 ? 1.917 48.026 32.006 1.00 24.20 709 ASN A C 1
ATOM 5414 O O . ASN A 1 709 ? 2.564 47.615 32.956 1.00 24.20 709 ASN A O 1
ATOM 5418 N N . LYS A 1 710 ? 2.438 48.507 30.860 1.00 23.16 710 LYS A N 1
ATOM 5419 C CA . LYS A 1 710 ? 3.607 49.396 30.674 1.00 23.16 710 LYS A CA 1
ATOM 5420 C C . LYS A 1 710 ? 4.974 48.831 31.077 1.00 23.16 710 LYS A C 1
ATOM 5422 O O . LYS A 1 710 ? 5.319 48.744 32.240 1.00 23.16 710 LYS A O 1
ATOM 5427 N N . SER A 1 711 ? 5.760 48.393 30.094 1.00 24.14 711 SER A N 1
ATOM 5428 C CA . SER A 1 711 ? 6.734 49.213 29.344 1.00 24.14 711 SER A CA 1
ATOM 5429 C C . SER A 1 711 ? 7.934 49.665 30.177 1.00 24.14 711 SER A C 1
ATOM 5431 O O . SER A 1 711 ? 7.802 50.591 30.969 1.00 24.14 711 SER A O 1
ATOM 5433 N N . SER A 1 712 ? 9.117 49.152 29.850 1.00 23.97 712 SER A N 1
ATOM 5434 C CA . SER A 1 712 ? 10.211 49.975 29.319 1.00 23.97 712 SER A CA 1
ATOM 5435 C C . SER A 1 712 ? 11.420 49.107 28.980 1.00 23.97 712 SER A C 1
ATOM 5437 O O . SER A 1 712 ? 11.825 48.214 29.716 1.00 23.97 712 SER A O 1
ATOM 5439 N N . ALA A 1 713 ? 11.965 49.383 27.803 1.00 27.55 713 ALA A N 1
ATOM 5440 C CA . ALA A 1 713 ? 13.238 48.881 27.338 1.00 27.55 713 ALA A CA 1
ATOM 5441 C C . ALA A 1 713 ? 14.393 49.536 28.108 1.00 27.55 713 ALA A C 1
ATOM 5443 O O . ALA A 1 713 ? 14.325 50.722 28.429 1.00 27.55 713 ALA A O 1
ATOM 5444 N N . ALA A 1 714 ? 15.493 48.804 28.268 1.00 23.70 714 ALA A N 1
ATOM 5445 C CA . ALA A 1 714 ? 16.822 49.398 28.314 1.00 23.70 714 ALA A CA 1
ATOM 5446 C C . ALA A 1 714 ? 17.854 48.387 27.803 1.00 23.70 714 ALA A C 1
ATOM 5448 O O . ALA A 1 714 ? 18.157 47.376 28.428 1.00 23.70 714 ALA A O 1
ATOM 5449 N N . SER A 1 715 ? 18.360 48.687 26.615 1.00 25.81 715 SER A N 1
ATOM 5450 C CA . SER A 1 715 ? 19.553 48.124 26.001 1.00 25.81 715 SER A CA 1
ATOM 5451 C C . SER A 1 715 ? 20.823 48.577 26.724 1.00 25.81 715 SER A C 1
ATOM 5453 O O . SER A 1 715 ? 20.943 49.763 27.030 1.00 25.81 715 SER A O 1
ATOM 5455 N N . SER A 1 716 ? 21.839 47.717 26.803 1.00 25.02 716 SER A N 1
ATOM 5456 C CA . SER A 1 716 ? 23.228 48.174 26.661 1.00 25.02 716 SER A CA 1
ATOM 5457 C C . SER A 1 716 ? 24.142 47.055 26.163 1.00 25.02 716 SER A C 1
ATOM 5459 O O . SER A 1 716 ? 24.352 46.041 26.823 1.00 25.02 716 SER A O 1
ATOM 5461 N N . SER A 1 717 ? 24.678 47.289 24.973 1.00 27.83 717 SER A N 1
ATOM 5462 C CA . SER A 1 717 ? 25.688 46.538 24.235 1.00 27.83 717 SER A CA 1
ATOM 5463 C C . SER A 1 717 ? 27.105 46.688 24.802 1.00 27.83 717 SER A C 1
ATOM 5465 O O . SER A 1 717 ? 27.481 47.795 25.179 1.00 27.83 717 SER A O 1
ATOM 5467 N N . SER A 1 718 ? 27.941 45.647 24.689 1.00 27.39 718 SER A N 1
ATOM 5468 C CA . SER A 1 718 ? 29.360 45.785 24.293 1.00 27.39 718 SER A CA 1
ATOM 5469 C C . SER A 1 718 ? 29.994 44.444 23.852 1.00 27.39 718 SER A C 1
ATOM 5471 O O . SER A 1 718 ? 30.184 43.534 24.645 1.00 27.39 718 SER A O 1
ATOM 5473 N N . ASN A 1 719 ? 30.211 44.317 22.534 1.00 30.59 719 ASN A N 1
ATOM 5474 C CA . ASN A 1 719 ? 31.447 43.979 21.789 1.00 30.59 719 ASN A CA 1
ATOM 5475 C C . ASN A 1 719 ? 32.653 43.348 22.539 1.00 30.59 719 ASN A C 1
ATOM 5477 O O . ASN A 1 719 ? 32.947 43.760 23.648 1.00 30.59 719 ASN A O 1
ATOM 5481 N N . ILE A 1 720 ? 33.533 42.496 21.982 1.00 34.19 720 ILE A N 1
ATOM 5482 C CA . ILE A 1 720 ? 33.810 41.966 20.627 1.00 34.19 720 ILE A CA 1
ATOM 5483 C C . ILE A 1 720 ? 34.883 40.854 20.777 1.00 34.19 720 ILE A C 1
ATOM 5485 O O . ILE A 1 720 ? 35.779 40.978 21.604 1.00 34.19 720 ILE A O 1
ATOM 5489 N N . GLY A 1 721 ? 34.848 39.848 19.893 1.00 33.22 721 GLY A N 1
ATOM 5490 C CA . GLY A 1 721 ? 36.027 39.375 19.140 1.00 33.22 721 GLY A CA 1
ATOM 5491 C C . GLY A 1 721 ? 37.089 38.511 19.827 1.00 33.22 721 GLY A C 1
ATOM 5492 O O . GLY A 1 721 ? 38.057 39.020 20.378 1.00 33.22 721 GLY A O 1
ATOM 5493 N N . GLY A 1 722 ? 37.003 37.194 19.607 1.00 31.91 722 GLY A N 1
ATOM 5494 C CA . GLY A 1 722 ? 38.106 36.267 19.883 1.00 31.91 722 GLY A CA 1
ATOM 5495 C C . GLY A 1 722 ? 37.781 34.787 19.663 1.00 31.91 722 GLY A C 1
ATOM 5496 O O . GLY A 1 722 ? 38.081 33.989 20.536 1.00 31.91 722 GLY A O 1
ATOM 5497 N N . ALA A 1 723 ? 37.125 34.392 18.559 1.00 40.56 723 ALA A N 1
ATOM 5498 C CA . ALA A 1 723 ? 36.811 32.965 18.335 1.00 40.56 723 ALA A CA 1
ATOM 5499 C C . ALA A 1 723 ? 36.643 32.507 16.867 1.00 40.56 723 ALA A C 1
ATOM 5501 O O . ALA A 1 723 ? 36.269 31.364 16.628 1.00 40.56 723 ALA A O 1
ATOM 5502 N N . VAL A 1 724 ? 36.913 33.348 15.859 1.00 44.00 724 VAL A N 1
ATOM 5503 C CA . VAL A 1 724 ? 36.549 33.016 14.459 1.00 44.00 724 VAL A CA 1
ATOM 5504 C C . VAL A 1 724 ? 37.684 32.337 13.668 1.00 44.00 724 VAL A C 1
ATOM 5506 O O . VAL A 1 724 ? 37.425 31.628 12.700 1.00 44.00 724 VAL A O 1
ATOM 5509 N N . ALA A 1 725 ? 38.946 32.443 14.100 1.00 41.25 725 ALA A N 1
ATOM 5510 C CA . ALA A 1 725 ? 40.077 31.875 13.351 1.00 41.25 725 ALA A CA 1
ATOM 5511 C C . ALA A 1 725 ? 40.251 30.346 13.514 1.00 41.25 725 ALA A C 1
ATOM 5513 O O . ALA A 1 725 ? 40.694 29.678 12.583 1.00 41.25 725 ALA A O 1
ATOM 5514 N N . GLY A 1 726 ? 39.873 29.767 14.661 1.00 41.59 726 GLY A N 1
ATOM 5515 C CA . GLY A 1 726 ? 40.063 28.332 14.934 1.00 41.59 726 GLY A CA 1
ATOM 5516 C C . GLY A 1 726 ? 39.089 27.418 14.183 1.00 41.59 726 GLY A C 1
ATOM 5517 O O . GLY A 1 726 ? 39.454 26.321 13.763 1.00 41.59 726 GLY A O 1
ATOM 5518 N N . VAL A 1 727 ? 37.863 27.894 13.950 1.00 51.69 727 VAL A N 1
ATOM 5519 C CA . VAL A 1 727 ? 36.796 27.108 13.310 1.00 51.69 727 VAL A CA 1
ATOM 5520 C C . VAL A 1 727 ? 37.069 26.909 11.815 1.00 51.69 727 VAL A C 1
ATOM 5522 O O . VAL A 1 727 ? 36.872 25.819 11.286 1.00 51.69 727 VAL A O 1
ATOM 5525 N N . ILE A 1 728 ? 37.613 27.923 11.137 1.00 55.50 728 ILE A N 1
ATOM 5526 C CA . ILE A 1 728 ? 37.896 27.856 9.695 1.00 55.50 728 ILE A CA 1
ATOM 5527 C C . ILE A 1 728 ? 39.060 26.893 9.401 1.00 55.50 728 ILE A C 1
ATOM 5529 O O . ILE A 1 728 ? 39.001 26.121 8.443 1.00 55.50 728 ILE A O 1
ATOM 5533 N N . VAL A 1 729 ? 40.086 26.870 10.259 1.00 57.12 729 VAL A N 1
ATOM 5534 C CA . VAL A 1 729 ? 41.224 25.944 10.125 1.00 57.12 729 VAL A CA 1
ATOM 5535 C C . VAL A 1 729 ? 40.799 24.497 10.402 1.00 57.12 729 VAL A C 1
ATOM 5537 O O . VAL A 1 729 ? 41.212 23.590 9.679 1.00 57.12 729 VAL A O 1
ATOM 5540 N N . GLY A 1 730 ? 39.914 24.276 11.382 1.00 56.31 730 GLY A N 1
ATOM 5541 C CA . GLY A 1 730 ? 39.358 22.952 11.682 1.00 56.31 730 GLY A CA 1
ATOM 5542 C C . GLY A 1 730 ? 38.508 22.377 10.544 1.00 56.31 730 GLY A C 1
ATOM 5543 O O . GLY A 1 730 ? 38.653 21.205 10.196 1.00 56.31 730 GLY A O 1
ATOM 5544 N N . ILE A 1 731 ? 37.680 23.208 9.902 1.00 68.06 731 ILE A N 1
ATOM 5545 C CA . ILE A 1 731 ? 36.831 22.785 8.776 1.00 68.06 731 ILE A CA 1
ATOM 5546 C C . ILE A 1 731 ? 37.677 22.431 7.544 1.00 68.06 731 ILE A C 1
ATOM 5548 O O . ILE A 1 731 ? 37.415 21.423 6.884 1.00 68.06 731 ILE A O 1
ATOM 5552 N N . LEU A 1 732 ? 38.733 23.198 7.255 1.00 63.03 732 LEU A N 1
ATOM 5553 C CA . LEU A 1 732 ? 39.641 22.893 6.144 1.00 63.03 732 LEU A CA 1
ATOM 5554 C C . LEU A 1 732 ? 40.447 21.609 6.390 1.00 63.03 732 LEU A C 1
ATOM 5556 O O . LEU A 1 732 ? 40.600 20.802 5.472 1.00 63.03 732 LEU A O 1
ATOM 5560 N N . ALA A 1 733 ? 40.897 21.369 7.625 1.00 68.88 733 ALA A N 1
ATOM 5561 C CA . ALA A 1 733 ? 41.578 20.126 7.984 1.00 68.88 733 ALA A CA 1
ATOM 5562 C C . ALA A 1 733 ? 40.653 18.903 7.845 1.00 68.88 733 ALA A C 1
ATOM 5564 O O . ALA A 1 733 ? 41.059 17.889 7.274 1.00 68.88 733 ALA A O 1
ATOM 5565 N N . ALA A 1 734 ? 39.391 19.017 8.276 1.00 68.56 734 ALA A N 1
ATOM 5566 C CA . ALA A 1 734 ? 38.393 17.960 8.120 1.00 68.56 734 ALA A CA 1
ATOM 5567 C C . ALA A 1 734 ? 38.079 17.679 6.640 1.00 68.56 734 ALA A C 1
ATOM 5569 O O . ALA A 1 734 ? 38.019 16.518 6.229 1.00 68.56 734 ALA A O 1
ATOM 5570 N N . ALA A 1 735 ? 37.960 18.713 5.802 1.00 69.69 735 ALA A N 1
ATOM 5571 C CA . ALA A 1 735 ? 37.715 18.549 4.370 1.00 69.69 735 ALA A CA 1
ATOM 5572 C C . ALA A 1 735 ? 38.879 17.833 3.657 1.00 69.69 735 ALA A C 1
ATOM 5574 O O . ALA A 1 735 ? 38.650 16.929 2.849 1.00 69.69 735 ALA A O 1
ATOM 5575 N N . VAL A 1 736 ? 40.127 18.171 4.002 1.00 78.12 736 VAL A N 1
ATOM 5576 C CA . VAL A 1 736 ? 41.321 17.498 3.463 1.00 78.12 736 VAL A CA 1
ATOM 5577 C C . VAL A 1 736 ? 41.385 16.041 3.928 1.00 78.12 736 VAL A C 1
ATOM 5579 O O . VAL A 1 736 ? 41.641 15.155 3.111 1.00 78.12 736 VAL A O 1
ATOM 5582 N N . LEU A 1 737 ? 41.082 15.763 5.200 1.00 74.06 737 LEU A N 1
ATOM 5583 C CA . LEU A 1 737 ? 41.053 14.396 5.726 1.00 74.06 737 LEU A CA 1
ATOM 5584 C C . LEU A 1 737 ? 39.994 13.542 5.010 1.00 74.06 737 LEU A C 1
ATOM 5586 O O . LEU A 1 737 ? 40.278 12.432 4.563 1.00 74.06 737 LEU A O 1
ATOM 5590 N N . THR A 1 738 ? 38.797 14.096 4.816 1.00 69.44 738 THR A N 1
ATOM 5591 C CA . THR A 1 738 ? 37.685 13.415 4.135 1.00 69.44 738 THR A CA 1
ATOM 5592 C C . THR A 1 738 ? 38.008 13.165 2.657 1.00 69.44 738 THR A C 1
ATOM 5594 O O . THR A 1 738 ? 37.706 12.096 2.119 1.00 69.44 738 THR A O 1
ATOM 5597 N N . TYR A 1 739 ? 38.699 14.102 1.997 1.00 78.88 739 TYR A N 1
ATOM 5598 C CA . TYR A 1 739 ? 39.184 13.928 0.626 1.00 78.88 739 TYR A CA 1
ATOM 5599 C C . TYR A 1 739 ? 40.231 12.808 0.514 1.00 78.88 739 TYR A C 1
ATOM 5601 O O . TYR A 1 739 ? 40.152 11.980 -0.398 1.00 78.88 739 TYR A O 1
ATOM 5609 N N . LEU A 1 740 ? 41.176 12.726 1.456 1.00 76.25 740 LEU A N 1
ATOM 5610 C CA . LEU A 1 740 ? 42.203 11.681 1.473 1.00 76.25 740 LEU A CA 1
ATOM 5611 C C . LEU A 1 740 ? 41.612 10.292 1.760 1.00 76.25 740 LEU A C 1
ATOM 5613 O O . LEU A 1 740 ? 41.971 9.332 1.075 1.00 76.25 740 LEU A O 1
ATOM 5617 N N . VAL A 1 741 ? 40.650 10.189 2.684 1.00 79.38 741 VAL A N 1
ATOM 5618 C CA . VAL A 1 741 ? 39.919 8.939 2.972 1.00 79.38 741 VAL A CA 1
ATOM 5619 C C . VAL A 1 741 ? 39.119 8.482 1.751 1.00 79.38 741 VAL A C 1
ATOM 5621 O O . VAL A 1 741 ? 39.199 7.316 1.359 1.00 79.38 741 VAL A O 1
ATOM 5624 N N . ARG A 1 742 ? 38.414 9.400 1.076 1.00 72.44 742 ARG A N 1
ATOM 5625 C CA . ARG A 1 742 ? 37.671 9.091 -0.155 1.00 72.44 742 ARG A CA 1
ATOM 5626 C C . ARG A 1 742 ? 38.601 8.626 -1.278 1.00 72.44 742 ARG A C 1
ATOM 5628 O O . ARG A 1 742 ? 38.305 7.631 -1.939 1.00 72.44 742 ARG A O 1
ATOM 5635 N N . ARG A 1 743 ? 39.741 9.298 -1.477 1.00 69.94 743 ARG A N 1
ATOM 5636 C CA . ARG A 1 743 ? 40.739 8.926 -2.497 1.00 69.94 743 ARG A CA 1
ATOM 5637 C C . ARG A 1 743 ? 41.359 7.554 -2.214 1.00 69.94 743 ARG A C 1
ATOM 5639 O O . ARG A 1 743 ? 41.535 6.761 -3.138 1.00 69.94 743 ARG A O 1
ATOM 5646 N N . TRP A 1 744 ? 41.630 7.245 -0.947 1.00 76.69 744 TRP A N 1
ATOM 5647 C CA . TRP A 1 744 ? 42.116 5.931 -0.528 1.00 76.69 744 TRP A CA 1
ATOM 5648 C C . TRP A 1 744 ? 41.071 4.829 -0.757 1.00 76.69 744 TRP A C 1
ATOM 5650 O O . TRP A 1 744 ? 41.397 3.763 -1.284 1.00 76.69 744 TRP A O 1
ATOM 5660 N N . HIS A 1 745 ? 39.800 5.100 -0.447 1.00 70.44 745 HIS A N 1
ATOM 5661 C CA . HIS A 1 745 ? 38.720 4.129 -0.620 1.00 70.44 745 HIS A CA 1
ATOM 5662 C C . HIS A 1 745 ? 38.426 3.826 -2.101 1.00 70.44 745 HIS A C 1
ATOM 5664 O O . HIS A 1 745 ? 38.247 2.664 -2.471 1.00 70.44 745 HIS A O 1
ATOM 5670 N N . LEU A 1 746 ? 38.475 4.844 -2.969 1.00 62.91 746 LEU A N 1
ATOM 5671 C CA . LEU A 1 746 ? 38.341 4.673 -4.420 1.00 62.91 746 LEU A CA 1
ATOM 5672 C C . LEU A 1 746 ? 39.503 3.859 -5.014 1.00 62.91 746 LEU A C 1
ATOM 5674 O O . LEU A 1 746 ? 39.252 2.919 -5.764 1.00 62.91 746 LEU A O 1
ATOM 5678 N N . SER A 1 747 ? 40.749 4.119 -4.597 1.00 66.38 747 SER A N 1
ATOM 5679 C CA . SER A 1 747 ? 41.912 3.327 -5.034 1.00 66.38 747 SER A CA 1
ATOM 5680 C C . SER A 1 747 ? 41.818 1.849 -4.612 1.00 66.38 747 SER A C 1
ATOM 5682 O O . SER A 1 747 ? 42.242 0.956 -5.348 1.00 66.38 747 SER A O 1
ATOM 5684 N N . ARG A 1 748 ? 41.216 1.555 -3.447 1.00 67.94 748 ARG A N 1
ATOM 5685 C CA . ARG A 1 748 ? 40.943 0.174 -3.005 1.00 67.94 748 ARG A CA 1
ATOM 5686 C C . ARG A 1 748 ? 39.855 -0.507 -3.838 1.00 67.94 748 ARG A C 1
ATOM 5688 O O . ARG A 1 748 ? 40.022 -1.677 -4.188 1.00 67.94 748 ARG A O 1
ATOM 5695 N N . LYS A 1 749 ? 38.774 0.198 -4.192 1.00 64.19 749 LYS A N 1
ATOM 5696 C CA . LYS A 1 749 ? 37.734 -0.339 -5.091 1.00 64.19 749 LYS A CA 1
ATOM 5697 C C . LYS A 1 749 ? 38.294 -0.656 -6.478 1.00 64.19 749 LYS A C 1
ATOM 5699 O O . LYS A 1 749 ? 38.008 -1.727 -7.001 1.00 64.19 749 LYS A O 1
ATOM 5704 N N . GLU A 1 750 ? 39.166 0.192 -7.015 1.00 63.41 750 GLU A N 1
ATOM 5705 C CA . GLU A 1 750 ? 39.815 -0.030 -8.314 1.00 63.41 750 GLU A CA 1
ATOM 5706 C C . GLU A 1 750 ? 40.725 -1.274 -8.304 1.00 63.41 750 GLU A C 1
ATOM 5708 O O . GLU A 1 750 ? 40.641 -2.122 -9.191 1.00 63.41 750 GLU A O 1
ATOM 5713 N N . LYS A 1 751 ? 41.510 -1.467 -7.231 1.00 64.94 751 LYS A N 1
ATOM 5714 C CA . LYS A 1 751 ? 42.327 -2.681 -7.033 1.00 64.94 751 LYS A CA 1
ATOM 5715 C C . LYS A 1 751 ? 41.482 -3.948 -6.856 1.00 64.94 751 LYS A C 1
ATOM 5717 O O . LYS A 1 751 ? 41.885 -5.014 -7.311 1.00 64.94 751 LYS A O 1
ATOM 5722 N N . THR A 1 752 ? 40.309 -3.837 -6.231 1.00 60.19 752 THR A N 1
ATOM 5723 C CA . THR A 1 752 ? 39.372 -4.963 -6.040 1.00 60.19 752 THR A CA 1
ATOM 5724 C C . THR A 1 752 ? 38.682 -5.340 -7.358 1.00 60.19 752 THR A C 1
ATOM 5726 O O . THR A 1 752 ? 38.519 -6.522 -7.650 1.00 60.19 752 THR A O 1
ATOM 5729 N N . LEU A 1 753 ? 38.348 -4.356 -8.200 1.00 56.72 753 LEU A N 1
ATOM 5730 C CA . LEU A 1 753 ? 37.802 -4.579 -9.544 1.00 56.72 753 LEU A CA 1
ATOM 5731 C C . LEU A 1 753 ? 38.837 -5.227 -10.480 1.00 56.72 753 LEU A C 1
ATOM 5733 O O . LEU A 1 753 ? 38.513 -6.197 -11.163 1.00 56.72 753 LEU A O 1
ATOM 5737 N N . LEU A 1 754 ? 40.098 -4.780 -10.440 1.00 52.38 754 LEU A N 1
ATOM 5738 C CA . LEU A 1 754 ? 41.209 -5.404 -11.177 1.00 52.38 754 LEU A CA 1
ATOM 5739 C C . LEU A 1 754 ? 41.509 -6.840 -10.704 1.00 52.38 754 LEU A C 1
ATOM 5741 O O . LEU A 1 754 ? 41.795 -7.717 -11.522 1.00 52.38 754 LEU A O 1
ATOM 5745 N N . TYR A 1 755 ? 41.393 -7.104 -9.398 1.00 52.16 755 TYR A N 1
ATOM 5746 C CA . TYR A 1 755 ? 41.566 -8.441 -8.819 1.00 52.16 755 TYR A CA 1
ATOM 5747 C C . TYR A 1 755 ? 40.426 -9.404 -9.195 1.00 52.16 755 TYR A C 1
ATOM 5749 O O . TYR A 1 755 ? 40.661 -10.582 -9.461 1.00 52.16 755 TYR A O 1
ATOM 5757 N N . ASN A 1 756 ? 39.187 -8.913 -9.285 1.00 50.94 756 ASN A N 1
ATOM 5758 C CA . ASN A 1 756 ? 38.051 -9.730 -9.717 1.00 50.94 756 ASN A CA 1
ATOM 5759 C C . ASN A 1 756 ? 38.048 -9.967 -11.239 1.00 50.94 756 ASN A C 1
ATOM 5761 O O . ASN A 1 756 ? 37.712 -11.067 -11.677 1.00 50.94 756 ASN A O 1
ATOM 5765 N N . SER A 1 757 ? 38.515 -8.999 -12.039 1.00 46.09 757 SER A N 1
ATOM 5766 C CA . SER A 1 757 ? 38.667 -9.144 -13.496 1.00 46.09 757 SER A CA 1
ATOM 5767 C C . SER A 1 757 ? 39.698 -10.208 -13.892 1.00 46.09 757 SER A C 1
ATOM 5769 O O . SER A 1 757 ? 39.523 -10.875 -14.909 1.00 46.09 757 SER A O 1
ATOM 5771 N N . THR A 1 758 ? 40.748 -10.418 -13.093 1.00 47.41 758 THR A N 1
ATOM 5772 C CA . THR A 1 758 ? 41.776 -11.441 -13.365 1.00 47.41 758 THR A CA 1
ATOM 5773 C C . THR A 1 758 ? 41.338 -12.857 -12.974 1.00 47.41 758 THR A C 1
ATOM 5775 O O . THR A 1 758 ? 41.921 -13.833 -13.441 1.00 47.41 758 THR A O 1
ATOM 5778 N N . LYS A 1 759 ? 40.268 -13.000 -12.179 1.00 45.81 759 LYS A N 1
ATOM 5779 C CA . LYS A 1 759 ? 39.747 -14.299 -11.722 1.00 45.81 759 LYS A CA 1
ATOM 5780 C C . LYS A 1 759 ? 38.735 -14.938 -12.685 1.00 45.81 759 LYS A C 1
ATOM 5782 O O . LYS A 1 759 ? 38.555 -16.153 -12.642 1.00 45.81 759 LYS A O 1
ATOM 5787 N N . GLN A 1 760 ? 38.116 -14.156 -13.576 1.00 42.19 760 GLN A N 1
ATOM 5788 C CA . GLN A 1 760 ? 37.181 -14.666 -14.594 1.00 42.19 760 GLN A CA 1
ATOM 5789 C C . GLN A 1 760 ? 37.865 -15.240 -15.850 1.00 42.19 760 GLN A C 1
ATOM 5791 O O . GLN A 1 760 ? 37.227 -15.973 -16.598 1.00 42.19 760 GLN A O 1
ATOM 5796 N N . GLY A 1 761 ? 39.165 -15.002 -16.059 1.00 41.00 761 GLY A N 1
ATOM 5797 C CA . GLY A 1 761 ? 39.903 -15.521 -17.222 1.00 41.00 761 GLY A CA 1
ATOM 5798 C C . GLY A 1 761 ? 40.320 -16.999 -17.149 1.00 41.00 761 GLY A C 1
ATOM 5799 O O . GLY A 1 761 ? 40.824 -17.529 -18.132 1.00 41.00 761 GLY A O 1
ATOM 5800 N N . HIS A 1 762 ? 40.127 -17.681 -16.012 1.00 36.72 762 HIS A N 1
ATOM 5801 C CA . HIS A 1 762 ? 40.674 -19.030 -15.778 1.00 36.72 762 HIS A CA 1
ATOM 5802 C C . HIS A 1 762 ? 39.633 -20.155 -15.621 1.00 36.72 762 HIS A C 1
ATOM 5804 O O . HIS A 1 762 ? 40.014 -21.286 -15.325 1.00 36.72 762 HIS A O 1
ATOM 5810 N N . TYR A 1 763 ? 38.343 -19.891 -15.861 1.00 34.34 763 TYR A N 1
ATOM 5811 C CA . TYR A 1 763 ? 37.267 -20.889 -15.710 1.00 34.34 763 TYR A CA 1
ATOM 5812 C C . TYR A 1 763 ? 36.567 -21.317 -17.014 1.00 34.34 763 TYR A C 1
ATOM 5814 O O . TYR A 1 763 ? 35.525 -21.961 -16.964 1.00 34.34 763 TYR A O 1
ATOM 5822 N N . THR A 1 764 ? 37.155 -21.047 -18.184 1.00 38.81 764 THR A N 1
ATOM 5823 C CA . THR A 1 764 ? 36.623 -21.467 -19.501 1.00 38.81 764 THR A CA 1
ATOM 5824 C C . THR A 1 764 ? 37.458 -22.534 -20.223 1.00 38.81 764 THR A C 1
ATOM 5826 O O . THR A 1 764 ? 37.292 -22.720 -21.423 1.00 38.81 764 THR A O 1
ATOM 5829 N N . GLN A 1 765 ? 38.327 -23.286 -19.530 1.00 35.59 765 GLN A N 1
ATOM 5830 C CA . GLN A 1 765 ? 39.218 -24.255 -20.201 1.00 35.59 765 GLN A CA 1
ATOM 5831 C C . GLN A 1 765 ? 39.181 -25.709 -19.699 1.00 35.59 765 GLN A C 1
ATOM 5833 O O . GLN A 1 765 ? 40.096 -26.475 -19.987 1.00 35.59 765 GLN A O 1
ATOM 5838 N N . LYS A 1 766 ? 38.132 -26.138 -18.985 1.00 33.91 766 LYS A N 1
ATOM 5839 C CA . LYS A 1 766 ? 37.958 -27.557 -18.616 1.00 33.91 766 LYS A CA 1
ATOM 5840 C C . LYS A 1 766 ? 36.496 -27.991 -18.615 1.00 33.91 766 LYS A C 1
ATOM 5842 O O . LYS A 1 766 ? 35.957 -28.261 -17.555 1.00 33.91 766 LYS A O 1
ATOM 5847 N N . LEU A 1 767 ? 35.872 -28.052 -19.791 1.00 33.75 767 LEU A N 1
ATOM 5848 C CA . LEU A 1 767 ? 34.637 -28.821 -20.039 1.00 33.75 767 LEU A CA 1
ATOM 5849 C C . LEU A 1 767 ? 34.520 -29.196 -21.537 1.00 33.75 767 LEU A C 1
ATOM 5851 O O . LEU A 1 767 ? 33.469 -29.082 -22.156 1.00 33.75 767 LEU A O 1
ATOM 5855 N N . SER A 1 768 ? 35.634 -29.631 -22.134 1.00 37.16 768 SER A N 1
ATOM 5856 C CA . SER A 1 768 ? 35.650 -30.318 -23.433 1.00 37.16 768 SER A CA 1
ATOM 5857 C C . SER A 1 768 ? 36.752 -31.383 -23.444 1.00 37.16 768 SER A C 1
ATOM 5859 O O . SER A 1 768 ? 37.780 -31.200 -24.091 1.00 37.16 768 SER A O 1
ATOM 5861 N N . GLN A 1 769 ? 36.564 -32.446 -22.662 1.00 32.97 769 GLN A N 1
ATOM 5862 C CA . GLN A 1 769 ? 37.159 -33.775 -22.849 1.00 32.97 769 GLN A CA 1
ATOM 5863 C C . GLN A 1 769 ? 36.248 -34.806 -22.195 1.00 32.97 769 GLN A C 1
ATOM 5865 O O . GLN A 1 769 ? 35.806 -34.530 -21.055 1.00 32.97 769 GLN A O 1
#

Organism: NCBI:txid2480587

InterPro domains:
  IPR000504 RNA recognition motif domain [PF00076] (34-104)
  IPR000504 RNA recognition motif domain [PS50102] (32-110)
  IPR000504 RNA recognition motif domain [SM00360] (33-106)
  IPR006626 Parallel beta-helix repeat [SM00710] (389-419)
  IPR006626 Parallel beta-helix repeat [SM00710] (449-477)
  IPR006626 Parallel beta-helix repeat [SM00710] (478-500)
  IPR006626 Parallel beta-helix repeat [SM00710] (589-611)
  IPR006626 Parallel beta-helix repeat [SM00710] (612-631)
  IPR011050 Pectin lyase fold/virulence factor [SSF51126] (392-640)
  IPR012334 Pectin lyase fold [G3DSA:2.160.20.10] (284-650)
  IPR012677 Nucleotide-binding alpha-beta plait domain superfamily [G3DSA:3.30.70.330] (22-131)
  IPR035979 RNA-binding domain superfamily [SSF54928] (19-113)
  IPR045844 Ist3-like, RNA recognition motif [cd12411] (23-111)
  IPR051847 RNA Processing and Spliceosome Component [PTHR45880] (1-210)